Protein 5UWR (pdb70)

Organism: Homo sapiens (NCBI:txid9606)

Nearest PDB structures (foldseek):
  5uwr-assembly1_C  TM=1.001E+00  e=0.000E+00  Saccharomyces cerevisiae
  5uwt-assembly1_C  TM=1.001E+00  e=0.000E+00  Saccharomyces cerevisiae
  5uwq-assembly1_C  TM=1.001E+00  e=0.000E+00  Saccharomyces cerevisiae
  5uwi-assembly1_C  TM=1.001E+00  e=0.000E+00  Saccharomyces cerevisiae
  5uwu-assembly1_C  TM=1.001E+00  e=0.000E+00  Saccharomyces cerevisiae

Foldseek 3Di:
DEFEEEEEFAAPQCLVQLVVCQVPVDGDPDRD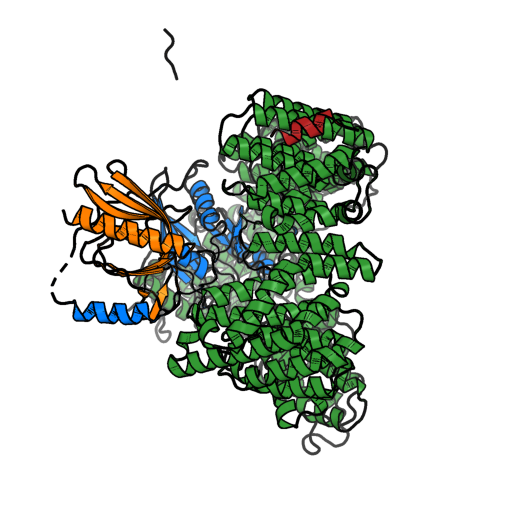FDAAWDWDWGWFQKPVGIYIYGYTYAGRDPVRRHPPLVSLARGQEYEYTAEQQDVVRVVCSVVSVVSNCVRVVDHAYAYEHEDPVDPNGRNDPVNPCVCPVVVHHYDYAYSVVRRCSCVVVQVRCCVVVVHVPMDGDDDDDDDDDDDVCPVVVVVVVVVVVPPDDPPPVDPD/DDDDDPQPQWDWPDKAWKWKWWQPVVVRDTHTQATAIWTFIQGPVQRFTWIWGAHPPVRQTRWTGTLALPWDWDDDPPDLFKTWIKDQFTQSPHHTHITTMMMGHPDNVVSVVCVVVSNVNNVSNVD/DLLPQVDPVDDGDLVSVVVLQCCQPVNDDPSNVVSVVSLVSLLPPLCNLVCLLVNLPPHPDLSSNLSNLVSLLLCLQFAQVVDDVVVLVVVLVSLVVSLVVQLVPPVSLVPVVVSNLSSLLSNLSSCLVQPPPNPVCPLVVLLVVLVVHVSSVLSSLSSLLSNLCCQPPVVLQFFAPVSSVVSVVRCLVCVVSVLVSLVCCLVDNDPLSSVQSSLSSLLSVLVDHACCSPLVRCVLVSLLAVQCQDPSRNLSSLSSLLSVLVHDDDPPDPVSLVSLLVSLVSNLVSCCPRPHNLPDQLQVVCVVPPDCSVSNLLSLLSSLLSNCLRRLVSQQPDPVSLVSSVSSLSSLLSSCQHPDLVSVVSSLVSLLSVLVCVLPPPPRLVSCVVSLLSVLVSLLQPQADDVLVDVSSNVVNLSSLSSNLSSCLSPVPSNLVSLLVLLVCCQVVVPPDLVSLNSSLSSLLSNAPRDDLVVCLVSLVSNLVSLVSSLVSDDDDVSNVSSVLSSLSSVLSHLVNCQVPVVVVVVSLVVLLVQCQPPPPPSVVSSLVSLLSSCLRRLQQQQDADPVGDHRNLVVCLVCVCVSNVRPDLVSSLSVLLSSLLNLLVPPPLVSSVVSVCSNLVVLLVLVVVCLVVCVVPVCCLLVLVNLVSLLSSLSSLLSSCLNRQQSSVVVCVSCVLSLLVLLQSLLVVLQVQCVVPNLCSCVDSSNVSSVSSNLSSLSSLLSNLLRHPPVVCCVVPPLPSVCVRQQQSQQPDDVSNHDLSSLVSLLSVCQRCVLPCLVSLLSNCVRCPPVLCVQCVPDNDPPVSNLLSNLSSLLSCLVRPVVSLVPDDPVVVVVVLVSLLSLCPHLPPSSNVSSLNSLVSNLVVLLVVAPDPVSLVCLLPPLVVLLVSLVCSLQVPSNVVCNLSSLLSNLVSLVCQVVVSRPDASDDPPPDPPPDRNNVVVLVVQLVVCCVVQVLDDSLLSNLLVVLLSVCSVPRVLNSSSSSNVNSDSSHHDDDSCSSVVD/DCVPVVVVVVVD

B-factor: mean 46.9, std 20.63, range [14.5, 191.88]

CATH classification: 3.40.50.300

Structure (mmCIF, N/CA/C/O backbone):
data_5UWR
#
_entry.id   5UWR
#
_cell.length_a   106.085
_cell.length_b   106.085
_cell.length_c   304.551
_cell.angle_alpha   90.00
_cell.angle_beta   90.00
_cell.angle_gamma   90.00
#
_symmetry.space_group_name_H-M   'P 43 21 2'
#
loop_
_entity.id
_entity.type
_entity.pdbx_description
1 polymer 'GTP-binding nuclear protein Ran'
2 polymer 'Ran-specific GTPase-activating protein 1'
3 polymer Exportin-1
4 polymer 'Cell division cycle 7-related protein kinase'
5 non-polymer 'PHOSPHOAMINOPHOSPHONIC ACID-GUANYLATE ESTER'
6 non-polymer 'MAGNESIUM ION'
7 non-polymer GLYCEROL
8 non-polymer 'CHLORIDE ION'
9 water water
#
loop_
_atom_site.group_PDB
_atom_site.id
_atom_site.type_symbol
_atom_site.label_atom_id
_atom_site.label_alt_id
_atom_site.label_comp_id
_atom_site.label_asym_id
_atom_site.label_entity_id
_atom_site.label_seq_id
_atom_site.pdbx_PDB_ins_code
_atom_site.Cartn_x
_atom_site.Cartn_y
_atom_site.Cartn_z
_atom_site.occupancy
_atom_site.B_iso_or_equiv
_atom_site.auth_seq_id
_atom_site.auth_comp_id
_atom_site.auth_asym_id
_atom_site.auth_atom_id
_atom_site.pdbx_PDB_model_num
ATOM 1 N N . VAL A 1 30 ? 17.020 57.371 45.926 1.00 61.50 9 VAL A N 1
ATOM 2 C CA . VAL A 1 30 ? 15.609 57.066 46.121 1.00 58.46 9 VAL A CA 1
ATOM 3 C C . VAL A 1 30 ? 15.121 56.144 45.010 1.00 55.82 9 VAL A C 1
ATOM 4 O O . VAL A 1 30 ? 14.352 56.569 44.146 1.00 55.09 9 VAL A O 1
ATOM 16 N N . GLN A 1 31 ? 15.559 54.886 45.024 1.00 52.96 10 GLN A N 1
ATOM 17 C CA . GLN A 1 31 ? 15.169 53.937 43.993 1.00 50.74 10 GLN A CA 1
ATOM 18 C C . GLN A 1 31 ? 14.608 52.670 44.624 1.00 44.82 10 GLN A C 1
ATOM 19 O O . GLN A 1 31 ? 15.023 52.254 45.710 1.00 42.69 10 GLN A O 1
ATOM 33 N N . PHE A 1 32 ? 13.660 52.058 43.917 1.00 37.65 11 PHE A N 1
ATOM 34 C CA . PHE A 1 32 ? 12.905 50.919 44.420 1.00 32.35 11 PHE A CA 1
ATOM 35 C C . PHE A 1 32 ? 12.900 49.819 43.371 1.00 29.50 11 PHE A C 1
ATOM 36 O O . PHE A 1 32 ? 12.664 50.085 42.188 1.00 29.95 11 PHE A O 1
ATOM 53 N N . LYS A 1 33 ? 13.162 48.589 43.804 1.00 27.67 12 LYS A N 1
ATOM 54 C CA . LYS A 1 33 ? 13.137 47.454 42.895 1.00 28.99 12 LYS A CA 1
ATOM 55 C C . LYS A 1 33 ? 11.700 47.006 42.676 1.00 25.53 12 LYS A C 1
ATOM 56 O O . LYS A 1 33 ? 10.966 46.742 43.634 1.00 24.79 12 LYS A O 1
ATOM 75 N N . LEU A 1 34 ? 11.300 46.925 41.410 1.00 31.44 13 LEU A N 1
ATOM 76 C CA . LEU A 1 34 ? 9.955 46.520 41.022 1.00 28.73 13 LEU A CA 1
ATOM 77 C C . LEU A 1 34 ? 10.059 45.287 40.141 1.00 27.23 13 LEU A C 1
ATOM 78 O O . LEU A 1 34 ? 10.770 45.302 39.131 1.00 31.81 13 LEU A O 1
ATOM 94 N N . VAL A 1 35 ? 9.359 44.224 40.525 1.00 25.35 14 VAL A N 1
ATOM 95 C CA . VAL A 1 35 ? 9.306 42.997 39.738 1.00 25.39 14 VAL A CA 1
ATOM 96 C C . VAL A 1 35 ? 7.963 42.930 39.030 1.00 21.32 14 VAL A C 1
ATOM 97 O O . VAL A 1 35 ? 6.910 43.127 39.649 1.00 20.66 14 VAL A O 1
ATOM 110 N N A LEU A 1 36 ? 7.996 42.627 37.738 0.64 23.62 15 LEU A N 1
ATOM 111 N N B LEU A 1 36 ? 8.012 42.689 37.725 0.36 23.64 15 LEU A N 1
ATOM 112 C CA A LEU A 1 36 ? 6.805 42.567 36.902 0.64 23.69 15 LEU A CA 1
ATOM 113 C CA B LEU A 1 36 ? 6.837 42.543 36.879 0.36 23.71 15 LEU A CA 1
ATOM 114 C C A LEU A 1 36 ? 6.628 41.130 36.428 0.64 23.10 15 LEU A C 1
ATOM 115 C C B LEU A 1 36 ? 6.677 41.072 36.531 0.36 22.79 15 LEU A C 1
ATOM 116 O O A LEU A 1 36 ? 7.523 40.573 35.783 0.64 20.83 15 LEU A O 1
ATOM 117 O O B LEU A 1 36 ? 7.628 40.438 36.061 0.36 20.84 15 LEU A O 1
ATOM 148 N N . VAL A 1 37 ? 5.483 40.528 36.766 1.00 19.57 16 VAL A N 1
ATOM 149 C CA . VAL A 1 37 ? 5.223 39.115 36.522 1.00 19.32 16 VAL A CA 1
ATOM 150 C C . VAL A 1 37 ? 3.851 38.936 35.882 1.00 20.90 16 VAL A C 1
ATOM 151 O O . V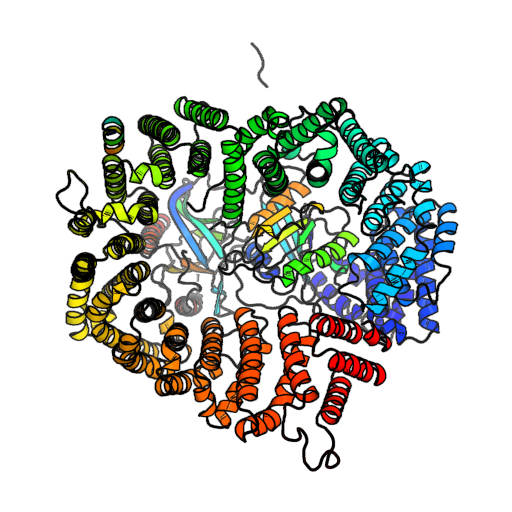AL A 1 37 ? 2.965 39.786 35.992 1.00 21.50 16 VAL A O 1
ATOM 165 N N . GLY A 1 38 ? 3.690 37.807 35.216 1.00 18.72 17 GLY A N 1
ATOM 166 C CA . GLY A 1 38 ? 2.445 37.450 34.563 1.00 18.34 17 GLY A CA 1
ATOM 167 C C . GLY A 1 38 ? 2.696 36.560 33.363 1.00 18.62 17 GLY A C 1
ATOM 168 O O . GLY A 1 38 ? 3.810 36.439 32.858 1.00 19.10 17 GLY A O 1
ATOM 172 N N . ASP A 1 39 ? 1.624 35.922 32.895 1.00 20.79 18 ASP A N 1
ATOM 173 C CA . ASP A 1 39 ? 1.731 34.980 31.789 1.00 18.79 18 ASP A CA 1
ATOM 174 C C . ASP A 1 39 ? 2.383 35.633 30.571 1.00 24.22 18 ASP A C 1
ATOM 175 O O . ASP A 1 39 ? 2.380 36.857 30.404 1.00 20.21 18 ASP A O 1
ATOM 184 N N . GLY A 1 40 ? 2.949 34.789 29.712 1.00 21.39 19 GLY A N 1
ATOM 185 C CA . GLY A 1 40 ? 3.541 35.280 28.484 1.00 20.53 19 GLY A CA 1
ATOM 186 C C . GLY A 1 40 ? 2.488 35.871 27.566 1.00 21.93 19 GLY A C 1
ATOM 187 O O . GLY A 1 40 ? 1.378 35.352 27.438 1.00 23.07 19 GLY A O 1
ATOM 191 N N . GLY A 1 41 ? 2.844 36.983 26.928 1.00 21.26 20 GLY A N 1
ATOM 192 C CA . GLY A 1 41 ? 1.969 37.645 25.987 1.00 21.28 20 GLY A CA 1
ATOM 193 C C . GLY A 1 41 ? 0.981 38.611 26.600 1.00 24.36 20 GLY A C 1
ATOM 194 O O . GLY A 1 41 ? 0.146 39.163 25.869 1.00 20.24 20 GLY A O 1
ATOM 198 N N . THR A 1 42 ? 1.046 38.840 27.914 1.00 20.12 21 THR A N 1
ATOM 199 C CA . THR A 1 42 ? 0.070 39.695 28.579 1.00 20.86 21 THR A CA 1
ATOM 200 C C . THR A 1 42 ? 0.358 41.179 28.389 1.00 24.47 21 THR A C 1
ATOM 201 O O . THR A 1 42 ? -0.544 41.998 28.602 1.00 25.53 21 THR A O 1
ATOM 212 N N . GLY A 1 43 ? 1.571 41.542 27.991 1.00 23.25 22 GLY A N 1
ATOM 213 C CA . GLY A 1 43 ? 1.919 42.913 27.696 1.00 20.47 22 GLY A CA 1
ATOM 214 C C . GLY A 1 43 ? 2.895 43.566 28.660 1.00 25.52 22 GLY A C 1
ATOM 215 O O . GLY A 1 43 ? 2.994 44.800 28.666 1.00 21.10 22 GLY A O 1
ATOM 219 N N . LYS A 1 44 ? 3.618 42.784 29.461 1.00 22.70 23 LYS A N 1
ATOM 220 C CA . LYS A 1 44 ? 4.517 43.355 30.456 1.00 25.36 23 LYS A CA 1
ATOM 221 C C . LYS A 1 44 ? 5.593 44.210 29.798 1.00 23.41 23 LYS A C 1
ATOM 222 O O . LYS A 1 44 ? 5.781 45.379 30.156 1.00 20.80 23 LYS A O 1
ATOM 241 N N . THR A 1 45 ? 6.305 43.644 28.822 1.00 22.47 24 THR A N 1
ATOM 242 C CA . THR A 1 45 ? 7.389 44.375 28.172 1.00 23.49 24 THR A CA 1
ATOM 243 C C . THR A 1 45 ? 6.858 45.565 27.380 1.00 25.32 24 THR A C 1
ATOM 244 O O . THR A 1 45 ? 7.442 46.655 27.421 1.00 25.39 24 THR A O 1
ATOM 254 N N . THR A 1 46 ? 5.760 45.375 26.646 1.00 24.58 25 THR A N 1
ATOM 255 C CA . THR A 1 46 ? 5.144 46.484 25.926 1.00 26.73 25 THR A CA 1
ATOM 256 C C . THR A 1 46 ? 4.777 47.615 26.878 1.00 24.21 25 THR A C 1
ATOM 257 O O . THR A 1 46 ? 4.981 48.793 26.564 1.00 27.90 25 THR A O 1
ATOM 268 N N . PHE A 1 47 ? 4.237 47.271 28.048 1.00 21.66 26 PHE A N 1
ATOM 269 C CA . PHE A 1 47 ? 3.849 48.280 29.028 1.00 24.36 26 PHE A CA 1
ATOM 270 C C . PHE A 1 47 ? 5.059 49.076 29.506 1.00 25.25 26 PHE A C 1
ATOM 271 O O . PHE A 1 47 ? 5.015 50.308 29.588 1.00 26.81 26 PHE A O 1
ATOM 288 N N . VAL A 1 48 ? 6.157 48.386 29.818 1.00 25.52 27 VAL A N 1
ATOM 289 C CA . VAL A 1 48 ? 7.354 49.073 30.294 1.00 26.59 27 VAL A CA 1
ATOM 290 C C . VAL A 1 48 ? 7.944 49.941 29.189 1.00 31.31 27 VAL A C 1
ATOM 291 O O . VAL A 1 48 ? 8.291 51.107 29.415 1.00 30.97 27 VAL A O 1
ATOM 304 N N . LYS A 1 49 ? 8.074 49.386 27.980 1.00 32.41 28 LYS A N 1
ATOM 305 C CA . LYS A 1 49 ? 8.612 50.160 26.863 1.00 34.91 28 LYS A CA 1
ATOM 306 C C . LYS A 1 49 ? 7.846 51.459 26.672 1.00 33.65 28 LYS A C 1
ATOM 307 O O . LYS A 1 49 ? 8.447 52.518 26.460 1.00 29.67 28 LYS A O 1
ATOM 326 N N . ARG A 1 50 ? 6.514 51.395 26.720 1.00 32.18 29 ARG A N 1
ATOM 327 C CA . ARG A 1 50 ? 5.712 52.608 26.628 1.00 31.81 29 ARG A CA 1
ATOM 328 C C . ARG A 1 50 ? 6.186 53.648 27.633 1.00 34.12 29 ARG A C 1
ATOM 329 O O . ARG A 1 50 ? 6.309 54.834 27.304 1.00 34.48 29 ARG A O 1
ATOM 350 N N . HIS A 1 51 ? 6.471 53.217 28.864 1.00 31.61 30 HIS A N 1
ATOM 351 C CA . HIS A 1 51 ? 6.922 54.145 29.893 1.00 31.98 30 HIS A CA 1
ATOM 352 C C . HIS A 1 51 ? 8.367 54.579 29.678 1.00 29.39 30 HIS A C 1
ATOM 353 O O . HIS A 1 51 ? 8.745 55.681 30.086 1.00 34.85 30 HIS A O 1
ATOM 367 N N . LEU A 1 52 ? 9.187 53.737 29.048 1.00 31.43 31 LEU A N 1
ATOM 368 C CA . LEU A 1 52 ? 10.593 54.078 28.850 1.00 36.63 31 LEU A CA 1
ATOM 369 C C . LEU A 1 52 ? 10.776 55.083 27.718 1.00 38.13 31 LEU A C 1
ATOM 370 O O . LEU A 1 52 ? 11.453 56.103 27.888 1.00 42.42 31 LEU A O 1
ATOM 386 N N . THR A 1 53 ? 10.182 54.811 26.555 1.00 35.72 32 THR A N 1
ATOM 387 C CA . THR A 1 53 ? 10.411 55.612 25.361 1.00 39.64 32 THR A CA 1
ATOM 388 C C . THR A 1 53 ? 9.155 56.266 24.807 1.00 38.85 32 THR A C 1
ATOM 389 O O . THR A 1 53 ? 9.272 57.154 23.956 1.00 41.11 32 THR A O 1
ATOM 400 N N . GLY A 1 54 ? 7.967 55.860 25.254 1.00 36.94 33 GLY A N 1
ATOM 401 C CA . GLY A 1 54 ? 6.726 56.341 24.686 1.00 36.44 33 GLY A CA 1
ATOM 402 C C . GLY A 1 54 ? 6.212 55.533 23.515 1.00 37.47 33 GLY A C 1
ATOM 403 O O . GLY A 1 54 ? 5.104 55.807 23.032 1.00 37.56 33 GLY A O 1
ATOM 407 N N . GLU A 1 55 ? 6.969 54.545 23.050 1.00 36.01 34 GLU A N 1
ATOM 408 C CA . GLU A 1 55 ? 6.597 53.778 21.873 1.00 38.57 34 GLU A CA 1
ATOM 409 C C . GLU A 1 55 ? 5.604 52.677 22.232 1.00 37.85 34 GLU A C 1
ATOM 410 O O . GLU A 1 55 ? 5.473 52.271 23.390 1.00 33.01 34 GLU A O 1
ATOM 422 N N . PHE A 1 56 ? 4.905 52.185 21.210 1.00 36.81 35 PHE A N 1
ATOM 423 C CA . PHE A 1 56 ? 4.079 50.986 21.325 1.00 37.08 35 PHE A CA 1
ATOM 424 C C . PHE A 1 56 ? 4.650 49.925 20.395 1.00 36.67 35 PHE A C 1
ATOM 425 O O . PHE A 1 56 ? 4.619 50.085 19.170 1.00 39.48 35 PHE A O 1
ATOM 442 N N . GLU A 1 57 ? 5.162 48.844 20.975 1.00 37.60 36 GLU A N 1
ATOM 443 C CA . GLU A 1 57 ? 5.723 47.741 20.207 1.00 38.71 36 GLU A CA 1
ATOM 444 C C . GLU A 1 57 ? 4.611 46.766 19.837 1.00 36.70 36 GLU A C 1
ATOM 445 O O . GLU A 1 57 ? 3.961 46.195 20.719 1.00 33.77 36 GLU A O 1
ATOM 457 N N . LYS A 1 58 ? 4.400 46.570 18.533 1.00 37.88 37 LYS A N 1
ATOM 458 C CA . LYS A 1 58 ? 3.331 45.693 18.067 1.00 36.74 37 LYS A CA 1
ATOM 459 C C . LYS A 1 58 ? 3.756 44.229 18.028 1.00 37.11 37 LYS A C 1
ATOM 460 O O . LYS A 1 58 ? 2.903 43.339 18.120 1.00 31.79 37 LYS A O 1
ATOM 479 N N . LYS A 1 59 ? 5.051 43.956 17.890 1.00 43.03 38 LYS A N 1
ATOM 480 C CA . LYS A 1 59 ? 5.530 42.583 17.812 1.00 44.27 38 LYS A CA 1
ATOM 481 C C . LYS A 1 59 ? 5.628 41.964 19.201 1.00 43.18 38 LYS A C 1
ATOM 482 O O . LYS A 1 59 ? 5.819 42.658 20.204 1.00 43.27 38 LYS A O 1
ATOM 501 N N . TYR A 1 60 ? 5.496 40.639 19.249 1.00 38.25 39 TYR A N 1
ATOM 502 C CA . TYR A 1 60 ? 5.678 39.871 20.479 1.00 34.56 39 TYR A CA 1
ATOM 503 C C . TYR A 1 60 ? 7.039 39.184 20.402 1.00 36.58 39 TYR A C 1
ATOM 504 O O . TYR A 1 60 ? 7.180 38.124 19.789 1.00 40.26 39 TYR A O 1
ATOM 522 N N . VAL A 1 61 ? 8.037 39.791 21.036 1.00 37.64 40 VAL A N 1
ATOM 523 C CA . VAL A 1 61 ? 9.352 39.188 21.215 1.00 34.19 40 VAL A CA 1
ATOM 524 C C . VAL A 1 61 ? 9.449 38.769 22.677 1.00 31.49 40 VAL A C 1
ATOM 525 O O . VAL A 1 61 ? 9.612 39.614 23.565 1.00 32.61 40 VAL A O 1
ATOM 538 N N . ALA A 1 62 ? 9.347 37.466 22.927 1.00 30.95 41 ALA A N 1
ATOM 539 C CA . ALA A 1 62 ? 9.294 36.964 24.293 1.00 28.55 41 ALA A CA 1
ATOM 540 C C . ALA A 1 62 ? 10.541 37.356 25.075 1.00 30.60 41 ALA A C 1
ATOM 541 O O . ALA A 1 62 ? 11.665 37.268 24.576 1.00 29.48 41 ALA A O 1
ATOM 548 N N . THR A 1 63 ? 10.333 37.790 26.315 1.00 28.97 42 THR A N 1
ATOM 549 C CA . THR A 1 63 ? 11.447 38.101 27.198 1.00 27.23 42 THR A CA 1
ATOM 550 C C . THR A 1 63 ? 12.144 36.818 27.632 1.00 30.74 42 THR A C 1
ATOM 551 O O . THR A 1 63 ? 11.500 35.803 27.910 1.00 31.17 42 THR A O 1
ATOM 561 N N . LEU A 1 64 ? 13.473 36.868 27.689 1.00 32.38 43 LEU A N 1
ATOM 562 C CA . LEU A 1 64 ? 14.294 35.729 28.086 1.00 36.27 43 LEU A CA 1
ATOM 563 C C . LEU A 1 64 ? 14.847 36.005 29.478 1.00 34.10 43 LEU A C 1
ATOM 564 O O . LEU A 1 64 ? 15.744 36.839 29.643 1.00 32.24 43 LEU A O 1
ATOM 580 N N . GLY A 1 65 ? 14.309 35.309 30.475 1.00 37.10 44 GLY A N 1
ATOM 581 C CA . GLY A 1 65 ? 14.727 35.512 31.848 1.00 31.01 44 GLY A CA 1
ATOM 582 C C . GLY A 1 65 ? 14.172 36.791 32.438 1.00 33.30 44 GLY A C 1
ATOM 583 O O . GLY A 1 65 ? 13.052 36.806 32.959 1.00 30.42 44 GLY A O 1
ATOM 587 N N . VAL A 1 66 ? 14.949 37.874 32.367 1.00 33.58 45 VAL A N 1
ATOM 588 C CA . VAL A 1 66 ? 14.529 39.171 32.883 1.00 31.06 45 VAL A CA 1
ATOM 589 C C . VAL A 1 66 ? 15.221 40.264 32.083 1.00 35.17 45 VAL A C 1
ATOM 590 O O . VAL A 1 66 ? 16.276 40.053 31.482 1.00 39.19 45 VAL A O 1
ATOM 603 N N . GLU A 1 67 ? 14.610 41.447 32.081 1.00 35.14 46 GLU A N 1
ATOM 604 C CA . GLU A 1 67 ? 15.214 42.656 31.538 1.00 34.51 46 GLU A CA 1
ATOM 605 C C . GLU A 1 67 ? 15.024 43.776 32.546 1.00 33.49 46 GLU A C 1
ATOM 606 O O . GLU A 1 67 ? 13.897 44.048 32.972 1.00 32.28 46 GLU A O 1
ATOM 618 N N . VAL A 1 68 ? 16.123 44.418 32.930 1.00 37.30 47 VAL A N 1
ATOM 619 C CA . VAL A 1 68 ? 16.111 45.452 33.957 1.00 37.05 47 VAL A CA 1
ATOM 620 C C . VAL A 1 68 ? 16.195 46.810 33.277 1.00 37.36 47 VAL A C 1
ATOM 621 O O . VAL A 1 68 ? 17.083 47.044 32.448 1.00 42.08 47 VAL A O 1
ATOM 634 N N . HIS A 1 69 ? 15.273 47.705 33.627 1.00 38.58 48 HIS A N 1
ATOM 635 C CA . HIS A 1 69 ? 15.231 49.037 33.038 1.00 42.98 48 HIS A CA 1
ATOM 636 C C . HIS A 1 69 ? 14.976 50.093 34.109 1.00 42.36 48 HIS A C 1
ATOM 637 O O . HIS A 1 69 ? 13.945 50.041 34.792 1.00 42.89 48 HIS A O 1
ATOM 651 N N . PRO A 1 70 ? 15.876 51.057 34.295 1.00 42.18 49 PRO A N 1
ATOM 652 C CA . PRO A 1 70 ? 15.566 52.174 35.194 1.00 40.28 49 PRO A CA 1
ATOM 653 C C . PRO A 1 70 ? 14.424 53.012 34.645 1.00 36.00 49 PRO A C 1
ATOM 654 O O . PRO A 1 70 ? 14.366 53.311 33.451 1.00 36.22 49 PRO A O 1
ATOM 665 N N . LEU A 1 71 ? 13.509 53.390 35.533 1.00 38.00 50 LEU A N 1
ATOM 666 C CA . LEU A 1 71 ? 12.372 54.224 35.165 1.00 35.77 50 LEU A CA 1
ATOM 667 C C . LEU A 1 71 ? 12.200 55.290 36.233 1.00 37.35 50 LEU A C 1
ATOM 668 O O . LEU A 1 71 ? 12.004 54.967 37.408 1.00 36.38 50 LEU A O 1
ATOM 684 N N . VAL A 1 72 ? 12.269 56.554 35.824 1.00 36.68 51 VAL A N 1
ATOM 685 C CA . VAL A 1 72 ? 12.220 57.690 36.737 1.00 34.49 51 VAL A CA 1
ATOM 686 C C . VAL A 1 72 ? 10.922 58.448 36.500 1.00 35.17 51 VAL A C 1
ATOM 687 O O . VAL A 1 72 ? 10.553 58.718 35.350 1.00 34.14 51 VAL A O 1
ATOM 700 N N . PHE A 1 73 ? 10.236 58.790 37.586 1.00 35.70 52 PHE A N 1
ATOM 701 C CA . PHE A 1 73 ? 9.085 59.679 37.546 1.00 35.94 52 PHE A CA 1
ATOM 702 C C . PHE A 1 73 ? 9.389 60.915 38.379 1.00 36.52 52 PHE A C 1
ATOM 703 O O . PHE A 1 73 ? 10.069 60.830 39.407 1.00 39.29 52 PHE A O 1
ATOM 720 N N . HIS A 1 74 ? 8.887 62.060 37.928 1.00 38.14 53 HIS A N 1
ATOM 721 C CA . HIS A 1 74 ? 9.076 63.325 38.624 1.00 40.98 53 HIS A CA 1
ATOM 722 C C . HIS A 1 74 ? 7.804 63.649 39.395 1.00 39.37 53 HIS A C 1
ATOM 723 O O . HIS A 1 74 ? 6.728 63.775 38.800 1.00 36.65 53 HIS A O 1
ATOM 737 N N . THR A 1 75 ? 7.931 63.782 40.711 1.00 38.33 54 THR A N 1
ATOM 738 C CA . THR A 1 75 ? 6.790 63.976 41.589 1.00 39.29 54 THR A CA 1
ATOM 739 C C . THR A 1 75 ? 6.979 65.241 42.417 1.00 41.18 54 THR A C 1
ATOM 740 O O . THR A 1 75 ? 8.070 65.815 42.485 1.00 40.80 54 THR A O 1
ATOM 751 N N . ASN A 1 76 ? 5.892 65.671 43.060 1.00 43.31 55 ASN A N 1
ATOM 752 C CA . ASN A 1 76 ? 5.954 66.800 43.983 1.00 42.44 55 ASN A CA 1
ATOM 753 C C . ASN A 1 76 ? 6.724 66.474 45.255 1.00 45.27 55 ASN A C 1
ATOM 754 O O . ASN A 1 76 ? 6.860 67.348 46.117 1.00 51.64 55 ASN A O 1
ATOM 765 N N . ARG A 1 77 ? 7.220 65.243 45.392 1.00 46.93 56 ARG A N 1
ATOM 766 C CA . ARG A 1 77 ? 8.082 64.849 46.497 1.00 47.95 56 ARG A CA 1
ATOM 767 C C . ARG A 1 77 ? 9.500 64.546 46.025 1.00 47.62 56 ARG A C 1
ATOM 768 O O . ARG A 1 77 ? 10.267 63.897 46.744 1.00 48.87 56 ARG A O 1
ATOM 789 N N . GLY A 1 78 ? 9.860 65.005 44.829 1.00 46.61 57 GLY A N 1
ATOM 790 C CA . GLY A 1 78 ? 11.146 64.711 44.247 1.00 45.20 57 GLY A CA 1
ATOM 791 C C . GLY A 1 78 ? 11.039 63.602 43.222 1.00 46.94 57 GLY A C 1
ATOM 792 O O . GLY A 1 78 ? 9.983 62.983 43.054 1.00 40.54 57 GLY A O 1
ATOM 796 N N . PRO A 1 79 ? 12.129 63.331 42.511 1.00 46.81 58 PRO A N 1
ATOM 797 C CA . PRO A 1 79 ? 12.118 62.214 41.566 1.00 43.56 58 PRO A CA 1
ATOM 798 C C . PRO A 1 79 ? 12.130 60.885 42.300 1.00 43.91 58 PRO A C 1
ATOM 799 O O . PRO A 1 79 ? 12.732 60.742 43.367 1.00 42.72 58 PRO A O 1
ATOM 810 N N . ILE A 1 80 ? 11.436 59.907 41.723 1.00 39.26 59 ILE A N 1
ATOM 811 C CA . ILE A 1 80 ? 11.451 58.540 42.222 1.00 35.33 59 ILE A CA 1
ATOM 812 C C . ILE A 1 80 ? 11.891 57.628 41.088 1.00 39.61 59 ILE A C 1
ATOM 813 O O . ILE A 1 80 ? 11.445 57.776 39.945 1.00 38.66 59 ILE A O 1
ATOM 829 N N . LYS A 1 81 ? 12.770 56.688 41.411 1.00 37.85 60 LYS A N 1
ATOM 830 C CA . LYS A 1 81 ? 13.351 55.780 40.436 1.00 38.78 60 LYS A CA 1
ATOM 831 C C . LYS A 1 81 ? 12.851 54.370 40.707 1.00 35.95 60 LYS A C 1
ATOM 832 O O . LYS A 1 81 ? 12.957 53.874 41.833 1.00 33.90 60 LYS A O 1
ATOM 851 N N . PHE A 1 82 ? 12.288 53.737 39.683 1.00 33.44 61 PHE A N 1
ATOM 852 C CA . PHE A 1 82 ? 11.954 52.321 39.730 1.00 34.70 61 PHE A CA 1
ATOM 853 C C . PHE A 1 82 ? 12.980 51.545 38.920 1.00 34.47 61 PHE A C 1
ATOM 854 O O . PHE A 1 82 ? 13.214 51.854 37.747 1.00 37.85 61 PHE A O 1
ATOM 871 N N . ASN A 1 83 ? 13.597 50.550 39.546 1.00 33.51 62 ASN A N 1
ATOM 872 C CA . ASN A 1 83 ? 14.412 49.577 38.825 1.00 36.15 62 ASN A CA 1
ATOM 873 C C . ASN A 1 83 ? 13.491 48.415 38.479 1.00 30.03 62 ASN A C 1
ATOM 874 O O . ASN A 1 83 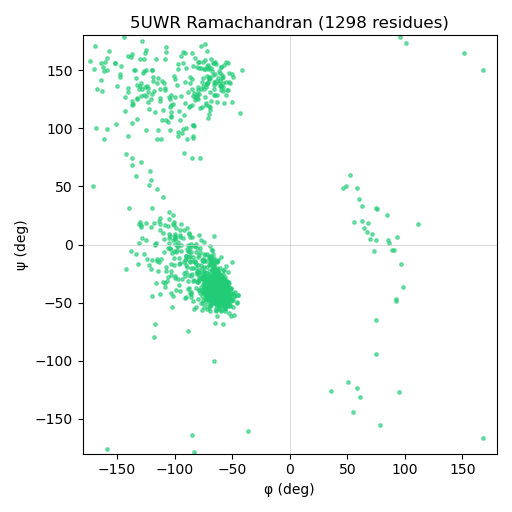? 13.211 47.555 39.317 1.00 26.52 62 ASN A O 1
ATOM 885 N N . VAL A 1 84 ? 13.004 48.406 37.244 1.00 30.43 63 VAL A N 1
ATOM 886 C CA . VAL A 1 84 ? 11.951 47.490 36.825 1.00 30.86 63 VAL A CA 1
ATOM 887 C C . VAL A 1 84 ? 12.586 46.192 36.348 1.00 29.61 63 VAL A C 1
ATOM 888 O O . VAL A 1 84 ? 13.346 46.185 35.374 1.00 30.25 63 VAL A O 1
ATOM 901 N N . TRP A 1 85 ? 12.259 45.092 37.022 1.00 24.74 64 TRP A N 1
ATOM 902 C CA . TRP A 1 85 ? 12.678 43.756 36.602 1.00 29.99 64 TRP A CA 1
ATOM 903 C C . TRP A 1 85 ? 11.520 43.143 35.818 1.00 26.17 64 TRP A C 1
ATOM 904 O O . TRP A 1 85 ? 10.605 42.545 36.385 1.00 24.91 64 TRP A O 1
ATOM 925 N N . ASP A 1 86 ? 11.565 43.308 34.498 1.00 24.86 65 ASP A N 1
ATOM 926 C CA . ASP A 1 86 ? 10.534 42.793 33.598 1.00 28.06 65 ASP A CA 1
ATOM 927 C C . ASP A 1 86 ? 10.860 41.336 33.299 1.00 27.94 65 ASP A C 1
ATOM 928 O O . ASP A 1 86 ? 11.743 41.039 32.490 1.00 29.95 65 ASP A O 1
ATOM 937 N N . THR A 1 87 ? 10.145 40.422 33.949 1.00 23.36 66 THR A N 1
ATOM 938 C CA . THR A 1 87 ? 10.478 39.007 33.889 1.00 25.19 66 THR A CA 1
ATOM 939 C C . THR A 1 87 ? 9.714 38.306 32.769 1.00 23.63 66 THR A C 1
ATOM 940 O O . THR A 1 87 ? 8.745 38.826 32.211 1.00 22.54 66 THR A O 1
ATOM 951 N N . ALA A 1 88 ? 10.171 37.096 32.450 1.00 29.85 67 ALA A N 1
ATOM 952 C CA . ALA A 1 88 ? 9.573 36.293 31.394 1.00 24.71 67 ALA A CA 1
ATOM 953 C C . ALA A 1 88 ? 8.386 35.506 31.935 1.00 28.17 67 ALA A C 1
ATOM 954 O O . ALA A 1 88 ? 8.476 34.880 32.997 1.00 24.00 67 ALA A O 1
ATOM 961 N N . GLY A 1 89 ? 7.278 35.528 31.193 1.00 25.72 68 GLY A N 1
ATOM 962 C CA . GLY A 1 89 ? 6.091 34.789 31.572 1.00 26.64 68 GLY A CA 1
ATOM 963 C C . GLY A 1 89 ? 6.032 33.396 30.977 1.00 28.71 68 GLY A C 1
ATOM 964 O O . GLY A 1 89 ? 5.353 32.517 31.518 1.00 29.13 68 GLY A O 1
ATOM 968 N N . GLN A 1 90 ? 6.722 33.180 29.859 1.00 28.01 69 GLN A N 1
ATOM 969 C CA . GLN A 1 90 ? 6.765 31.852 29.262 1.00 31.02 69 GLN A CA 1
ATOM 970 C C . GLN A 1 90 ? 7.669 30.944 30.086 1.00 29.70 69 GLN A C 1
ATOM 971 O O . GLN A 1 90 ? 8.782 31.326 30.460 1.00 30.36 69 GLN A O 1
ATOM 985 N N . GLU A 1 91 ? 7.185 29.734 30.366 1.00 31.74 70 GLU A N 1
ATOM 986 C CA . GLU A 1 91 ? 7.918 28.826 31.241 1.00 37.84 70 GLU A CA 1
ATOM 987 C C . GLU A 1 91 ? 9.262 28.432 30.637 1.00 37.65 70 GLU A C 1
ATOM 988 O O . GLU A 1 91 ? 10.273 28.366 31.345 1.00 34.15 70 GLU A O 1
ATOM 1000 N N . LYS A 1 92 ? 9.298 28.170 29.328 1.00 35.87 71 LYS A N 1
ATOM 1001 C CA . LYS A 1 92 ? 10.546 27.760 28.696 1.00 40.02 71 LYS A CA 1
ATOM 1002 C C . LYS A 1 92 ? 11.582 28.878 28.656 1.00 40.13 71 LYS A C 1
ATOM 1003 O O . LYS A 1 92 ? 12.742 28.609 28.327 1.00 41.49 71 LYS A O 1
ATOM 1022 N N . PHE A 1 93 ? 11.199 30.114 28.987 1.00 34.88 72 PHE A N 1
ATOM 1023 C CA . PHE A 1 93 ? 12.125 31.240 29.040 1.00 32.46 72 PHE A CA 1
ATOM 1024 C C . PHE A 1 93 ? 12.227 31.821 30.446 1.00 32.44 72 PHE A C 1
ATOM 1025 O O . PHE A 1 93 ? 12.693 32.954 30.613 1.00 31.42 72 PHE A O 1
ATOM 1042 N N . GLY A 1 94 ? 11.817 31.059 31.463 1.00 32.61 73 GLY A N 1
ATOM 1043 C CA . GLY A 1 94 ? 11.638 31.602 32.800 1.00 34.42 73 GLY A CA 1
ATOM 1044 C C . GLY A 1 94 ? 12.917 32.023 33.494 1.00 36.35 73 GLY A C 1
ATOM 1045 O O . GLY A 1 94 ? 12.862 32.840 34.420 1.00 36.44 73 GLY A O 1
ATOM 1049 N N . GLY A 1 95 ? 14.060 31.484 33.082 1.00 34.31 74 GLY A N 1
ATOM 1050 C CA . GLY A 1 95 ? 15.306 31.843 33.738 1.00 36.52 74 GLY A CA 1
ATOM 1051 C C . GLY A 1 95 ? 15.284 31.464 35.207 1.00 34.29 74 GLY A C 1
ATOM 1052 O O . GLY A 1 95 ? 14.923 30.342 35.577 1.00 34.37 74 GLY A O 1
ATOM 1056 N N . LEU A 1 96 ? 15.667 32.416 36.061 1.00 29.14 75 LEU A N 1
ATOM 1057 C CA . LEU A 1 96 ? 15.781 32.173 37.495 1.00 32.10 75 LEU A CA 1
ATOM 1058 C C . LEU A 1 96 ? 14.439 32.188 38.217 1.00 30.83 75 LEU A C 1
ATOM 1059 O O . LEU A 1 96 ? 14.391 31.840 39.401 1.00 28.84 75 LEU A O 1
ATOM 1075 N N . ARG A 1 97 ? 13.360 32.597 37.549 1.00 33.43 76 ARG A N 1
ATOM 1076 C CA . ARG A 1 97 ? 11.998 32.490 38.082 1.00 33.09 76 ARG A CA 1
ATOM 1077 C C . ARG A 1 97 ? 11.930 33.259 39.395 1.00 30.47 76 ARG A C 1
ATOM 1078 O O . ARG A 1 97 ? 12.248 34.460 39.396 1.00 30.14 76 ARG A O 1
ATOM 1099 N N . ASP A 1 98 ? 11.530 32.646 40.513 1.00 28.35 77 ASP A N 1
ATOM 1100 C CA . ASP A 1 98 ? 11.356 33.408 41.744 1.00 32.42 77 ASP A CA 1
ATOM 1101 C C . ASP A 1 98 ? 12.661 34.011 42.242 1.00 31.44 77 ASP A C 1
ATOM 1102 O O . ASP A 1 98 ? 12.629 34.909 43.091 1.00 32.62 77 ASP A O 1
ATOM 1111 N N . GLY A 1 99 ? 13.805 33.553 41.731 1.00 34.66 78 GLY A N 1
ATOM 1112 C CA . GLY A 1 99 ? 15.063 34.197 42.066 1.00 34.02 78 GLY A CA 1
ATOM 1113 C C . GLY A 1 99 ? 15.075 35.675 41.731 1.00 31.61 78 GLY A C 1
ATOM 1114 O O . GLY A 1 99 ? 15.786 36.455 42.370 1.00 28.88 78 GLY A O 1
ATOM 1118 N N . TYR A 1 100 ? 14.293 36.084 40.728 1.00 32.27 79 TYR A N 1
ATOM 1119 C CA . TYR A 1 100 ? 14.216 37.494 40.365 1.00 28.62 79 TYR A CA 1
ATOM 1120 C C . TYR A 1 100 ? 13.499 38.327 41.417 1.00 31.12 79 TYR A C 1
ATOM 1121 O O . TYR A 1 100 ? 13.636 39.555 41.414 1.00 31.98 79 TYR A O 1
ATOM 1139 N N . TYR A 1 101 ? 12.733 37.696 42.307 1.00 27.76 80 TYR A N 1
ATOM 1140 C CA . TYR A 1 101 ? 11.905 38.438 43.249 1.00 30.01 80 TYR A CA 1
ATOM 1141 C C . TYR A 1 101 ? 12.663 38.871 44.496 1.00 28.24 80 TYR A C 1
ATOM 1142 O O . TYR A 1 101 ? 12.159 39.718 45.241 1.00 27.30 80 TYR A O 1
ATOM 1160 N N . ILE A 1 102 ? 13.853 38.317 44.740 1.00 31.27 81 ILE A N 1
ATOM 1161 C CA . ILE A 1 102 ? 14.589 38.622 45.961 1.00 34.48 81 ILE A CA 1
ATOM 1162 C C . ILE A 1 102 ? 14.784 40.126 46.080 1.00 31.45 81 ILE A C 1
ATOM 1163 O O . ILE A 1 102 ? 15.242 40.789 45.141 1.00 35.75 81 ILE A O 1
ATOM 1179 N N . GLN A 1 103 ? 14.425 40.673 47.242 1.00 28.66 82 GLN A N 1
ATOM 1180 C CA . GLN A 1 103 ? 14.656 42.073 47.591 1.00 34.22 82 GLN A CA 1
ATOM 1181 C C . GLN A 1 103 ? 13.818 43.046 46.768 1.00 31.45 82 GLN A C 1
ATOM 1182 O O . GLN A 1 103 ? 14.134 44.238 46.713 1.00 34.38 82 GLN A O 1
ATOM 1196 N N . ALA A 1 104 ? 12.752 42.583 46.127 1.00 31.94 83 ALA A N 1
ATOM 1197 C CA . ALA A 1 104 ? 11.826 43.510 45.495 1.00 32.10 83 ALA A CA 1
ATOM 1198 C C . ALA A 1 104 ? 11.055 44.275 46.563 1.00 27.57 83 ALA A C 1
ATOM 1199 O O . ALA A 1 104 ? 10.694 43.725 47.607 1.00 27.47 83 ALA A O 1
ATOM 1206 N N . GLN A 1 105 ? 10.810 45.554 46.300 1.00 23.90 84 GLN A N 1
ATOM 1207 C CA . GLN A 1 105 ? 10.067 46.409 47.214 1.00 27.36 84 GLN A CA 1
ATOM 1208 C C . GLN A 1 105 ? 8.658 46.698 46.723 1.00 26.86 84 GLN A C 1
ATOM 1209 O O . GLN A 1 105 ? 7.890 47.362 47.428 1.00 28.75 84 GLN A O 1
ATOM 1223 N N . CYS A 1 106 ? 8.302 46.218 45.538 1.00 24.39 85 CYS A N 1
ATOM 1224 C CA . CYS A 1 106 ? 6.971 46.398 44.980 1.00 24.03 85 CYS A CA 1
ATOM 1225 C C . CYS A 1 106 ? 6.871 45.486 43.766 1.00 20.60 85 CYS A C 1
ATOM 1226 O O . CYS A 1 106 ? 7.864 44.899 43.329 1.00 23.85 85 CYS A O 1
ATOM 1234 N N . ALA A 1 107 ? 5.663 45.365 43.227 1.00 19.66 86 ALA A N 1
ATOM 1235 C CA . ALA A 1 107 ? 5.464 44.442 42.122 1.00 25.06 86 ALA A CA 1
ATOM 1236 C C . ALA A 1 107 ? 4.191 44.795 41.371 1.00 18.55 86 ALA A C 1
ATOM 1237 O O . ALA A 1 107 ? 3.286 45.440 41.905 1.00 18.06 86 ALA A O 1
ATOM 1244 N N . ILE A 1 108 ? 4.151 44.363 40.114 1.00 18.40 87 ILE A N 1
ATOM 1245 C CA . ILE A 1 108 ? 2.956 44.399 39.283 1.00 17.68 87 ILE A CA 1
ATOM 1246 C C . ILE A 1 108 ? 2.707 42.987 38.779 1.00 20.36 87 ILE A C 1
ATOM 1247 O O . ILE A 1 108 ? 3.614 42.356 38.221 1.00 18.48 87 ILE A O 1
ATOM 1263 N N . ILE A 1 109 ? 1.490 42.491 38.983 1.00 18.91 88 ILE A N 1
ATOM 1264 C CA . ILE A 1 109 ? 1.027 41.253 38.365 1.00 19.49 88 ILE A CA 1
ATOM 1265 C C . ILE A 1 109 ? 0.138 41.636 37.194 1.00 18.19 88 ILE A C 1
ATOM 1266 O O . ILE A 1 109 ? -0.791 42.441 37.346 1.00 18.92 88 ILE A O 1
ATOM 1282 N N A MET A 1 110 ? 0.410 41.039 36.036 0.61 17.50 89 MET A N 1
ATOM 1283 N N B MET A 1 110 ? 0.422 41.082 36.020 0.39 17.49 89 MET A N 1
ATOM 1284 C CA A MET A 1 110 ? -0.232 41.391 34.780 0.61 19.64 89 MET A CA 1
ATOM 1285 C CA B MET A 1 110 ? -0.294 41.451 34.809 0.39 19.34 89 MET A CA 1
ATOM 1286 C C A MET A 1 110 ? -0.972 40.187 34.218 0.61 17.41 89 MET A C 1
ATOM 1287 C C B MET A 1 110 ? -0.956 40.232 34.189 0.39 17.40 89 MET A C 1
ATOM 1288 O O A MET A 1 110 ? -0.449 39.068 34.219 0.61 18.12 89 MET A O 1
ATOM 1289 O O B MET A 1 110 ? -0.364 39.150 34.126 0.39 18.11 89 MET A O 1
ATOM 1316 N N . PHE A 1 111 ? -2.192 40.421 33.739 1.00 16.94 90 PHE A N 1
ATOM 1317 C CA . PHE A 1 111 ? -2.908 39.438 32.945 1.00 21.60 90 PHE A CA 1
ATOM 1318 C C . PHE A 1 111 ? -3.562 40.173 31.783 1.00 18.74 90 PHE A C 1
ATOM 1319 O O . PHE A 1 111 ? -3.442 41.393 31.644 1.00 19.02 90 PHE A O 1
ATOM 1337 N N . ASP A 1 112 ? -4.251 39.415 30.940 1.00 20.18 91 ASP A N 1
ATOM 1338 C CA . ASP A 1 112 ? -4.799 39.909 29.686 1.00 18.05 91 ASP A CA 1
ATOM 1339 C C . ASP A 1 112 ? -6.303 39.680 29.711 1.00 18.85 91 ASP A C 1
ATOM 1340 O O . ASP A 1 112 ? -6.755 38.532 29.779 1.00 20.93 91 ASP A O 1
ATOM 1349 N N . VAL A 1 113 ? -7.079 40.767 29.667 1.00 18.41 92 VAL A N 1
ATOM 1350 C CA . VAL A 1 113 ? -8.529 40.638 29.769 1.00 15.56 92 VAL A CA 1
ATOM 1351 C C . VAL A 1 113 ? -9.136 39.918 28.576 1.00 19.87 92 VAL A C 1
ATOM 1352 O O . VAL A 1 113 ? -10.332 39.602 28.602 1.00 23.65 92 VAL A O 1
ATOM 1365 N N . THR A 1 114 ? -8.352 39.639 27.535 1.00 17.51 93 THR A N 1
ATOM 1366 C CA . THR A 1 114 ? -8.833 38.857 26.404 1.00 25.93 93 THR A CA 1
ATOM 1367 C C . THR A 1 114 ? -8.458 37.383 26.503 1.00 23.69 93 THR A C 1
ATOM 1368 O O . THR A 1 114 ? -8.782 36.617 25.590 1.00 24.52 93 THR A O 1
ATOM 1379 N N . SER A 1 115 ? -7.797 36.963 27.584 1.00 25.90 94 SER A N 1
ATOM 1380 C CA . SER A 1 115 ? -7.344 35.578 27.734 1.00 24.09 94 SER A CA 1
ATOM 1381 C C . SER A 1 115 ? -7.638 35.115 29.160 1.00 24.70 94 SER A C 1
ATOM 1382 O O . SER A 1 115 ? -6.924 35.484 30.098 1.00 20.16 94 SER A O 1
ATOM 1390 N N . ARG A 1 116 ? -8.674 34.281 29.308 1.00 23.38 95 ARG A N 1
ATOM 1391 C CA . ARG A 1 116 ? -9.093 33.825 30.632 1.00 24.33 95 ARG A CA 1
ATOM 1392 C C . ARG A 1 116 ? -7.966 33.113 31.368 1.00 24.08 95 ARG A C 1
ATOM 1393 O O . ARG A 1 116 ? -7.799 33.292 32.581 1.00 19.34 95 ARG A O 1
ATOM 1414 N N . VAL A 1 117 ? -7.194 32.284 30.661 1.00 19.04 96 VAL A N 1
ATOM 1415 C CA . VAL A 1 117 ? -6.149 31.508 31.323 1.00 21.43 96 VAL A CA 1
ATOM 1416 C C . VAL A 1 117 ? -5.163 32.419 32.041 1.00 19.47 96 VAL A C 1
ATOM 1417 O O . VAL A 1 117 ? -4.634 32.056 33.099 1.00 24.16 96 VAL A O 1
ATOM 1430 N N . THR A 1 118 ? -4.891 33.606 31.493 1.00 19.91 97 THR A N 1
ATOM 1431 C CA . THR A 1 118 ? -3.918 34.482 32.141 1.00 24.19 97 THR A CA 1
ATOM 1432 C C . THR A 1 118 ? -4.453 35.019 33.462 1.00 16.62 97 THR A C 1
ATOM 1433 O O . THR A 1 118 ? -3.674 35.247 34.392 1.00 17.80 97 THR A O 1
ATOM 1444 N N . TYR A 1 119 ? -5.770 35.209 33.576 1.00 18.86 98 TYR A N 1
ATOM 1445 C CA . TYR A 1 119 ? -6.337 35.550 34.876 1.00 20.32 98 TYR A CA 1
ATOM 1446 C C . TYR A 1 119 ? -6.370 34.334 35.792 1.00 21.83 98 TYR A C 1
ATOM 1447 O O . TYR A 1 119 ? -6.115 34.451 36.996 1.00 25.59 98 TYR A O 1
ATOM 1465 N N . LYS A 1 120 ? -6.674 33.157 35.239 1.00 17.59 99 LYS A N 1
ATOM 1466 C CA . LYS A 1 120 ? -6.651 31.936 36.038 1.00 19.96 99 LYS A CA 1
ATOM 1467 C C . LYS A 1 120 ? -5.286 31.702 36.672 1.00 22.18 99 LYS A C 1
ATOM 1468 O O . LYS A 1 120 ? -5.197 31.087 37.740 1.00 18.76 99 LYS A O 1
ATOM 1487 N N . ASN A 1 121 ? -4.217 32.166 36.030 1.00 25.15 100 ASN A N 1
ATOM 1488 C CA . ASN A 1 121 ? -2.865 31.950 36.532 1.00 22.35 100 ASN A CA 1
ATOM 1489 C C . ASN A 1 121 ? -2.383 33.012 37.513 1.00 17.69 100 ASN A C 1
ATOM 1490 O O . ASN A 1 121 ? -1.315 32.833 38.110 1.00 17.98 100 ASN A O 1
ATOM 1501 N N . VAL A 1 122 ? -3.146 34.081 37.715 1.00 16.97 101 VAL A N 1
ATOM 1502 C CA . VAL A 1 122 ? -2.763 35.192 38.588 1.00 17.01 101 VAL A CA 1
ATOM 1503 C C . VAL A 1 122 ? -2.493 34.663 39.993 1.00 17.51 101 VAL A C 1
ATOM 1504 O O . VAL A 1 122 ? -1.504 35.081 40.625 1.00 17.98 101 VAL A O 1
ATOM 1517 N N . PRO A 1 123 ? -3.323 33.764 40.543 1.00 17.49 102 PRO A N 1
ATOM 1518 C CA . PRO A 1 123 ? -3.016 33.248 41.891 1.00 17.75 102 PRO A CA 1
ATOM 1519 C C . PRO A 1 123 ? -1.721 32.457 41.957 1.00 19.10 102 PRO A C 1
ATOM 1520 O O . PRO A 1 123 ? -1.109 32.381 43.030 1.00 20.76 102 PRO A O 1
ATOM 1531 N N . ASN A 1 124 ? -1.289 31.847 40.847 1.00 21.44 103 ASN A N 1
ATOM 1532 C CA . ASN A 1 124 ? -0.007 31.146 40.841 1.00 21.33 103 ASN A CA 1
ATOM 1533 C C . ASN A 1 124 ? 1.154 32.132 40.881 1.00 19.72 103 ASN A C 1
ATOM 1534 O O . ASN A 1 124 ? 2.111 31.948 41.641 1.00 23.87 103 ASN A O 1
ATOM 1545 N N . TRP A 1 125 ? 1.094 33.184 40.060 1.00 18.50 104 TRP A N 1
ATOM 1546 C CA . TRP A 1 125 ? 2.130 34.210 40.113 1.00 23.45 104 TRP A CA 1
ATOM 1547 C C . TRP A 1 125 ? 2.157 34.885 41.478 1.00 18.17 104 TRP A C 1
ATOM 1548 O O . TRP A 1 125 ? 3.231 35.131 42.036 1.00 18.60 104 TRP A O 1
ATOM 1569 N N . HIS A 1 126 ? 0.983 35.189 42.034 1.00 19.46 105 HIS A N 1
ATOM 1570 C CA . HIS A 1 126 ? 0.929 35.819 43.349 1.00 22.63 105 HIS A CA 1
ATOM 1571 C C . HIS A 1 126 ? 1.542 34.917 44.410 1.00 20.56 105 HIS A C 1
ATOM 1572 O O . HIS A 1 126 ? 2.302 35.382 45.267 1.00 21.06 105 HIS A O 1
ATOM 1586 N N . ARG A 1 127 ? 1.223 33.622 44.367 1.00 20.93 106 ARG A N 1
ATOM 1587 C CA . ARG A 1 127 ? 1.789 32.668 45.314 1.00 21.58 106 ARG A CA 1
ATOM 1588 C C . ARG A 1 127 ? 3.313 32.696 45.279 1.00 22.45 106 ARG A C 1
ATOM 1589 O O . ARG A 1 127 ? 3.970 32.877 46.310 1.00 22.86 106 ARG A O 1
ATOM 1610 N N . ASP A 1 128 ? 3.898 32.492 44.096 1.00 24.50 107 ASP A N 1
ATOM 1611 C CA . ASP A 1 128 ? 5.353 32.479 43.993 1.00 25.74 107 ASP A CA 1
ATOM 1612 C C . ASP A 1 128 ? 5.949 33.819 44.398 1.00 23.49 107 ASP A C 1
ATOM 1613 O O . ASP A 1 128 ? 7.076 33.871 44.901 1.00 24.56 107 ASP A O 1
ATOM 1622 N N . LEU A 1 129 ? 5.209 34.909 44.195 1.00 23.98 108 LEU A N 1
ATOM 1623 C CA . LEU A 1 129 ? 5.747 36.237 44.467 1.00 22.95 108 LEU A CA 1
ATOM 1624 C C . LEU A 1 129 ? 5.801 36.528 45.964 1.00 23.62 108 LEU A C 1
ATOM 1625 O O . LEU A 1 129 ? 6.842 36.949 46.480 1.00 23.46 108 LEU A O 1
ATOM 1641 N N . VAL A 1 130 ? 4.693 36.315 46.684 1.00 20.86 109 VAL A N 1
ATOM 1642 C CA . VAL A 1 130 ? 4.660 36.696 48.097 1.00 23.92 109 VAL A CA 1
ATOM 1643 C C . VAL A 1 130 ? 5.348 35.686 48.996 1.00 27.39 109 VAL A C 1
ATOM 1644 O O . VAL A 1 130 ? 5.557 35.971 50.182 1.00 27.77 109 VAL A O 1
ATOM 1657 N N . ARG A 1 131 ? 5.691 34.506 48.478 1.00 28.87 110 ARG A N 1
ATOM 1658 C CA . ARG A 1 131 ? 6.549 33.603 49.236 1.00 27.90 110 ARG A CA 1
ATOM 1659 C C . ARG A 1 131 ? 7.948 34.177 49.389 1.00 26.00 110 ARG A C 1
ATOM 1660 O O . ARG A 1 131 ? 8.622 33.910 50.389 1.00 27.11 110 ARG A O 1
ATOM 1681 N N . VAL A 1 132 ? 8.388 34.976 48.421 1.00 28.45 111 VAL A N 1
ATOM 1682 C CA . VAL A 1 132 ? 9.681 35.646 48.476 1.00 27.17 111 VAL A CA 1
ATOM 1683 C C . VAL A 1 132 ? 9.553 37.066 49.013 1.00 30.31 111 VAL A C 1
ATOM 1684 O O . VAL A 1 132 ? 10.404 37.518 49.779 1.00 34.74 111 VAL A O 1
ATOM 1697 N N . CYS A 1 133 ? 8.500 37.781 48.619 1.00 26.28 112 CYS A N 1
ATOM 1698 C CA . CYS A 1 133 ? 8.278 39.173 49.010 1.00 29.80 112 CYS A CA 1
ATOM 1699 C C . CYS A 1 133 ? 7.013 39.221 49.864 1.00 31.31 112 CYS A C 1
ATOM 1700 O O . CYS A 1 133 ? 5.906 39.413 49.356 1.00 29.16 112 CYS A O 1
ATOM 1708 N N . GLU A 1 134 ? 7.192 39.077 51.176 1.00 30.01 113 GLU A N 1
ATOM 1709 C CA . GLU A 1 134 ? 6.064 38.807 52.059 1.00 33.03 113 GLU A CA 1
ATOM 1710 C C . GLU A 1 134 ? 5.214 40.041 52.337 1.00 35.91 113 GLU A C 1
ATOM 1711 O O . GLU A 1 134 ? 4.013 39.906 52.594 1.00 40.35 113 GLU A O 1
ATOM 1723 N N . ASN A 1 135 ? 5.798 41.248 52.291 1.00 36.32 114 ASN A N 1
ATOM 1724 C CA . ASN A 1 135 ? 5.080 42.468 52.683 1.00 39.47 114 ASN A CA 1
ATOM 1725 C C . ASN A 1 135 ? 5.488 43.607 51.744 1.00 35.19 114 ASN A C 1
ATOM 1726 O O . ASN A 1 135 ? 6.276 44.484 52.102 1.00 38.30 114 ASN A O 1
ATOM 1737 N N . ILE A 1 136 ? 4.929 43.603 50.538 1.00 32.02 115 ILE A N 1
ATOM 1738 C CA . ILE A 1 136 ? 5.220 44.656 49.567 1.00 28.12 115 ILE A CA 1
ATOM 1739 C C . ILE A 1 136 ? 3.930 45.142 48.916 1.00 22.83 115 ILE A C 1
ATOM 1740 O O . ILE A 1 136 ? 2.968 44.371 48.793 1.00 25.86 115 ILE A O 1
ATOM 1756 N N . PRO A 1 137 ? 3.860 46.405 48.493 1.00 24.49 116 PRO A N 1
ATOM 1757 C CA . PRO A 1 137 ? 2.703 46.855 47.708 1.00 21.65 116 PRO A CA 1
ATOM 1758 C C . PRO A 1 137 ? 2.708 46.219 46.325 1.00 21.82 116 PRO A C 1
ATOM 1759 O O . PRO A 1 137 ? 3.724 46.221 45.628 1.00 22.98 116 PRO A O 1
ATOM 1770 N N . ILE A 1 138 ? 1.559 45.669 45.936 1.00 22.14 117 ILE A N 1
ATOM 1771 C CA . ILE A 1 138 ? 1.405 44.940 44.684 1.00 17.26 117 ILE A CA 1
ATOM 1772 C C . ILE A 1 138 ? 0.206 45.510 43.944 1.00 17.05 117 ILE A C 1
ATOM 1773 O O . ILE A 1 138 ? -0.860 45.703 44.539 1.00 16.27 117 ILE A O 1
ATOM 1789 N N . VAL A 1 139 ? 0.374 45.763 42.648 1.00 17.95 118 VAL A N 1
ATOM 1790 C CA . VAL A 1 139 ? -0.714 46.175 41.769 1.00 17.28 118 VAL A CA 1
ATOM 1791 C C . VAL A 1 139 ? -1.039 45.018 40.838 1.00 18.69 118 VAL A C 1
ATOM 1792 O O . VAL A 1 139 ? -0.135 44.418 40.244 1.00 16.63 118 VAL A O 1
ATOM 1805 N N . LEU A 1 140 ? -2.328 44.716 40.705 1.00 15.34 119 LEU A N 1
ATOM 1806 C CA . LEU A 1 140 ? -2.825 43.771 39.716 1.00 16.35 119 LEU A CA 1
ATOM 1807 C C . LEU A 1 140 ? -3.365 44.552 38.524 1.00 15.28 119 LEU A C 1
ATOM 1808 O O . LEU A 1 140 ? -4.190 45.453 38.695 1.00 17.15 119 LEU A O 1
ATOM 1824 N N . CYS A 1 141 ? -2.893 44.218 37.325 1.00 16.89 120 CYS A N 1
ATOM 1825 C CA . CYS A 1 141 ? -3.254 44.949 36.116 1.00 19.30 120 CYS A CA 1
ATOM 1826 C C . CYS A 1 141 ? -3.858 43.995 35.098 1.00 20.25 120 CYS A C 1
ATOM 1827 O O . CYS A 1 141 ? -3.222 43.009 34.709 1.00 19.36 120 CYS A O 1
ATOM 1835 N N . GLY A 1 142 ? -5.085 44.291 34.672 1.00 17.18 121 GLY A N 1
ATOM 1836 C CA . GLY A 1 142 ? -5.690 43.613 33.545 1.00 16.29 121 GLY A CA 1
ATOM 1837 C C . GLY A 1 142 ? -5.482 44.421 32.282 1.00 18.67 121 GLY A C 1
ATOM 1838 O O . GLY A 1 142 ? -6.107 45.470 32.099 1.00 16.98 121 GLY A O 1
ATOM 1842 N N . ASN A 1 143 ? -4.597 43.948 31.410 1.00 19.77 122 ASN A N 1
ATOM 1843 C CA . ASN A 1 143 ? -4.170 44.708 30.247 1.00 19.13 122 ASN A CA 1
ATOM 1844 C C . ASN A 1 143 ? -5.051 44.403 29.038 1.00 18.58 122 ASN A C 1
ATOM 1845 O O . ASN A 1 143 ? -5.813 43.435 29.014 1.00 23.30 122 ASN A O 1
ATOM 1856 N N . LYS A 1 144 ? -4.941 45.267 28.027 1.00 22.04 123 LYS A N 1
ATOM 1857 C CA . LYS A 1 144 ? -5.574 45.075 26.725 1.00 24.06 123 LYS A CA 1
ATOM 1858 C C . LYS A 1 144 ? -7.072 45.359 26.755 1.00 25.27 123 LYS A C 1
ATOM 1859 O O . LYS A 1 144 ? -7.829 44.765 25.982 1.00 26.77 123 LYS A O 1
ATOM 1878 N N . VAL A 1 145 ? -7.515 46.276 27.620 1.00 27.15 124 VAL A N 1
ATOM 1879 C CA . VAL A 1 145 ? -8.928 46.643 27.645 1.00 24.56 124 VAL A CA 1
ATOM 1880 C C . VAL A 1 145 ? -9.362 47.375 26.386 1.00 28.42 124 VAL A C 1
ATOM 1881 O O . VAL A 1 145 ? -10.568 47.534 26.160 1.00 31.27 124 VAL A O 1
ATOM 1894 N N . ASP A 1 146 ? -8.414 47.826 25.560 1.00 28.91 125 ASP A N 1
ATOM 1895 C CA . ASP A 1 146 ? -8.763 48.467 24.297 1.00 31.64 125 ASP A CA 1
ATOM 1896 C C . ASP A 1 146 ? -9.457 47.511 23.336 1.00 32.67 125 ASP A C 1
ATOM 1897 O O . ASP A 1 146 ? -10.145 47.965 22.417 1.00 35.96 125 ASP A O 1
ATOM 1906 N N . ILE A 1 147 ? -9.295 46.207 23.527 1.00 33.57 126 ILE A N 1
ATOM 1907 C CA . ILE A 1 147 ? -9.855 45.218 22.613 1.00 35.78 126 ILE A CA 1
ATOM 1908 C C . ILE A 1 147 ? -11.338 45.044 22.914 1.00 37.68 126 ILE A C 1
ATOM 1909 O O . ILE A 1 147 ? -11.732 44.836 24.069 1.00 30.87 126 ILE A O 1
ATOM 1925 N N . LYS A 1 148 ? -12.165 45.125 21.868 1.00 42.01 127 LYS A N 1
ATOM 1926 C CA . LYS A 1 148 ? -13.614 45.101 22.051 1.00 47.14 127 LYS A CA 1
ATOM 1927 C C . LYS A 1 148 ? -14.074 43.802 22.701 1.00 43.22 127 LYS A C 1
ATOM 1928 O O . LYS A 1 148 ? -14.876 43.815 23.642 1.00 42.57 127 LYS A O 1
ATOM 1947 N N . ASP A 1 149 ? -13.583 42.666 22.207 1.00 40.39 128 ASP A N 1
ATOM 1948 C CA . ASP A 1 149 ? -14.074 41.358 22.643 1.00 41.34 128 ASP A CA 1
ATOM 1949 C C . ASP A 1 149 ? -13.343 40.930 23.917 1.00 38.85 128 ASP A C 1
ATOM 1950 O O . ASP A 1 149 ? -12.484 40.046 23.928 1.00 39.44 128 ASP A O 1
ATOM 1959 N N . ARG A 1 150 ? -13.723 41.580 25.013 1.00 35.03 129 ARG A N 1
ATOM 1960 C CA . ARG A 1 150 ? -13.151 41.293 26.321 1.00 34.67 129 ARG A CA 1
ATOM 1961 C C . ARG A 1 150 ? -13.712 39.989 26.881 1.00 32.71 129 ARG A C 1
ATOM 1962 O O . ARG A 1 150 ? -14.917 39.731 26.808 1.00 33.14 129 ARG A O 1
ATOM 1983 N N . LYS A 1 151 ? -12.827 39.167 27.447 1.00 30.14 130 LYS A N 1
ATOM 1984 C CA . LYS A 1 151 ? -13.200 37.849 27.950 1.00 28.72 130 LYS A CA 1
ATOM 1985 C C . LYS A 1 151 ? -13.206 37.741 29.465 1.00 27.91 130 LYS A C 1
ATOM 1986 O O . LYS A 1 151 ? -14.016 36.988 30.010 1.00 31.58 130 LYS A O 1
ATOM 2005 N N . VAL A 1 152 ? -12.325 38.455 30.162 1.00 25.28 131 VAL A N 1
ATOM 2006 C CA . VAL A 1 152 ? -12.332 38.484 31.622 1.00 25.99 131 VAL A CA 1
ATOM 2007 C C . VAL A 1 152 ? -13.163 39.697 32.029 1.00 24.61 131 VAL A C 1
ATOM 2008 O O . VAL A 1 152 ? -12.662 40.820 32.085 1.00 27.14 131 VAL A O 1
ATOM 2021 N N . LYS A 1 153 ? -14.438 39.467 32.318 1.00 31.52 132 LYS A N 1
ATOM 2022 C CA . LYS A 1 153 ? -15.339 40.567 32.626 1.00 33.74 132 LYS A CA 1
ATOM 2023 C C . LYS A 1 153 ? -14.973 41.216 33.955 1.00 30.72 132 LYS A C 1
ATOM 2024 O O . LYS A 1 153 ? -14.415 40.582 34.856 1.00 32.09 132 LYS A O 1
ATOM 2043 N N . ALA A 1 154 ? -15.298 42.505 34.065 1.00 30.85 133 ALA A N 1
ATOM 2044 C CA . ALA A 1 154 ? -14.976 43.262 35.270 1.00 32.28 133 ALA A CA 1
ATOM 2045 C C . ALA A 1 154 ? -15.501 42.573 36.522 1.00 31.93 133 ALA A C 1
ATOM 2046 O O . ALA A 1 154 ? -14.837 42.573 37.564 1.00 32.39 133 ALA A O 1
ATOM 2053 N N . LYS A 1 155 ? -16.692 41.976 36.440 1.00 33.76 134 LYS A N 1
ATOM 2054 C CA . LYS A 1 155 ? -17.313 41.391 37.622 1.00 35.55 134 LYS A CA 1
ATOM 2055 C C . LYS A 1 155 ? -16.616 40.112 38.072 1.00 35.73 134 LYS A C 1
ATOM 2056 O O . LYS A 1 155 ? -16.782 39.705 39.227 1.00 36.76 134 LYS A O 1
ATOM 2075 N N . SER A 1 156 ? -15.840 39.474 37.195 1.00 32.33 135 SER A N 1
ATOM 2076 C CA . SER A 1 156 ? -15.102 38.270 37.558 1.00 31.71 135 SER A CA 1
ATOM 2077 C C . SER A 1 156 ? -13.790 38.566 38.274 1.00 26.93 135 SER A C 1
ATOM 2078 O O . SER A 1 156 ? -13.204 37.649 38.858 1.00 27.51 135 SER A O 1
ATOM 2086 N N . ILE A 1 157 ? -13.315 39.809 38.241 1.00 21.01 136 ILE A N 1
ATOM 2087 C CA . ILE A 1 157 ? -11.994 40.161 38.754 1.00 21.92 136 ILE A CA 1
ATOM 2088 C C . ILE A 1 157 ? -12.161 40.537 40.224 1.00 20.49 136 ILE A C 1
ATOM 2089 O O . ILE A 1 157 ? -12.575 41.651 40.551 1.00 21.51 136 ILE A O 1
ATOM 2105 N N . VAL A 1 158 ? -11.835 39.600 41.116 1.00 19.58 137 VAL A N 1
ATOM 2106 C CA . VAL A 1 158 ? -12.043 39.789 42.548 1.00 20.48 137 VAL A CA 1
ATOM 2107 C C . VAL A 1 158 ? -10.851 39.279 43.355 1.00 21.01 137 VAL A C 1
ATOM 2108 O O . VAL A 1 158 ? -10.803 39.455 44.578 1.00 18.90 137 VAL A O 1
ATOM 2121 N N . PHE A 1 159 ? -9.875 38.653 42.687 1.00 18.03 138 PHE A N 1
ATOM 2122 C CA . PHE A 1 159 ? -8.778 38.016 43.414 1.00 17.82 138 PHE A CA 1
ATOM 2123 C C . PHE A 1 159 ? -8.023 39.005 44.293 1.00 19.21 138 PHE A C 1
ATOM 2124 O O . PHE A 1 159 ? -7.515 38.629 45.356 1.00 17.72 138 PHE A O 1
ATOM 2141 N N . HIS A 1 160 ? -7.928 40.265 43.864 1.00 17.96 139 HIS A N 1
ATOM 2142 C CA . HIS A 1 160 ? -7.169 41.267 44.603 1.00 17.02 139 HIS A CA 1
ATOM 2143 C C . HIS A 1 160 ? -7.773 41.595 45.964 1.00 17.58 139 HIS A C 1
ATOM 2144 O O . HIS A 1 160 ? -7.060 42.109 46.830 1.00 17.63 139 HIS A O 1
ATOM 2158 N N . ARG A 1 161 ? -9.057 41.307 46.177 1.00 18.13 140 ARG A N 1
ATOM 2159 C CA . ARG A 1 161 ? -9.736 41.775 47.381 1.00 19.72 140 ARG A CA 1
ATOM 2160 C C . ARG A 1 161 ? -9.118 41.179 48.641 1.00 21.73 140 ARG A C 1
ATOM 2161 O O . ARG A 1 161 ? -8.607 41.904 49.501 1.00 25.52 140 ARG A O 1
ATOM 2182 N N . LYS A 1 162 ? -9.159 39.852 48.774 1.00 22.11 141 LYS A N 1
ATOM 2183 C CA . LYS A 1 162 ? -8.615 39.223 49.972 1.00 22.67 141 LYS A CA 1
ATOM 2184 C C . LYS A 1 162 ? -7.099 39.348 50.061 1.00 24.16 141 LYS A C 1
ATOM 2185 O O . LYS A 1 162 ? -6.539 39.150 51.144 1.00 25.47 141 LYS A O 1
ATOM 2204 N N . LYS A 1 163 ? -6.423 39.674 48.961 1.00 21.16 142 LYS A N 1
ATOM 2205 C CA . LYS A 1 163 ? -4.970 39.770 48.946 1.00 19.07 142 LYS A CA 1
ATOM 2206 C C . LYS A 1 163 ? -4.464 41.201 49.060 1.00 19.10 142 LYS A C 1
ATOM 2207 O O . LYS A 1 163 ? -3.248 41.414 49.046 1.00 19.59 142 LYS A O 1
ATOM 2226 N N . ASN A 1 164 ? -5.359 42.183 49.168 1.00 19.60 143 ASN A N 1
ATOM 2227 C CA . ASN A 1 164 ? -4.973 43.575 49.388 1.00 21.90 143 ASN A CA 1
ATOM 2228 C C . ASN A 1 164 ? -4.139 44.126 48.234 1.00 20.32 143 ASN A C 1
ATOM 2229 O O . ASN A 1 164 ? -3.251 44.959 48.438 1.00 21.38 143 ASN A O 1
ATOM 2240 N N . LEU A 1 165 ? -4.416 43.670 47.016 1.00 17.15 144 LEU A N 1
ATOM 2241 C CA . LEU A 1 165 ? -3.777 44.219 45.831 1.00 16.65 144 LEU A CA 1
ATOM 2242 C C . LEU A 1 165 ? -4.619 45.363 45.281 1.00 17.99 144 LEU A C 1
ATOM 2243 O O . LEU A 1 165 ? -5.851 45.292 45.267 1.00 18.66 144 LEU A O 1
ATOM 2259 N N . GLN A 1 166 ? -3.950 46.422 44.836 1.00 16.57 145 GLN A N 1
ATOM 2260 C CA . GLN A 1 166 ? -4.618 47.416 44.011 1.00 18.38 145 GLN A CA 1
ATOM 2261 C C . GLN A 1 166 ? -4.854 46.839 42.621 1.00 18.49 145 GLN A C 1
ATOM 2262 O O . GLN A 1 166 ? -3.988 46.159 42.064 1.00 23.84 145 GLN A O 1
ATOM 2276 N N . TYR A 1 167 ? -6.034 47.097 42.059 1.00 16.47 146 TYR A N 1
ATOM 2277 C CA . TYR A 1 167 ? -6.354 46.637 40.714 1.00 16.88 146 TYR A CA 1
ATOM 2278 C C . TYR A 1 167 ? -6.641 47.812 39.788 1.00 17.09 146 TYR A C 1
ATOM 2279 O O . TYR A 1 167 ? -7.291 48.784 40.183 1.00 20.78 146 TYR A O 1
ATOM 2297 N N . TYR A 1 168 ? -6.172 47.698 38.543 1.00 19.84 147 TYR A N 1
ATOM 2298 C CA . TYR A 1 168 ? -6.493 48.653 37.489 1.00 22.34 147 TYR A CA 1
ATOM 2299 C C . TYR A 1 168 ? -6.719 47.925 36.174 1.00 18.74 147 TYR A C 1
ATOM 2300 O O . TYR A 1 168 ? -5.909 47.077 35.785 1.00 18.00 147 TYR A O 1
ATOM 2318 N N . ASP A 1 169 ? -7.819 48.258 35.499 1.00 21.16 148 ASP A N 1
ATOM 2319 C CA . ASP A 1 169 ? -7.895 48.087 34.053 1.00 21.09 148 ASP A CA 1
ATOM 2320 C C . ASP A 1 169 ? -6.856 48.987 33.394 1.00 22.09 148 ASP A C 1
ATOM 2321 O O . ASP A 1 169 ? -6.802 50.187 33.679 1.00 20.60 148 ASP A O 1
ATOM 2330 N N . ILE A 1 170 ? -6.029 48.422 32.509 1.00 18.75 149 ILE A N 1
ATOM 2331 C CA . ILE A 1 170 ? -5.060 49.219 31.766 1.00 17.34 149 ILE A CA 1
ATOM 2332 C C . ILE A 1 170 ? -5.010 48.769 30.313 1.00 22.62 149 ILE A C 1
ATOM 2333 O O . ILE A 1 170 ? -5.445 47.673 29.954 1.00 21.55 149 ILE A O 1
ATOM 2349 N N . SER A 1 171 ? -4.465 49.648 29.476 1.00 22.06 150 SER A N 1
ATOM 2350 C CA . SER A 1 171 ? -4.141 49.328 28.092 1.00 26.05 150 SER A CA 1
ATOM 2351 C C . SER A 1 171 ? -2.847 50.037 27.733 1.00 23.14 150 SER A C 1
ATOM 2352 O O . SER A 1 171 ? -2.801 51.271 27.713 1.00 23.35 150 SER A O 1
ATOM 2360 N N . ALA A 1 172 ? -1.796 49.264 27.457 1.00 27.20 151 ALA A N 1
ATOM 2361 C CA . ALA A 1 172 ? -0.561 49.858 26.963 1.00 26.38 151 ALA A CA 1
ATOM 2362 C C . ALA A 1 172 ? -0.729 50.425 25.560 1.00 30.23 151 ALA A C 1
ATOM 2363 O O . ALA A 1 172 ? 0.091 51.246 25.135 1.00 33.37 151 ALA A O 1
ATOM 2370 N N . LYS A 1 173 ? -1.777 50.015 24.840 1.00 30.59 152 LYS A N 1
ATOM 2371 C CA . LYS A 1 173 ? -1.997 50.494 23.479 1.00 33.25 152 LYS A CA 1
ATOM 2372 C C . LYS A 1 173 ? -2.724 51.834 23.472 1.00 32.21 152 LYS A C 1
ATOM 2373 O O . LYS A 1 173 ? -2.307 52.770 22.782 1.00 30.45 152 LYS A O 1
ATOM 2392 N N . SER A 1 174 ? -3.817 51.941 24.223 1.00 30.12 153 SER A N 1
ATOM 2393 C CA . SER A 1 174 ? -4.566 53.186 24.330 1.00 31.24 153 SER A CA 1
ATOM 2394 C C . SER A 1 174 ? -4.073 54.076 25.464 1.00 35.01 153 SER A C 1
ATOM 2395 O O . SER A 1 174 ? -4.572 55.197 25.609 1.00 35.09 153 SER A O 1
ATOM 2403 N N . ASN A 1 175 ? -3.112 53.611 26.264 1.00 33.09 154 ASN A N 1
ATOM 2404 C CA . ASN A 1 175 ? -2.588 54.318 27.430 1.00 34.45 154 ASN A CA 1
ATOM 2405 C C . ASN A 1 175 ? -3.613 54.452 28.548 1.00 30.78 154 ASN A C 1
ATOM 2406 O O . ASN A 1 175 ? -3.374 55.193 29.511 1.00 30.69 154 ASN A O 1
ATOM 2417 N N . TYR A 1 176 ? -4.741 53.751 28.460 1.00 30.93 155 TYR A N 1
ATOM 2418 C CA . TYR A 1 176 ? -5.750 53.812 29.511 1.00 28.83 155 TYR A CA 1
ATOM 2419 C C . TYR A 1 176 ? -5.146 53.414 30.853 1.00 25.09 155 TYR A C 1
ATOM 2420 O O . TYR A 1 176 ? -4.603 52.314 30.999 1.00 20.72 155 TYR A O 1
ATOM 2438 N N . ASN A 1 177 ? -5.232 54.319 31.829 1.00 28.20 156 ASN A N 1
ATOM 2439 C CA . ASN A 1 177 ? -4.747 54.092 33.191 1.00 24.99 156 ASN A CA 1
ATOM 2440 C C . ASN A 1 177 ? -3.274 53.695 33.242 1.00 22.73 156 ASN A C 1
ATOM 2441 O O . ASN A 1 177 ? -2.817 53.151 34.252 1.00 22.69 156 ASN A O 1
ATOM 2452 N N . PHE A 1 178 ? -2.500 53.962 32.187 1.00 24.17 157 PHE A N 1
ATOM 2453 C CA . PHE A 1 178 ? -1.151 53.406 32.115 1.00 25.47 157 PHE A CA 1
ATOM 2454 C C . PHE A 1 178 ? -0.229 53.963 33.193 1.00 26.09 157 PHE A C 1
ATOM 2455 O O . PHE A 1 178 ? 0.773 53.319 33.522 1.00 24.88 157 PHE A O 1
ATOM 2472 N N . GLU A 1 179 ? -0.552 55.124 33.764 1.00 25.73 158 GLU A N 1
ATOM 2473 C CA . GLU A 1 179 ? 0.266 55.712 34.816 1.00 27.67 158 GLU A CA 1
ATOM 2474 C C . GLU A 1 179 ? -0.180 55.311 36.217 1.00 27.23 158 GLU A C 1
ATOM 2475 O O . GLU A 1 179 ? 0.587 55.501 37.168 1.00 20.93 158 GLU A O 1
ATOM 2487 N N . LYS A 1 180 ? -1.387 54.762 36.367 1.00 26.84 159 LYS A N 1
ATOM 2488 C CA . LYS A 1 180 ? -1.911 54.472 37.700 1.00 21.89 159 LYS A CA 1
ATOM 2489 C C . LYS A 1 180 ? -1.055 53.487 38.486 1.00 23.22 159 LYS A C 1
ATOM 2490 O O . LYS A 1 180 ? -0.839 53.725 39.687 1.00 21.52 159 LYS A O 1
ATOM 2509 N N . PRO A 1 181 ? -0.576 52.378 37.917 1.00 20.25 160 PRO A N 1
ATOM 2510 C CA . PRO A 1 181 ? 0.206 51.438 38.738 1.00 19.86 160 PRO A CA 1
ATOM 2511 C C . PRO A 1 181 ? 1.417 52.081 39.386 1.00 22.04 160 PRO A C 1
ATOM 2512 O O . PRO A 1 181 ? 1.720 51.793 40.550 1.00 21.62 160 PRO A O 1
ATOM 2523 N N . PHE A 1 182 ? 2.116 52.957 38.661 1.00 23.76 161 PHE A N 1
ATOM 2524 C CA . PHE A 1 182 ? 3.312 53.591 39.203 1.00 21.45 161 PHE A CA 1
ATOM 2525 C C . PHE A 1 182 ? 2.961 54.703 40.181 1.00 24.03 161 PHE A C 1
ATOM 2526 O O . PHE A 1 182 ? 3.654 54.890 41.187 1.00 26.28 161 PHE A O 1
ATOM 2543 N N . LEU A 1 183 ? 1.893 55.452 39.906 1.00 24.77 162 LEU A N 1
ATOM 2544 C CA . LEU A 1 183 ? 1.476 56.493 40.837 1.00 28.08 162 LEU A CA 1
ATOM 2545 C C . LEU A 1 183 ? 1.069 55.895 42.178 1.00 22.40 162 LEU A C 1
ATOM 2546 O O . LEU A 1 183 ? 1.459 56.401 43.238 1.00 22.21 162 LEU A O 1
ATOM 2562 N N . TRP A 1 184 ? 0.292 54.809 42.154 1.00 22.25 163 TRP A N 1
ATOM 2563 C CA . TRP A 1 184 ? -0.127 54.170 43.398 1.00 22.26 163 TRP A CA 1
ATOM 2564 C C . TRP A 1 184 ? 1.068 53.620 44.163 1.00 20.60 163 TRP A C 1
ATOM 2565 O O . TRP A 1 184 ? 1.151 53.764 45.388 1.00 21.03 163 TRP A O 1
ATOM 2586 N N . LEU A 1 185 ? 2.001 52.974 43.459 1.00 22.06 164 LEU A N 1
ATOM 2587 C CA . LEU A 1 185 ? 3.176 52.418 44.122 1.00 20.59 164 LEU A CA 1
ATOM 2588 C C . LEU A 1 185 ? 4.065 53.518 44.687 1.00 23.46 164 LEU A C 1
ATOM 2589 O O . LEU A 1 185 ? 4.609 53.379 45.789 1.00 27.46 164 LEU A O 1
ATOM 2605 N N . ALA A 1 186 ? 4.230 54.618 43.949 1.00 25.86 165 ALA A N 1
ATOM 2606 C CA . ALA A 1 186 ? 5.010 55.738 44.465 1.00 28.11 165 ALA A CA 1
ATOM 2607 C C . ALA A 1 186 ? 4.413 56.266 45.762 1.00 26.43 165 ALA A C 1
ATOM 2608 O O . ALA A 1 186 ? 5.143 56.608 46.699 1.00 28.87 165 ALA A O 1
ATOM 2615 N N . ARG A 1 187 ? 3.082 56.334 45.836 1.00 27.78 166 ARG A N 1
ATOM 2616 C CA . ARG A 1 187 ? 2.432 56.801 47.056 1.00 28.50 166 ARG A CA 1
ATOM 2617 C C . ARG A 1 187 ? 2.654 55.829 48.210 1.00 24.66 166 ARG A C 1
ATOM 2618 O O . ARG A 1 187 ? 2.867 56.252 49.352 1.00 30.13 166 ARG A O 1
ATOM 2639 N N . LYS A 1 188 ? 2.613 54.525 47.934 1.00 27.62 167 LYS A N 1
ATOM 2640 C CA . LYS A 1 188 ? 2.844 53.540 48.986 1.00 28.56 167 LYS A CA 1
ATOM 2641 C C . LYS A 1 188 ? 4.304 53.529 49.427 1.00 28.44 167 LYS A C 1
ATOM 2642 O O . LYS A 1 188 ? 4.596 53.437 50.625 1.00 27.94 167 LYS A O 1
ATOM 2661 N N . LEU A 1 189 ? 5.234 53.624 48.474 1.00 25.53 168 LEU A N 1
ATOM 2662 C CA . LEU A 1 189 ? 6.651 53.509 48.802 1.00 26.61 168 LEU A CA 1
ATOM 2663 C C . LEU A 1 189 ? 7.163 54.761 49.505 1.00 30.37 168 LEU A C 1
ATOM 2664 O O . LEU A 1 189 ? 7.942 54.668 50.460 1.00 29.57 168 LEU A O 1
ATOM 2680 N N . ILE A 1 190 ? 6.750 55.939 49.037 1.00 34.36 169 ILE A N 1
ATOM 2681 C CA . ILE A 1 190 ? 7.148 57.184 49.684 1.00 34.40 169 ILE A CA 1
ATOM 2682 C C . ILE A 1 190 ? 6.376 57.424 50.975 1.00 36.82 169 ILE A C 1
ATOM 2683 O O . ILE A 1 190 ? 6.835 58.193 51.829 1.00 35.69 169 ILE A O 1
ATOM 2699 N N . GLY A 1 191 ? 5.226 56.779 51.149 1.00 32.62 170 GLY A N 1
ATOM 2700 C CA . GLY A 1 191 ? 4.417 57.003 52.329 1.00 31.27 170 GLY A CA 1
ATOM 2701 C C . GLY A 1 191 ? 3.661 58.311 52.321 1.00 33.61 170 GLY A C 1
ATOM 2702 O O . GLY A 1 191 ? 3.432 58.892 53.387 1.00 35.03 170 GLY A O 1
ATOM 2706 N N . ASP A 1 192 ? 3.264 58.793 51.149 1.00 34.73 171 ASP A N 1
ATOM 2707 C CA . ASP A 1 192 ? 2.562 60.069 51.016 1.00 35.77 171 ASP A CA 1
ATOM 2708 C C . ASP A 1 192 ? 1.347 59.870 50.119 1.00 33.33 171 ASP A C 1
ATOM 2709 O O . ASP A 1 192 ? 1.512 59.708 48.892 1.00 26.39 171 ASP A O 1
ATOM 2718 N N . PRO A 1 193 ? 0.125 59.885 50.663 1.00 35.07 172 PRO A N 1
ATOM 2719 C CA . PRO A 1 193 ? -1.058 59.649 49.818 1.00 36.08 172 PRO A CA 1
ATOM 2720 C C . PRO A 1 193 ? -1.367 60.784 48.855 1.00 39.65 172 PRO A C 1
ATOM 2721 O O . PRO A 1 193 ? -2.197 60.595 47.956 1.00 41.20 172 PRO A O 1
ATOM 2732 N N . ASN A 1 194 ? -0.735 61.946 49.007 1.00 42.96 173 ASN A N 1
ATOM 2733 C CA . ASN A 1 194 ? -0.989 63.094 48.147 1.00 46.20 173 ASN A CA 1
ATOM 2734 C C . ASN A 1 194 ? 0.131 63.323 47.140 1.00 45.23 173 ASN A C 1
ATOM 2735 O O . ASN A 1 194 ? 0.145 64.359 46.465 1.00 47.03 173 ASN A O 1
ATOM 2746 N N . LEU A 1 195 ? 1.068 62.387 47.025 1.00 41.69 174 LEU A N 1
ATOM 2747 C CA . LEU A 1 195 ? 2.110 62.485 46.014 1.00 37.89 174 LEU A CA 1
ATOM 2748 C C . LEU A 1 195 ? 1.483 62.578 44.627 1.00 36.09 174 LEU A C 1
ATOM 2749 O O . LEU A 1 195 ? 0.499 61.899 44.323 1.00 33.69 174 LEU A O 1
ATOM 2765 N N . GLU A 1 196 ? 2.057 63.435 43.786 1.00 36.98 175 GLU A N 1
ATOM 2766 C CA . GLU A 1 196 ? 1.568 63.651 42.433 1.00 38.16 175 GLU A CA 1
ATOM 2767 C C . GLU A 1 196 ? 2.738 63.665 41.463 1.00 38.10 175 GLU A C 1
ATOM 2768 O O . GLU A 1 196 ? 3.855 64.044 41.822 1.00 41.54 175 GLU A O 1
ATOM 2780 N N . PHE A 1 197 ? 2.471 63.247 40.230 1.00 39.54 176 PHE A N 1
ATOM 2781 C CA . PHE A 1 197 ? 3.406 63.498 39.145 1.00 38.13 176 PHE A CA 1
ATOM 2782 C C . PHE A 1 197 ? 3.378 64.978 38.787 1.00 40.56 176 PHE A C 1
ATOM 2783 O O . PHE A 1 197 ? 2.314 65.604 38.754 1.00 41.40 176 PHE A O 1
ATOM 2800 N N . VAL A 1 198 ? 4.556 65.545 38.529 1.00 40.56 177 VAL A N 1
ATOM 2801 C CA . VAL A 1 198 ? 4.670 66.953 38.178 1.00 41.99 177 VAL A CA 1
ATOM 2802 C C . VAL A 1 198 ? 5.516 67.086 36.920 1.00 45.55 177 VAL A C 1
ATOM 2803 O O . VAL A 1 198 ? 6.289 66.195 36.558 1.00 43.09 177 VAL A O 1
ATOM 2816 N N . ALA A 1 199 ? 5.356 68.226 36.255 1.00 52.94 178 ALA A N 1
ATOM 2817 C CA . ALA A 1 199 ? 6.069 68.496 35.015 1.00 55.32 178 ALA A CA 1
ATOM 2818 C C . ALA A 1 199 ? 7.555 68.691 35.291 1.00 57.60 178 ALA A C 1
ATOM 2819 O O . ALA A 1 199 ? 7.946 69.615 36.014 1.00 57.94 178 ALA A O 1
ATOM 2826 N N . MET A 1 200 ? 8.377 67.819 34.720 1.00 60.25 179 MET A N 1
ATOM 2827 C CA . MET A 1 200 ? 9.819 67.998 34.792 1.00 62.17 179 MET A CA 1
ATOM 2828 C C . MET A 1 200 ? 10.203 69.343 34.177 1.00 61.50 179 MET A C 1
ATOM 2829 O O . MET A 1 200 ? 9.601 69.764 33.181 1.00 64.27 179 MET A O 1
ATOM 2843 N N . PRO A 1 201 ? 11.193 70.044 34.732 1.00 89.05 180 PRO A N 1
ATOM 2844 C CA . PRO A 1 201 ? 11.554 71.357 34.183 1.00 84.44 180 PRO A CA 1
ATOM 2845 C C . PRO A 1 201 ? 12.096 71.235 32.766 1.00 78.23 180 PRO A C 1
ATOM 2846 O O . PRO A 1 201 ? 12.754 70.256 32.409 1.00 78.00 180 PRO A O 1
ATOM 2857 N N . ALA A 1 202 ? 11.813 72.254 31.956 1.00 73.69 181 ALA A N 1
ATOM 2858 C CA . ALA A 1 202 ? 12.109 72.242 30.524 1.00 70.10 181 ALA A CA 1
ATOM 2859 C C . ALA A 1 202 ? 13.163 73.306 30.232 1.00 69.54 181 ALA A C 1
ATOM 2860 O O . ALA A 1 202 ? 12.841 74.489 30.083 1.00 68.78 181 ALA A O 1
ATOM 2867 N N . LEU A 1 203 ? 14.419 72.877 30.139 1.00 69.63 182 LEU A N 1
ATOM 2868 C CA . LEU A 1 203 ? 15.515 73.797 29.874 1.00 71.33 182 LEU A CA 1
ATOM 2869 C C . LEU A 1 203 ? 15.376 74.420 28.488 1.00 72.52 182 LEU A C 1
ATOM 2870 O O . LEU A 1 203 ? 14.728 73.875 27.589 1.00 70.06 182 LEU A O 1
ATOM 2886 N N . ALA A 1 204 ? 15.998 75.581 28.324 1.00 72.25 183 ALA A N 1
ATOM 2887 C CA . ALA A 1 204 ? 16.032 76.227 27.020 1.00 73.00 183 ALA A CA 1
ATOM 2888 C C . ALA A 1 204 ? 16.851 75.376 26.054 1.00 71.40 183 ALA A C 1
ATOM 2889 O O . ALA A 1 204 ? 17.983 74.999 26.379 1.00 72.04 183 ALA A O 1
ATOM 2896 N N . PRO A 1 205 ? 16.328 75.044 24.877 1.00 68.33 184 PRO A N 1
ATOM 2897 C CA . PRO A 1 205 ? 17.084 74.206 23.947 1.00 68.18 184 PRO A CA 1
ATOM 2898 C C . PRO A 1 205 ? 18.115 75.022 23.188 1.00 69.64 184 PRO A C 1
ATOM 2899 O O . PRO A 1 205 ? 17.972 76.247 23.048 1.00 67.87 184 PRO A O 1
ATOM 2910 N N . PRO A 1 206 ? 19.164 74.383 22.682 1.00 71.84 185 PRO A N 1
ATOM 2911 C CA . PRO A 1 206 ? 20.231 75.120 21.999 1.00 72.41 185 PRO A CA 1
ATOM 2912 C C . PRO A 1 206 ? 19.826 75.534 20.590 1.00 74.11 185 PRO A C 1
ATOM 2913 O O . PRO A 1 206 ? 18.786 75.139 20.060 1.00 72.59 185 PRO A O 1
ATOM 2924 N N . GLU A 1 207 ? 20.678 76.358 19.993 1.00 77.03 186 GLU A N 1
ATOM 2925 C CA . GLU A 1 207 ? 20.558 76.727 18.592 1.00 79.84 186 GLU A CA 1
ATOM 2926 C C . GLU A 1 207 ? 21.396 75.779 17.740 1.00 81.37 186 GLU A C 1
ATOM 2927 O O . GLU A 1 207 ? 22.350 75.159 18.218 1.00 80.50 186 GLU A O 1
ATOM 2939 N N . VAL A 1 208 ? 21.014 75.664 16.470 1.00 84.46 187 VAL A N 1
ATOM 2940 C CA . VAL A 1 208 ? 21.676 74.767 15.521 1.00 87.94 187 VAL A CA 1
ATOM 2941 C C . VAL A 1 208 ? 23.182 74.719 15.779 1.00 89.49 187 VAL A C 1
ATOM 2942 O O . VAL A 1 208 ? 23.986 74.528 14.869 1.00 89.79 187 VAL A O 1
ATOM 2955 N N . ALA A 1 213 ? 27.668 70.438 5.329 1.00 79.36 192 ALA A N 1
ATOM 2956 C CA . ALA A 1 213 ? 28.619 69.391 5.681 1.00 80.41 192 ALA A CA 1
ATOM 2957 C C . ALA A 1 213 ? 27.934 68.029 5.706 1.00 84.29 192 ALA A C 1
ATOM 2958 O O . ALA A 1 213 ? 28.434 67.062 5.130 1.00 85.07 192 ALA A O 1
ATOM 2964 N N . LEU A 1 214 ? 26.786 67.957 6.382 1.00 85.69 193 LEU A N 1
ATOM 2965 C CA . LEU A 1 214 ? 25.977 66.746 6.440 1.00 87.32 193 LEU A CA 1
ATOM 2966 C C . LEU A 1 214 ? 24.643 66.916 5.721 1.00 87.37 193 LEU A C 1
ATOM 2967 O O . LEU A 1 214 ? 23.687 66.190 6.011 1.00 87.55 193 LEU A O 1
ATOM 2983 N N . ALA A 1 215 ? 24.563 67.864 4.783 1.00 91.82 194 ALA A N 1
ATOM 2984 C CA . ALA A 1 215 ? 23.297 68.141 4.112 1.00 92.05 194 ALA A CA 1
ATOM 2985 C C . ALA A 1 215 ? 22.880 66.986 3.210 1.00 96.74 194 ALA A C 1
ATOM 2986 O O . ALA A 1 215 ? 21.693 66.645 3.140 1.00 92.09 194 ALA A O 1
ATOM 2993 N N . ALA A 1 216 ? 23.835 66.376 2.507 1.00 106.64 195 ALA A N 1
ATOM 2994 C CA . ALA A 1 216 ? 23.528 65.217 1.679 1.00 113.06 195 ALA A CA 1
ATOM 2995 C C . ALA A 1 216 ? 23.254 63.967 2.504 1.00 113.31 195 ALA A C 1
ATOM 2996 O O . ALA A 1 216 ? 22.730 62.989 1.960 1.00 114.03 195 ALA A O 1
ATOM 3003 N N . GLN A 1 217 ? 23.594 63.975 3.793 1.00 111.12 196 GLN A N 1
ATOM 3004 C CA . GLN A 1 217 ? 23.358 62.827 4.658 1.00 107.14 196 GLN A CA 1
ATOM 3005 C C . GLN A 1 217 ? 21.957 62.832 5.258 1.00 101.82 196 GLN A C 1
ATOM 3006 O O . GLN A 1 217 ? 21.309 61.782 5.322 1.00 99.34 196 GLN A O 1
ATOM 3020 N N . TYR A 1 218 ? 21.474 63.993 5.707 1.00 98.71 197 TYR A N 1
ATOM 3021 C CA . TYR A 1 218 ? 20.148 64.059 6.309 1.00 93.78 197 TYR A CA 1
ATOM 3022 C C . TYR A 1 218 ? 19.044 64.062 5.262 1.00 89.69 197 TYR A C 1
ATOM 3023 O O . TYR A 1 218 ? 17.923 63.633 5.555 1.00 87.63 197 TYR A O 1
ATOM 3041 N N . GLU A 1 219 ? 19.328 64.536 4.047 1.00 87.68 198 GLU A N 1
ATOM 3042 C CA . GLU A 1 219 ? 18.340 64.440 2.981 1.00 85.26 198 GLU A CA 1
ATOM 3043 C C . GLU A 1 219 ? 18.101 62.995 2.560 1.00 80.66 198 GLU A C 1
ATOM 3044 O O . GLU A 1 219 ? 17.052 62.696 1.981 1.00 77.53 198 GLU A O 1
ATOM 3056 N N . HIS A 1 220 ? 19.050 62.098 2.837 1.00 78.88 199 HIS A N 1
ATOM 3057 C CA . HIS A 1 220 ? 18.840 60.675 2.589 1.00 77.67 199 HIS A CA 1
ATOM 3058 C C . HIS A 1 220 ? 17.946 60.064 3.662 1.00 74.56 199 HIS A C 1
ATOM 3059 O O . HIS A 1 220 ? 16.901 59.477 3.357 1.00 72.90 199 HIS A O 1
ATOM 3073 N N . ASP A 1 221 ? 18.348 60.193 4.929 1.00 72.93 200 ASP A N 1
ATOM 3074 C CA . ASP A 1 221 ? 17.523 59.685 6.021 1.00 70.60 200 ASP A CA 1
ATOM 3075 C C . ASP A 1 221 ? 16.123 60.279 5.974 1.00 64.90 200 ASP A C 1
ATOM 3076 O O . ASP A 1 221 ? 15.151 59.613 6.350 1.00 61.03 200 ASP A O 1
ATOM 3085 N N . LEU A 1 222 ? 16.003 61.524 5.509 1.00 61.47 201 LEU A N 1
ATOM 3086 C CA . LEU A 1 222 ? 14.705 62.188 5.457 1.00 60.74 201 LEU A CA 1
ATOM 3087 C C . LEU A 1 222 ? 13.846 61.632 4.328 1.00 62.16 201 LEU A C 1
ATOM 3088 O O . LEU A 1 222 ? 12.634 61.454 4.494 1.00 57.99 201 LEU A O 1
ATOM 3104 N N . GLU A 1 223 ? 14.454 61.351 3.172 1.00 66.39 202 GLU A N 1
ATOM 3105 C CA . GLU A 1 223 ? 13.703 60.767 2.065 1.00 69.02 202 GLU A CA 1
ATOM 3106 C C . GLU A 1 223 ? 13.162 59.393 2.439 1.00 63.23 202 GLU A C 1
ATOM 3107 O O . GLU A 1 223 ? 12.035 59.040 2.075 1.00 64.60 202 GLU A O 1
ATOM 3119 N N . VAL A 1 224 ? 13.953 58.603 3.167 1.00 57.56 203 VAL A N 1
ATOM 3120 C CA . VAL A 1 224 ? 13.487 57.303 3.640 1.00 55.48 203 VAL A CA 1
ATOM 3121 C C . VAL A 1 224 ? 12.341 57.480 4.628 1.00 53.46 203 VAL A C 1
ATOM 3122 O O . VAL A 1 224 ? 11.349 56.741 4.594 1.00 49.43 203 VAL A O 1
ATOM 3135 N N . ALA A 1 225 ? 12.464 58.457 5.526 1.00 54.51 204 ALA A N 1
ATOM 3136 C CA . ALA A 1 225 ? 11.438 58.672 6.538 1.00 52.15 204 ALA A CA 1
ATOM 3137 C C . ALA A 1 225 ? 10.133 59.147 5.910 1.00 51.75 204 ALA A C 1
ATOM 3138 O O . ALA A 1 225 ? 9.049 58.716 6.320 1.00 51.37 204 ALA A O 1
ATOM 3145 N N . GLN A 1 226 ? 10.215 60.032 4.913 1.00 53.28 205 GLN A N 1
ATOM 3146 C CA . GLN A 1 226 ? 9.010 60.507 4.241 1.00 56.63 205 GLN A CA 1
ATOM 3147 C C . GLN A 1 226 ? 8.249 59.358 3.592 1.00 56.90 205 GLN A C 1
ATOM 3148 O O . GLN A 1 226 ? 7.012 59.348 3.583 1.00 55.87 205 GLN A O 1
ATOM 3162 N N . THR A 1 227 ? 8.971 58.383 3.042 1.00 52.51 206 THR A N 1
ATOM 3163 C CA . THR A 1 227 ? 8.371 57.313 2.257 1.00 52.53 206 THR A CA 1
ATOM 3164 C C . THR A 1 227 ? 8.084 56.062 3.078 1.00 52.26 206 THR A C 1
ATOM 3165 O O . THR A 1 227 ? 7.689 55.041 2.507 1.00 51.45 206 THR A O 1
ATOM 3176 N N . THR A 1 228 ? 8.279 56.112 4.393 1.00 43.68 207 THR A N 1
ATOM 3177 C CA . THR A 1 228 ? 7.853 55.042 5.290 1.00 45.67 207 THR A CA 1
ATOM 3178 C C . THR A 1 228 ? 6.589 55.516 5.999 1.00 40.56 207 THR A C 1
ATOM 3179 O O . THR A 1 228 ? 6.628 56.475 6.777 1.00 38.26 207 THR A O 1
ATOM 3190 N N . ALA A 1 229 ? 5.472 54.850 5.721 1.00 37.16 208 ALA A N 1
ATOM 3191 C CA . ALA A 1 229 ? 4.185 55.307 6.225 1.00 36.63 208 ALA A CA 1
ATOM 3192 C C . ALA A 1 229 ? 4.159 55.288 7.748 1.00 37.01 208 ALA A C 1
ATOM 3193 O O . ALA A 1 229 ? 4.739 54.405 8.388 1.00 36.75 208 ALA A O 1
ATOM 3200 N N . LEU A 1 230 ? 3.493 56.283 8.325 1.00 36.16 209 LEU A N 1
ATOM 3201 C CA . LEU A 1 230 ? 3.270 56.291 9.760 1.00 36.92 209 LEU A CA 1
ATOM 3202 C C . LEU A 1 230 ? 2.280 55.188 10.130 1.00 37.17 209 LEU A C 1
ATOM 3203 O O . LEU A 1 230 ? 1.337 54.925 9.378 1.00 33.56 209 LEU A O 1
ATOM 3219 N N . PRO A 1 231 ? 2.459 54.529 11.272 1.00 39.19 210 PRO A N 1
ATOM 3220 C CA . PRO A 1 231 ? 1.553 53.441 11.648 1.00 39.15 210 PRO A CA 1
ATOM 3221 C C . PRO A 1 231 ? 0.236 53.955 12.212 1.00 40.56 210 PRO A C 1
ATOM 3222 O O . PRO A 1 231 ? 0.126 55.081 12.699 1.00 40.30 210 PRO A O 1
ATOM 3233 N N . ASP A 1 232 ? -0.777 53.091 12.128 1.00 40.15 211 ASP A N 1
ATOM 3234 C CA . ASP A 1 232 ? -2.070 53.329 12.768 1.00 39.81 211 ASP A CA 1
ATOM 3235 C C . ASP A 1 232 ? -2.702 54.631 12.278 1.00 38.99 211 ASP A C 1
ATOM 3236 O O . ASP A 1 232 ? -3.161 55.462 13.065 1.00 42.79 211 ASP A O 1
ATOM 3245 N N . GLU A 1 233 ? -2.735 54.803 10.956 1.00 40.33 212 GLU A N 1
ATOM 3246 C CA . GLU A 1 233 ? -3.253 56.037 10.378 1.00 41.33 212 GLU A CA 1
ATOM 3247 C C . GLU A 1 233 ? -4.740 56.236 10.640 1.00 42.86 212 GLU A C 1
ATOM 3248 O O . GLU A 1 233 ? -5.242 57.345 10.428 1.00 41.94 212 GLU A O 1
ATOM 3260 N N . ASP A 1 234 ? -5.452 55.208 11.098 1.00 47.81 213 ASP A N 1
ATOM 3261 C CA . ASP A 1 234 ? -6.870 55.339 11.411 1.00 53.02 213 ASP A CA 1
ATOM 3262 C C . ASP A 1 234 ? -7.128 55.742 12.858 1.00 55.39 213 ASP A C 1
ATOM 3263 O O . ASP A 1 234 ? -8.274 56.051 13.202 1.00 56.36 213 ASP A O 1
ATOM 3272 N N . ASP A 1 235 ? -6.105 55.742 13.711 1.00 55.54 214 ASP A N 1
ATOM 3273 C CA . ASP A 1 235 ? -6.272 56.198 15.082 1.00 58.40 214 ASP A CA 1
ATOM 3274 C C . ASP A 1 235 ? -6.799 57.630 15.106 1.00 62.35 214 ASP A C 1
ATOM 3275 O O . ASP A 1 235 ? -6.614 58.410 14.167 1.00 62.05 214 ASP A O 1
ATOM 3284 N N . ASP A 1 236 ? -7.471 57.973 16.207 1.00 67.88 215 ASP A N 1
ATOM 3285 C CA . ASP A 1 236 ? -7.953 59.340 16.382 1.00 71.57 215 ASP A CA 1
ATOM 3286 C C . ASP A 1 236 ? -6.811 60.341 16.299 1.00 68.64 215 ASP A C 1
ATOM 3287 O O . ASP A 1 236 ? -7.013 61.482 15.869 1.00 70.48 215 ASP A O 1
ATOM 3296 N N . LEU A 1 237 ? -5.612 59.931 16.697 1.00 63.50 216 LEU A N 1
ATOM 3297 C CA . LEU A 1 237 ? -4.464 60.819 16.721 1.00 58.11 216 LEU A CA 1
ATOM 3298 C C . LEU A 1 237 ? -3.218 60.039 16.321 1.00 56.08 216 LEU A C 1
ATOM 3299 O O . LEU A 1 237 ? -3.111 58.846 16.609 1.00 55.54 216 LEU A O 1
ATOM 3315 N N . HIS B 2 6 ? -5.743 91.526 68.075 1.00 79.82 64 HIS B N 1
ATOM 3316 C CA . HIS B 2 6 ? -5.071 90.885 66.949 1.00 79.43 64 HIS B CA 1
ATOM 3317 C C . HIS B 2 6 ? -4.800 89.411 67.234 1.00 76.71 64 HIS B C 1
ATOM 3318 O O . HIS B 2 6 ? -4.038 89.074 68.141 1.00 77.95 64 HIS B O 1
ATOM 3331 N N . PHE B 2 7 ? -5.423 88.538 66.447 1.00 72.81 65 PHE B N 1
ATOM 3332 C CA . PHE B 2 7 ? -5.255 87.096 66.580 1.00 71.20 65 PHE B CA 1
ATOM 3333 C C . PHE B 2 7 ? -4.354 86.586 65.462 1.00 71.39 65 PHE B C 1
ATOM 3334 O O . PHE B 2 7 ? -4.692 86.714 64.280 1.00 70.52 65 PHE B O 1
ATOM 3351 N N . GLU B 2 8 ? -3.212 86.020 65.838 1.00 72.09 66 GLU B N 1
ATOM 3352 C CA . GLU B 2 8 ? -2.309 85.447 64.852 1.00 74.09 66 GLU B CA 1
ATOM 3353 C C . GLU B 2 8 ? -3.021 84.331 64.088 1.00 74.87 66 GLU B C 1
ATOM 3354 O O . GLU B 2 8 ? -3.713 83.509 64.699 1.00 72.74 66 GLU B O 1
ATOM 3366 N N . PRO B 2 9 ? -2.874 84.260 62.765 1.00 76.83 67 PRO B N 1
ATOM 3367 C CA . PRO B 2 9 ? -3.478 83.161 62.010 1.00 74.76 67 PRO B CA 1
ATOM 3368 C C . PRO B 2 9 ? -2.583 81.928 61.988 1.00 72.94 67 PRO B C 1
ATOM 3369 O O . PRO B 2 9 ? -1.393 81.980 62.308 1.00 73.72 67 PRO B O 1
ATOM 3380 N N . VAL B 2 10 ? -3.184 80.807 61.598 1.00 71.65 68 VAL B N 1
ATOM 3381 C CA . VAL B 2 10 ? -2.450 79.543 61.577 1.00 71.31 68 VAL B CA 1
ATOM 3382 C C . VAL B 2 10 ? -1.356 79.646 60.520 1.00 70.01 68 VAL B C 1
ATOM 3383 O O . VAL B 2 10 ? -0.275 79.078 60.673 1.00 69.82 68 VAL B O 1
ATOM 3396 N N . MET B 2 21 ? 10.001 74.432 33.323 1.00 88.78 79 MET B N 1
ATOM 3397 C CA . MET B 2 21 ? 10.239 75.819 33.703 1.00 89.40 79 MET B CA 1
ATOM 3398 C C . MET B 2 21 ? 9.969 76.753 32.524 1.00 86.57 79 MET B C 1
ATOM 3399 O O . MET B 2 21 ? 10.888 77.358 31.970 1.00 86.16 79 MET B O 1
ATOM 3412 N N . GLU B 2 22 ? 8.699 76.864 32.141 1.00 82.34 80 GLU B N 1
ATOM 3413 C CA . GLU B 2 22 ? 8.268 77.769 31.081 1.00 79.42 80 GLU B CA 1
ATOM 3414 C C . GLU B 2 22 ? 7.451 78.927 31.647 1.00 79.44 80 GLU B C 1
ATOM 3415 O O . GLU B 2 22 ? 6.443 79.341 31.071 1.00 78.61 80 GLU B O 1
ATOM 3427 N N . GLU B 2 23 ? 7.884 79.464 32.791 1.00 81.59 81 GLU B N 1
ATOM 3428 C CA . GLU B 2 23 ? 7.236 80.636 33.367 1.00 83.86 81 GLU B CA 1
ATOM 3429 C C . GLU B 2 23 ? 7.655 81.930 32.682 1.00 80.97 81 GLU B C 1
ATOM 3430 O O . GLU B 2 23 ? 6.927 82.924 32.770 1.00 80.89 81 GLU B O 1
ATOM 3442 N N . ASP B 2 24 ? 8.805 81.940 32.007 1.00 78.36 82 ASP B N 1
ATOM 3443 C CA . ASP B 2 24 ? 9.299 83.114 31.301 1.00 76.28 82 ASP B CA 1
ATOM 3444 C C . ASP B 2 24 ? 8.906 83.126 29.827 1.00 77.03 82 ASP B C 1
ATOM 3445 O O . ASP B 2 24 ? 9.509 83.869 29.043 1.00 73.53 82 ASP B O 1
ATOM 3454 N N . GLU B 2 25 ? 7.912 82.331 29.431 1.00 65.82 83 GLU B N 1
ATOM 3455 C CA . GLU B 2 25 ? 7.579 82.151 28.026 1.00 66.54 83 GLU B CA 1
ATOM 3456 C C . GLU B 2 25 ? 6.101 82.426 27.787 1.00 68.27 83 GLU B C 1
ATOM 3457 O O . GLU B 2 25 ? 5.277 82.391 28.705 1.00 68.09 83 GLU B O 1
ATOM 3469 N N . GLU B 2 26 ? 5.784 82.707 26.526 1.00 71.40 84 GLU B N 1
ATOM 3470 C CA . GLU B 2 26 ? 4.425 82.972 26.075 1.00 74.01 84 GLU B CA 1
ATOM 3471 C C . GLU B 2 26 ? 3.989 81.870 25.119 1.00 70.33 84 GLU B C 1
ATOM 3472 O O . GLU B 2 26 ? 4.793 81.375 24.322 1.00 68.21 84 GLU B O 1
ATOM 3484 N N . VAL B 2 27 ? 2.717 81.491 25.195 1.00 66.01 85 VAL B N 1
ATOM 3485 C CA . VAL B 2 27 ? 2.174 80.420 24.366 1.00 61.00 85 VAL B CA 1
ATOM 3486 C C . VAL B 2 27 ? 1.612 81.044 23.093 1.00 62.01 85 VAL B C 1
ATOM 3487 O O . VAL B 2 27 ? 0.602 81.751 23.130 1.00 62.76 85 VAL B O 1
ATOM 3500 N N . LEU B 2 28 ? 2.267 80.778 21.961 1.00 59.38 86 LEU B N 1
ATOM 3501 C CA . LEU B 2 28 ? 1.793 81.262 20.670 1.00 58.44 86 LEU B CA 1
ATOM 3502 C C . LEU B 2 28 ? 0.797 80.316 20.019 1.00 59.14 86 LEU B C 1
ATOM 3503 O O . LEU B 2 28 ? -0.029 80.757 19.210 1.00 59.44 86 LEU B O 1
ATOM 3519 N N . TYR B 2 29 ? 0.863 79.029 20.346 1.00 59.18 87 TYR B N 1
ATOM 3520 C CA . TYR B 2 29 ? 0.066 78.018 19.669 1.00 54.79 87 TYR B CA 1
ATOM 3521 C C . TYR B 2 29 ? 0.063 76.758 20.520 1.00 53.28 87 TYR B C 1
ATOM 3522 O O . TYR B 2 29 ? 1.081 76.411 21.125 1.00 50.18 87 TYR B O 1
ATOM 3540 N N . LYS B 2 30 ? -1.085 76.090 20.567 1.00 52.40 88 LYS B N 1
ATOM 3541 C CA . LYS B 2 30 ? -1.233 74.847 21.310 1.00 52.29 88 LYS B CA 1
ATOM 3542 C C . LYS B 2 30 ? -2.153 73.926 20.527 1.00 49.68 88 LYS B C 1
ATOM 3543 O O . LYS B 2 30 ? -3.264 74.323 20.161 1.00 50.66 88 LYS B O 1
ATOM 3562 N N . VAL B 2 31 ? -1.694 72.705 20.266 1.00 44.94 89 VAL B N 1
ATOM 3563 C CA . VAL B 2 31 ? -2.494 71.734 19.528 1.00 45.08 89 VAL B CA 1
ATOM 3564 C C . VAL B 2 31 ? -2.167 70.338 20.038 1.00 41.96 89 VAL B C 1
ATOM 3565 O O . VAL B 2 31 ? -1.024 70.042 20.397 1.00 42.36 89 VAL B O 1
ATOM 3578 N N . ARG B 2 32 ? -3.187 69.485 20.075 1.00 41.62 90 ARG B N 1
ATOM 3579 C CA . ARG B 2 32 ? -2.983 68.079 20.388 1.00 42.04 90 ARG B CA 1
ATOM 3580 C C . ARG B 2 32 ? -2.296 67.380 19.222 1.00 39.44 90 ARG B C 1
ATOM 3581 O O . ARG B 2 32 ? -2.624 67.616 18.056 1.00 38.82 90 ARG B O 1
ATOM 3602 N N . ALA B 2 33 ? -1.338 66.511 19.539 1.00 36.52 91 ALA B N 1
ATOM 3603 C CA . ALA B 2 33 ? -0.561 65.854 18.499 1.00 36.61 91 ALA B CA 1
ATOM 3604 C C . ALA B 2 33 ? 0.056 64.579 19.051 1.00 37.71 91 ALA B C 1
ATOM 3605 O O . ALA B 2 33 ? 0.170 64.395 20.266 1.00 36.88 91 ALA B O 1
ATOM 3612 N N . LYS B 2 34 ? 0.446 63.698 18.132 1.00 34.46 92 LYS B N 1
ATOM 3613 C CA . LYS B 2 34 ? 1.255 62.528 18.442 1.00 34.09 92 LYS B CA 1
ATOM 3614 C C . LYS B 2 34 ? 2.574 62.650 17.698 1.00 38.25 92 LYS B C 1
ATOM 3615 O O . LYS B 2 34 ? 2.589 62.922 16.493 1.00 34.68 92 LYS B O 1
ATOM 3634 N N . LEU B 2 35 ? 3.672 62.432 18.414 1.00 36.27 93 LEU B N 1
ATOM 3635 C CA . LEU B 2 35 ? 5.014 62.631 17.888 1.00 35.25 93 LEU B CA 1
ATOM 3636 C C . LEU B 2 35 ? 5.685 61.283 17.670 1.00 34.97 93 LEU B C 1
ATOM 3637 O O . LEU B 2 35 ? 5.620 60.404 18.538 1.00 34.59 93 LEU B O 1
ATOM 3653 N N . PHE B 2 36 ? 6.325 61.126 16.514 1.00 35.26 94 PHE B N 1
ATOM 3654 C CA . PHE B 2 36 ? 7.103 59.941 16.191 1.00 36.20 94 PHE B CA 1
ATOM 3655 C C . PHE B 2 36 ? 8.560 60.316 15.958 1.00 38.33 94 PHE B C 1
ATOM 3656 O O . PHE B 2 36 ? 8.883 61.449 15.591 1.00 36.77 94 PHE B O 1
ATOM 3673 N N A ARG B 2 37 ? 9.445 59.356 16.196 0.49 40.05 95 ARG B N 1
ATOM 3674 N N B ARG B 2 37 ? 9.427 59.324 16.153 0.51 40.00 95 ARG B N 1
ATOM 3675 C CA A ARG B 2 37 ? 10.831 59.458 15.772 0.49 41.54 95 ARG B CA 1
ATOM 3676 C CA B ARG B 2 37 ? 10.845 59.398 15.833 0.51 41.67 95 ARG B CA 1
ATOM 3677 C C A ARG B 2 37 ? 11.125 58.299 14.835 0.49 40.96 95 ARG B C 1
ATOM 3678 C C B ARG B 2 37 ? 11.187 58.259 14.882 0.51 40.88 95 ARG B C 1
ATOM 3679 O O A ARG B 2 37 ? 10.601 57.195 15.013 0.49 39.36 95 ARG B O 1
ATOM 3680 O O B ARG B 2 37 ? 10.754 57.121 15.091 0.51 39.32 95 ARG B O 1
ATOM 3721 N N . PHE B 2 38 ? 11.955 58.556 13.834 1.00 42.64 96 PHE B N 1
ATOM 3722 C CA . PHE B 2 38 ? 12.302 57.548 12.841 1.00 45.85 96 PHE B CA 1
ATOM 3723 C C . PHE B 2 38 ? 13.525 56.770 13.312 1.00 45.69 96 PHE B C 1
ATOM 3724 O O . PHE B 2 38 ? 14.598 57.349 13.516 1.00 46.91 96 PHE B O 1
ATOM 3742 N N . ASP B 2 39 ? 13.354 55.462 13.491 1.00 48.64 97 ASP B N 1
ATOM 3743 C CA . ASP B 2 39 ? 14.464 54.553 13.769 1.00 52.82 97 ASP B CA 1
ATOM 3744 C C . ASP B 2 39 ? 14.989 54.081 12.419 1.00 56.44 97 ASP B C 1
ATOM 3745 O O . ASP B 2 39 ? 14.522 53.090 11.855 1.00 54.66 97 ASP B O 1
ATOM 3754 N N . ALA B 2 40 ? 15.971 54.814 11.888 1.00 61.04 98 ALA B N 1
ATOM 3755 C CA . ALA B 2 40 ? 16.460 54.538 10.542 1.00 63.99 98 ALA B CA 1
ATOM 3756 C C . ALA B 2 40 ? 17.048 53.138 10.428 1.00 63.77 98 ALA B C 1
ATOM 3757 O O . ALA B 2 40 ? 17.016 52.540 9.346 1.00 66.54 98 ALA B O 1
ATOM 3764 N N . ASP B 2 41 ? 17.585 52.597 11.522 1.00 60.66 99 ASP B N 1
ATOM 3765 C CA . ASP B 2 41 ? 18.169 51.261 11.469 1.00 59.67 99 ASP B CA 1
ATOM 3766 C C . ASP B 2 41 ? 17.093 50.196 11.298 1.00 58.92 99 ASP B C 1
ATOM 3767 O O . ASP B 2 41 ? 17.314 49.186 10.619 1.00 59.56 99 ASP B O 1
ATOM 3776 N N . ALA B 2 42 ? 15.925 50.402 11.901 1.00 59.17 100 ALA B N 1
ATOM 3777 C CA . ALA B 2 42 ? 14.803 49.486 11.756 1.00 57.70 100 ALA B CA 1
ATOM 3778 C C . ALA B 2 42 ? 13.845 49.898 10.646 1.00 57.58 100 ALA B C 1
ATOM 3779 O O . ALA B 2 42 ? 12.855 49.196 10.413 1.00 57.62 100 ALA B O 1
ATOM 3786 N N . LYS B 2 43 ? 14.118 51.004 9.953 1.00 59.28 101 LYS B N 1
ATOM 3787 C CA . LYS B 2 43 ? 13.202 51.550 8.953 1.00 61.05 101 LYS B CA 1
ATOM 3788 C C . LYS B 2 43 ? 11.780 51.584 9.508 1.00 56.34 101 LYS B C 1
ATOM 3789 O O . LYS B 2 43 ? 10.820 51.141 8.874 1.00 55.46 101 LYS B O 1
ATOM 3808 N N . GLU B 2 44 ? 11.657 52.124 10.718 1.00 53.81 102 GLU B N 1
ATOM 3809 C CA . GLU B 2 44 ? 10.422 52.047 11.485 1.00 50.36 102 GLU B CA 1
ATOM 3810 C C . GLU B 2 44 ? 10.171 53.369 12.191 1.0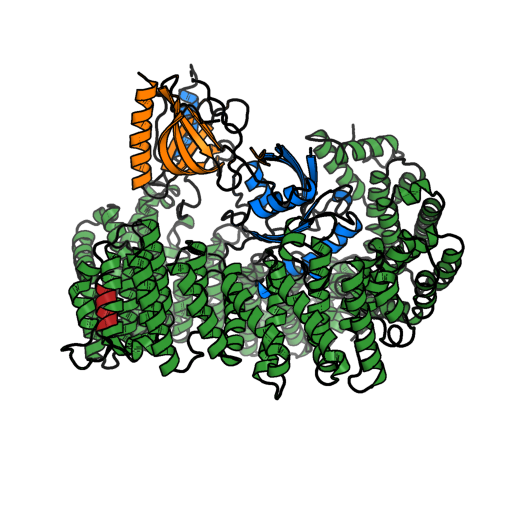0 44.93 102 GLU B C 1
ATOM 3811 O O . GLU B 2 44 ? 11.088 53.945 12.783 1.00 45.66 102 GLU B O 1
ATOM 3823 N N . TRP B 2 45 ? 8.934 53.847 12.118 1.00 43.05 103 TRP B N 1
ATOM 3824 C CA . TRP B 2 45 ? 8.509 54.983 12.922 1.00 36.46 103 TRP B CA 1
ATOM 3825 C C . TRP B 2 45 ? 8.109 54.492 14.306 1.00 37.51 103 TRP B C 1
ATOM 3826 O O . TRP B 2 45 ? 7.328 53.543 14.432 1.00 36.44 103 TRP B O 1
ATOM 3847 N N . LYS B 2 46 ? 8.637 55.136 15.343 1.00 37.98 104 LYS B N 1
ATOM 3848 C CA . LYS B 2 46 ? 8.351 54.761 16.721 1.00 40.22 104 LYS B CA 1
ATOM 3849 C C . LYS B 2 46 ? 7.705 55.930 17.450 1.00 39.01 104 LYS B C 1
ATOM 3850 O O . LYS B 2 46 ? 8.208 57.057 17.402 1.00 36.68 104 LYS B O 1
ATOM 3869 N N . GLU B 2 47 ? 6.584 55.652 18.111 1.00 41.49 105 GLU B N 1
ATOM 3870 C CA . GLU B 2 47 ? 5.894 56.665 18.896 1.00 39.96 105 GLU B CA 1
ATOM 3871 C C . GLU B 2 47 ? 6.804 57.201 19.994 1.00 38.39 105 GLU B C 1
ATOM 3872 O O . GLU B 2 47 ? 7.499 56.440 20.672 1.00 40.37 105 GLU B O 1
ATOM 3884 N N . ARG B 2 48 ? 6.797 58.525 20.170 1.00 35.73 106 ARG B N 1
ATOM 3885 C CA . ARG B 2 48 ? 7.559 59.158 21.236 1.00 36.63 106 ARG B CA 1
ATOM 3886 C C . ARG B 2 48 ? 6.692 59.827 22.291 1.00 39.35 106 ARG B C 1
ATOM 3887 O O . ARG B 2 48 ? 7.159 60.017 23.419 1.00 37.43 106 ARG B O 1
ATOM 3908 N N . GLY B 2 49 ? 5.453 60.184 21.965 1.00 38.69 107 GLY B N 1
ATOM 3909 C CA . GLY B 2 49 ? 4.588 60.811 22.941 1.00 37.69 107 GLY B CA 1
ATOM 3910 C C . GLY B 2 49 ? 3.330 61.416 22.355 1.00 36.94 107 GLY B C 1
ATOM 3911 O O . GLY B 2 49 ? 3.314 61.859 21.202 1.00 35.00 107 GLY B O 1
ATOM 3915 N N . THR B 2 50 ? 2.265 61.432 23.151 1.00 37.38 108 THR B N 1
ATOM 3916 C CA . THR B 2 50 ? 0.999 62.048 22.785 1.00 34.92 108 THR B CA 1
ATOM 3917 C C . THR B 2 50 ? 0.645 63.080 23.843 1.00 37.24 108 THR B C 1
ATOM 3918 O O . THR B 2 50 ? 0.704 62.788 25.042 1.00 39.08 108 THR B O 1
ATOM 3929 N N . GLY B 2 51 ? 0.282 64.279 23.402 1.00 40.15 109 GLY B N 1
ATOM 3930 C CA . GLY B 2 51 ? -0.032 65.346 24.327 1.00 37.84 109 GLY B CA 1
ATOM 3931 C C . GLY B 2 51 ? -0.133 66.671 23.599 1.00 39.17 109 GLY B C 1
ATOM 3932 O O . GLY B 2 51 ? -0.207 66.722 22.369 1.00 40.41 109 GLY B O 1
ATOM 3936 N N . ASP B 2 52 ? -0.134 67.741 24.389 1.00 40.57 110 ASP B N 1
ATOM 3937 C CA . ASP B 2 52 ? -0.243 69.088 23.845 1.00 44.97 110 ASP B CA 1
ATOM 3938 C C . ASP B 2 52 ? 1.103 69.554 23.305 1.00 42.93 110 ASP B C 1
ATOM 3939 O O . ASP B 2 52 ? 2.110 69.537 24.020 1.00 42.64 110 ASP B O 1
ATOM 3948 N N . CYS B 2 53 ? 1.116 69.967 22.040 1.00 43.31 111 CYS B N 1
ATOM 3949 C CA . CYS B 2 53 ? 2.292 70.571 21.429 1.00 43.93 111 CYS B CA 1
ATOM 3950 C C . CYS B 2 53 ? 2.192 72.086 21.550 1.00 47.97 111 CYS B C 1
ATOM 3951 O O . CYS B 2 53 ? 1.176 72.677 21.169 1.00 47.15 111 CYS B O 1
ATOM 3959 N N . LYS B 2 54 ? 3.241 72.709 22.080 1.00 44.09 112 LYS B N 1
ATOM 3960 C CA . LYS B 2 54 ? 3.241 74.134 22.380 1.00 46.49 112 LYS B CA 1
ATOM 3961 C C . LYS B 2 54 ? 4.392 74.821 21.661 1.00 47.10 112 LYS B C 1
ATOM 3962 O O . LYS B 2 54 ? 5.521 74.319 21.665 1.00 46.44 112 LYS B O 1
ATOM 3981 N N . PHE B 2 55 ? 4.101 75.965 21.048 1.00 49.60 113 PHE B N 1
ATOM 3982 C CA . PHE B 2 55 ? 5.125 76.888 20.576 1.00 50.48 113 PHE B CA 1
ATOM 3983 C C . PHE B 2 55 ? 5.306 77.959 21.646 1.00 50.51 113 PHE B C 1
ATOM 3984 O O . PHE B 2 55 ? 4.378 78.730 21.918 1.00 48.61 113 PHE B O 1
ATOM 4001 N N . LEU B 2 56 ? 6.486 77.996 22.259 1.00 51.92 114 LEU B N 1
ATOM 4002 C CA . LEU B 2 56 ? 6.745 78.852 23.411 1.00 53.85 114 LEU B CA 1
ATOM 4003 C C . LEU B 2 56 ? 7.749 79.931 23.031 1.00 56.32 114 LEU B C 1
ATOM 4004 O O . LEU B 2 56 ? 8.861 79.623 22.589 1.00 54.34 114 LEU B O 1
ATOM 4020 N N . LYS B 2 57 ? 7.358 81.191 23.226 1.00 59.48 115 LYS B N 1
ATOM 4021 C CA . LYS B 2 57 ? 8.181 82.346 22.881 1.00 63.86 115 LYS B CA 1
ATOM 4022 C C . LYS B 2 57 ? 8.793 82.913 24.158 1.00 63.55 115 LYS B C 1
ATOM 4023 O O . LYS B 2 57 ? 8.084 83.478 24.997 1.00 61.72 115 LYS B O 1
ATOM 4042 N N . ASN B 2 58 ? 10.108 82.765 24.299 1.00 64.69 116 ASN B N 1
ATOM 4043 C CA . ASN B 2 58 ? 10.814 83.337 25.438 1.00 66.58 116 ASN B CA 1
ATOM 4044 C C . ASN B 2 58 ? 10.735 84.859 25.392 1.00 69.16 116 ASN B C 1
ATOM 4045 O O . ASN B 2 58 ? 11.044 85.481 24.371 1.00 67.50 116 ASN B O 1
ATOM 4056 N N . LYS B 2 59 ? 10.319 85.460 26.510 1.00 72.16 117 LYS B N 1
ATOM 4057 C CA . LYS B 2 59 ? 10.126 86.905 26.558 1.00 76.32 117 LYS B CA 1
ATOM 4058 C C . LYS B 2 59 ? 11.441 87.673 26.601 1.00 76.32 117 LYS B C 1
ATOM 4059 O O . LYS B 2 59 ? 11.454 88.866 26.281 1.00 78.77 117 LYS B O 1
ATOM 4078 N N . LYS B 2 60 ? 12.541 87.027 26.987 1.00 74.98 118 LYS B N 1
ATOM 4079 C CA . LYS B 2 60 ? 13.833 87.694 27.092 1.00 75.51 118 LYS B CA 1
ATOM 4080 C C . LYS B 2 60 ? 14.729 87.467 25.882 1.00 76.09 118 LYS B C 1
ATOM 4081 O O . LYS B 2 60 ? 15.800 88.078 25.804 1.00 78.06 118 LYS B O 1
ATOM 4100 N N . THR B 2 61 ? 14.325 86.609 24.946 1.00 74.66 119 THR B N 1
ATOM 4101 C CA . THR B 2 61 ? 15.040 86.434 23.688 1.00 72.47 119 THR B CA 1
ATOM 4102 C C . THR B 2 61 ? 14.137 86.470 22.466 1.00 72.67 119 THR B C 1
ATOM 4103 O O . THR B 2 61 ? 14.647 86.655 21.355 1.00 71.58 119 THR B O 1
ATOM 4114 N N . ASN B 2 62 ? 12.826 86.304 22.627 1.00 75.49 120 ASN B N 1
ATOM 4115 C CA . ASN B 2 62 ? 11.872 86.197 21.529 1.00 76.62 120 ASN B CA 1
ATOM 4116 C C . ASN B 2 62 ? 12.106 84.955 20.677 1.00 74.28 120 ASN B C 1
ATOM 4117 O O . ASN B 2 62 ? 11.557 84.853 19.572 1.00 73.37 120 ASN B O 1
ATOM 4128 N N . LYS B 2 63 ? 12.905 84.007 21.163 1.00 72.58 121 LYS B N 1
ATOM 4129 C CA . LYS B 2 63 ? 13.094 82.735 20.480 1.00 70.74 121 LYS B CA 1
ATOM 4130 C C . LYS B 2 63 ? 11.924 81.804 20.773 1.00 66.33 121 LYS B C 1
ATOM 4131 O O . LYS B 2 63 ? 11.483 81.679 21.919 1.00 63.33 121 LYS B O 1
ATOM 4150 N N . VAL B 2 64 ? 11.427 81.147 19.729 1.00 65.16 122 VAL B N 1
ATOM 4151 C CA . VAL B 2 64 ? 10.282 80.250 19.831 1.00 62.30 122 VAL B CA 1
ATOM 4152 C C . VAL B 2 64 ? 10.785 78.816 19.755 1.00 57.63 122 VAL B C 1
ATOM 4153 O O . VAL B 2 64 ? 11.503 78.450 18.817 1.00 56.54 122 VAL B O 1
ATOM 4166 N N . ARG B 2 65 ? 10.407 78.007 20.740 1.00 54.15 123 ARG B N 1
ATOM 4167 C CA . ARG B 2 65 ? 10.714 76.587 20.749 1.00 53.03 123 ARG B CA 1
ATOM 4168 C C . ARG B 2 65 ? 9.427 75.778 20.694 1.00 49.56 123 ARG B C 1
ATOM 4169 O O . ARG B 2 65 ? 8.341 76.270 21.012 1.00 47.98 123 ARG B O 1
ATOM 4190 N N . ILE B 2 66 ? 9.566 74.529 20.279 1.00 50.35 124 ILE B N 1
ATOM 4191 C CA . ILE B 2 66 ? 8.533 73.523 20.483 1.00 46.53 124 ILE B CA 1
ATOM 4192 C C . ILE B 2 66 ? 8.779 72.875 21.835 1.00 43.34 124 ILE B C 1
ATOM 4193 O O . ILE B 2 66 ? 9.908 72.477 22.144 1.00 43.22 124 ILE B O 1
ATOM 4209 N N . LEU B 2 67 ? 7.732 72.778 22.648 1.00 42.57 125 LEU B N 1
ATOM 4210 C CA . LEU B 2 67 ? 7.775 71.986 23.867 1.00 43.52 125 LEU B CA 1
ATOM 4211 C C . LEU B 2 67 ? 6.529 71.120 23.921 1.00 42.22 125 LEU B C 1
ATOM 4212 O O . LEU B 2 67 ? 5.408 71.632 23.833 1.00 40.96 125 LEU B O 1
ATOM 4228 N N . MET B 2 68 ? 6.731 69.814 24.061 1.00 41.41 126 MET B N 1
ATOM 4229 C CA . MET B 2 68 ? 5.648 68.844 24.062 1.00 41.44 126 MET B CA 1
ATOM 4230 C C . MET B 2 68 ? 5.835 67.895 25.236 1.00 39.97 126 MET B C 1
ATOM 4231 O O . MET B 2 68 ? 6.953 67.448 25.511 1.00 39.92 126 MET B O 1
ATOM 4245 N N . ARG B 2 69 ? 4.737 67.596 25.929 1.00 41.24 127 ARG B N 1
ATOM 4246 C CA . ARG B 2 69 ? 4.758 66.719 27.090 1.00 37.93 127 ARG B CA 1
ATOM 4247 C C . ARG B 2 69 ? 3.744 65.602 26.909 1.00 37.00 127 ARG B C 1
ATOM 4248 O O . ARG B 2 69 ? 2.703 65.784 26.272 1.00 36.74 127 ARG B O 1
ATOM 4269 N N . ARG B 2 70 ? 4.057 64.445 27.485 1.00 37.44 128 ARG B N 1
ATOM 4270 C CA . ARG B 2 70 ? 3.136 63.318 27.468 1.00 36.87 128 ARG B CA 1
ATOM 4271 C C . ARG B 2 70 ? 2.019 63.532 28.479 1.00 37.97 128 ARG B C 1
ATOM 4272 O O . ARG B 2 70 ? 2.253 64.013 29.592 1.00 36.53 128 ARG B O 1
ATOM 4293 N N . ASP B 2 71 ? 0.801 63.172 28.085 1.00 38.84 129 ASP B N 1
ATOM 4294 C CA . ASP B 2 71 ? -0.313 63.180 29.020 1.00 39.00 129 ASP B CA 1
ATOM 4295 C C . ASP B 2 71 ? 0.037 62.380 30.268 1.00 39.83 129 ASP B C 1
ATOM 4296 O O . ASP B 2 71 ? 0.794 61.407 30.212 1.00 38.55 129 ASP B O 1
ATOM 4305 N N . LYS B 2 72 ? -0.512 62.814 31.403 1.00 38.71 130 LYS B N 1
ATOM 4306 C CA . LYS B 2 72 ? -0.461 62.057 32.650 1.00 39.84 130 LYS B CA 1
ATOM 4307 C C . LYS B 2 72 ? 0.912 62.116 33.305 1.00 41.73 130 LYS B C 1
ATOM 4308 O O . LYS B 2 72 ? 1.052 62.657 34.408 1.00 41.60 130 LYS B O 1
ATOM 4327 N N . THR B 2 73 ? 1.927 61.552 32.652 1.00 39.54 131 THR B N 1
ATOM 4328 C CA . THR B 2 73 ? 3.274 61.607 33.205 1.00 37.79 131 THR B CA 1
ATOM 4329 C C . THR B 2 73 ? 3.886 62.989 33.043 1.00 41.00 131 THR B C 1
ATOM 4330 O O . THR B 2 73 ? 4.760 63.372 33.831 1.00 43.56 131 THR B O 1
ATOM 4341 N N . LEU B 2 74 ? 3.440 63.746 32.040 1.00 43.75 132 LEU B N 1
ATOM 4342 C CA . LEU B 2 74 ? 3.921 65.100 31.778 1.00 45.54 132 LEU B CA 1
ATOM 4343 C C . LEU B 2 74 ? 5.404 65.126 31.429 1.00 43.92 132 LEU B C 1
ATOM 4344 O O . LEU B 2 74 ? 6.049 66.175 31.522 1.00 46.49 132 LEU B O 1
ATOM 4360 N N . LYS B 2 75 ? 5.950 63.988 31.009 1.00 39.59 133 LYS B N 1
ATOM 4361 C CA . LYS B 2 75 ? 7.352 63.912 30.630 1.00 40.57 133 LYS B CA 1
ATOM 4362 C C . LYS B 2 75 ? 7.575 64.553 29.266 1.00 41.64 133 LYS B C 1
ATOM 4363 O O . LYS B 2 75 ? 6.742 64.441 28.361 1.00 37.59 133 LYS B O 1
ATOM 4382 N N . ILE B 2 76 ? 8.718 65.223 29.126 1.00 39.65 134 ILE B N 1
ATOM 4383 C CA . ILE B 2 76 ? 9.027 65.958 27.906 1.00 43.36 134 ILE B CA 1
ATOM 4384 C C . ILE B 2 76 ? 9.373 64.977 26.796 1.00 41.71 134 ILE B C 1
ATOM 4385 O O . ILE B 2 76 ? 10.247 64.116 26.956 1.00 44.62 134 ILE B O 1
ATOM 4401 N N . CYS B 2 77 ? 8.689 65.107 25.658 1.00 39.74 135 CYS B N 1
ATOM 4402 C CA . CYS B 2 77 ? 8.970 64.290 24.486 1.00 39.45 135 CYS B CA 1
ATOM 4403 C C . CYS B 2 77 ? 9.435 65.108 23.289 1.00 40.40 135 CYS B C 1
ATOM 4404 O O . CYS B 2 77 ? 9.719 64.527 22.235 1.00 41.99 135 CYS B O 1
ATOM 4412 N N . ALA B 2 78 ? 9.523 66.431 23.414 1.00 39.42 136 ALA B N 1
ATOM 4413 C CA . ALA B 2 78 ? 10.100 67.265 22.366 1.00 40.62 136 ALA B CA 1
ATOM 4414 C C . ALA B 2 78 ? 10.438 68.624 22.957 1.00 43.32 136 ALA B C 1
ATOM 4415 O O . ALA B 2 78 ? 9.605 69.229 23.640 1.00 43.36 136 ALA B O 1
ATOM 4422 N N . ASN B 2 79 ? 11.655 69.100 22.688 1.00 41.95 137 ASN B N 1
ATOM 4423 C CA . ASN B 2 79 ? 12.112 70.378 23.234 1.00 46.19 137 ASN B CA 1
ATOM 4424 C C . ASN B 2 79 ? 13.255 70.868 22.345 1.00 45.52 137 ASN B C 1
ATOM 4425 O O . ASN B 2 79 ? 14.393 70.413 22.495 1.00 45.70 137 ASN B O 1
ATOM 4436 N N . HIS B 2 80 ? 12.944 71.783 21.431 1.00 45.35 138 HIS B N 1
ATOM 4437 C CA . HIS B 2 80 ? 13.945 72.260 20.486 1.00 48.19 138 HIS B CA 1
ATOM 4438 C C . HIS B 2 80 ? 13.457 73.546 19.837 1.00 49.45 138 HIS B C 1
ATOM 4439 O O . HIS B 2 80 ? 12.254 73.813 19.768 1.00 45.54 138 HIS B O 1
ATOM 4453 N N . ILE B 2 81 ? 14.418 74.342 19.363 1.00 50.04 139 ILE B N 1
ATOM 4454 C CA . ILE B 2 81 ? 14.091 75.579 18.668 1.00 51.85 139 ILE B CA 1
ATOM 4455 C C . ILE B 2 81 ? 13.476 75.249 17.316 1.00 51.56 139 ILE B C 1
ATOM 4456 O O . ILE B 2 81 ? 13.879 74.289 16.643 1.00 47.77 139 ILE B O 1
ATOM 4472 N N . ILE B 2 82 ? 12.496 76.052 16.908 1.00 47.95 140 ILE B N 1
ATOM 4473 C CA . ILE B 2 82 ? 11.922 75.948 15.572 1.00 49.52 140 ILE B CA 1
ATOM 4474 C C . ILE B 2 82 ? 12.890 76.610 14.598 1.00 49.10 140 ILE B C 1
ATOM 4475 O O . ILE B 2 82 ? 12.646 77.724 14.119 1.00 50.15 140 ILE B O 1
ATOM 4491 N N . ALA B 2 83 ? 13.998 75.930 14.316 1.00 49.55 141 ALA B N 1
ATOM 4492 C CA . ALA B 2 83 ? 15.072 76.521 13.532 1.00 51.41 141 ALA B CA 1
ATOM 4493 C C . ALA B 2 83 ? 14.547 77.016 12.184 1.00 53.26 141 ALA B C 1
ATOM 4494 O O . ALA B 2 83 ? 13.719 76.345 11.557 1.00 50.13 141 ALA B O 1
ATOM 4501 N N . PRO B 2 84 ? 15.006 78.178 11.705 1.00 58.64 142 PRO B N 1
ATOM 4502 C CA . PRO B 2 84 ? 14.573 78.639 10.374 1.00 59.71 142 PRO B CA 1
ATOM 4503 C C . PRO B 2 84 ? 14.969 77.706 9.241 1.00 58.84 142 PRO B C 1
ATOM 4504 O O . PRO B 2 84 ? 14.314 77.720 8.191 1.00 55.99 142 PRO B O 1
ATOM 4515 N N . GLU B 2 85 ? 16.017 76.901 9.414 1.00 61.43 143 GLU B N 1
ATOM 4516 C CA . GLU B 2 85 ? 16.465 75.993 8.364 1.00 64.66 143 GLU B CA 1
ATOM 4517 C C . GLU B 2 85 ? 15.575 74.766 8.211 1.00 62.84 143 GLU B C 1
ATOM 4518 O O . GLU B 2 85 ? 15.705 74.052 7.211 1.00 62.86 143 GLU B O 1
ATOM 4530 N N . TYR B 2 86 ? 14.683 74.502 9.162 1.00 59.79 144 TYR B N 1
ATOM 4531 C CA . TYR B 2 86 ? 13.864 73.300 9.111 1.00 58.19 144 TYR B CA 1
ATOM 4532 C C . TYR B 2 86 ? 12.786 73.416 8.038 1.00 56.80 144 TYR B C 1
ATOM 4533 O O . TYR B 2 86 ? 12.316 74.509 7.707 1.00 57.61 144 TYR B O 1
ATOM 4551 N N . THR B 2 87 ? 12.394 72.263 7.495 1.00 51.42 145 THR B N 1
ATOM 4552 C CA . THR B 2 87 ? 11.418 72.201 6.411 1.00 51.73 145 THR B CA 1
ATOM 4553 C C . THR B 2 87 ? 10.443 71.066 6.685 1.00 49.20 145 THR B C 1
ATOM 4554 O O . THR B 2 87 ? 10.858 69.913 6.837 1.00 45.47 145 THR B O 1
ATOM 4565 N N . LEU B 2 88 ? 9.154 71.394 6.730 1.00 47.75 146 LEU B N 1
ATOM 4566 C CA . LEU B 2 88 ? 8.113 70.398 6.942 1.00 47.55 146 LEU B CA 1
ATOM 4567 C C . LEU B 2 88 ? 7.745 69.734 5.622 1.00 48.25 146 LEU B C 1
ATOM 4568 O O . LEU B 2 88 ? 7.440 70.415 4.638 1.00 49.50 146 LEU B O 1
ATOM 4584 N N . LYS B 2 89 ? 7.763 68.401 5.606 1.00 48.58 147 LYS B N 1
ATOM 4585 C CA . LYS B 2 89 ? 7.459 67.638 4.409 1.00 50.48 147 LYS B CA 1
ATOM 4586 C C . LYS B 2 89 ? 6.330 66.650 4.684 1.00 47.28 147 LYS B C 1
ATOM 4587 O O . LYS B 2 89 ? 6.180 66.174 5.814 1.00 47.02 147 LYS B O 1
ATOM 4606 N N . PRO B 2 90 ? 5.527 66.317 3.677 1.00 46.13 148 PRO B N 1
ATOM 4607 C CA . PRO B 2 90 ? 4.454 65.342 3.891 1.00 46.22 148 PRO B CA 1
ATOM 4608 C C . PRO B 2 90 ? 4.996 63.932 4.070 1.00 44.75 148 PRO B C 1
ATOM 4609 O O . PRO B 2 90 ? 6.086 63.593 3.604 1.00 44.95 148 PRO B O 1
ATOM 4620 N N . ASN B 2 91 ? 4.216 63.109 4.763 1.00 42.59 149 ASN B N 1
ATOM 4621 C CA . ASN B 2 91 ? 4.475 61.680 4.850 1.00 43.41 149 ASN B CA 1
ATOM 4622 C C . ASN B 2 91 ? 3.569 60.953 3.866 1.00 41.23 149 ASN B C 1
ATOM 4623 O O . ASN B 2 91 ? 2.408 61.330 3.681 1.00 42.35 149 ASN B O 1
ATOM 4634 N N . VAL B 2 92 ? 4.108 59.905 3.237 1.00 37.93 150 VAL B N 1
ATOM 4635 C CA . VAL B 2 92 ? 3.406 59.251 2.135 1.00 37.37 150 VAL B CA 1
ATOM 4636 C C . VAL B 2 92 ? 2.046 58.726 2.574 1.00 37.63 150 VAL B C 1
ATOM 4637 O O . VAL B 2 92 ? 1.115 58.645 1.764 1.00 39.52 150 VAL B O 1
ATOM 4650 N N . GLY B 2 93 ? 1.904 58.355 3.842 1.00 36.97 151 GLY B N 1
ATOM 4651 C CA . GLY B 2 93 ? 0.705 57.699 4.319 1.00 36.93 151 GLY B CA 1
ATOM 4652 C C . GLY B 2 93 ? -0.298 58.579 5.032 1.00 35.22 151 GLY B C 1
ATOM 4653 O O . GLY B 2 93 ? -1.265 58.049 5.592 1.00 36.61 151 GLY B O 1
ATOM 4657 N N . SER B 2 94 ? -0.120 59.898 5.025 1.00 36.76 152 SER B N 1
ATOM 4658 C CA . SER B 2 94 ? -0.946 60.757 5.860 1.00 39.40 152 SER B CA 1
ATOM 4659 C C . SER B 2 94 ? -1.125 62.124 5.215 1.00 38.62 152 SER B C 1
ATOM 4660 O O . SER B 2 94 ? -0.169 62.708 4.699 1.00 44.30 152 SER B O 1
ATOM 4668 N N . ASP B 2 95 ? -2.358 62.623 5.258 1.00 39.85 153 ASP B N 1
ATOM 4669 C CA . ASP B 2 95 ? -2.675 63.993 4.881 1.00 44.18 153 ASP B CA 1
ATOM 4670 C C . ASP B 2 95 ? -2.804 64.907 6.093 1.00 45.11 153 ASP B C 1
ATOM 4671 O O . ASP B 2 95 ? -3.322 66.022 5.966 1.00 43.17 153 ASP B O 1
ATOM 4680 N N . ARG B 2 96 ? -2.345 64.458 7.267 1.00 43.78 154 ARG B N 1
ATOM 4681 C CA . ARG B 2 96 ? -2.483 65.218 8.503 1.00 43.50 154 ARG B CA 1
ATOM 4682 C C . ARG B 2 96 ? -1.223 65.121 9.356 1.00 42.36 154 ARG B C 1
ATOM 4683 O O . ARG B 2 96 ? -1.299 65.159 10.589 1.00 41.63 154 ARG B O 1
ATOM 4704 N N . SER B 2 97 ? -0.060 64.997 8.719 1.00 41.00 155 SER B N 1
ATOM 4705 C CA . SER B 2 97 ? 1.204 64.867 9.428 1.00 38.58 155 SER B CA 1
ATOM 4706 C C . SER B 2 97 ? 2.270 65.675 8.706 1.00 39.59 155 SER B C 1
ATOM 4707 O O . SER B 2 97 ? 2.123 66.034 7.535 1.00 37.87 155 SER B O 1
ATOM 4715 N N . TRP B 2 98 ? 3.357 65.950 9.424 1.00 40.15 156 TRP B N 1
ATOM 4716 C CA . TRP B 2 98 ? 4.534 66.580 8.847 1.00 40.56 156 TRP B CA 1
ATOM 4717 C C . TRP B 2 98 ? 5.779 65.832 9.291 1.00 40.39 156 TRP B C 1
ATOM 4718 O O . TRP B 2 98 ? 5.857 65.349 10.423 1.00 38.58 156 TRP B O 1
ATOM 4739 N N . VAL B 2 99 ? 6.746 65.737 8.385 1.00 41.82 157 VAL B N 1
ATOM 4740 C CA . VAL B 2 99 ? 8.048 65.148 8.666 1.00 43.47 157 VAL B CA 1
ATOM 4741 C C . VAL B 2 99 ? 9.097 66.240 8.532 1.00 44.39 157 VAL B C 1
ATOM 4742 O O . VAL B 2 99 ? 9.027 67.068 7.618 1.00 48.09 157 VAL B O 1
ATOM 4755 N N . TYR B 2 100 ? 10.065 66.247 9.445 1.00 40.92 158 TYR B N 1
ATOM 4756 C CA . TYR B 2 100 ? 11.179 67.174 9.324 1.00 44.29 158 TYR B CA 1
ATOM 4757 C C . TYR B 2 100 ? 12.332 66.699 10.191 1.00 45.51 158 TYR B C 1
ATOM 4758 O O . TYR B 2 100 ? 12.133 66.020 11.202 1.00 45.23 158 TYR B O 1
ATOM 4776 N N . ALA B 2 101 ? 13.541 67.065 9.775 1.00 49.85 159 ALA B N 1
ATOM 4777 C CA . ALA B 2 101 ? 14.743 66.731 10.521 1.00 51.65 159 ALA B CA 1
ATOM 4778 C C . ALA B 2 101 ? 14.989 67.764 11.611 1.00 51.19 159 ALA B C 1
ATOM 4779 O O . ALA B 2 101 ? 14.746 68.960 11.423 1.00 52.57 159 ALA B O 1
ATOM 4786 N N . CYS B 2 102 ? 15.470 67.293 12.757 1.00 52.01 160 CYS B N 1
ATOM 4787 C CA . CYS B 2 102 ? 15.787 68.149 13.891 1.00 52.18 160 CYS B CA 1
ATOM 4788 C C . CYS B 2 102 ? 17.201 67.832 14.349 1.00 53.56 160 CYS B C 1
ATOM 4789 O O . CYS B 2 102 ? 17.530 66.666 14.588 1.00 52.15 160 CYS B O 1
ATOM 4797 N N . THR B 2 103 ? 18.032 68.867 14.469 1.00 53.30 161 THR B N 1
ATOM 4798 C CA . THR B 2 103 ? 19.447 68.680 14.760 1.00 54.86 161 THR B CA 1
ATOM 4799 C C . THR B 2 103 ? 19.788 68.790 16.239 1.00 55.53 161 THR B C 1
ATOM 4800 O O . THR B 2 103 ? 20.880 68.369 16.634 1.00 58.13 161 THR B O 1
ATOM 4811 N N . ALA B 2 104 ? 18.896 69.337 17.067 1.00 57.06 162 ALA B N 1
ATOM 4812 C CA . ALA B 2 104 ? 19.182 69.483 18.495 1.00 58.62 162 ALA B CA 1
ATOM 4813 C C . ALA B 2 104 ? 17.863 69.431 19.262 1.00 57.26 162 ALA B C 1
ATOM 4814 O O . ALA B 2 104 ? 17.117 70.414 19.284 1.00 57.40 162 ALA B O 1
ATOM 4821 N N . ASP B 2 105 ? 17.593 68.289 19.893 1.00 56.12 163 ASP B N 1
ATOM 4822 C CA . ASP B 2 105 ? 16.443 68.118 20.769 1.00 51.91 163 ASP B CA 1
ATOM 4823 C C . ASP B 2 105 ? 16.930 67.615 22.121 1.00 52.34 163 ASP B C 1
ATOM 4824 O O . ASP B 2 105 ? 17.770 66.714 22.188 1.00 52.32 163 ASP B O 1
ATOM 4833 N N . ILE B 2 106 ? 16.401 68.204 23.195 1.00 53.13 164 ILE B N 1
ATOM 4834 C CA . ILE B 2 106 ? 16.903 67.941 24.542 1.00 54.43 164 ILE B CA 1
ATOM 4835 C C . ILE B 2 106 ? 15.809 67.359 25.427 1.00 53.35 164 ILE B C 1
ATOM 4836 O O . ILE B 2 106 ? 15.794 67.591 26.642 1.00 51.58 164 ILE B O 1
ATOM 4852 N N . ALA B 2 107 ? 14.889 66.595 24.834 1.00 52.72 165 ALA B N 1
ATOM 4853 C CA . ALA B 2 107 ? 13.821 65.995 25.626 1.00 52.61 165 ALA B CA 1
ATOM 4854 C C . ALA B 2 107 ? 14.348 64.907 26.552 1.00 56.70 165 ALA B C 1
ATOM 4855 O O . ALA B 2 107 ? 13.821 64.727 27.656 1.00 54.37 165 ALA B O 1
ATOM 4862 N N . GLU B 2 108 ? 15.381 64.179 26.128 1.00 61.10 166 GLU B N 1
ATOM 4863 C CA . GLU B 2 108 ? 15.927 63.084 26.923 1.00 67.29 166 GLU B CA 1
ATOM 4864 C C . GLU B 2 108 ? 17.406 63.296 27.226 1.00 70.54 166 GLU B C 1
ATOM 4865 O O . GLU B 2 108 ? 18.233 62.411 26.991 1.00 73.51 166 GLU B O 1
ATOM 4877 N N . GLY B 2 109 ? 17.745 64.465 27.750 1.00 70.31 167 GLY B N 1
ATOM 4878 C CA . GLY B 2 109 ? 19.090 64.730 28.236 1.00 71.02 167 GLY B CA 1
ATOM 4879 C C . GLY B 2 109 ? 19.952 65.412 27.178 1.00 70.56 167 GLY B C 1
ATOM 4880 O O . GLY B 2 109 ? 19.566 66.441 26.622 1.00 68.73 167 GLY B O 1
ATOM 4884 N N . GLU B 2 110 ? 21.124 64.836 26.911 1.00 74.05 168 GLU B N 1
ATOM 4885 C CA . GLU B 2 110 ? 22.068 65.430 25.970 1.00 78.31 168 GLU B CA 1
ATOM 4886 C C . GLU B 2 110 ? 21.378 65.778 24.658 1.00 74.42 168 GLU B C 1
ATOM 4887 O O . GLU B 2 110 ? 20.452 65.090 24.215 1.00 72.81 168 GLU B O 1
ATOM 4899 N N . ALA B 2 111 ? 21.836 66.863 24.036 1.00 71.33 169 ALA B N 1
ATOM 4900 C CA . ALA B 2 111 ? 21.337 67.250 22.723 1.00 67.22 169 ALA B CA 1
ATOM 4901 C C . ALA B 2 111 ? 21.475 66.073 21.768 1.00 66.44 169 ALA B C 1
ATOM 4902 O O . ALA B 2 111 ? 22.308 65.187 21.985 1.00 66.29 169 ALA B O 1
ATOM 4909 N N . GLU B 2 112 ? 20.668 66.049 20.713 1.00 64.00 170 GLU B N 1
ATOM 4910 C CA . GLU B 2 112 ? 20.590 64.866 19.871 1.00 60.31 170 GLU B CA 1
ATOM 4911 C C . GLU B 2 112 ? 19.784 65.206 18.628 1.00 58.78 170 GLU B C 1
ATOM 4912 O O . GLU B 2 112 ? 18.910 66.077 18.661 1.00 57.45 170 GLU B O 1
ATOM 4924 N N . ALA B 2 113 ? 20.092 64.515 17.534 1.00 60.08 171 ALA B N 1
ATOM 4925 C CA . ALA B 2 113 ? 19.428 64.735 16.258 1.00 58.32 171 ALA B CA 1
ATOM 4926 C C . ALA B 2 113 ? 18.371 63.663 16.027 1.00 53.37 171 ALA B C 1
ATOM 4927 O O . ALA B 2 113 ? 18.549 62.504 16.413 1.00 55.48 171 ALA B O 1
ATOM 4934 N N . PHE B 2 114 ? 17.269 64.059 15.394 1.00 51.28 172 PHE B N 1
ATOM 4935 C CA . PHE B 2 114 ? 16.159 63.153 15.143 1.00 50.69 172 PHE B CA 1
ATOM 4936 C C . PHE B 2 114 ? 15.495 63.514 13.825 1.00 48.75 172 PHE B C 1
ATOM 4937 O O . PHE B 2 114 ? 15.541 64.666 13.384 1.00 48.58 172 PHE B O 1
ATOM 4954 N N . THR B 2 115 ? 14.871 62.516 13.206 1.00 46.42 173 THR B N 1
ATOM 4955 C CA . THR B 2 115 ? 13.902 62.738 12.139 1.00 46.19 173 THR B CA 1
ATOM 4956 C C . THR B 2 115 ? 12.520 62.538 12.748 1.00 40.38 173 THR B C 1
ATOM 4957 O O . THR B 2 115 ? 12.141 61.413 13.092 1.00 37.73 173 THR B O 1
ATOM 4968 N N . PHE B 2 116 ? 11.777 63.627 12.889 1.00 37.89 174 PHE B N 1
ATOM 4969 C CA . PHE B 2 116 ? 10.495 63.616 13.571 1.00 36.53 174 PHE B CA 1
ATOM 4970 C C . PHE B 2 116 ? 9.347 63.510 12.577 1.00 37.61 174 PHE B C 1
ATOM 4971 O O . PHE B 2 116 ? 9.448 63.943 11.427 1.00 39.54 174 PHE B O 1
ATOM 4988 N N . ALA B 2 117 ? 8.254 62.913 13.039 1.00 36.28 175 ALA B N 1
ATOM 4989 C CA . ALA B 2 117 ? 6.952 63.055 12.410 1.00 34.80 175 ALA B CA 1
ATOM 4990 C C . ALA B 2 117 ? 5.953 63.429 13.490 1.00 35.41 175 ALA B C 1
ATOM 4991 O O . ALA B 2 117 ? 5.981 62.871 14.590 1.00 36.86 175 ALA B O 1
ATOM 4998 N N . ILE B 2 118 ? 5.084 64.385 13.181 1.00 35.34 176 ILE B N 1
ATOM 4999 C CA . ILE B 2 118 ? 4.049 64.825 14.106 1.00 35.81 176 ILE B CA 1
ATOM 5000 C C . ILE B 2 118 ? 2.714 64.746 13.383 1.00 36.08 176 ILE B C 1
ATOM 5001 O O . ILE B 2 118 ? 2.576 65.257 12.267 1.00 35.74 176 ILE B O 1
ATOM 5017 N N . ARG B 2 119 ? 1.742 64.090 14.010 1.00 36.33 177 ARG B N 1
ATOM 5018 C CA . ARG B 2 119 ? 0.430 63.880 13.422 1.00 37.46 177 ARG B CA 1
ATOM 5019 C C . ARG B 2 119 ? -0.630 64.530 14.300 1.00 37.13 177 ARG B C 1
ATOM 5020 O O . ARG B 2 119 ? -0.470 64.637 15.520 1.00 38.48 177 ARG B O 1
ATOM 5041 N N . PHE B 2 120 ? -1.716 64.960 13.665 1.00 38.02 178 PHE B N 1
ATOM 5042 C CA . PHE B 2 120 ? -2.749 65.746 14.322 1.00 38.10 178 PHE B CA 1
ATOM 5043 C C . PHE B 2 120 ? -4.107 65.105 14.077 1.00 40.06 178 PHE B C 1
ATOM 5044 O O . PHE B 2 120 ? -4.236 64.129 13.334 1.00 41.19 178 PHE B O 1
ATOM 5061 N N . GLY B 2 121 ? -5.132 65.670 14.720 1.00 37.32 179 GLY B N 1
ATOM 5062 C CA . GLY B 2 121 ? -6.471 65.116 14.621 1.00 39.32 179 GLY B CA 1
ATOM 5063 C C . GLY B 2 121 ? -7.120 65.301 13.265 1.00 41.91 179 GLY B C 1
ATOM 5064 O O . GLY B 2 121 ? -8.031 64.543 12.919 1.00 41.95 179 GLY B O 1
ATOM 5068 N N . SER B 2 122 ? -6.670 66.285 12.489 1.00 42.52 180 SER B N 1
ATOM 5069 C CA . SER B 2 122 ? -7.282 66.587 11.205 1.00 46.92 180 SER B CA 1
ATOM 5070 C C . SER B 2 122 ? -6.237 67.198 10.286 1.00 49.28 180 SER B C 1
ATOM 5071 O O . SER B 2 122 ? -5.238 67.763 10.740 1.00 48.90 180 SER B O 1
ATOM 5079 N N . LYS B 2 123 ? -6.479 67.079 8.977 1.00 50.18 181 LYS B N 1
ATOM 5080 C CA . LYS B 2 123 ? -5.675 67.832 8.022 1.00 50.34 181 LYS B CA 1
ATOM 5081 C C . LYS B 2 123 ? -5.770 69.324 8.294 1.00 51.11 181 LYS B C 1
ATOM 5082 O O . LYS B 2 123 ? -4.822 70.070 8.024 1.00 51.23 181 LYS B O 1
ATOM 5101 N N . GLU B 2 124 ? -6.908 69.775 8.823 1.00 53.20 182 GLU B N 1
ATOM 5102 C CA . GLU B 2 124 ? -7.065 71.181 9.177 1.00 58.56 182 GLU B CA 1
ATOM 5103 C C . GLU B 2 124 ? -6.064 71.582 10.253 1.00 57.44 182 GLU B C 1
ATOM 5104 O O . GLU B 2 124 ? -5.341 72.575 10.106 1.00 56.71 182 GLU B O 1
ATOM 5116 N N . ASN B 2 125 ? -6.010 70.820 11.348 1.00 53.37 183 ASN B N 1
ATOM 5117 C CA . ASN B 2 125 ? -5.026 71.097 12.390 1.00 52.61 183 ASN B CA 1
ATOM 5118 C C . ASN B 2 125 ? -3.604 70.968 11.861 1.00 51.92 183 ASN B C 1
ATOM 5119 O O . ASN B 2 125 ? -2.704 71.681 12.320 1.00 51.96 183 ASN B O 1
ATOM 5130 N N . ALA B 2 126 ? -3.381 70.068 10.902 1.00 49.13 184 ALA B N 1
ATOM 5131 C CA . ALA B 2 126 ? -2.041 69.891 10.353 1.00 49.61 184 ALA B CA 1
ATOM 5132 C C . ALA B 2 126 ? -1.605 71.115 9.559 1.00 51.60 184 ALA B C 1
ATOM 5133 O O . ALA B 2 126 ? -0.452 71.549 9.660 1.00 52.42 184 ALA B O 1
ATOM 5140 N N . ASP B 2 127 ? -2.512 71.686 8.763 1.00 55.66 185 ASP B N 1
ATOM 5141 C CA . ASP B 2 127 ? -2.167 72.864 7.974 1.00 57.06 185 ASP B CA 1
ATOM 5142 C C . ASP B 2 127 ? -1.962 74.081 8.867 1.00 58.36 185 ASP B C 1
ATOM 5143 O O . ASP B 2 127 ? -1.048 74.882 8.635 1.00 59.27 185 ASP B O 1
ATOM 5152 N N . LYS B 2 128 ? -2.801 74.240 9.893 1.00 57.77 186 LYS B N 1
ATOM 5153 C CA . LYS B 2 128 ? -2.613 75.339 10.834 1.00 57.91 186 LYS B CA 1
ATOM 5154 C C . LYS B 2 128 ? -1.265 75.229 11.535 1.00 56.01 186 LYS B C 1
ATOM 5155 O O . LYS B 2 128 ? -0.565 76.234 11.714 1.00 55.61 186 LYS B O 1
ATOM 5174 N N . PHE B 2 129 ? -0.887 74.015 11.943 1.00 54.30 187 PHE B N 1
ATOM 5175 C CA . PHE B 2 129 ? 0.427 73.809 12.543 1.00 51.53 187 PHE B CA 1
ATOM 5176 C C . PHE B 2 129 ? 1.531 74.310 11.624 1.00 51.83 187 PHE B C 1
ATOM 5177 O O . PHE B 2 129 ? 2.478 74.963 12.076 1.00 51.26 187 PHE B O 1
ATOM 5194 N N . LYS B 2 130 ? 1.430 74.009 10.327 1.00 53.91 188 LYS B N 1
ATOM 5195 C CA . LYS B 2 130 ? 2.443 74.474 9.385 1.00 58.35 188 LYS B CA 1
ATOM 5196 C C . LYS B 2 130 ? 2.393 75.989 9.235 1.00 60.40 188 LYS B C 1
ATOM 5197 O O . LYS B 2 130 ? 3.436 76.646 9.141 1.00 60.30 188 LYS B O 1
ATOM 5216 N N . GLU B 2 131 ? 1.187 76.559 9.207 1.00 63.29 189 GLU B N 1
ATOM 5217 C CA . GLU B 2 131 ? 1.039 78.008 9.270 1.00 68.26 189 GLU B CA 1
ATOM 5218 C C . GLU B 2 131 ? 1.833 78.576 10.441 1.00 68.30 189 GLU B C 1
ATOM 5219 O O . GLU B 2 131 ? 2.760 79.372 10.260 1.00 69.30 189 GLU B O 1
ATOM 5231 N N . GLU B 2 132 ? 1.482 78.156 11.660 1.00 65.40 190 GLU B N 1
ATOM 5232 C CA . GLU B 2 132 ? 2.142 78.672 12.855 1.00 63.97 190 GLU B CA 1
ATOM 5233 C C . GLU B 2 132 ? 3.618 78.300 12.889 1.00 61.80 190 GLU B C 1
ATOM 5234 O O . GLU B 2 132 ? 4.444 79.083 13.373 1.00 63.88 190 GLU B O 1
ATOM 5246 N N . PHE B 2 133 ? 3.969 77.113 12.390 1.00 58.57 191 PHE B N 1
ATOM 5247 C CA . PHE B 2 133 ? 5.369 76.700 12.366 1.00 58.11 191 PHE B CA 1
ATOM 5248 C C . PHE B 2 133 ? 6.205 77.645 11.512 1.00 59.38 191 PHE B C 1
ATOM 5249 O O . PHE B 2 133 ? 7.345 77.971 11.867 1.00 57.28 191 PHE B O 1
ATOM 5266 N N . GLU B 2 134 ? 5.656 78.098 10.383 1.00 64.74 192 GLU B N 1
ATOM 5267 C CA . GLU B 2 134 ? 6.392 79.013 9.516 1.00 68.31 192 GLU B CA 1
ATOM 5268 C C . GLU B 2 134 ? 6.441 80.415 10.109 1.00 70.90 192 GLU B C 1
ATOM 5269 O O . GLU B 2 134 ? 7.482 81.081 10.055 1.00 70.64 192 GLU B O 1
ATOM 5281 N N . LYS B 2 135 ? 5.324 80.884 10.671 1.00 72.99 193 LYS B N 1
ATOM 5282 C CA . LYS B 2 135 ? 5.333 82.151 11.395 1.00 75.21 193 LYS B CA 1
ATOM 5283 C C . LYS B 2 135 ? 6.444 82.169 12.438 1.00 72.20 193 LYS B C 1
ATOM 5284 O O . LYS B 2 135 ? 7.203 83.138 12.541 1.00 76.14 193 LYS B O 1
ATOM 5303 N N . ALA B 2 136 ? 6.556 81.092 13.217 1.00 65.75 194 ALA B N 1
ATOM 5304 C CA . ALA B 2 136 ? 7.550 81.043 14.283 1.00 62.74 194 ALA B CA 1
ATOM 5305 C C . ALA B 2 136 ? 8.971 81.006 13.735 1.00 61.97 194 ALA B C 1
ATOM 5306 O O . ALA B 2 136 ? 9.901 81.478 14.399 1.00 60.34 194 ALA B O 1
ATOM 5313 N N . GLN B 2 137 ? 9.164 80.448 12.537 1.00 61.27 195 GLN B N 1
ATOM 5314 C CA . GLN B 2 137 ? 10.508 80.368 11.975 1.00 66.91 195 GLN B CA 1
ATOM 5315 C C . GLN B 2 137 ? 11.080 81.753 11.702 1.00 73.88 195 GLN B C 1
ATOM 5316 O O . GLN B 2 137 ? 12.282 81.981 11.883 1.00 74.13 195 GLN B O 1
ATOM 5330 N N . GLU B 2 138 ? 10.239 82.690 11.262 1.00 80.59 196 GLU B N 1
ATOM 5331 C CA . GLU B 2 138 ? 10.724 84.037 10.989 1.00 89.60 196 GLU B CA 1
ATOM 5332 C C . GLU B 2 138 ? 10.762 84.904 12.240 1.00 87.87 196 GLU B C 1
ATOM 5333 O O . GLU B 2 138 ? 11.487 85.905 12.257 1.00 91.48 196 GLU B O 1
ATOM 5345 N N . ILE B 2 139 ? 10.007 84.550 13.283 1.00 80.59 197 ILE B N 1
ATOM 5346 C CA . ILE B 2 139 ? 10.256 85.134 14.599 1.00 75.11 197 ILE B CA 1
ATOM 5347 C C . ILE B 2 139 ? 11.692 84.846 15.017 1.00 73.03 197 ILE B C 1
ATOM 5348 O O . ILE B 2 139 ? 12.428 85.740 15.452 1.00 75.49 197 ILE B O 1
ATOM 5364 N N . ASN B 2 140 ? 12.111 83.584 14.879 1.00 70.54 198 ASN B N 1
ATOM 5365 C CA . ASN B 2 140 ? 13.473 83.196 15.226 1.00 71.16 198 ASN B CA 1
ATOM 5366 C C . ASN B 2 140 ? 14.486 83.757 14.238 1.00 75.70 198 ASN B C 1
ATOM 5367 O O . ASN B 2 140 ? 15.653 83.956 14.595 1.00 75.03 198 ASN B O 1
ATOM 5378 N N . LYS B 2 141 ? 14.065 84.012 12.998 1.00 84.42 199 LYS B N 1
ATOM 5379 C CA . LYS B 2 141 ? 14.970 84.574 12.000 1.00 94.57 199 LYS B CA 1
ATOM 5380 C C . LYS B 2 141 ? 15.306 86.025 12.326 1.00 97.82 199 LYS B C 1
ATOM 5381 O O . LYS B 2 141 ? 16.482 86.394 12.431 1.00 99.72 199 LYS B O 1
ATOM 5400 N N . LYS B 2 142 ? 14.285 86.858 12.497 1.00 97.80 200 LYS B N 1
ATOM 5401 C CA . LYS B 2 142 ? 14.472 88.264 12.840 1.00 96.87 200 LYS B CA 1
ATOM 5402 C C . LYS B 2 142 ? 15.019 88.417 14.256 1.00 98.27 200 LYS B C 1
ATOM 5403 O O . LYS B 2 142 ? 15.962 87.730 14.649 1.00 98.55 200 LYS B O 1
ATOM 5422 N N . SER C 3 3 ? 35.198 36.635 31.986 1.00 71.73 0 SER C N 1
ATOM 5423 C CA . SER C 3 3 ? 35.846 35.933 33.131 1.00 73.37 0 SER C CA 1
ATOM 5424 C C . SER C 3 3 ? 34.796 35.351 34.074 1.00 73.90 0 SER C C 1
ATOM 5425 O O . SER C 3 3 ? 35.020 34.315 34.700 1.00 73.43 0 SER C O 1
ATOM 5433 N N . MET C 3 4 ? 33.646 36.024 34.170 1.00 74.47 1 MET C N 1
ATOM 5434 C CA . MET C 3 4 ? 32.548 35.526 34.991 1.00 73.80 1 MET C CA 1
ATOM 5435 C C . MET C 3 4 ? 32.003 34.195 34.491 1.00 72.01 1 MET C C 1
ATOM 5436 O O . MET C 3 4 ? 31.264 33.532 35.227 1.00 72.08 1 MET C O 1
ATOM 5450 N N . GLU C 3 5 ? 32.346 33.789 33.271 1.00 70.23 2 GLU C N 1
ATOM 5451 C CA . GLU C 3 5 ? 31.851 32.548 32.688 1.00 66.75 2 GLU C CA 1
ATOM 5452 C C . GLU C 3 5 ? 32.576 31.311 33.208 1.00 65.57 2 GLU C C 1
ATOM 5453 O O . GLU C 3 5 ? 32.354 30.216 32.680 1.00 65.23 2 GLU C O 1
ATOM 5465 N N . GLY C 3 6 ? 33.427 31.455 34.226 1.00 65.45 3 GLY C N 1
ATOM 5466 C CA . GLY C 3 6 ? 34.188 30.318 34.715 1.00 65.14 3 GLY C CA 1
ATOM 5467 C C . GLY C 3 6 ? 33.359 29.336 35.515 1.00 63.87 3 GLY C C 1
ATOM 5468 O O . GLY C 3 6 ? 33.644 28.134 35.510 1.00 61.07 3 GLY C O 1
ATOM 5472 N N . ILE C 3 7 ? 32.325 29.820 36.207 1.00 61.92 4 ILE C N 1
ATOM 5473 C CA . ILE C 3 7 ? 31.446 28.937 36.958 1.00 60.57 4 ILE C CA 1
ATOM 5474 C C . ILE C 3 7 ? 30.725 27.946 36.056 1.00 58.68 4 ILE C C 1
ATOM 5475 O O . ILE C 3 7 ? 30.148 26.974 36.552 1.00 57.06 4 ILE C O 1
ATOM 5491 N N . LEU C 3 8 ? 30.748 28.164 34.742 1.00 59.32 5 LEU C N 1
ATOM 5492 C CA . LEU C 3 8 ? 30.108 27.273 33.784 1.00 61.25 5 LEU C CA 1
ATOM 5493 C C . LEU C 3 8 ? 31.008 26.124 33.341 1.00 63.87 5 LEU C C 1
ATOM 5494 O O . LEU C 3 8 ? 30.658 25.416 32.391 1.00 62.33 5 LEU C O 1
ATOM 5510 N N . ASP C 3 9 ? 32.150 25.924 33.995 1.00 74.01 6 ASP C N 1
ATOM 5511 C CA . ASP C 3 9 ? 33.062 24.829 33.674 1.00 80.01 6 ASP C CA 1
ATOM 5512 C C . ASP C 3 9 ? 33.024 23.832 34.825 1.00 82.89 6 ASP C C 1
ATOM 5513 O O . ASP C 3 9 ? 33.561 24.099 35.906 1.00 83.44 6 ASP C O 1
ATOM 5522 N N . PHE C 3 10 ? 32.393 22.683 34.588 1.00 84.59 7 PHE C N 1
ATOM 5523 C CA . PHE C 3 10 ? 32.182 21.683 35.624 1.00 86.13 7 PHE C CA 1
ATOM 5524 C C . PHE C 3 10 ? 33.315 20.670 35.721 1.00 88.95 7 PHE C C 1
ATOM 5525 O O . PHE C 3 10 ? 33.364 19.914 36.697 1.00 92.14 7 PHE C O 1
ATOM 5542 N N . SER C 3 11 ? 34.221 20.630 34.741 1.00 86.72 8 SER C N 1
ATOM 5543 C CA . SER C 3 11 ? 35.390 19.765 34.860 1.00 86.27 8 SER C CA 1
ATOM 5544 C C . SER C 3 11 ? 36.280 20.196 36.018 1.00 87.15 8 SER C C 1
ATOM 5545 O O . SER C 3 11 ? 37.018 19.374 36.574 1.00 87.07 8 SER C O 1
ATOM 5553 N N . ASN C 3 12 ? 36.226 21.470 36.390 1.00 88.57 9 ASN C N 1
ATOM 5554 C CA . ASN C 3 12 ? 36.927 21.980 37.556 1.00 92.04 9 ASN C CA 1
ATOM 5555 C C . ASN C 3 12 ? 36.002 21.983 38.766 1.00 88.35 9 ASN C C 1
ATOM 5556 O O . ASN C 3 12 ? 34.777 21.914 38.645 1.00 85.46 9 ASN C O 1
ATOM 5567 N N . ASP C 3 13 ? 36.608 22.065 39.946 1.00 89.80 10 ASP C N 1
ATOM 5568 C CA . ASP C 3 13 ? 35.846 22.413 41.133 1.00 88.93 10 ASP C CA 1
ATOM 5569 C C . ASP C 3 13 ? 35.245 23.802 40.959 1.00 82.26 10 ASP C C 1
ATOM 5570 O O . ASP C 3 13 ? 35.803 24.663 40.273 1.00 83.06 10 ASP C O 1
ATOM 5579 N N . LEU C 3 14 ? 34.088 24.016 41.577 1.00 72.94 11 LEU C N 1
ATOM 5580 C CA . LEU C 3 14 ? 33.402 25.295 41.466 1.00 66.40 11 LEU C CA 1
ATOM 5581 C C . LEU C 3 14 ? 34.025 26.303 42.422 1.00 68.18 11 LEU C C 1
ATOM 5582 O O . LEU C 3 14 ? 34.200 26.018 43.611 1.00 72.68 11 LEU C O 1
ATOM 5598 N N . ASP C 3 15 ? 34.363 27.480 41.900 1.00 67.54 12 ASP C N 1
ATOM 5599 C CA . ASP C 3 15 ? 34.890 28.564 42.725 1.00 70.28 12 ASP C CA 1
ATOM 5600 C C . ASP C 3 15 ? 33.709 29.295 43.350 1.00 66.94 12 ASP C C 1
ATOM 5601 O O . ASP C 3 15 ? 33.034 30.091 42.692 1.00 63.75 12 ASP C O 1
ATOM 5610 N N . ILE C 3 16 ? 33.451 29.018 44.629 1.00 66.23 13 ILE C N 1
ATOM 5611 C CA . ILE C 3 16 ? 32.329 29.650 45.320 1.00 64.35 13 ILE C CA 1
ATOM 5612 C C . ILE C 3 16 ? 32.480 31.165 45.303 1.00 64.05 13 ILE C C 1
ATOM 5613 O O . ILE C 3 16 ? 31.496 31.900 45.151 1.00 62.33 13 ILE C O 1
ATOM 5629 N N . ALA C 3 17 ? 33.709 31.658 45.467 1.00 63.60 14 ALA C N 1
ATOM 5630 C CA . ALA C 3 17 ? 33.925 33.100 45.471 1.00 62.73 14 ALA C CA 1
ATOM 5631 C C . ALA C 3 17 ? 33.553 33.712 44.128 1.00 61.09 14 ALA C C 1
ATOM 5632 O O . ALA C 3 17 ? 33.024 34.828 44.071 1.00 59.61 14 ALA C O 1
ATOM 5639 N N . LEU C 3 18 ? 33.825 32.999 43.032 1.00 61.63 15 LEU C N 1
ATOM 5640 C CA . LEU C 3 18 ? 33.433 33.505 41.723 1.00 63.09 15 LEU C CA 1
ATOM 5641 C C . LEU C 3 18 ? 31.917 33.499 41.571 1.00 61.68 15 LEU C C 1
ATOM 5642 O O . LEU C 3 18 ? 31.342 34.428 40.993 1.00 59.17 15 LEU C O 1
ATOM 5658 N N . LEU C 3 19 ? 31.253 32.464 42.090 1.00 59.46 16 LEU C N 1
ATOM 5659 C CA . LEU C 3 19 ? 29.795 32.438 42.076 1.00 57.12 16 LEU C CA 1
ATOM 5660 C C . LEU C 3 19 ? 29.224 33.664 42.775 1.00 56.67 16 LEU C C 1
ATOM 5661 O O . LEU C 3 19 ? 28.355 34.358 42.232 1.00 51.87 16 LEU C O 1
ATOM 5677 N N . ASP C 3 20 ? 29.707 33.951 43.987 1.00 57.82 17 ASP C N 1
ATOM 5678 C CA . ASP C 3 20 ? 29.171 35.072 44.750 1.00 55.69 17 ASP C CA 1
ATOM 5679 C C . ASP C 3 20 ? 29.388 36.398 44.031 1.00 54.90 17 ASP C C 1
ATOM 5680 O O . ASP C 3 20 ? 28.595 37.331 44.204 1.00 53.67 17 ASP C O 1
ATOM 5689 N N . GLN C 3 21 ? 30.444 36.506 43.221 1.00 58.10 18 GLN C N 1
ATOM 5690 C CA . GLN C 3 21 ? 30.648 37.733 42.457 1.00 60.58 18 GLN C CA 1
ATOM 5691 C C . GLN C 3 21 ? 29.646 37.839 41.316 1.00 54.60 18 GLN C C 1
ATOM 5692 O O . GLN C 3 21 ? 29.096 38.917 41.066 1.00 54.80 18 GLN C O 1
ATOM 5706 N N . VAL C 3 22 ? 29.411 36.738 40.599 1.00 55.10 19 VAL C N 1
ATOM 5707 C CA . VAL C 3 22 ? 28.394 36.740 39.550 1.00 55.44 19 VAL C CA 1
ATOM 5708 C C . VAL C 3 22 ? 27.039 37.105 40.144 1.00 49.26 19 VAL C C 1
ATOM 5709 O O . VAL C 3 22 ? 26.310 37.948 39.609 1.00 45.22 19 VAL C O 1
ATOM 5722 N N . VAL C 3 23 ? 26.691 36.477 41.269 1.00 46.39 20 VAL C N 1
ATOM 5723 C CA . VAL C 3 23 ? 25.410 36.745 41.916 1.00 47.80 20 VAL C CA 1
ATOM 5724 C C . VAL C 3 23 ? 25.312 38.213 42.311 1.00 46.44 20 VAL C C 1
ATOM 5725 O O . VAL C 3 23 ? 24.320 38.890 42.014 1.00 42.42 20 VAL C O 1
ATOM 5738 N N . SER C 3 24 ? 26.339 38.727 42.992 1.00 50.46 21 SER C N 1
ATOM 5739 C CA . SER C 3 24 ? 26.321 40.124 43.416 1.00 49.47 21 SER C CA 1
ATOM 5740 C C . SER C 3 24 ? 26.226 41.060 42.218 1.00 46.89 21 SER C C 1
ATOM 5741 O O . SER C 3 24 ? 25.501 42.061 42.259 1.00 45.09 21 SER C O 1
ATOM 5749 N N . THR C 3 25 ? 26.952 40.753 41.141 1.00 48.79 22 THR C N 1
ATOM 5750 C CA . THR C 3 25 ? 26.869 41.572 39.937 1.00 52.76 22 THR C CA 1
ATOM 5751 C C . THR C 3 25 ? 25.449 41.591 39.383 1.00 50.36 22 THR C C 1
ATOM 5752 O O . THR C 3 25 ? 24.973 42.630 38.910 1.00 48.79 22 THR C O 1
ATOM 5763 N N . PHE C 3 26 ? 24.756 40.453 39.433 1.00 48.69 23 PHE C N 1
ATOM 5764 C CA . PHE C 3 26 ? 23.387 40.403 38.930 1.00 47.47 23 PHE C CA 1
ATOM 5765 C C . PHE C 3 26 ? 22.439 41.196 39.823 1.00 45.10 23 PHE C C 1
ATOM 5766 O O . PHE C 3 26 ? 21.699 42.064 39.345 1.00 44.60 23 PHE C O 1
ATOM 5783 N N . TYR C 3 27 ? 22.446 40.913 41.126 1.00 44.64 24 TYR C N 1
ATOM 5784 C CA . TYR C 3 27 ? 21.442 41.491 42.013 1.00 45.40 24 TYR C CA 1
ATOM 5785 C C . TYR C 3 27 ? 21.756 42.940 42.373 1.00 47.53 24 TYR C C 1
ATOM 5786 O O . TYR C 3 27 ? 20.852 43.784 42.391 1.00 44.18 24 TYR C O 1
ATOM 5804 N N . GLN C 3 28 ? 23.021 43.252 42.658 1.00 51.56 25 GLN C N 1
ATOM 5805 C CA . GLN C 3 28 ? 23.413 44.592 43.078 1.00 52.95 25 GLN C CA 1
ATOM 5806 C C . GLN C 3 28 ? 24.027 45.424 41.959 1.00 53.09 25 GLN C C 1
ATOM 5807 O O . GLN C 3 28 ? 24.200 46.634 42.138 1.00 54.99 25 GLN C O 1
ATOM 5821 N N . GLY C 3 29 ? 24.357 44.821 40.821 1.00 52.36 26 GLY C N 1
ATOM 5822 C CA . GLY C 3 29 ? 24.990 45.537 39.735 1.00 52.50 26 GLY C CA 1
ATOM 5823 C C . GLY C 3 29 ? 23.989 46.243 38.843 1.00 51.86 26 GLY C C 1
ATOM 5824 O O . GLY C 3 29 ? 22.820 46.432 39.190 1.00 50.82 26 GLY C O 1
ATOM 5828 N N . SER C 3 30 ? 24.465 46.635 37.663 1.00 51.92 27 SER C N 1
ATOM 5829 C CA . SER C 3 30 ? 23.653 47.401 36.728 1.00 52.89 27 SER C CA 1
ATOM 5830 C C . SER C 3 30 ? 24.200 47.215 35.320 1.00 56.13 27 SER C C 1
ATOM 5831 O O . SER C 3 30 ? 25.306 46.709 35.119 1.00 57.51 27 SER C O 1
ATOM 5839 N N . GLY C 3 31 ? 23.391 47.623 34.345 1.00 58.54 28 GLY C N 1
ATOM 5840 C CA . GLY C 3 31 ? 23.827 47.693 32.961 1.00 61.83 28 GLY C CA 1
ATOM 5841 C C . GLY C 3 31 ? 24.384 46.388 32.438 1.00 65.63 28 GLY C C 1
ATOM 5842 O O . GLY C 3 31 ? 23.913 45.296 32.776 1.00 66.02 28 GLY C O 1
ATOM 5846 N N . VAL C 3 32 ? 25.410 46.505 31.590 1.00 69.49 29 VAL C N 1
ATOM 5847 C CA . VAL C 3 32 ? 25.937 45.349 30.868 1.00 71.02 29 VAL C CA 1
ATOM 5848 C C . VAL C 3 32 ? 26.432 44.286 31.840 1.00 68.54 29 VAL C C 1
ATOM 5849 O O . VAL C 3 32 ? 26.196 43.088 31.641 1.00 66.87 29 VAL C O 1
ATOM 5862 N N . GLN C 3 33 ? 27.140 44.699 32.894 1.00 64.26 30 GLN C N 1
ATOM 5863 C CA . GLN C 3 33 ? 27.623 43.735 33.878 1.00 62.58 30 GLN C CA 1
ATOM 5864 C C . GLN C 3 33 ? 26.476 42.897 34.427 1.00 57.75 30 GLN C C 1
ATOM 5865 O O . GLN C 3 33 ? 26.543 41.663 34.443 1.00 55.77 30 GLN C O 1
ATOM 5879 N N . GLN C 3 34 ? 25.411 43.558 34.885 1.00 55.84 31 GLN C N 1
ATOM 5880 C CA . GLN C 3 34 ? 24.248 42.839 35.396 1.00 53.56 31 GLN C CA 1
ATOM 5881 C C . GLN C 3 34 ? 23.656 41.930 34.326 1.00 51.75 31 GLN C C 1
ATOM 5882 O O . GLN C 3 34 ? 23.357 40.759 34.587 1.00 51.64 31 GLN C O 1
ATOM 5896 N N . LYS C 3 35 ? 23.486 42.452 33.109 1.00 51.66 32 LYS C N 1
ATOM 5897 C CA . LYS C 3 35 ? 22.893 41.656 32.039 1.00 53.38 32 LYS C CA 1
ATOM 5898 C C . LYS C 3 35 ? 23.760 40.455 31.681 1.00 54.52 32 LYS C C 1
ATOM 5899 O O . LYS C 3 35 ? 23.233 39.406 31.294 1.00 55.38 32 LYS C O 1
ATOM 5918 N N . GLN C 3 36 ? 25.083 40.583 31.799 1.00 57.78 33 GLN C N 1
ATOM 5919 C CA . GLN C 3 36 ? 25.963 39.456 31.506 1.00 60.62 33 GLN C CA 1
ATOM 5920 C C . GLN C 3 36 ? 25.884 38.400 32.601 1.00 55.93 33 GLN C C 1
ATOM 5921 O O . GLN C 3 36 ? 25.777 37.202 32.316 1.00 53.56 33 GLN C O 1
ATOM 5935 N N . ALA C 3 37 ? 25.942 38.828 33.864 1.00 52.54 34 ALA C N 1
ATOM 5936 C CA . ALA C 3 37 ? 25.818 37.884 34.970 1.00 50.40 34 ALA C CA 1
ATOM 5937 C C . ALA C 3 37 ? 24.481 37.154 34.921 1.00 47.27 34 ALA C C 1
ATOM 5938 O O . ALA C 3 37 ? 24.404 35.961 35.239 1.00 46.02 34 ALA C O 1
ATOM 5945 N N . GLN C 3 38 ? 23.417 37.853 34.522 1.00 47.45 35 GLN C N 1
ATOM 5946 C CA . GLN C 3 38 ? 22.105 37.221 34.415 1.00 51.23 35 GLN C CA 1
ATOM 5947 C C . GLN C 3 38 ? 22.153 36.021 33.479 1.00 51.07 35 GLN C C 1
ATOM 5948 O O . GLN C 3 38 ? 21.692 34.927 33.825 1.00 48.50 35 GLN C O 1
ATOM 5962 N N . GLU C 3 39 ? 22.711 36.209 32.281 1.00 53.69 36 GLU C N 1
ATOM 5963 C CA . GLU C 3 39 ? 22.777 35.118 31.315 1.00 52.96 36 GLU C CA 1
ATOM 5964 C C . GLU C 3 39 ? 23.670 33.986 31.806 1.00 51.46 36 GLU C C 1
ATOM 5965 O O . GLU C 3 39 ? 23.404 32.816 31.508 1.00 50.37 36 GLU C O 1
ATOM 5977 N N . ILE C 3 40 ? 24.722 34.308 32.559 1.00 52.58 37 ILE C N 1
ATOM 5978 C CA . ILE C 3 40 ? 25.594 33.270 33.100 1.00 51.67 37 ILE C CA 1
ATOM 5979 C C . ILE C 3 40 ? 24.854 32.457 34.156 1.00 50.30 37 ILE C C 1
ATOM 5980 O O . ILE C 3 40 ? 24.824 31.222 34.103 1.00 49.63 37 ILE C O 1
ATOM 5996 N N . LEU C 3 41 ? 24.249 33.137 35.135 1.00 44.97 38 LEU C N 1
ATOM 5997 C CA . LEU C 3 41 ? 23.523 32.430 36.187 1.00 44.26 38 LEU C CA 1
ATOM 5998 C C . LEU C 3 41 ? 22.441 31.533 35.603 1.00 41.72 38 LEU C C 1
ATOM 5999 O O . LEU C 3 41 ? 22.225 30.414 36.083 1.00 40.33 38 LEU C O 1
ATOM 6015 N N . THR C 3 42 ? 21.747 32.006 34.565 1.00 43.62 39 THR C N 1
ATOM 6016 C CA . THR C 3 42 ? 20.719 31.188 33.933 1.00 45.23 39 THR C CA 1
ATOM 6017 C C . THR C 3 42 ? 21.324 29.935 33.315 1.00 44.43 39 THR C C 1
ATOM 6018 O O . THR C 3 42 ? 20.787 28.833 33.477 1.00 46.26 39 THR C O 1
ATOM 6029 N N . LYS C 3 43 ? 22.442 30.081 32.601 1.00 45.88 40 LYS C N 1
ATOM 6030 C CA . LYS C 3 43 ? 23.116 28.913 32.042 1.00 46.93 40 LYS C CA 1
ATOM 6031 C C . LYS C 3 43 ? 23.600 27.982 33.146 1.00 44.70 40 LYS C C 1
ATOM 6032 O O . LYS C 3 43 ? 23.567 26.754 32.994 1.00 42.99 40 LYS C O 1
ATOM 6051 N N . PHE C 3 44 ? 24.049 28.547 34.268 1.00 41.55 41 PHE C N 1
ATOM 6052 C CA . PHE C 3 44 ? 24.494 27.727 35.390 1.00 44.62 41 PHE C CA 1
ATOM 6053 C C . PHE C 3 44 ? 23.338 26.915 35.961 1.00 46.60 41 PHE C C 1
ATOM 6054 O O . PHE C 3 44 ? 23.394 25.681 36.022 1.00 43.41 41 PHE C O 1
ATOM 6071 N N . GLN C 3 45 ? 22.273 27.601 36.382 1.00 46.60 42 GLN C N 1
ATOM 6072 C CA . GLN C 3 45 ? 21.142 26.925 37.008 1.00 47.59 42 GLN C CA 1
ATOM 6073 C C . GLN C 3 45 ? 20.552 25.850 36.103 1.00 46.62 42 GLN C C 1
ATOM 6074 O O . GLN C 3 45 ? 20.052 24.833 36.597 1.00 47.91 42 GLN C O 1
ATOM 6088 N N . ASP C 3 46 ? 20.597 26.049 34.789 1.00 45.76 43 ASP C N 1
ATOM 6089 C CA . ASP C 3 46 ? 19.977 25.123 33.851 1.00 47.16 43 ASP C CA 1
ATOM 6090 C C . ASP C 3 46 ? 20.884 23.963 33.464 1.00 49.32 43 ASP C C 1
ATOM 6091 O O . ASP C 3 46 ? 20.463 23.105 32.681 1.00 48.53 43 ASP C O 1
ATOM 6100 N N . ASN C 3 47 ? 22.105 23.913 33.978 1.00 55.36 44 ASN C N 1
ATOM 6101 C CA . ASN C 3 47 ? 22.960 22.755 33.752 1.00 54.25 44 ASN C CA 1
ATOM 6102 C C . ASN C 3 47 ? 22.370 21.558 34.491 1.00 50.48 44 ASN C C 1
ATOM 6103 O O . ASN C 3 47 ? 22.169 21.639 35.710 1.00 49.26 44 ASN C O 1
ATOM 6114 N N . PRO C 3 48 ? 22.077 20.441 33.817 1.00 47.27 45 PRO C N 1
ATOM 6115 C CA . PRO C 3 48 ? 21.411 19.321 34.502 1.00 46.13 45 PRO C CA 1
ATOM 6116 C C . PRO C 3 48 ? 22.266 18.631 35.555 1.00 46.97 45 PRO C C 1
ATOM 6117 O O . PRO C 3 48 ? 21.762 17.729 36.234 1.00 48.33 45 PRO C O 1
ATOM 6128 N N . ASP C 3 49 ? 23.531 19.013 35.714 1.00 47.34 46 ASP C N 1
ATOM 6129 C CA . ASP C 3 49 ? 24.364 18.526 36.806 1.00 49.98 46 ASP C CA 1
ATOM 6130 C C . ASP C 3 49 ? 24.539 19.559 37.910 1.00 48.19 46 ASP C C 1
ATOM 6131 O O . ASP C 3 49 ? 25.153 19.251 38.936 1.00 49.90 46 ASP C O 1
ATOM 6140 N N . ALA C 3 50 ? 24.008 20.771 37.728 1.00 49.24 47 ALA C N 1
ATOM 6141 C CA . ALA C 3 50 ? 24.226 21.839 38.699 1.00 51.09 47 ALA C CA 1
ATOM 6142 C C . ALA C 3 50 ? 23.751 21.452 40.094 1.00 48.92 47 ALA C C 1
ATOM 6143 O O . ALA C 3 50 ? 24.256 21.986 41.088 1.00 46.74 47 ALA C O 1
ATOM 6150 N N . TRP C 3 51 ? 22.788 20.533 40.195 1.00 48.94 48 TRP C N 1
ATOM 6151 C CA . TRP C 3 51 ? 22.283 20.141 41.506 1.00 47.88 48 TRP C CA 1
ATOM 6152 C C . TRP C 3 51 ? 23.359 19.457 42.340 1.00 51.67 48 TRP C C 1
ATOM 6153 O O . TRP C 3 51 ? 23.334 19.541 43.573 1.00 52.08 48 TRP C O 1
ATOM 6174 N N . GLN C 3 52 ? 24.308 18.779 41.691 1.00 53.05 49 GLN C N 1
ATOM 6175 C CA . GLN C 3 52 ? 25.369 18.100 42.428 1.00 57.76 49 GLN C CA 1
ATOM 6176 C C . GLN C 3 52 ? 26.234 19.089 43.195 1.00 60.69 49 GLN C C 1
ATOM 6177 O O . GLN C 3 52 ? 26.813 18.736 44.229 1.00 61.73 49 GLN C O 1
ATOM 6191 N N . LYS C 3 53 ? 26.336 20.323 42.710 1.00 62.06 50 LYS C N 1
ATOM 6192 C CA . LYS C 3 53 ? 27.127 21.356 43.361 1.00 65.01 50 LYS C CA 1
ATOM 6193 C C . LYS C 3 53 ? 26.309 22.185 44.343 1.00 61.90 50 LYS C C 1
ATOM 6194 O O . LYS C 3 53 ? 26.783 23.228 44.803 1.00 61.61 50 LYS C O 1
ATOM 6213 N N . ALA C 3 54 ? 25.095 21.740 44.676 1.00 59.83 51 ALA C N 1
ATOM 6214 C CA . ALA C 3 54 ? 24.256 22.478 45.613 1.00 58.52 51 ALA C CA 1
ATOM 6215 C C . ALA C 3 54 ? 24.730 22.294 47.049 1.00 60.25 51 ALA C C 1
ATOM 6216 O O . ALA C 3 54 ? 24.737 23.252 47.829 1.00 60.78 51 ALA C O 1
ATOM 6223 N N . ASP C 3 55 ? 25.124 21.072 47.416 1.00 61.61 52 ASP C N 1
ATOM 6224 C CA . ASP C 3 55 ? 25.626 20.836 48.765 1.00 65.46 52 ASP C CA 1
ATOM 6225 C C . ASP C 3 55 ? 26.832 21.720 49.062 1.00 64.49 52 ASP C C 1
ATOM 6226 O O . ASP C 3 55 ? 26.979 22.228 50.180 1.00 64.11 52 ASP C O 1
ATOM 6235 N N . GLN C 3 56 ? 27.707 21.915 48.073 1.00 64.52 53 GLN C N 1
ATOM 6236 C CA . GLN C 3 56 ? 28.842 22.817 48.244 1.00 66.66 53 GLN C CA 1
ATOM 6237 C C . GLN C 3 56 ? 28.369 24.231 48.551 1.00 64.19 53 GLN C C 1
ATOM 6238 O O . GLN C 3 56 ? 28.752 24.828 49.564 1.00 63.06 53 GLN C O 1
ATOM 6252 N N . ILE C 3 57 ? 27.534 24.785 47.670 1.00 58.98 54 ILE C N 1
ATOM 6253 C CA . ILE C 3 57 ? 27.110 26.176 47.800 1.00 56.89 54 ILE C CA 1
ATOM 6254 C C . ILE C 3 57 ? 26.446 26.411 49.150 1.00 54.96 54 ILE C C 1
ATOM 6255 O O . ILE C 3 57 ? 26.674 27.440 49.798 1.00 56.08 54 ILE C O 1
ATOM 6271 N N . LEU C 3 58 ? 25.623 25.464 49.602 1.00 55.10 55 LEU C N 1
ATOM 6272 C CA . LEU C 3 58 ? 24.829 25.685 50.804 1.00 57.19 55 LEU C CA 1
ATOM 6273 C C . LEU C 3 58 ? 25.661 25.649 52.078 1.00 63.64 55 LEU C C 1
ATOM 6274 O O . LEU C 3 58 ? 25.253 26.245 53.081 1.00 64.42 55 LEU C O 1
ATOM 6290 N N . GLN C 3 59 ? 26.809 24.975 52.069 1.00 70.92 56 GLN C N 1
ATOM 6291 C CA . GLN C 3 59 ? 27.668 24.919 53.246 1.00 76.41 56 GLN C CA 1
ATOM 6292 C C . GLN C 3 59 ? 28.793 25.941 53.220 1.00 74.05 56 GLN C C 1
ATOM 6293 O O . GLN C 3 59 ? 29.222 26.395 54.285 1.00 75.99 56 GLN C O 1
ATOM 6307 N N . PHE C 3 60 ? 29.271 26.324 52.036 1.00 69.95 57 PHE C N 1
ATOM 6308 C CA . PHE C 3 60 ? 30.501 27.092 51.916 1.00 67.16 57 PHE C CA 1
ATOM 6309 C C . PHE C 3 60 ? 30.322 28.496 51.356 1.00 65.60 57 PHE C C 1
ATOM 6310 O O . PHE C 3 60 ? 31.250 29.305 51.471 1.00 67.00 57 PHE C O 1
ATOM 6327 N N . SER C 3 61 ? 29.172 28.819 50.772 1.00 64.44 58 SER C N 1
ATOM 6328 C CA . SER C 3 61 ? 28.925 30.181 50.324 1.00 64.34 58 SER C CA 1
ATOM 6329 C C . SER C 3 61 ? 28.533 31.066 51.501 1.00 63.80 58 SER C C 1
ATOM 6330 O O . SER C 3 61 ? 27.979 30.601 52.502 1.00 63.86 58 SER C O 1
ATOM 6338 N N . THR C 3 62 ? 28.835 32.356 51.372 1.00 60.24 59 THR C N 1
ATOM 6339 C CA . THR C 3 62 ? 28.409 33.360 52.336 1.00 61.75 59 THR C CA 1
ATOM 6340 C C . THR C 3 62 ? 27.337 34.283 51.777 1.00 58.61 59 THR C C 1
ATOM 6341 O O . THR C 3 62 ? 26.941 35.235 52.459 1.00 56.78 59 THR C O 1
ATOM 6352 N N . ASN C 3 63 ? 26.858 34.028 50.558 1.00 54.67 60 ASN C N 1
ATOM 6353 C CA . ASN C 3 63 ? 25.883 34.890 49.912 1.00 52.05 60 ASN C CA 1
ATOM 6354 C C . ASN C 3 63 ? 24.508 34.247 50.000 1.00 50.67 60 ASN C C 1
ATOM 6355 O O . ASN C 3 63 ? 24.334 33.129 49.491 1.00 48.07 60 ASN C O 1
ATOM 6366 N N . PRO C 3 64 ? 23.511 34.886 50.621 1.00 50.59 61 PRO C N 1
ATOM 6367 C CA . PRO C 3 64 ? 22.183 34.251 50.679 1.00 49.16 61 PRO C CA 1
ATOM 6368 C C . PRO C 3 64 ? 21.551 34.064 49.310 1.00 42.34 61 PRO C C 1
ATOM 6369 O O . PRO C 3 64 ? 20.876 33.055 49.076 1.00 41.02 61 PRO C O 1
ATOM 6380 N N . GLN C 3 65 ? 21.750 35.016 48.395 1.00 41.39 62 GLN C N 1
ATOM 6381 C CA . GLN C 3 65 ? 21.213 34.866 47.047 1.00 44.39 62 GLN C CA 1
ATOM 6382 C C . GLN C 3 65 ? 21.781 33.628 46.363 1.00 44.28 62 GLN C C 1
ATOM 6383 O O . GLN C 3 65 ? 21.080 32.957 45.597 1.00 42.94 62 GLN C O 1
ATOM 6397 N N . SER C 3 66 ? 23.050 33.310 46.627 1.00 42.28 63 SER C N 1
ATOM 6398 C CA . SER C 3 66 ? 23.658 32.130 46.020 1.00 43.52 63 SER C CA 1
ATOM 6399 C C . SER C 3 66 ? 23.028 30.848 46.552 1.00 42.93 63 SER C C 1
ATOM 6400 O O . SER C 3 66 ? 22.771 29.912 45.787 1.00 42.15 63 SER C O 1
ATOM 6408 N N . LYS C 3 67 ? 22.782 30.782 47.862 1.00 46.10 64 LYS C N 1
ATOM 6409 C CA . LYS C 3 67 ? 22.133 29.606 48.429 1.00 46.06 64 LYS C CA 1
ATOM 6410 C C . LYS C 3 67 ? 20.692 29.489 47.956 1.00 43.01 64 LYS C C 1
ATOM 6411 O O . LYS C 3 67 ? 20.189 28.376 47.766 1.00 43.16 64 LYS C O 1
ATOM 6430 N N . PHE C 3 68 ? 20.015 30.623 47.766 1.00 42.77 65 PHE C N 1
ATOM 6431 C CA . PHE C 3 68 ? 18.673 30.613 47.194 1.00 40.15 65 PHE C CA 1
ATOM 6432 C C . PHE C 3 68 ? 18.684 29.983 45.807 1.00 35.69 65 PHE C C 1
ATOM 6433 O O . PHE C 3 68 ? 17.887 29.085 45.512 1.00 34.61 65 PHE C O 1
ATOM 6450 N N . ILE C 3 69 ? 19.587 30.444 44.939 1.00 38.57 66 ILE C N 1
ATOM 6451 C CA . ILE C 3 69 ? 19.689 29.881 43.596 1.00 39.66 66 ILE C CA 1
ATOM 6452 C C . ILE C 3 69 ? 20.043 28.404 43.664 1.00 41.65 66 ILE C C 1
ATOM 6453 O O . ILE C 3 69 ? 19.586 27.609 42.834 1.00 39.36 66 ILE C O 1
ATOM 6469 N N . ALA C 3 70 ? 20.855 28.008 44.647 1.00 39.46 67 ALA C N 1
ATOM 6470 C CA . ALA C 3 70 ? 21.168 26.594 44.814 1.00 42.39 67 ALA C CA 1
ATOM 6471 C C . ALA C 3 70 ? 19.910 25.789 45.107 1.00 39.16 67 ALA C C 1
ATOM 6472 O O . ALA C 3 70 ? 19.716 24.700 44.554 1.00 38.36 67 ALA C O 1
ATOM 6479 N N . LEU C 3 71 ? 19.038 26.313 45.972 1.00 37.42 68 LEU C N 1
ATOM 6480 C CA . LEU C 3 71 ? 17.801 25.611 46.297 1.00 37.73 68 LEU C CA 1
ATOM 6481 C C . LEU C 3 71 ? 16.851 25.579 45.105 1.00 33.99 68 LEU C C 1
ATOM 6482 O O . LEU C 3 71 ? 16.142 24.588 44.899 1.00 33.57 68 LEU C O 1
ATOM 6498 N N . SER C 3 72 ? 16.813 26.653 44.310 1.00 33.28 69 SER C N 1
ATOM 6499 C CA . SER C 3 72 ? 16.047 26.615 43.066 1.00 35.15 69 SER C CA 1
ATOM 6500 C C . SER C 3 72 ? 16.496 25.447 42.197 1.00 33.23 69 SER C C 1
ATOM 6501 O O . SER C 3 72 ? 15.670 24.710 41.646 1.00 31.43 69 SER C O 1
ATOM 6509 N N . ILE C 3 73 ? 17.811 25.261 42.070 1.00 34.37 70 ILE C N 1
ATOM 6510 C CA . ILE C 3 73 ? 18.339 24.130 41.313 1.00 37.79 70 ILE C CA 1
ATOM 6511 C C . ILE C 3 73 ? 17.852 22.818 41.915 1.00 35.26 70 ILE C C 1
ATOM 6512 O O . ILE C 3 73 ? 17.439 21.903 41.192 1.00 36.47 70 ILE C O 1
ATOM 6528 N N . LEU C 3 74 ? 17.893 22.704 43.245 1.00 35.85 71 LEU C N 1
ATOM 6529 C CA . LEU C 3 74 ? 17.394 21.498 43.897 1.00 36.22 71 LEU C CA 1
ATOM 6530 C C . LEU C 3 74 ? 15.901 21.317 43.655 1.00 34.89 71 LEU C C 1
ATOM 6531 O O . LEU C 3 74 ? 15.435 20.195 43.423 1.00 34.62 71 LEU C O 1
ATOM 6547 N N A ASP C 3 75 ? 15.136 22.410 43.716 0.52 32.83 72 ASP C N 1
ATOM 6548 N N B ASP C 3 75 ? 15.134 22.407 43.698 0.48 32.86 72 ASP C N 1
ATOM 6549 C CA A ASP C 3 75 ? 13.697 22.339 43.475 0.52 32.64 72 ASP C CA 1
ATOM 6550 C CA B ASP C 3 75 ? 13.694 22.305 43.482 0.48 32.66 72 ASP C CA 1
ATOM 6551 C C A ASP C 3 75 ? 13.399 21.698 42.125 0.52 31.73 72 ASP C C 1
ATOM 6552 C C B ASP C 3 75 ? 13.384 21.699 42.118 0.48 31.72 72 ASP C C 1
ATOM 6553 O O A ASP C 3 75 ? 12.604 20.756 42.034 0.52 31.72 72 ASP C O 1
ATOM 6554 O O B ASP C 3 75 ? 12.564 20.780 42.008 0.48 31.75 72 ASP C O 1
ATOM 6571 N N . LYS C 3 76 ? 14.027 22.204 41.061 1.00 31.98 73 LYS C N 1
ATOM 6572 C CA . LYS C 3 76 ? 13.848 21.616 39.734 1.00 37.04 73 LYS C CA 1
ATOM 6573 C C . LYS C 3 76 ? 14.078 20.113 39.774 1.00 36.62 73 LYS C C 1
ATOM 6574 O O . LYS C 3 76 ? 13.299 19.329 39.220 1.00 35.22 73 LYS C O 1
ATOM 6594 N N . LEU C 3 77 ? 15.167 19.700 40.420 1.00 39.41 74 LEU C N 1
ATOM 6595 C CA . LEU C 3 77 ? 15.524 18.290 40.478 1.00 38.07 74 LEU C CA 1
ATOM 6596 C C . LEU C 3 77 ? 14.465 17.489 41.228 1.00 37.26 74 LEU C C 1
ATOM 6597 O O . LEU C 3 77 ? 14.028 16.428 40.766 1.00 33.38 74 LEU C O 1
ATOM 6613 N N . ILE C 3 78 ? 14.031 17.990 42.387 1.00 32.30 75 ILE C N 1
ATOM 6614 C CA . ILE C 3 78 ? 13.093 17.242 43.220 1.00 34.61 75 ILE C CA 1
ATOM 6615 C C . ILE C 3 78 ? 11.750 17.086 42.517 1.00 33.34 75 ILE C C 1
ATOM 6616 O O . ILE C 3 78 ? 11.122 16.023 42.579 1.00 32.16 75 ILE C O 1
ATOM 6632 N N . THR C 3 79 ? 11.278 18.138 41.852 1.00 28.47 76 THR C N 1
ATOM 6633 C CA . THR C 3 79 ? 9.935 18.102 41.291 1.00 32.57 76 THR C CA 1
ATOM 6634 C C . THR C 3 79 ? 9.866 17.383 39.950 1.00 34.80 76 THR C C 1
ATOM 6635 O O . THR C 3 79 ? 8.782 16.931 39.567 1.00 36.96 76 THR C O 1
ATOM 6646 N N . ARG C 3 80 ? 10.986 17.246 39.241 1.00 36.00 77 ARG C N 1
ATOM 6647 C CA . ARG C 3 80 ? 10.977 16.681 37.897 1.00 37.02 77 ARG C CA 1
ATOM 6648 C C . ARG C 3 80 ? 11.738 15.368 37.753 1.00 38.08 77 ARG C C 1
ATOM 6649 O O . ARG C 3 80 ? 11.317 14.525 36.956 1.00 33.87 77 ARG C O 1
ATOM 6670 N N . LYS C 3 81 ? 12.828 15.154 38.504 1.00 35.79 78 LYS C N 1
ATOM 6671 C CA . LYS C 3 81 ? 13.687 13.990 38.299 1.00 38.91 78 LYS C CA 1
ATOM 6672 C C . LYS C 3 81 ? 13.993 13.247 39.597 1.00 39.20 78 LYS C C 1
ATOM 6673 O O . LYS C 3 81 ? 14.935 12.451 39.637 1.00 38.59 78 LYS C O 1
ATOM 6692 N N . TRP C 3 82 ? 13.212 13.477 40.654 1.00 37.25 79 TRP C N 1
ATOM 6693 C CA . TRP C 3 82 ? 13.517 12.896 41.959 1.00 35.34 79 TRP C CA 1
ATOM 6694 C C . TRP C 3 82 ? 13.648 11.379 41.886 1.00 40.01 79 TRP C C 1
ATOM 6695 O O . TRP C 3 82 ? 14.613 10.801 42.398 1.00 38.48 79 TRP C O 1
ATOM 6716 N N . LYS C 3 83 ? 12.683 10.715 41.256 1.00 40.09 80 LYS C N 1
ATOM 6717 C CA . LYS C 3 83 ? 12.639 9.257 41.259 1.00 43.07 80 LYS C CA 1
ATOM 6718 C C . LYS C 3 83 ? 13.625 8.629 40.285 1.00 46.56 80 LYS C C 1
ATOM 6719 O O . LYS C 3 83 ? 13.724 7.398 40.236 1.00 48.12 80 LYS C O 1
ATOM 6738 N N . LEU C 3 84 ? 14.347 9.440 39.513 1.00 46.18 81 LEU C N 1
ATOM 6739 C CA . LEU C 3 84 ? 15.434 8.938 38.686 1.00 47.28 81 LEU C CA 1
ATOM 6740 C C . LEU C 3 84 ? 16.715 8.733 39.485 1.00 48.93 81 LEU C C 1
ATOM 6741 O O . LEU C 3 84 ? 17.557 7.921 39.086 1.00 50.53 81 LEU C O 1
ATOM 6757 N N . LEU C 3 85 ? 16.867 9.436 40.605 1.00 46.04 82 LEU C N 1
ATOM 6758 C CA . LEU C 3 85 ? 18.099 9.386 41.371 1.00 48.27 82 LEU C CA 1
ATOM 6759 C C . LEU C 3 85 ? 18.302 8.002 41.986 1.00 51.00 82 LEU C C 1
ATOM 6760 O O . LEU C 3 85 ? 17.337 7.271 42.224 1.00 51.17 82 LEU C O 1
ATOM 6776 N N . PRO C 3 86 ? 19.544 7.631 42.282 1.00 55.73 83 PRO C N 1
ATOM 6777 C CA . PRO C 3 86 ? 19.764 6.493 43.176 1.00 58.90 83 PRO C CA 1
ATOM 6778 C C . PRO C 3 86 ? 19.273 6.843 44.569 1.00 58.14 83 PRO C C 1
ATOM 6779 O O . PRO C 3 86 ? 19.356 7.992 45.009 1.00 53.71 83 PRO C O 1
ATOM 6790 N N . ASN C 3 87 ? 18.741 5.838 45.268 1.00 59.73 84 ASN C N 1
ATOM 6791 C CA . ASN C 3 87 ? 18.183 6.099 46.589 1.00 62.20 84 ASN C CA 1
ATOM 6792 C C . ASN C 3 87 ? 19.207 6.726 47.527 1.00 63.08 84 ASN C C 1
ATOM 6793 O O . ASN C 3 87 ? 18.819 7.371 48.507 1.00 62.00 84 ASN C O 1
ATOM 6804 N N . ASP C 3 88 ? 20.502 6.561 47.246 1.00 68.26 85 ASP C N 1
ATOM 6805 C CA . ASP C 3 88 ? 21.529 7.198 48.065 1.00 71.03 85 ASP C CA 1
ATOM 6806 C C . ASP C 3 88 ? 21.416 8.716 48.003 1.00 62.87 85 ASP C C 1
ATOM 6807 O O . ASP C 3 88 ? 21.490 9.398 49.032 1.00 60.10 85 ASP C O 1
ATOM 6816 N N . HIS C 3 89 ? 21.243 9.266 46.799 1.00 58.14 86 HIS C N 1
ATOM 6817 C CA . HIS C 3 89 ? 21.168 10.716 46.655 1.00 56.84 86 HIS C CA 1
ATOM 6818 C C . HIS C 3 89 ? 19.874 11.276 47.234 1.00 50.29 86 HIS C C 1
ATOM 6819 O O . HIS C 3 89 ? 19.870 12.392 47.765 1.00 48.24 86 HIS C O 1
ATOM 6833 N N . ARG C 3 90 ? 18.773 10.525 47.148 1.00 49.78 87 ARG C N 1
ATOM 6834 C CA . ARG C 3 90 ? 17.514 10.995 47.716 1.00 50.83 87 ARG C CA 1
ATOM 6835 C C . ARG C 3 90 ? 17.633 11.188 49.224 1.00 52.84 87 ARG C C 1
ATOM 6836 O O . ARG C 3 90 ? 17.250 12.235 49.760 1.00 49.76 87 ARG C O 1
ATOM 6857 N N . ILE C 3 91 ? 18.158 10.183 49.928 1.00 53.56 88 ILE C N 1
ATOM 6858 C CA . ILE C 3 91 ? 18.358 10.310 51.369 1.00 55.18 88 ILE C CA 1
ATOM 6859 C C . ILE C 3 91 ? 19.342 11.433 51.667 1.00 54.90 88 ILE C C 1
ATOM 6860 O O . ILE C 3 91 ? 19.135 12.235 52.587 1.00 52.31 88 ILE C O 1
ATOM 6876 N N . GLY C 3 92 ? 20.428 11.511 50.895 1.00 53.54 89 GLY C N 1
ATOM 6877 C CA . GLY C 3 92 ? 21.424 12.543 51.136 1.00 53.51 89 GLY C CA 1
ATOM 6878 C C . GLY C 3 92 ? 20.856 13.941 50.988 1.00 51.33 89 GLY C C 1
ATOM 6879 O O . GLY C 3 92 ? 21.040 14.797 51.857 1.00 51.45 89 GLY C O 1
ATOM 6883 N N . ILE C 3 93 ? 20.160 14.195 49.876 1.00 48.78 90 ILE C N 1
ATOM 6884 C CA . ILE C 3 93 ? 19.527 15.496 49.671 1.00 46.49 90 ILE C CA 1
ATOM 6885 C C . ILE C 3 93 ? 18.579 15.802 50.821 1.00 45.60 90 ILE C C 1
ATOM 6886 O O . ILE C 3 93 ? 18.625 16.880 51.424 1.00 45.33 90 ILE C O 1
ATOM 6902 N N . ARG C 3 94 ? 17.707 14.849 51.141 1.00 45.23 91 ARG C N 1
ATOM 6903 C CA . ARG C 3 94 ? 16.781 15.013 52.254 1.00 44.72 91 ARG C CA 1
ATOM 6904 C C . ARG C 3 94 ? 17.514 15.397 53.533 1.00 48.09 91 ARG C C 1
ATOM 6905 O O . ARG C 3 94 ? 17.109 16.325 54.242 1.00 45.95 91 ARG C O 1
ATOM 6926 N N . ASN C 3 95 ? 18.616 14.705 53.833 1.00 50.14 92 ASN C N 1
ATOM 6927 C CA . ASN C 3 95 ? 19.294 14.918 55.108 1.00 52.18 92 ASN C CA 1
ATOM 6928 C C . ASN C 3 95 ? 19.909 16.311 55.200 1.00 51.33 92 ASN C C 1
ATOM 6929 O O . ASN C 3 95 ? 19.787 16.972 56.237 1.00 51.61 92 ASN C O 1
ATOM 6940 N N . PHE C 3 96 ? 20.576 16.780 54.145 1.00 51.07 93 PHE C N 1
ATOM 6941 C CA . PHE C 3 96 ? 21.243 18.074 54.240 1.00 52.16 93 PHE C CA 1
ATOM 6942 C C . PHE C 3 96 ? 20.320 19.244 53.921 1.00 52.25 93 PHE C C 1
ATOM 6943 O O . PHE C 3 96 ? 20.762 20.395 53.983 1.00 50.33 93 PHE C O 1
ATOM 6960 N N . VAL C 3 97 ? 19.054 18.981 53.604 1.00 48.80 94 VAL C N 1
ATOM 6961 C CA . VAL C 3 97 ? 18.021 20.015 53.665 1.00 44.18 94 VAL C CA 1
ATOM 6962 C C . VAL C 3 97 ? 17.450 20.126 55.072 1.00 44.24 94 VAL C C 1
ATOM 6963 O O . VAL C 3 97 ? 17.278 21.227 55.601 1.00 43.71 94 VAL C O 1
ATOM 6976 N N . VAL C 3 98 ? 17.143 18.987 55.694 1.00 46.09 95 VAL C N 1
ATOM 6977 C CA . VAL C 3 98 ? 16.671 18.991 57.076 1.00 47.80 95 VAL C CA 1
ATOM 6978 C C . VAL C 3 98 ? 17.695 19.669 57.978 1.00 49.90 95 VAL C C 1
ATOM 6979 O O . VAL C 3 98 ? 17.351 20.502 58.825 1.00 47.89 95 VAL C O 1
ATOM 6992 N N . GLY C 3 99 ? 18.973 19.322 57.807 1.00 50.88 96 GLY C N 1
ATOM 6993 C CA . GLY C 3 99 ? 19.999 19.855 58.687 1.00 53.62 96 GLY C CA 1
ATOM 6994 C C . GLY C 3 99 ? 20.259 21.331 58.462 1.00 52.92 96 GLY C C 1
ATOM 6995 O O . GLY C 3 99 ? 20.520 22.075 59.411 1.00 52.37 96 GLY C O 1
ATOM 6999 N N . MET C 3 100 ? 20.197 21.776 57.205 1.00 51.39 97 MET C N 1
ATOM 7000 C CA . MET C 3 100 ? 20.399 23.192 56.915 1.00 52.65 97 MET C CA 1
ATOM 7001 C C . MET C 3 100 ? 19.326 24.049 57.570 1.00 50.38 97 MET C C 1
ATOM 7002 O O . MET C 3 100 ? 19.603 25.177 57.992 1.00 48.68 97 MET C O 1
ATOM 7016 N N . ILE C 3 101 ? 18.101 23.534 57.665 1.00 47.89 98 ILE C N 1
ATOM 7017 C CA . ILE C 3 101 ? 17.018 24.290 58.284 1.00 45.51 98 ILE C CA 1
ATOM 7018 C C . ILE C 3 101 ? 17.212 24.348 59.793 1.00 46.05 98 ILE C C 1
ATOM 7019 O O . ILE C 3 101 ? 17.105 25.414 60.411 1.00 46.00 98 ILE C O 1
ATOM 7035 N N . ILE C 3 102 ? 17.497 23.200 60.409 1.00 48.26 99 ILE C N 1
ATOM 7036 C CA . ILE C 3 102 ? 17.723 23.161 61.851 1.00 51.66 99 ILE C CA 1
ATOM 7037 C C . ILE C 3 102 ? 18.862 24.096 62.233 1.00 53.74 99 ILE C C 1
ATOM 7038 O O . ILE C 3 102 ? 18.772 24.840 63.217 1.00 53.51 99 ILE C O 1
ATOM 7054 N N . SER C 3 103 ? 19.947 24.085 61.454 1.00 56.64 100 SER C N 1
ATOM 7055 C CA . SER C 3 103 ? 21.098 24.923 61.775 1.00 61.96 100 SER C CA 1
ATOM 7056 C C . SER C 3 103 ? 20.761 26.404 61.644 1.00 59.83 100 SER C C 1
ATOM 7057 O O . SER C 3 103 ? 21.254 27.228 62.422 1.00 60.21 100 SER C O 1
ATOM 7065 N N . MET C 3 104 ? 19.925 26.765 60.667 1.00 54.85 101 MET C N 1
ATOM 7066 C CA . MET C 3 104 ? 19.523 28.161 60.526 1.00 52.74 101 MET C CA 1
ATOM 7067 C C . MET C 3 104 ? 18.571 28.586 61.636 1.00 52.35 101 MET C C 1
ATOM 7068 O O . MET C 3 104 ? 18.573 29.756 62.036 1.00 52.51 101 MET C O 1
ATOM 7082 N N . CYS C 3 105 ? 17.753 27.661 62.143 1.00 51.75 102 CYS C N 1
ATOM 7083 C CA . CYS C 3 105 ? 16.828 28.001 63.220 1.00 52.79 102 CYS C CA 1
ATOM 7084 C C . CYS C 3 105 ? 17.547 28.154 64.554 1.00 55.97 102 CYS C C 1
ATOM 7085 O O . CYS C 3 105 ? 17.086 28.902 65.422 1.00 55.50 102 CYS C O 1
ATOM 7093 N N . GLN C 3 106 ? 18.671 27.461 64.735 1.00 58.47 103 GLN C N 1
ATOM 7094 C CA . GLN C 3 106 ? 19.376 27.502 66.012 1.00 62.92 103 GLN C CA 1
ATOM 7095 C C . GLN C 3 106 ? 20.206 28.769 66.171 1.00 63.41 103 GLN C C 1
ATOM 7096 O O . GLN C 3 106 ? 20.388 29.245 67.297 1.00 65.83 103 GLN C O 1
ATOM 7110 N N . ASP C 3 107 ? 20.709 29.328 65.073 1.00 64.46 104 ASP C N 1
ATOM 7111 C CA . ASP C 3 107 ? 21.445 30.590 65.107 1.00 66.85 104 ASP C CA 1
ATOM 7112 C C . ASP C 3 107 ? 20.431 31.727 65.081 1.00 64.88 104 ASP C C 1
ATOM 7113 O O . ASP C 3 107 ? 19.869 32.052 64.032 1.00 61.31 104 ASP C O 1
ATOM 7122 N N . ASP C 3 108 ? 20.195 32.341 66.245 1.00 67.78 105 ASP C N 1
ATOM 7123 C CA . ASP C 3 108 ? 19.200 33.405 66.340 1.00 67.01 105 ASP C CA 1
ATOM 7124 C C . ASP C 3 108 ? 19.479 34.531 65.353 1.00 64.94 105 ASP C C 1
ATOM 7125 O O . ASP C 3 108 ? 18.544 35.187 64.879 1.00 61.38 105 ASP C O 1
ATOM 7134 N N . GLU C 3 109 ? 20.752 34.772 65.031 1.00 66.45 106 GLU C N 1
ATOM 7135 C CA . GLU C 3 109 ? 21.088 35.855 64.113 1.00 66.61 106 GLU C CA 1
ATOM 7136 C C . GLU C 3 109 ? 20.680 35.515 62.685 1.00 60.69 106 GLU C C 1
ATOM 7137 O O . GLU C 3 109 ? 20.106 36.354 61.980 1.00 58.27 106 GLU C O 1
ATOM 7149 N N . VAL C 3 110 ? 20.969 34.291 62.239 1.00 56.34 107 VAL C N 1
ATOM 7150 C CA . VAL C 3 110 ? 20.575 33.873 60.897 1.00 52.96 107 VAL C CA 1
ATOM 7151 C C . VAL C 3 110 ? 19.057 33.787 60.794 1.00 48.41 107 VAL C C 1
ATOM 7152 O O . VAL C 3 110 ? 18.456 34.256 59.821 1.00 44.94 107 VAL C O 1
ATOM 7165 N N . PHE C 3 111 ? 18.417 33.179 61.796 1.00 50.03 108 PHE C N 1
ATOM 7166 C CA . PHE C 3 111 ? 16.962 33.079 61.804 1.00 51.50 108 PHE C CA 1
ATOM 7167 C C . PHE C 3 111 ? 16.314 34.448 61.643 1.00 50.27 108 PHE C C 1
ATOM 7168 O O . PHE C 3 111 ? 15.294 34.588 60.959 1.00 47.70 108 PHE C O 1
ATOM 7185 N N . LYS C 3 112 ? 16.904 35.471 62.258 1.00 55.36 109 LYS C N 1
ATOM 7186 C CA . LYS C 3 112 ? 16.309 36.801 62.271 1.00 54.12 109 LYS C CA 1
ATOM 7187 C C . LYS C 3 112 ? 16.532 37.549 60.962 1.00 51.08 109 LYS C C 1
ATOM 7188 O O . LYS C 3 112 ? 15.693 38.371 60.576 1.00 48.37 109 LYS C O 1
ATOM 7207 N N . THR C 3 113 ? 17.631 37.265 60.259 1.00 54.56 110 THR C N 1
ATOM 7208 C CA . THR C 3 113 ? 18.061 38.077 59.129 1.00 53.32 110 THR C CA 1
ATOM 7209 C C . THR C 3 113 ? 18.024 37.355 57.788 1.00 52.02 110 THR C C 1
ATOM 7210 O O . THR C 3 113 ? 18.144 38.018 56.752 1.00 50.80 110 THR C O 1
ATOM 7221 N N . GLN C 3 114 ? 17.867 36.031 57.771 1.00 50.57 111 GLN C N 1
ATOM 7222 C CA . GLN C 3 114 ? 17.817 35.291 56.514 1.00 49.00 111 GLN C CA 1
ATOM 7223 C C . GLN C 3 114 ? 16.446 34.658 56.314 1.00 44.01 111 GLN C C 1
ATOM 7224 O O . GLN C 3 114 ? 16.344 33.477 55.966 1.00 43.91 111 GLN C O 1
ATOM 7238 N N . LYS C 3 115 ? 15.385 35.442 56.521 1.00 42.93 112 LYS C N 1
ATOM 7239 C CA . LYS C 3 115 ? 14.033 34.903 56.413 1.00 41.57 112 LYS C CA 1
ATOM 7240 C C . LYS C 3 115 ? 13.736 34.423 54.997 1.00 39.95 112 LYS C C 1
ATOM 7241 O O . LYS C 3 115 ? 13.048 33.413 54.809 1.00 40.86 112 LYS C O 1
ATOM 7260 N N . ASN C 3 116 ? 14.239 35.135 53.985 1.00 39.95 113 ASN C N 1
ATOM 7261 C CA . ASN C 3 116 ? 14.028 34.710 52.604 1.00 40.37 113 ASN C CA 1
ATOM 7262 C C . ASN C 3 116 ? 14.643 33.340 52.350 1.00 38.99 113 ASN C C 1
ATOM 7263 O O . ASN C 3 116 ? 14.018 32.473 51.728 1.00 37.82 113 ASN C O 1
ATOM 7274 N N . LEU C 3 117 ? 15.872 33.128 52.823 1.00 38.66 114 LEU C N 1
ATOM 7275 C CA . LEU C 3 117 ? 16.557 31.867 52.570 1.00 38.50 114 LEU C CA 1
ATOM 7276 C C . LEU C 3 117 ? 15.949 30.724 53.376 1.00 39.77 114 LEU C C 1
ATOM 7277 O O . LEU C 3 117 ? 15.957 29.575 52.919 1.00 40.69 114 LEU C O 1
ATOM 7293 N N . ILE C 3 118 ? 15.419 31.013 54.566 1.00 38.26 115 ILE C N 1
ATOM 7294 C CA . ILE C 3 118 ? 14.752 29.980 55.352 1.00 38.39 115 ILE C CA 1
ATOM 7295 C C . ILE C 3 118 ? 13.427 29.595 54.705 1.00 38.44 115 ILE C C 1
ATOM 7296 O O . ILE C 3 118 ? 13.089 28.409 54.609 1.00 36.14 115 ILE C O 1
ATOM 7312 N N . ASN C 3 119 ? 12.654 30.588 54.259 1.00 35.08 116 ASN C N 1
ATOM 7313 C CA . ASN C 3 119 ? 11.395 30.298 53.584 1.00 33.32 116 ASN C CA 1
ATOM 7314 C C . ASN C 3 119 ? 11.623 29.432 52.352 1.00 31.17 116 ASN C C 1
ATOM 7315 O O . ASN C 3 119 ? 10.875 28.477 52.107 1.00 28.98 116 ASN C O 1
ATOM 7326 N N . LYS C 3 120 ? 12.655 29.746 51.567 1.00 32.97 117 LYS C N 1
ATOM 7327 C CA . LYS C 3 120 ? 12.966 28.936 50.393 1.00 30.81 117 LYS C CA 1
ATOM 7328 C C . LYS C 3 120 ? 13.360 27.521 50.796 1.00 32.66 117 LYS C C 1
ATOM 7329 O O . LYS C 3 120 ? 12.985 26.550 50.128 1.00 31.58 117 LYS C O 1
ATOM 7348 N N . SER C 3 121 ? 14.113 27.383 51.891 1.00 33.02 118 SER C N 1
ATOM 7349 C CA . SER C 3 121 ? 14.499 26.057 52.361 1.00 34.39 118 SER C CA 1
ATOM 7350 C C . SER C 3 121 ? 13.284 25.260 52.817 1.00 34.30 118 SER C C 1
ATOM 7351 O O . SER C 3 121 ? 13.160 24.070 52.501 1.00 33.51 118 SER C O 1
ATOM 7359 N N . ASP C 3 122 ? 12.379 25.896 53.564 1.00 34.24 119 ASP C N 1
ATOM 7360 C CA . ASP C 3 122 ? 11.146 25.227 53.967 1.00 33.70 119 ASP C CA 1
ATOM 7361 C C . ASP C 3 122 ? 10.368 24.745 52.750 1.00 31.87 119 ASP C C 1
ATOM 7362 O O . ASP C 3 122 ? 9.899 23.602 52.709 1.00 32.29 119 ASP C O 1
ATOM 7371 N N . LEU C 3 123 ? 10.218 25.609 51.746 1.00 31.50 120 LEU C N 1
ATOM 7372 C CA . LEU C 3 123 ? 9.506 25.218 50.535 1.00 32.65 120 LEU C CA 1
ATOM 7373 C C . LEU C 3 123 ? 10.173 24.020 49.870 1.00 30.89 120 LEU C C 1
ATOM 7374 O O . LEU C 3 123 ? 9.491 23.093 49.420 1.00 28.48 120 LEU C O 1
ATOM 7390 N N . THR C 3 124 ? 11.507 24.020 49.803 1.00 31.37 121 THR C N 1
ATOM 7391 C CA . THR C 3 124 ? 12.225 22.875 49.247 1.00 33.91 121 THR C CA 1
ATOM 7392 C C . THR C 3 124 ? 11.929 21.612 50.047 1.00 34.20 121 THR C C 1
ATOM 7393 O O . THR C 3 124 ? 11.658 20.549 49.477 1.00 32.04 121 THR C O 1
ATOM 7404 N N . LEU C 3 125 ? 11.996 21.712 51.377 1.00 34.43 122 LEU C N 1
ATOM 7405 C CA . LEU C 3 125 ? 11.591 20.605 52.234 1.00 33.52 122 LEU C CA 1
ATOM 7406 C C . LEU C 3 125 ? 10.203 20.099 51.861 1.00 32.87 122 LEU C C 1
ATOM 7407 O O . LEU C 3 125 ? 9.967 18.886 51.807 1.00 35.50 122 LEU C O 1
ATOM 7423 N N . VAL C 3 126 ? 9.272 21.016 51.592 1.00 30.97 123 VAL C N 1
ATOM 7424 C CA . VAL C 3 126 ? 7.907 20.618 51.256 1.00 29.07 123 VAL C CA 1
ATOM 7425 C C . VAL C 3 126 ? 7.882 19.840 49.946 1.00 29.28 123 VAL C C 1
ATOM 7426 O O . VAL C 3 126 ? 7.083 18.911 49.776 1.00 30.21 123 VAL C O 1
ATOM 7439 N N . GLN C 3 127 ? 8.744 20.207 48.995 1.00 29.55 124 GLN C N 1
ATOM 7440 C CA . GLN C 3 127 ? 8.794 19.468 47.736 1.00 31.51 124 GLN C CA 1
ATOM 7441 C C . GLN C 3 127 ? 9.215 18.023 47.972 1.00 33.80 124 GLN C C 1
ATOM 7442 O O . GLN C 3 127 ? 8.682 17.100 47.343 1.00 30.63 124 GLN C O 1
ATOM 7456 N N . ILE C 3 128 ? 10.168 17.806 48.882 1.00 31.06 125 ILE C N 1
ATOM 7457 C CA . ILE C 3 128 ? 10.573 16.448 49.234 1.00 32.91 125 ILE C CA 1
ATOM 7458 C C . ILE C 3 128 ? 9.413 15.702 49.880 1.00 32.78 125 ILE C C 1
ATOM 7459 O O . ILE C 3 128 ? 9.183 14.519 49.599 1.00 33.51 125 ILE C O 1
ATOM 7475 N N . LEU C 3 129 ? 8.665 16.376 50.757 1.00 33.45 126 LEU C N 1
ATOM 7476 C CA . LEU C 3 129 ? 7.537 15.724 51.414 1.00 34.81 126 LEU C CA 1
ATOM 7477 C C . LEU C 3 129 ? 6.498 15.263 50.401 1.00 35.44 126 LEU C C 1
ATOM 7478 O O . LEU C 3 129 ? 5.936 14.169 50.530 1.00 37.68 126 LEU C O 1
ATOM 7494 N N . LYS C 3 130 ? 6.224 16.086 49.387 1.00 34.63 127 LYS C N 1
ATOM 7495 C CA . LYS C 3 130 ? 5.270 15.691 48.357 1.00 33.68 127 LYS C CA 1
ATOM 7496 C C . LYS C 3 130 ? 5.718 14.419 47.649 1.00 34.69 127 LYS C C 1
ATOM 7497 O O . LYS C 3 130 ? 4.882 13.664 47.141 1.00 33.55 127 LYS C O 1
ATOM 7516 N N . GLN C 3 131 ? 7.025 14.160 47.618 1.00 37.72 128 GLN C N 1
ATOM 7517 C CA . GLN C 3 131 ? 7.565 12.946 47.018 1.00 39.36 128 GLN C CA 1
ATOM 7518 C C . GLN C 3 131 ? 7.636 11.787 48.005 1.00 41.61 128 GLN C C 1
ATOM 7519 O O . GLN C 3 131 ? 7.369 10.640 47.633 1.00 41.78 128 GLN C O 1
ATOM 7533 N N . GLU C 3 132 ? 7.985 12.068 49.260 1.00 42.23 129 GLU C N 1
ATOM 7534 C CA . GLU C 3 132 ? 8.426 11.042 50.194 1.00 41.21 129 GLU C CA 1
ATOM 7535 C C . GLU C 3 132 ? 7.479 10.807 51.359 1.00 39.95 129 GLU C C 1
ATOM 7536 O O . GLU C 3 132 ? 7.618 9.788 52.045 1.00 42.09 129 GLU C O 1
ATOM 7548 N N . TRP C 3 133 ? 6.533 11.704 51.605 1.00 38.99 130 TRP C N 1
ATOM 7549 C CA . TRP C 3 133 ? 5.728 11.630 52.811 1.00 36.56 130 TRP C CA 1
ATOM 7550 C C . TRP C 3 133 ? 4.285 11.268 52.477 1.00 37.62 130 TRP C C 1
ATOM 7551 O O . TRP C 3 133 ? 3.748 11.745 51.470 1.00 33.55 130 TRP C O 1
ATOM 7572 N N . PRO C 3 134 ? 3.622 10.428 53.292 1.00 41.72 131 PRO C N 1
ATOM 7573 C CA . PRO C 3 134 ? 4.101 9.729 54.496 1.00 43.87 131 PRO C CA 1
ATOM 7574 C C . PRO C 3 134 ? 4.763 8.372 54.252 1.00 48.74 131 PRO C C 1
ATOM 7575 O O . PRO C 3 134 ? 5.364 7.827 55.181 1.00 49.44 131 PRO C O 1
ATOM 7586 N N . GLN C 3 135 ? 4.664 7.840 53.031 1.00 47.60 132 GLN C N 1
ATOM 7587 C CA . GLN C 3 135 ? 5.047 6.449 52.795 1.00 50.22 132 GLN C CA 1
ATOM 7588 C C . GLN C 3 135 ? 6.492 6.181 53.215 1.00 54.71 132 GLN C C 1
ATOM 7589 O O . GLN C 3 135 ? 6.772 5.198 53.910 1.00 56.07 132 GLN C O 1
ATOM 7603 N N . ASN C 3 136 ? 7.424 7.046 52.810 1.00 54.17 133 ASN C N 1
ATOM 7604 C CA . ASN C 3 136 ? 8.839 6.876 53.120 1.00 54.38 133 ASN C CA 1
ATOM 7605 C C . ASN C 3 136 ? 9.310 7.837 54.205 1.00 53.49 133 ASN C C 1
ATOM 7606 O O . ASN C 3 136 ? 10.490 8.202 54.243 1.00 53.43 133 ASN C O 1
ATOM 7617 N N . TRP C 3 137 ? 8.410 8.252 55.092 1.00 52.46 134 TRP C N 1
ATOM 7618 C CA . TRP C 3 137 ? 8.738 9.245 56.106 1.00 48.40 134 TRP C CA 1
ATOM 7619 C C . TRP C 3 137 ? 7.592 9.344 57.106 1.00 47.79 134 TRP C C 1
ATOM 7620 O O . TRP C 3 137 ? 7.123 10.449 57.406 1.00 45.85 134 TRP C O 1
ATOM 7641 N N . PRO C 3 138 ? 7.124 8.217 57.654 1.00 51.86 135 PRO C N 1
ATOM 7642 C CA . PRO C 3 138 ? 5.906 8.256 58.478 1.00 50.31 135 PRO C CA 1
ATOM 7643 C C . PRO C 3 138 ? 6.056 9.044 59.766 1.00 50.85 135 PRO C C 1
ATOM 7644 O O . PRO C 3 138 ? 5.039 9.409 60.369 1.00 48.26 135 PRO C O 1
ATOM 7655 N N . GLU C 3 139 ? 7.281 9.321 60.208 1.00 52.40 136 GLU C N 1
ATOM 7656 C CA . GLU C 3 139 ? 7.515 9.973 61.488 1.00 54.38 136 GLU C CA 1
ATOM 7657 C C . GLU C 3 139 ? 7.686 11.480 61.360 1.00 51.26 136 GLU C C 1
ATOM 7658 O O . GLU C 3 139 ? 8.029 12.137 62.349 1.00 48.81 136 GLU C O 1
ATOM 7670 N N . PHE C 3 140 ? 7.451 12.048 60.175 1.00 48.43 137 PHE C N 1
ATOM 7671 C CA . PHE C 3 140 ? 7.723 13.467 59.979 1.00 45.50 137 PHE C CA 1
ATOM 7672 C C . PHE C 3 140 ? 6.906 14.325 60.937 1.00 43.30 137 PHE C C 1
ATOM 7673 O O . PHE C 3 140 ? 7.448 15.204 61.617 1.00 46.45 137 PHE C O 1
ATOM 7690 N N . ILE C 3 141 ? 5.600 14.089 61.002 1.00 42.33 138 ILE C N 1
ATOM 7691 C CA . ILE C 3 141 ? 4.707 14.942 61.782 1.00 43.04 138 ILE C CA 1
ATOM 7692 C C . ILE C 3 141 ? 4.975 14.725 63.268 1.00 45.68 138 ILE C C 1
ATOM 7693 O O . ILE C 3 141 ? 5.130 15.708 64.005 1.00 48.92 138 ILE C O 1
ATOM 7709 N N . PRO C 3 142 ? 5.034 13.483 63.763 1.00 49.81 139 PRO C N 1
ATOM 7710 C CA . PRO C 3 142 ? 5.410 13.292 65.177 1.00 51.81 139 PRO C CA 1
ATOM 7711 C C . PRO C 3 142 ? 6.719 13.964 65.564 1.00 51.97 139 PRO C C 1
ATOM 7712 O O . PRO C 3 142 ? 6.806 14.558 66.646 1.00 52.96 139 PRO C O 1
ATOM 7723 N N . GLU C 3 143 ? 7.746 13.885 64.713 1.00 51.36 140 GLU C N 1
ATOM 7724 C CA . GLU C 3 143 ? 9.028 14.495 65.053 1.00 52.87 140 GLU C CA 1
ATOM 7725 C C . GLU C 3 143 ? 8.978 16.013 64.942 1.00 54.36 140 GLU C C 1
ATOM 7726 O O . GLU C 3 143 ? 9.675 16.708 65.691 1.00 52.69 140 GLU C O 1
ATOM 7738 N N . LEU C 3 144 ? 8.172 16.547 64.021 1.00 50.47 141 LEU C N 1
ATOM 7739 C CA . LEU C 3 144 ? 7.973 17.993 63.967 1.00 48.74 141 LEU C CA 1
ATOM 7740 C C . LEU C 3 144 ? 7.340 18.499 65.255 1.00 49.78 141 LEU C C 1
ATOM 7741 O O . LEU C 3 144 ? 7.733 19.546 65.783 1.00 51.08 141 LEU C O 1
ATOM 7757 N N . ILE C 3 145 ? 6.358 17.764 65.778 1.00 51.40 142 ILE C N 1
ATOM 7758 C CA . ILE C 3 145 ? 5.655 18.198 66.980 1.00 52.86 142 ILE C CA 1
ATOM 7759 C C . ILE C 3 145 ? 6.577 18.137 68.191 1.00 54.00 142 ILE C C 1
ATOM 7760 O O . ILE C 3 145 ? 6.513 18.996 69.079 1.00 55.02 142 ILE C O 1
ATOM 7776 N N . GLY C 3 146 ? 7.444 17.127 68.251 1.00 55.32 143 GLY C N 1
ATOM 7777 C CA . GLY C 3 146 ? 8.383 17.040 69.358 1.00 57.74 143 GLY C CA 1
ATOM 7778 C C . GLY C 3 146 ? 9.440 18.127 69.303 1.00 57.28 143 GLY C C 1
ATOM 7779 O O . GLY C 3 146 ? 9.725 18.785 70.307 1.00 56.92 143 GLY C O 1
ATOM 7783 N N . SER C 3 147 ? 10.034 18.333 68.125 1.00 57.28 144 SER C N 1
ATOM 7784 C CA . SER C 3 147 ? 11.078 19.340 67.980 1.00 59.17 144 SER C CA 1
ATOM 7785 C C . SER C 3 147 ? 10.556 20.755 68.196 1.00 58.36 144 SER C C 1
ATOM 7786 O O . SER C 3 147 ? 11.357 21.668 68.422 1.00 58.18 144 SER C O 1
ATOM 7794 N N . SER C 3 148 ? 9.238 20.959 68.132 1.00 55.19 145 SER C N 1
ATOM 7795 C CA . SER C 3 148 ? 8.689 22.301 68.292 1.00 54.49 145 SER C CA 1
ATOM 7796 C C . SER C 3 148 ? 8.895 22.818 69.711 1.00 57.09 145 SER C C 1
ATOM 7797 O O . SER C 3 148 ? 9.138 24.013 69.911 1.00 55.75 145 SER C O 1
ATOM 7805 N N . SER C 3 149 ? 8.811 21.937 70.710 1.00 59.44 146 SER C N 1
ATOM 7806 C CA . SER C 3 149 ? 8.927 22.370 72.099 1.00 62.68 146 SER C CA 1
ATOM 7807 C C . SER C 3 149 ? 10.365 22.658 72.513 1.00 65.83 146 SER C C 1
ATOM 7808 O O . SER C 3 149 ? 10.580 23.333 73.526 1.00 66.71 146 SER C O 1
ATOM 7816 N N . SER C 3 150 ? 11.350 22.168 71.758 1.00 68.58 147 SER C N 1
ATOM 7817 C CA . SER C 3 150 ? 12.748 22.396 72.102 1.00 70.25 147 SER C CA 1
ATOM 7818 C C . SER C 3 150 ? 13.209 23.815 71.804 1.00 69.44 147 SER C C 1
ATOM 7819 O O . SER C 3 150 ? 14.270 24.215 72.294 1.00 71.84 147 SER C O 1
ATOM 7827 N N . SER C 3 151 ? 12.449 24.583 71.024 1.00 63.62 148 SER C N 1
ATOM 7828 C CA . SER C 3 151 ? 12.930 25.876 70.554 1.00 60.63 148 SER C CA 1
ATOM 7829 C C . SER C 3 151 ? 11.806 26.701 69.941 1.00 57.83 148 SER C C 1
ATOM 7830 O O . SER C 3 151 ? 11.015 26.191 69.141 1.00 54.04 148 SER C O 1
ATOM 7838 N N . VAL C 3 152 ? 11.732 27.982 70.310 1.00 56.08 149 VAL C N 1
ATOM 7839 C CA . VAL C 3 152 ? 10.701 28.859 69.766 1.00 54.59 149 VAL C CA 1
ATOM 7840 C C . VAL C 3 152 ? 10.962 29.141 68.291 1.00 51.99 149 VAL C C 1
ATOM 7841 O O . VAL C 3 152 ? 10.024 29.259 67.494 1.00 49.46 149 VAL C O 1
ATOM 7854 N N . ASN C 3 153 ? 12.233 29.265 67.905 1.00 54.12 150 ASN C N 1
ATOM 7855 C CA . ASN C 3 153 ? 12.557 29.502 66.502 1.00 51.22 150 ASN C CA 1
ATOM 7856 C C . ASN C 3 153 ? 12.159 28.308 65.643 1.00 48.20 150 ASN C C 1
ATOM 7857 O O . ASN C 3 153 ? 11.549 28.471 64.580 1.00 45.24 150 ASN C O 1
ATOM 7868 N N . VAL C 3 154 ? 12.494 27.097 66.090 1.00 49.43 151 VAL C N 1
ATOM 7869 C CA . VAL C 3 154 ? 12.130 25.901 65.340 1.00 47.60 151 VAL C CA 1
ATOM 7870 C C . VAL C 3 154 ? 10.617 25.736 65.305 1.00 44.71 151 VAL C C 1
ATOM 7871 O O . VAL C 3 154 ? 10.045 25.354 64.277 1.00 45.11 151 VAL C O 1
ATOM 7884 N N . CYS C 3 155 ? 9.945 26.013 66.424 1.00 44.43 152 CYS C N 1
ATOM 7885 C CA . CYS C 3 155 ? 8.488 25.930 66.450 1.00 45.13 152 CYS C CA 1
ATOM 7886 C C . CYS C 3 155 ? 7.873 26.890 65.439 1.00 40.80 152 CYS C C 1
ATOM 7887 O O . CYS C 3 155 ? 7.002 26.507 64.651 1.00 38.36 152 CYS C O 1
ATOM 7895 N N . GLU C 3 156 ? 8.319 28.149 65.451 1.00 41.31 153 GLU C N 1
ATOM 7896 C CA . GLU C 3 156 ? 7.821 29.123 64.487 1.00 40.26 153 GLU C CA 1
ATOM 7897 C C . GLU C 3 156 ? 8.067 28.659 63.056 1.00 39.93 153 GLU C C 1
ATOM 7898 O O . GLU C 3 156 ? 7.197 28.805 62.190 1.00 35.27 153 GLU C O 1
ATOM 7910 N N . ASN C 3 157 ? 9.249 28.099 62.786 1.00 38.57 154 ASN C N 1
ATOM 7911 C CA . ASN C 3 157 ? 9.549 27.660 61.430 1.00 38.29 154 ASN C CA 1
ATOM 7912 C C . ASN C 3 157 ? 8.706 26.456 61.035 1.00 38.91 154 ASN C C 1
ATOM 7913 O O . ASN C 3 157 ? 8.320 26.328 59.867 1.00 36.06 154 ASN C O 1
ATOM 7924 N N . ASN C 3 158 ? 8.404 25.568 61.986 1.00 39.17 155 ASN C N 1
ATOM 7925 C CA . ASN C 3 158 ? 7.535 24.438 61.683 1.00 39.26 155 ASN C CA 1
ATOM 7926 C C . ASN C 3 158 ? 6.137 24.902 61.296 1.00 36.15 155 ASN C C 1
ATOM 7927 O O . ASN C 3 158 ? 5.448 24.220 60.529 1.00 32.93 155 ASN C O 1
ATOM 7938 N N . MET C 3 159 ? 5.697 26.050 61.816 1.00 33.62 156 MET C N 1
ATOM 7939 C CA . MET C 3 159 ? 4.423 26.613 61.382 1.00 31.60 156 MET C CA 1
ATOM 7940 C C . MET C 3 159 ? 4.495 27.053 59.926 1.00 30.19 156 MET C C 1
ATOM 7941 O O . MET C 3 159 ? 3.516 26.925 59.183 1.00 32.45 156 MET C O 1
ATOM 7955 N N . ILE C 3 160 ? 5.645 27.583 59.505 1.00 30.01 157 ILE C N 1
ATOM 7956 C CA . ILE C 3 160 ? 5.835 27.936 58.102 1.00 30.58 157 ILE C CA 1
ATOM 7957 C C . ILE C 3 160 ? 5.813 26.684 57.234 1.00 32.89 157 ILE C C 1
ATOM 7958 O O . ILE C 3 160 ? 5.203 26.669 56.157 1.00 30.46 157 ILE C O 1
ATOM 7974 N N . VAL C 3 161 ? 6.473 25.616 57.688 1.00 30.44 158 VAL C N 1
ATOM 7975 C CA . VAL C 3 161 ? 6.519 24.377 56.917 1.00 32.03 158 VAL C CA 1
ATOM 7976 C C . VAL C 3 161 ? 5.121 23.795 56.764 1.00 32.02 158 VAL C C 1
ATOM 7977 O O . VAL C 3 161 ? 4.731 23.353 55.676 1.00 30.93 158 VAL C O 1
ATOM 7990 N N . LEU C 3 162 ? 4.348 23.777 57.850 1.00 32.28 159 LEU C N 1
ATOM 7991 C CA . LEU C 3 162 ? 2.992 23.249 57.775 1.00 32.33 159 LEU C CA 1
ATOM 7992 C C . LEU C 3 162 ? 2.105 24.135 56.910 1.00 28.55 159 LEU C C 1
ATOM 7993 O O . LEU C 3 162 ? 1.243 23.634 56.178 1.00 26.26 159 LEU C O 1
ATOM 8009 N N . LYS C 3 163 ? 2.304 25.453 56.976 1.00 25.79 160 LYS C N 1
ATOM 8010 C CA . LYS C 3 163 ? 1.547 26.363 56.120 1.00 23.67 160 LYS C CA 1
ATOM 8011 C C . LYS C 3 163 ? 1.770 26.035 54.649 1.00 22.61 160 LYS C C 1
ATOM 8012 O O . LYS C 3 163 ? 0.813 25.868 53.885 1.00 22.53 160 LYS C O 1
ATOM 8031 N N . LEU C 3 164 ? 3.036 25.935 54.237 1.00 23.85 161 LEU C N 1
ATOM 8032 C CA . LEU C 3 164 ? 3.349 25.646 52.842 1.00 24.22 161 LEU C CA 1
ATOM 8033 C C . LEU C 3 164 ? 2.859 24.261 52.439 1.00 27.01 161 LEU C C 1
ATOM 8034 O O . LEU C 3 164 ? 2.386 24.067 51.313 1.00 27.99 161 LEU C O 1
ATOM 8050 N N . LEU C 3 165 ? 2.968 23.283 53.341 1.00 27.29 162 LEU C N 1
ATOM 8051 C CA . LEU C 3 165 ? 2.494 21.938 53.028 1.00 28.88 162 LEU C CA 1
ATOM 8052 C C . LEU C 3 165 ? 0.994 21.941 52.770 1.00 26.35 162 LEU C C 1
ATOM 8053 O O . LEU C 3 165 ? 0.520 21.381 51.775 1.00 25.00 162 LEU C O 1
ATOM 8069 N N . SER C 3 166 ? 0.228 22.570 53.663 1.00 25.48 163 SER C N 1
ATOM 8070 C CA . SER C 3 166 ? -1.213 22.672 53.464 1.00 24.01 163 SER C CA 1
ATOM 8071 C C . SER C 3 166 ? -1.537 23.361 52.142 1.00 23.04 163 SER C C 1
ATOM 8072 O O . SER C 3 166 ? -2.459 22.950 51.429 1.00 19.86 163 SER C O 1
ATOM 8080 N N . GLU C 3 167 ? -0.788 24.412 51.799 1.00 26.12 164 GLU C N 1
ATOM 8081 C CA . GLU C 3 167 ? -1.014 25.106 50.534 1.00 23.28 164 GLU C CA 1
ATOM 8082 C C . GLU C 3 167 ? -0.771 24.179 49.350 1.00 23.38 164 GLU C C 1
ATOM 8083 O O . GLU C 3 167 ? -1.595 24.095 48.432 1.00 24.30 164 GLU C O 1
ATOM 8095 N N . GLU C 3 168 ? 0.368 23.484 49.351 1.00 18.82 165 GLU C N 1
ATOM 8096 C CA . GLU C 3 168 ? 0.729 22.638 48.220 1.00 24.08 165 GLU C CA 1
ATOM 8097 C C . GLU C 3 168 ? -0.236 21.473 48.056 1.00 23.53 165 GLU C C 1
ATOM 8098 O O . GLU C 3 168 ? -0.476 21.025 46.931 1.00 24.67 165 GLU C O 1
ATOM 8110 N N . VAL C 3 169 ? -0.798 20.980 49.154 1.00 23.15 166 VAL C N 1
ATOM 8111 C CA . VAL C 3 169 ? -1.653 19.799 49.109 1.00 24.00 166 VAL C CA 1
ATOM 8112 C C . VAL C 3 169 ? -3.102 20.164 48.812 1.00 20.66 166 VAL C C 1
ATOM 8113 O O . VAL C 3 169 ? -3.767 19.485 48.027 1.00 20.79 166 VAL C O 1
ATOM 8126 N N . PHE C 3 170 ? -3.612 21.238 49.415 1.00 20.36 167 PHE C N 1
ATOM 8127 C CA . PHE C 3 170 ? -5.029 21.570 49.332 1.00 23.22 167 PHE C CA 1
ATOM 8128 C C . PHE C 3 170 ? -5.352 22.747 48.427 1.00 20.82 167 PHE C C 1
ATOM 8129 O O . PHE C 3 170 ? -6.429 22.759 47.827 1.00 27.22 167 PHE C O 1
ATOM 8146 N N . ASP C 3 171 ? -4.466 23.733 48.308 1.00 24.07 168 ASP C N 1
ATOM 8147 C CA . ASP C 3 171 ? -4.783 24.953 47.572 1.00 20.09 168 ASP C CA 1
ATOM 8148 C C . ASP C 3 171 ? -4.226 24.977 46.158 1.00 18.95 168 ASP C C 1
ATOM 8149 O O . ASP C 3 171 ? -4.820 25.620 45.286 1.00 21.42 168 ASP C O 1
ATOM 8158 N N . PHE C 3 172 ? -3.107 24.295 45.901 1.00 19.26 169 PHE C N 1
ATOM 8159 C CA . PHE C 3 172 ? -2.423 24.397 44.616 1.00 23.31 169 PHE C CA 1
ATOM 8160 C C . PHE C 3 172 ? -2.114 23.033 44.008 1.00 23.41 169 PHE C C 1
ATOM 8161 O O . PHE C 3 172 ? -1.256 22.936 43.126 1.00 27.56 169 PHE C O 1
ATOM 8178 N N . SER C 3 173 ? -2.799 21.982 44.454 1.00 22.39 170 SER C N 1
ATOM 8179 C CA . SER C 3 173 ? -2.552 20.638 43.943 1.00 25.41 170 SER C CA 1
ATOM 8180 C C . SER C 3 173 ? -3.329 20.330 42.671 1.00 22.11 170 SER C C 1
ATOM 8181 O O . SER C 3 173 ? -2.881 19.504 41.868 1.00 25.32 170 SER C O 1
ATOM 8189 N N . ALA C 3 174 ? -4.482 20.973 42.475 1.00 25.02 171 ALA C N 1
ATOM 8190 C CA . ALA C 3 174 ? -5.362 20.614 41.368 1.00 29.37 171 ALA C CA 1
ATOM 8191 C C . ALA C 3 174 ? -4.651 20.692 40.024 1.00 30.76 171 ALA C C 1
ATOM 8192 O O . ALA C 3 174 ? -4.937 19.890 39.128 1.00 38.16 171 ALA C O 1
ATOM 8199 N N . GLU C 3 175 ? -3.729 21.639 39.862 1.00 35.36 172 GLU C N 1
ATOM 8200 C CA . GLU C 3 175 ? -3.002 21.789 38.606 1.00 37.98 172 GLU C CA 1
ATOM 8201 C C . GLU C 3 175 ? -1.705 20.991 38.564 1.00 35.94 172 GLU C C 1
ATOM 8202 O O . GLU C 3 175 ? -1.262 20.607 37.476 1.00 38.01 172 GLU C O 1
ATOM 8214 N N . GLN C 3 176 ? -1.090 20.720 39.718 1.00 32.84 173 GLN C N 1
ATOM 8215 C CA . GLN C 3 176 ? 0.308 20.309 39.767 1.00 27.82 173 GLN C CA 1
ATOM 8216 C C . GLN C 3 176 ? 0.527 18.820 40.000 1.00 26.51 173 GLN C C 1
ATOM 8217 O O . GLN C 3 176 ? 1.645 18.342 39.782 1.00 27.45 173 GLN C O 1
ATOM 8231 N N . MET C 3 177 ? -0.478 18.078 40.460 1.00 28.91 174 MET C N 1
ATOM 8232 C CA . MET C 3 177 ? -0.305 16.651 40.687 1.00 27.54 174 MET C CA 1
ATOM 8233 C C . MET C 3 177 ? -1.528 15.905 40.180 1.00 21.77 174 MET C C 1
ATOM 8234 O O . MET C 3 177 ? -2.581 16.492 39.920 1.00 25.06 174 MET C O 1
ATOM 8248 N N . THR C 3 178 ? -1.362 14.597 40.014 1.00 21.85 175 THR C N 1
ATOM 8249 C CA . THR C 3 178 ? -2.450 13.762 39.538 1.00 24.88 175 THR C CA 1
ATOM 8250 C C . THR C 3 178 ? -3.551 13.681 40.589 1.00 21.98 175 THR C C 1
ATOM 8251 O O . THR C 3 178 ? -3.336 13.939 41.776 1.00 23.46 175 THR C O 1
ATOM 8262 N N . GLN C 3 179 ? -4.751 13.317 40.132 1.00 21.12 176 GLN C N 1
ATOM 8263 C CA . GLN C 3 179 ? -5.876 13.164 41.049 1.00 29.37 176 GLN C CA 1
ATOM 8264 C C . GLN C 3 179 ? -5.542 12.193 42.173 1.00 25.15 176 GLN C C 1
ATOM 8265 O O . GLN C 3 179 ? -5.881 12.435 43.337 1.00 25.45 176 GLN C O 1
ATOM 8279 N N . ALA C 3 180 ? -4.870 11.088 41.844 1.00 28.06 177 ALA C N 1
ATOM 8280 C CA . ALA C 3 180 ? -4.562 10.079 42.853 1.00 30.20 177 ALA C CA 1
ATOM 8281 C C . ALA C 3 180 ? -3.548 10.596 43.865 1.00 28.49 177 ALA C C 1
ATOM 8282 O O . ALA C 3 180 ? -3.707 10.388 45.073 1.00 30.30 177 ALA C O 1
ATOM 8289 N N . LYS C 3 181 ? -2.496 11.268 43.395 1.00 28.71 178 LYS C N 1
ATOM 8290 C CA . LYS C 3 181 ? -1.471 11.761 44.310 1.00 26.33 178 LYS C CA 1
ATOM 8291 C C . LYS C 3 181 ? -2.025 12.863 45.204 1.00 26.20 178 LYS C C 1
ATOM 8292 O O . LYS C 3 181 ? -1.693 12.932 46.394 1.00 24.10 178 LYS C O 1
ATOM 8311 N N . ALA C 3 182 ? -2.874 13.732 44.649 1.00 24.28 179 ALA C N 1
ATOM 8312 C CA . ALA C 3 182 ? -3.501 14.773 45.454 1.00 28.20 179 ALA C CA 1
ATOM 8313 C C . ALA C 3 182 ? -4.357 14.164 46.557 1.00 27.15 179 ALA C C 1
ATOM 8314 O O . ALA C 3 182 ? -4.270 14.567 47.722 1.00 24.11 179 ALA C O 1
ATOM 8321 N N . LEU C 3 183 ? -5.193 13.184 46.206 1.00 24.88 180 LEU C N 1
ATOM 8322 C CA . LEU C 3 183 ? -6.038 12.537 47.204 1.00 29.36 180 LEU C CA 1
ATOM 8323 C C . LEU C 3 183 ? -5.197 11.833 48.259 1.00 31.31 180 LEU C C 1
ATOM 8324 O O . LEU C 3 183 ? -5.533 11.853 49.450 1.00 31.03 180 LEU C O 1
ATOM 8340 N N . HIS C 3 184 ? -4.099 11.202 47.842 1.00 26.41 181 HIS C N 1
ATOM 8341 C CA . HIS C 3 184 ? -3.216 10.538 48.794 1.00 31.83 181 HIS C CA 1
ATOM 8342 C C . HIS C 3 184 ? -2.677 11.528 49.822 1.00 32.02 181 HIS C C 1
ATOM 8343 O O . HIS C 3 184 ? -2.716 11.270 51.030 1.00 30.06 181 HIS C O 1
ATOM 8357 N N . LEU C 3 185 ? -2.175 12.676 49.358 1.00 28.80 182 LEU C N 1
ATOM 8358 C CA . LEU C 3 185 ? -1.593 13.651 50.277 1.00 30.68 182 LEU C CA 1
ATOM 8359 C C . LEU C 3 185 ? -2.664 14.314 51.137 1.00 33.32 182 LEU C C 1
ATOM 8360 O O . LEU C 3 185 ? -2.426 14.603 52.315 1.00 28.79 182 LEU C O 1
ATOM 8376 N N . LYS C 3 186 ? -3.846 14.568 50.570 1.00 25.51 183 LYS C N 1
ATOM 8377 C CA . LYS C 3 186 ? -4.932 15.131 51.365 1.00 29.22 183 LYS C CA 1
ATOM 8378 C C . LYS C 3 186 ? -5.336 14.179 52.484 1.00 29.99 183 LYS C C 1
ATOM 8379 O O . LYS C 3 186 ? -5.504 14.592 53.638 1.00 28.34 183 LYS C O 1
ATOM 8398 N N . ASN C 3 187 ? -5.501 12.894 52.160 1.00 29.74 184 ASN C N 1
ATOM 8399 C CA . ASN C 3 187 ? -5.819 11.908 53.188 1.00 32.89 184 ASN C CA 1
ATOM 8400 C C . ASN C 3 187 ? -4.705 11.815 54.223 1.00 35.03 184 ASN C C 1
ATOM 8401 O O . ASN C 3 187 ? -4.970 11.630 55.417 1.00 34.09 184 ASN C O 1
ATOM 8412 N N . SER C 3 188 ? -3.451 11.936 53.784 1.00 35.39 185 SER C N 1
ATOM 8413 C CA . SER C 3 188 ? -2.331 11.833 54.714 1.00 38.78 185 SER C CA 1
ATOM 8414 C C . SER C 3 188 ? -2.327 12.991 55.705 1.00 39.56 185 SER C C 1
ATOM 8415 O O . SER C 3 188 ? -2.125 12.783 56.907 1.00 39.34 185 SER C O 1
ATOM 8423 N N . MET C 3 189 ? -2.545 14.217 55.223 1.00 32.72 186 MET C N 1
ATOM 8424 C CA . MET C 3 189 ? -2.618 15.357 56.130 1.00 37.63 186 MET C CA 1
ATOM 8425 C C . MET C 3 189 ? -3.843 15.263 57.028 1.00 36.24 186 MET C C 1
ATOM 8426 O O . MET C 3 189 ? -3.763 15.535 58.232 1.00 37.16 186 MET C O 1
ATOM 8440 N N . SER C 3 190 ? -4.988 14.883 56.458 1.00 35.35 187 SER C N 1
ATOM 8441 C CA . SER C 3 190 ? -6.207 14.760 57.248 1.00 37.86 187 SER C CA 1
ATOM 8442 C C . SER C 3 190 ? -6.049 13.745 58.374 1.00 41.21 187 SER C C 1
ATOM 8443 O O . SER C 3 190 ? -6.615 13.929 59.458 1.00 40.13 187 SER C O 1
ATOM 8451 N N . LYS C 3 191 ? -5.283 12.675 58.141 1.00 42.33 188 LYS C N 1
ATOM 8452 C CA . LYS C 3 191 ? -5.155 11.620 59.139 1.00 46.53 188 LYS C CA 1
ATOM 8453 C C . LYS C 3 191 ? -4.360 12.078 60.354 1.00 46.24 188 LYS C C 1
ATOM 8454 O O . LYS C 3 191 ? -4.640 11.635 61.474 1.00 49.39 188 LYS C O 1
ATOM 8473 N N . GLU C 3 192 ? -3.374 12.954 60.163 1.00 42.82 189 GLU C N 1
ATOM 8474 C CA . GLU C 3 192 ? -2.513 13.402 61.249 1.00 45.57 189 GLU C CA 1
ATOM 8475 C C . GLU C 3 192 ? -2.828 14.824 61.700 1.00 41.57 189 GLU C C 1
ATOM 8476 O O . GLU C 3 192 ? -2.015 15.441 62.395 1.00 42.07 189 GLU C O 1
ATOM 8488 N N . PHE C 3 193 ? -3.989 15.364 61.329 1.00 40.29 190 PHE C N 1
ATOM 8489 C CA . PHE C 3 193 ? -4.262 16.752 61.682 1.00 41.51 190 PHE C CA 1
ATOM 8490 C C . PHE C 3 193 ? -4.630 16.917 63.151 1.00 43.32 190 PHE C C 1
ATOM 8491 O O . PHE C 3 193 ? -4.386 17.985 63.724 1.00 40.42 190 PHE C O 1
ATOM 8508 N N . GLU C 3 194 ? -5.225 15.895 63.771 1.00 45.31 191 GLU C N 1
ATOM 8509 C CA . GLU C 3 194 ? -5.523 15.975 65.196 1.00 49.40 191 GLU C CA 1
ATOM 8510 C C . GLU C 3 194 ? -4.289 16.402 65.977 1.00 48.16 191 GLU C C 1
ATOM 8511 O O . GLU C 3 194 ? -4.362 17.268 66.856 1.00 46.81 191 GLU C O 1
ATOM 8523 N N A GLN C 3 195 ? -3.132 15.822 65.655 0.56 45.35 192 GLN C N 1
ATOM 8524 N N B GLN C 3 195 ? -3.144 15.791 65.666 0.44 45.55 192 GLN C N 1
ATOM 8525 C CA A GLN C 3 195 ? -1.908 16.178 66.364 0.56 46.67 192 GLN C CA 1
ATOM 8526 C CA B GLN C 3 195 ? -1.891 16.156 66.317 0.44 46.77 192 GLN C CA 1
ATOM 8527 C C A GLN C 3 195 ? -1.369 17.537 65.930 0.56 44.58 192 GLN C C 1
ATOM 8528 C C B GLN C 3 195 ? -1.486 17.578 65.954 0.44 44.51 192 GLN C C 1
ATOM 8529 O O A GLN C 3 195 ? -0.761 18.242 66.743 0.56 45.12 192 GLN C O 1
ATOM 8530 O O B GLN C 3 195 ? -1.089 18.363 66.823 0.44 44.89 192 GLN C O 1
ATOM 8557 N N . ILE C 3 196 ? -1.578 17.927 64.669 1.00 42.01 193 ILE C N 1
ATOM 8558 C CA . ILE C 3 196 ? -1.176 19.261 64.227 1.00 39.34 193 ILE C CA 1
ATOM 8559 C C . ILE C 3 196 ? -1.985 20.323 64.961 1.00 38.43 193 ILE C C 1
ATOM 8560 O O . ILE C 3 196 ? -1.441 21.326 65.436 1.00 40.13 193 ILE C O 1
ATOM 8577 N N . PHE C 3 197 ? -3.301 20.123 65.051 1.00 38.93 194 PHE C N 1
ATOM 8578 C CA . PHE C 3 197 ? -4.153 21.130 65.675 1.00 40.91 194 PHE C CA 1
ATOM 8579 C C . PHE C 3 197 ? -3.819 21.298 67.151 1.00 42.08 194 PHE C C 1
ATOM 8580 O O . PHE C 3 197 ? -3.848 22.416 67.677 1.00 42.82 194 PHE C O 1
ATOM 8597 N N . LYS C 3 198 ? -3.510 20.197 67.839 1.00 42.28 195 LYS C N 1
ATOM 8598 C CA . LYS C 3 198 ? -3.181 20.280 69.258 1.00 47.06 195 LYS C CA 1
ATOM 8599 C C . LYS C 3 198 ? -2.003 21.220 69.485 1.00 47.59 195 LYS C C 1
ATOM 8600 O O . LYS C 3 198 ? -2.058 22.110 70.342 1.00 45.13 195 LYS C O 1
ATOM 8619 N N . LEU C 3 199 ? -0.929 21.043 68.713 1.00 46.78 196 LEU C N 1
ATOM 8620 C CA . LEU C 3 199 ? 0.211 21.951 68.796 1.00 47.82 196 LEU C CA 1
ATOM 8621 C C . LEU C 3 199 ? -0.210 23.388 68.511 1.00 47.49 196 LEU C C 1
ATOM 8622 O O . LEU C 3 199 ? 0.111 24.306 69.275 1.00 48.06 196 LEU C O 1
ATOM 8638 N N . CYS C 3 200 ? -0.935 23.598 67.410 1.00 42.07 197 CYS C N 1
ATOM 8639 C CA A CYS C 3 200 ? -1.351 24.944 67.028 0.41 40.85 197 CYS C CA 1
ATOM 8640 C CA B CYS C 3 200 ? -1.335 24.951 67.037 0.59 40.98 197 CYS C CA 1
ATOM 8641 C C . CYS C 3 200 ? -2.177 25.604 68.127 1.00 41.61 197 CYS C C 1
ATOM 8642 O O . CYS C 3 200 ? -1.993 26.788 68.430 1.00 39.52 197 CYS C O 1
ATOM 8657 N N . PHE C 3 201 ? -3.097 24.852 68.734 1.00 43.85 198 PHE C N 1
ATOM 8658 C CA . PHE C 3 201 ? -3.959 25.438 69.756 1.00 46.38 198 PHE C CA 1
ATOM 8659 C C . PHE C 3 201 ? -3.176 25.775 71.020 1.00 49.91 198 PHE C C 1
ATOM 8660 O O . PHE C 3 201 ? -3.455 26.784 71.679 1.00 49.82 198 PHE C O 1
ATOM 8677 N N . GLN C 3 202 ? -2.197 24.943 71.381 1.00 49.07 199 GLN C N 1
ATOM 8678 C CA . GLN C 3 202 ? -1.396 25.222 72.569 1.00 52.74 199 GLN C CA 1
ATOM 8679 C C . GLN C 3 202 ? -0.555 26.477 72.377 1.00 48.18 199 GLN C C 1
ATOM 8680 O O . GLN C 3 202 ? -0.484 27.332 73.267 1.00 49.31 199 GLN C O 1
ATOM 8694 N N . VAL C 3 203 ? 0.092 26.603 71.218 1.00 47.53 200 VAL C N 1
ATOM 8695 C CA . VAL C 3 203 ? 0.881 27.798 70.930 1.00 47.29 200 VAL C CA 1
ATOM 8696 C C . VAL C 3 203 ? 0.015 29.045 71.046 1.00 45.12 200 VAL C C 1
ATOM 8697 O O . VAL C 3 203 ? 0.450 30.075 71.576 1.00 48.52 200 VAL C O 1
ATOM 8710 N N . LEU C 3 204 ? -1.223 28.975 70.553 1.00 44.73 201 LEU C N 1
ATOM 8711 C CA . LEU C 3 204 ? -2.101 30.140 70.596 1.00 44.33 201 LEU C CA 1
ATOM 8712 C C . LEU C 3 204 ? -2.578 30.423 72.014 1.00 46.63 201 LEU C C 1
ATOM 8713 O O . LEU C 3 204 ? -2.664 31.586 72.426 1.00 47.00 201 LEU C O 1
ATOM 8729 N N . GLU C 3 205 ? -2.891 29.375 72.777 1.00 52.62 202 GLU C N 1
ATOM 8730 C CA . GLU C 3 205 ? -3.399 29.572 74.131 1.00 58.44 202 GLU C CA 1
ATOM 8731 C C . GLU C 3 205 ? -2.307 30.073 75.065 1.00 58.33 202 GLU C C 1
ATOM 8732 O O . GLU C 3 205 ? -2.549 30.956 75.896 1.00 60.47 202 GLU C O 1
ATOM 8744 N N . GLN C 3 206 ? -1.097 29.535 74.933 1.00 58.62 203 GLN C N 1
ATOM 8745 C CA . GLN C 3 206 ? -0.011 29.789 75.873 1.00 63.98 203 GLN C CA 1
ATOM 8746 C C . GLN C 3 206 ? 1.009 30.792 75.348 1.00 66.19 203 GLN C C 1
ATOM 8747 O O . GLN C 3 206 ? 1.296 31.789 76.016 1.00 67.15 203 GLN C O 1
ATOM 8761 N N . GLY C 3 207 ? 1.560 30.542 74.162 1.00 69.65 204 GLY C N 1
ATOM 8762 C CA . GLY C 3 207 ? 2.657 31.320 73.617 1.00 71.98 204 GLY C CA 1
ATOM 8763 C C . GLY C 3 207 ? 2.570 32.818 73.820 1.00 73.98 204 GLY C C 1
ATOM 8764 O O . GLY C 3 207 ? 1.477 33.388 73.894 1.00 71.31 204 GLY C O 1
ATOM 8768 N N . SER C 3 208 ? 3.736 33.464 73.914 1.00 80.27 205 SER C N 1
ATOM 8769 C CA . SER C 3 208 ? 3.825 34.915 74.001 1.00 83.08 205 SER C CA 1
ATOM 8770 C C . SER C 3 208 ? 4.747 35.526 72.956 1.00 78.48 205 SER C C 1
ATOM 8771 O O . SER C 3 208 ? 4.784 36.757 72.844 1.00 79.97 205 SER C O 1
ATOM 8779 N N . SER C 3 209 ? 5.492 34.721 72.202 1.00 69.81 206 SER C N 1
ATOM 8780 C CA . SER C 3 209 ? 6.298 35.244 71.107 1.00 62.80 206 SER C CA 1
ATOM 8781 C C . SER C 3 209 ? 5.380 35.712 69.984 1.00 57.87 206 SER C C 1
ATOM 8782 O O . SER C 3 209 ? 4.617 34.919 69.422 1.00 53.19 206 SER C O 1
ATOM 8790 N N . SER C 3 210 ? 5.448 37.004 69.660 1.00 54.45 207 SER C N 1
ATOM 8791 C CA . SER C 3 210 ? 4.555 37.560 68.649 1.00 51.93 207 SER C CA 1
ATOM 8792 C C . SER C 3 210 ? 4.802 36.920 67.288 1.00 48.27 207 SER C C 1
ATOM 8793 O O . SER C 3 210 ? 3.857 36.537 66.588 1.00 44.63 207 SER C O 1
ATOM 8801 N N . SER C 3 211 ? 6.071 36.793 66.894 1.00 45.57 208 SER C N 1
ATOM 8802 C CA . SER C 3 211 ? 6.379 36.200 65.597 1.00 44.04 208 SER C CA 1
ATOM 8803 C C . SER C 3 211 ? 5.909 34.754 65.522 1.00 40.62 208 SER C C 1
ATOM 8804 O O . SER C 3 211 ? 5.505 34.288 64.450 1.00 39.35 208 SER C O 1
ATOM 8812 N N . LEU C 3 212 ? 5.948 34.031 66.643 1.00 41.82 209 LEU C N 1
ATOM 8813 C CA . LEU C 3 212 ? 5.457 32.657 66.656 1.00 38.73 209 LEU C CA 1
ATOM 8814 C C . LEU C 3 212 ? 3.938 32.614 66.561 1.00 37.02 209 LEU C C 1
ATOM 8815 O O . LEU C 3 212 ? 3.379 31.769 65.852 1.00 38.54 209 LEU C O 1
ATOM 8831 N N . ILE C 3 213 ? 3.249 33.511 67.271 1.00 39.31 210 ILE C N 1
ATOM 8832 C CA . ILE C 3 213 ? 1.790 33.553 67.199 1.00 39.49 210 ILE C CA 1
ATOM 8833 C C . ILE C 3 213 ? 1.345 33.870 65.778 1.00 33.44 210 ILE C C 1
ATOM 8834 O O . ILE C 3 213 ? 0.448 33.223 65.228 1.00 33.93 210 ILE C O 1
ATOM 8850 N N . VAL C 3 214 ? 1.963 34.881 65.166 1.00 35.73 211 VAL C N 1
ATOM 8851 C CA . VAL C 3 214 ? 1.574 35.289 63.820 1.00 36.99 211 VAL C CA 1
ATOM 8852 C C . VAL C 3 214 ? 1.746 34.133 62.843 1.00 31.15 211 VAL C C 1
ATOM 8853 O O . VAL C 3 214 ? 0.866 33.863 62.018 1.00 31.79 211 VAL C O 1
ATOM 8866 N N . ALA C 3 215 ? 2.875 33.426 62.923 1.00 30.24 212 ALA C N 1
ATOM 8867 C CA . ALA C 3 215 ? 3.100 32.302 62.022 1.00 31.43 212 ALA C CA 1
ATOM 8868 C C . ALA C 3 215 ? 2.074 31.199 62.251 1.00 31.43 212 ALA C C 1
ATOM 8869 O O . ALA C 3 215 ? 1.594 30.580 61.294 1.00 30.74 212 ALA C O 1
ATOM 8876 N N . THR C 3 216 ? 1.724 30.936 63.512 1.00 32.75 213 THR C N 1
ATOM 8877 C CA . THR C 3 216 ? 0.733 29.905 63.797 1.00 30.79 213 THR C CA 1
ATOM 8878 C C . THR C 3 216 ? -0.633 30.294 63.243 1.00 29.71 213 THR C C 1
ATOM 8879 O O . THR C 3 216 ? -1.352 29.450 62.696 1.00 27.59 213 THR C O 1
ATOM 8890 N N . LEU C 3 217 ? -1.007 31.569 63.372 1.00 27.86 214 LEU C N 1
ATOM 8891 C CA . LEU C 3 217 ? -2.285 32.018 62.832 1.00 28.25 214 LEU C CA 1
ATOM 8892 C C . LEU C 3 217 ? -2.273 32.011 61.310 1.00 27.81 214 LEU C C 1
ATOM 8893 O O . LEU C 3 217 ? -3.293 31.709 60.682 1.00 25.34 214 LEU C O 1
ATOM 8909 N N A GLU C 3 218 ? -1.129 32.324 60.698 0.53 29.51 215 GLU C N 1
ATOM 8910 N N B GLU C 3 218 ? -1.138 32.363 60.700 0.47 29.66 215 GLU C N 1
ATOM 8911 C CA A GLU C 3 218 ? -1.034 32.262 59.245 0.53 31.12 215 GLU C CA 1
ATOM 8912 C CA B GLU C 3 218 ? -1.017 32.254 59.250 0.47 30.91 215 GLU C CA 1
ATOM 8913 C C A GLU C 3 218 ? -1.204 30.835 58.738 0.53 30.46 215 GLU C C 1
ATOM 8914 C C B GLU C 3 218 ? -1.293 30.830 58.791 0.47 30.33 215 GLU C C 1
ATOM 8915 O O A GLU C 3 218 ? -1.748 30.627 57.647 0.53 27.04 215 GLU C O 1
ATOM 8916 O O B GLU C 3 218 ? -1.989 30.613 57.792 0.47 26.99 215 GLU C O 1
ATOM 8939 N N . SER C 3 219 ? -0.759 29.842 59.513 1.00 27.18 216 SER C N 1
ATOM 8940 C CA . SER C 3 219 ? -0.996 28.452 59.142 1.00 26.21 216 SER C CA 1
ATOM 8941 C C . SER C 3 219 ? -2.456 28.072 59.359 1.00 28.97 216 SER C C 1
ATOM 8942 O O . SER C 3 219 ? -3.039 27.337 58.552 1.00 26.19 216 SER C O 1
ATOM 8951 N N . LEU C 3 220 ? -3.067 28.567 60.439 1.00 28.26 217 LEU C N 1
ATOM 8952 C CA . LEU C 3 220 ? -4.478 28.284 60.680 1.00 30.37 217 LEU C CA 1
ATOM 8953 C C . LEU C 3 220 ? -5.337 28.764 59.517 1.00 27.14 217 LEU C C 1
ATOM 8954 O O . LEU C 3 220 ? -6.286 28.081 59.115 1.00 23.79 217 LEU C O 1
ATOM 8970 N N . LEU C 3 221 ? -5.018 29.938 58.963 1.00 27.22 218 LEU C N 1
ATOM 8971 C CA . LEU C 3 221 ? -5.770 30.449 57.821 1.00 25.90 218 LEU C CA 1
ATOM 8972 C C . LEU C 3 221 ? -5.836 29.418 56.703 1.00 25.62 218 LEU C C 1
ATOM 8973 O O . LEU C 3 221 ? -6.887 29.231 56.078 1.00 24.80 218 LEU C O 1
ATOM 8989 N N . ARG C 3 222 ? -4.722 28.735 56.438 1.00 26.02 219 ARG C N 1
ATOM 8990 C CA . ARG C 3 222 ? -4.717 27.699 55.409 1.00 25.82 219 ARG C CA 1
ATOM 8991 C C . ARG C 3 222 ? -5.546 26.495 55.836 1.00 23.43 219 ARG C C 1
ATOM 8992 O O . ARG C 3 222 ? -6.299 25.936 55.029 1.00 22.14 219 ARG C O 1
ATOM 9013 N N . TYR C 3 223 ? -5.421 26.082 57.100 1.00 24.75 220 TYR C N 1
ATOM 9014 C CA . TYR C 3 223 ? -6.186 24.937 57.584 1.00 29.64 220 TYR C CA 1
ATOM 9015 C C . TYR C 3 223 ? -7.680 25.157 57.409 1.00 25.97 220 TYR C C 1
ATOM 9016 O O . TYR C 3 223 ? -8.417 24.225 57.067 1.00 28.75 220 TYR C O 1
ATOM 9034 N N . LEU C 3 224 ? -8.150 26.382 57.648 1.00 25.63 221 LEU C N 1
ATOM 9035 C CA . LEU C 3 224 ? -9.581 26.649 57.589 1.00 27.30 221 LEU C CA 1
ATOM 9036 C C . LEU C 3 224 ? -10.161 26.435 56.197 1.00 25.48 221 LEU C C 1
ATOM 9037 O O . LEU C 3 224 ? -11.386 26.352 56.065 1.00 28.41 221 LEU C O 1
ATOM 9053 N N . HIS C 3 225 ? -9.321 26.331 55.165 1.00 27.44 222 HIS C N 1
ATOM 9054 C CA . HIS C 3 225 ? -9.820 26.016 53.833 1.00 30.70 222 HIS C CA 1
ATOM 9055 C C . HIS C 3 225 ? -10.383 24.602 53.742 1.00 32.07 222 HIS C C 1
ATOM 9056 O O . HIS C 3 225 ? -11.190 24.334 52.845 1.00 30.94 222 HIS C O 1
ATOM 9070 N N . TRP C 3 226 ? -9.987 23.691 54.639 1.00 29.92 223 TRP C N 1
ATOM 9071 C CA . TRP C 3 226 ? -10.352 22.284 54.466 1.00 28.12 223 TRP C CA 1
ATOM 9072 C C . TRP C 3 226 ? -10.695 21.523 55.742 1.00 30.60 223 TRP C C 1
ATOM 9073 O O . TRP C 3 226 ? -11.379 20.500 55.639 1.00 29.00 223 TRP C O 1
ATOM 9094 N N . ILE C 3 227 ? -10.273 21.952 56.928 1.00 32.72 224 ILE C N 1
ATOM 9095 C CA . ILE C 3 227 ? -10.427 21.111 58.116 1.00 33.21 224 ILE C CA 1
ATOM 9096 C C . ILE C 3 227 ? -11.897 20.999 58.507 1.00 33.02 224 ILE C C 1
ATOM 9097 O O . ILE C 3 227 ? -12.686 21.917 58.235 1.00 29.78 224 ILE C O 1
ATOM 9113 N N . PRO C 3 228 ? -12.308 19.900 59.143 1.00 33.02 225 PRO C N 1
ATOM 9114 C CA . PRO C 3 228 ? -13.710 19.769 59.554 1.00 37.20 225 PRO C CA 1
ATOM 9115 C C . PRO C 3 228 ? -14.094 20.810 60.594 1.00 42.19 225 PRO C C 1
ATOM 9116 O O . PRO C 3 228 ? -13.254 21.320 61.341 1.00 41.27 225 PRO C O 1
ATOM 9127 N N . TYR C 3 229 ? -15.393 21.113 60.644 1.00 43.56 226 TYR C N 1
ATOM 9128 C CA . TYR C 3 229 ? -15.876 22.216 61.465 1.00 44.76 226 TYR C CA 1
ATOM 9129 C C . TYR C 3 229 ? -15.717 21.958 62.960 1.00 40.78 226 TYR C C 1
ATOM 9130 O O . TYR C 3 229 ? -15.697 22.919 63.738 1.00 40.15 226 TYR C O 1
ATOM 9148 N N A ARG C 3 230 ? -15.599 20.699 63.388 0.54 38.90 227 ARG C N 1
ATOM 9149 N N B ARG C 3 230 ? -15.608 20.691 63.375 0.46 38.93 227 ARG C N 1
ATOM 9150 C CA A ARG C 3 230 ? -15.527 20.430 64.821 0.54 40.29 227 ARG C CA 1
ATOM 9151 C CA B ARG C 3 230 ? -15.498 20.376 64.797 0.46 40.30 227 ARG C CA 1
ATOM 9152 C C A ARG C 3 230 ? -14.273 21.032 65.444 0.54 39.28 227 ARG C C 1
ATOM 9153 C C B ARG C 3 230 ? -14.289 21.062 65.417 0.46 39.31 227 ARG C C 1
ATOM 9154 O O A ARG C 3 230 ? -14.305 21.463 66.602 0.54 39.52 227 ARG C O 1
ATOM 9155 O O B ARG C 3 230 ? -14.367 21.581 66.537 0.46 39.23 227 ARG C O 1
ATOM 9196 N N . TYR C 3 231 ? -13.164 21.081 64.700 1.00 41.91 228 TYR C N 1
ATOM 9197 C CA . TYR C 3 231 ? -11.944 21.674 65.235 1.00 41.04 228 TYR C CA 1
ATOM 9198 C C . TYR C 3 231 ? -12.121 23.146 65.570 1.00 41.70 228 TYR C C 1
ATOM 9199 O O . TYR C 3 231 ? -11.352 23.685 66.373 1.00 44.59 228 TYR C O 1
ATOM 9218 N N . ILE C 3 232 ? -13.108 23.807 64.976 1.00 41.03 229 ILE C N 1
ATOM 9219 C CA . ILE C 3 232 ? -13.310 25.236 65.160 1.00 44.10 229 ILE C CA 1
ATOM 9220 C C . ILE C 3 232 ? -14.394 25.527 66.188 1.00 47.71 229 ILE C C 1
ATOM 9221 O O . ILE C 3 232 ? -14.258 26.451 66.990 1.00 52.22 229 ILE C O 1
ATOM 9237 N N . TYR C 3 233 ? -15.469 24.745 66.190 1.00 45.22 230 TYR C N 1
ATOM 9238 C CA . TYR C 3 233 ? -16.621 25.026 67.033 1.00 48.93 230 TYR C CA 1
ATOM 9239 C C . TYR C 3 233 ? -16.643 24.223 68.326 1.00 48.19 230 TYR C C 1
ATOM 9240 O O . TYR C 3 233 ? -17.556 24.412 69.135 1.00 49.90 230 TYR C O 1
ATOM 9258 N N . GLU C 3 234 ? -15.663 23.347 68.553 1.00 48.63 231 GLU C N 1
ATOM 9259 C CA . GLU C 3 234 ? -15.628 22.519 69.755 1.00 51.10 231 GLU C CA 1
ATOM 9260 C C . GLU C 3 234 ? -14.326 22.676 70.533 1.00 51.60 231 GLU C C 1
ATOM 9261 O O . GLU C 3 234 ? -14.007 21.826 71.370 1.00 53.78 231 GLU C O 1
ATOM 9273 N N . THR C 3 235 ? -13.568 23.748 70.289 1.00 50.86 232 THR C N 1
ATOM 9274 C CA . THR C 3 235 ? -12.255 23.901 70.902 1.00 50.64 232 THR C CA 1
ATOM 9275 C C . THR C 3 235 ? -12.020 25.252 71.562 1.00 50.97 232 THR C C 1
ATOM 9276 O O . THR C 3 235 ? -10.920 25.478 72.076 1.00 53.85 232 THR C O 1
ATOM 9287 N N . ASN C 3 236 ? -12.997 26.156 71.562 1.00 46.39 233 ASN C N 1
ATOM 9288 C CA . ASN C 3 236 ? -12.867 27.479 72.163 1.00 51.50 233 ASN C CA 1
ATOM 9289 C C . ASN C 3 236 ? -11.915 28.374 71.376 1.00 45.90 233 ASN C C 1
ATOM 9290 O O . ASN C 3 236 ? -11.653 29.504 71.804 1.00 45.55 233 ASN C O 1
ATOM 9301 N N . ILE C 3 237 ? -11.397 27.919 70.232 1.00 43.94 234 ILE C N 1
ATOM 9302 C CA . ILE C 3 237 ? -10.472 28.741 69.462 1.00 39.33 234 ILE C CA 1
ATOM 9303 C C . ILE C 3 237 ? -11.158 29.986 68.917 1.00 36.20 234 ILE C C 1
ATOM 9304 O O . ILE C 3 237 ? -10.485 30.983 68.634 1.00 37.02 234 ILE C O 1
ATOM 9320 N N . LEU C 3 238 ? -12.483 29.961 68.760 1.00 36.43 235 LEU C N 1
ATOM 9321 C CA . LEU C 3 238 ? -13.187 31.148 68.284 1.00 39.75 235 LEU C CA 1
ATOM 9322 C C . LEU C 3 238 ? -13.083 32.289 69.286 1.00 40.97 235 LEU C C 1
ATOM 9323 O O . LEU C 3 238 ? -12.942 33.455 68.895 1.00 39.82 235 LEU C O 1
ATOM 9339 N N . GLU C 3 239 ? -13.155 31.978 70.582 1.00 38.77 236 GLU C N 1
ATOM 9340 C CA . GLU C 3 239 ? -12.979 33.010 71.597 1.00 44.36 236 GLU C CA 1
ATOM 9341 C C . GLU C 3 239 ? -11.578 33.603 71.530 1.00 42.38 236 GLU C C 1
ATOM 9342 O O . GLU C 3 239 ? -11.407 34.825 71.615 1.00 43.49 236 GLU C O 1
ATOM 9354 N N . LEU C 3 240 ? -10.559 32.753 71.379 1.00 39.95 237 LEU C N 1
ATOM 9355 C CA . LEU C 3 240 ? -9.194 33.250 71.247 1.00 40.09 237 LEU C CA 1
ATOM 9356 C C . LEU C 3 240 ? -9.070 34.188 70.054 1.00 38.14 237 LEU C C 1
ATOM 9357 O O . LEU C 3 240 ? -8.523 35.291 70.168 1.00 35.83 237 LEU C O 1
ATOM 9373 N N . LEU C 3 241 ? -9.574 33.764 68.895 1.00 36.64 238 LEU C N 1
ATOM 9374 C CA . LEU C 3 241 ? -9.463 34.585 67.695 1.00 37.34 238 LEU C CA 1
ATOM 9375 C C . LEU C 3 241 ? -10.203 35.906 67.864 1.00 36.36 238 LEU C C 1
ATOM 9376 O O . LEU C 3 241 ? -9.661 36.976 67.565 1.00 39.65 238 LEU C O 1
ATOM 9392 N N . SER C 3 242 ? -11.438 35.857 68.362 1.00 36.93 239 SER C N 1
ATOM 9393 C CA . SER C 3 242 ? -12.303 37.031 68.331 1.00 36.40 239 SER C CA 1
ATOM 9394 C C . SER C 3 242 ? -12.071 37.996 69.489 1.00 39.40 239 SER C C 1
ATOM 9395 O O . SER C 3 242 ? -12.602 39.111 69.449 1.00 41.47 239 SER C O 1
ATOM 9403 N N . THR C 3 243 ? -11.305 37.613 70.511 1.00 42.48 240 THR C N 1
ATOM 9404 C CA . THR C 3 243 ? -10.998 38.530 71.607 1.00 44.80 240 THR C CA 1
ATOM 9405 C C . THR C 3 243 ? -9.500 38.789 71.692 1.00 42.16 240 THR C C 1
ATOM 9406 O O . THR C 3 243 ? -9.008 39.818 71.216 1.00 41.33 240 THR C O 1
ATOM 9417 N N . LYS C 3 244 ? -8.779 37.841 72.293 1.00 42.71 241 LYS C N 1
ATOM 9418 C CA . LYS C 3 244 ? -7.352 37.996 72.554 1.00 43.37 241 LYS C CA 1
ATOM 9419 C C . LYS C 3 244 ? -6.606 38.546 71.343 1.00 41.74 241 LYS C C 1
ATOM 9420 O O . LYS C 3 244 ? -5.854 39.521 71.451 1.00 40.90 241 LYS C O 1
ATOM 9439 N N . PHE C 3 245 ? -6.809 37.939 70.177 1.00 39.65 242 PHE C N 1
ATOM 9440 C CA . PHE C 3 245 ? -5.985 38.235 69.013 1.00 41.13 242 PHE C CA 1
ATOM 9441 C C . PHE C 3 245 ? -6.482 39.422 68.198 1.00 35.04 242 PHE C C 1
ATOM 9442 O O . PHE C 3 245 ? -5.755 39.886 67.313 1.00 31.92 242 PHE C O 1
ATOM 9459 N N . MET C 3 246 ? -7.683 39.932 68.472 1.00 35.53 243 MET C N 1
ATOM 9460 C CA . MET C 3 246 ? -8.116 41.181 67.856 1.00 36.96 243 MET C CA 1
ATOM 9461 C C . MET C 3 246 ? -7.582 42.406 68.587 1.00 40.99 243 MET C C 1
ATOM 9462 O O . MET C 3 246 ? -7.626 43.510 68.034 1.00 40.61 243 MET C O 1
ATOM 9476 N N . THR C 3 247 ? -7.080 42.246 69.812 1.00 44.63 244 THR C N 1
ATOM 9477 C CA . THR C 3 247 ? -6.599 43.397 70.568 1.00 47.44 244 THR C CA 1
ATOM 9478 C C . THR C 3 247 ? -5.187 43.792 70.149 1.00 46.31 244 THR C C 1
ATOM 9479 O O . THR C 3 247 ? -4.865 44.984 70.097 1.00 43.78 244 THR C O 1
ATOM 9490 N N . SER C 3 248 ? -4.339 42.814 69.850 1.00 47.47 245 SER C N 1
ATOM 9491 C CA . SER C 3 248 ? -2.984 43.106 69.396 1.00 47.87 245 SER C CA 1
ATOM 9492 C C . SER C 3 248 ? -2.997 43.451 67.909 1.00 45.49 245 SER C C 1
ATOM 9493 O O . SER C 3 248 ? -3.548 42.687 67.111 1.00 44.55 245 SER C O 1
ATOM 9501 N N . PRO C 3 249 ? -2.411 44.581 67.496 1.00 42.49 246 PRO C N 1
ATOM 9502 C CA . PRO C 3 249 ? -2.355 44.869 66.053 1.00 39.02 246 PRO C CA 1
ATOM 9503 C C . PRO C 3 249 ? -1.483 43.893 65.283 1.00 40.16 246 PRO C C 1
ATOM 9504 O O . PRO C 3 249 ? -1.753 43.638 64.103 1.00 41.01 246 PRO C O 1
ATOM 9515 N N . ASP C 3 250 ? -0.443 43.343 65.914 1.00 44.28 247 ASP C N 1
ATOM 9516 C CA . ASP C 3 250 ? 0.412 42.366 65.245 1.00 48.56 247 ASP C CA 1
ATOM 9517 C C . ASP C 3 250 ? -0.403 41.199 64.699 1.00 46.92 247 ASP C C 1
ATOM 9518 O O . ASP C 3 250 ? -0.207 40.767 63.558 1.00 49.00 247 ASP C O 1
ATOM 9527 N N . THR C 3 251 ? -1.324 40.677 65.505 1.00 44.98 248 THR C N 1
ATOM 9528 C CA . THR C 3 251 ? -2.103 39.500 65.148 1.00 41.44 248 THR C CA 1
ATOM 9529 C C . THR C 3 251 ? -3.473 39.840 64.578 1.00 38.15 248 THR C C 1
ATOM 9530 O O . THR C 3 251 ? -4.214 38.927 64.201 1.00 38.10 248 THR C O 1
ATOM 9541 N N . ARG C 3 252 ? -3.827 41.122 64.493 1.00 37.18 249 ARG C N 1
ATOM 9542 C CA . ARG C 3 252 ? -5.201 41.488 64.170 1.00 30.47 249 ARG C CA 1
ATOM 9543 C C . ARG C 3 252 ? -5.519 41.270 62.695 1.00 29.48 249 ARG C C 1
ATOM 9544 O O . ARG C 3 252 ? -6.636 40.867 62.354 1.00 22.63 249 ARG C O 1
ATOM 9565 N N . ALA C 3 253 ? -4.559 41.531 61.807 1.00 31.32 250 ALA C N 1
ATOM 9566 C CA . ALA C 3 253 ? -4.815 41.363 60.380 1.00 32.10 250 ALA C CA 1
ATOM 9567 C C . ALA C 3 253 ? -5.087 39.903 60.041 1.00 27.71 250 ALA C C 1
ATOM 9568 O O . ALA C 3 253 ? -6.091 39.579 59.397 1.00 26.02 250 ALA C O 1
ATOM 9575 N N . ILE C 3 254 ? -4.201 39.002 60.471 1.00 29.89 251 ILE C N 1
ATOM 9576 C CA . ILE C 3 254 ? -4.363 37.591 60.135 1.00 29.55 251 ILE C CA 1
ATOM 9577 C C . ILE C 3 254 ? -5.578 37.007 60.845 1.00 28.90 251 ILE C C 1
ATOM 9578 O O . ILE C 3 254 ? -6.299 36.171 60.285 1.00 25.23 251 ILE C O 1
ATOM 9594 N N . THR C 3 255 ? -5.822 37.426 62.087 1.00 27.14 252 THR C N 1
ATOM 9595 C CA . THR C 3 255 ? -6.972 36.917 62.826 1.00 28.17 252 THR C CA 1
ATOM 9596 C C . THR C 3 255 ? -8.269 37.247 62.106 1.00 27.69 252 THR C C 1
ATOM 9597 O O . THR C 3 255 ? -9.177 36.411 62.025 1.00 28.08 252 THR C O 1
ATOM 9608 N N . LEU C 3 256 ? -8.381 38.472 61.595 1.00 27.79 253 LEU C N 1
ATOM 9609 C CA . LEU C 3 256 ? -9.569 38.858 60.847 1.00 26.41 253 LEU C CA 1
ATOM 9610 C C . LEU C 3 256 ? -9.733 37.990 59.605 1.00 24.44 253 LEU C C 1
ATOM 9611 O O . LEU C 3 256 ? -10.844 37.547 59.287 1.00 24.80 253 LEU C O 1
ATOM 9627 N N . LYS C 3 257 ? -8.634 37.727 58.895 1.00 21.68 254 LYS C N 1
ATOM 9628 C CA . LYS C 3 257 ? -8.701 36.851 57.729 1.00 23.44 254 LYS C CA 1
ATOM 9629 C C . LYS C 3 257 ? -9.130 35.444 58.125 1.00 26.11 254 LYS C C 1
ATOM 9630 O O . LYS C 3 257 ? -9.874 34.784 57.391 1.00 22.64 254 LYS C O 1
ATOM 9649 N N . CYS C 3 258 ? -8.672 34.968 59.287 1.00 22.98 255 CYS C N 1
ATOM 9650 C CA . CYS C 3 258 ? -9.125 33.671 59.780 1.00 26.26 255 CYS C CA 1
ATOM 9651 C C . CYS C 3 258 ? -10.620 33.692 60.057 1.00 24.36 255 CYS C C 1
ATOM 9652 O O . CYS C 3 258 ? -11.348 32.769 59.674 1.00 23.74 255 CYS C O 1
ATOM 9660 N N . LEU C 3 259 ? -11.099 34.746 60.722 1.00 22.17 256 LEU C N 1
ATOM 9661 C CA . LEU C 3 259 ? -12.518 34.827 61.047 1.00 24.95 256 LEU C CA 1
ATOM 9662 C C . LEU C 3 259 ? -13.374 34.987 59.799 1.00 26.30 256 LEU C C 1
ATOM 9663 O O . LEU C 3 259 ? -14.511 34.501 59.767 1.00 29.23 256 LEU C O 1
ATOM 9679 N N . THR C 3 260 ? -12.855 35.653 58.765 1.00 25.70 257 THR C N 1
ATOM 9680 C CA . THR C 3 260 ? -13.569 35.705 57.492 1.00 24.44 257 THR C CA 1
ATOM 9681 C C . THR C 3 260 ? -13.771 34.304 56.930 1.00 22.34 257 THR C C 1
ATOM 9682 O O . THR C 3 260 ? -14.867 33.956 56.478 1.00 24.59 257 THR C O 1
ATOM 9693 N N . GLU C 3 261 ? -12.714 33.488 56.934 1.00 25.82 258 GLU C N 1
ATOM 9694 C CA . GLU C 3 261 ? -12.846 32.115 56.451 1.00 32.39 258 GLU C CA 1
ATOM 9695 C C . GLU C 3 261 ? -13.815 31.326 57.318 1.00 31.97 258 GLU C C 1
ATOM 9696 O O . GLU C 3 261 ? -14.685 30.615 56.804 1.00 33.50 258 GLU C O 1
ATOM 9708 N N . VAL C 3 262 ? -13.682 31.442 58.642 1.00 31.55 259 VAL C N 1
ATOM 9709 C CA . VAL C 3 262 ? -14.625 30.782 59.545 1.00 34.42 259 VAL C CA 1
ATOM 9710 C C . VAL C 3 262 ? -16.054 31.134 59.161 1.00 34.16 259 VAL C C 1
ATOM 9711 O O . VAL C 3 262 ? -16.956 30.291 59.220 1.00 38.17 259 VAL C O 1
ATOM 9724 N N . SER C 3 263 ? -16.284 32.381 58.757 1.00 30.06 260 SER C N 1
ATOM 9725 C CA . SER C 3 263 ? -17.605 32.771 58.282 1.00 35.06 260 SER C CA 1
ATOM 9726 C C . SER C 3 263 ? -18.006 32.051 56.971 1.00 43.33 260 SER C C 1
ATOM 9727 O O . SER C 3 263 ? -19.044 32.410 56.399 1.00 43.63 260 SER C O 1
ATOM 9735 N N . ASN C 3 264 ? -17.219 31.075 56.498 1.00 47.60 261 ASN C N 1
ATOM 9736 C CA . ASN C 3 264 ? -17.573 30.257 55.344 1.00 48.06 261 ASN C CA 1
ATOM 9737 C C . ASN C 3 264 ? -17.467 28.761 55.629 1.00 49.98 261 ASN C C 1
ATOM 9738 O O . ASN C 3 264 ? -17.635 27.956 54.705 1.00 51.92 261 ASN C O 1
ATOM 9749 N N . LEU C 3 265 ? -17.185 28.364 56.869 1.00 51.14 262 LEU C N 1
ATOM 9750 C CA . LEU C 3 265 ? -17.061 26.948 57.191 1.00 52.47 262 LEU C CA 1
ATOM 9751 C C . LEU C 3 265 ? -18.355 26.204 56.879 1.00 59.76 262 LEU C C 1
ATOM 9752 O O . LEU C 3 265 ? -19.451 26.771 56.905 1.00 59.31 262 LEU C O 1
ATOM 9768 N N . LYS C 3 266 ? -18.217 24.912 56.588 1.00 63.26 263 LYS C N 1
ATOM 9769 C CA . LYS C 3 266 ? -19.373 24.049 56.390 1.00 67.49 263 LYS C CA 1
ATOM 9770 C C . LYS C 3 266 ? -20.088 23.856 57.723 1.00 74.43 263 LYS C C 1
ATOM 9771 O O . LYS C 3 266 ? -19.522 23.282 58.659 1.00 72.55 263 LYS C O 1
ATOM 9790 N N . ILE C 3 267 ? -21.326 24.336 57.809 1.00 83.37 264 ILE C N 1
ATOM 9791 C CA . ILE C 3 267 ? -22.040 24.423 59.083 1.00 90.57 264 ILE C CA 1
ATOM 9792 C C . ILE C 3 267 ? -23.420 23.783 58.962 1.00 85.40 264 ILE C C 1
ATOM 9793 O O . ILE C 3 267 ? -24.103 23.981 57.946 1.00 89.76 264 ILE C O 1
ATOM 9809 N N . PRO C 3 268 ? -23.876 23.023 59.961 1.00 75.39 265 PRO C N 1
ATOM 9810 C CA . PRO C 3 268 ? -25.278 22.578 59.975 1.00 71.17 265 PRO C CA 1
ATOM 9811 C C . PRO C 3 268 ? -26.197 23.710 60.415 1.00 68.34 265 PRO C C 1
ATOM 9812 O O . PRO C 3 268 ? -25.930 24.394 61.406 1.00 63.75 265 PRO C O 1
ATOM 9823 N N . GLN C 3 269 ? -27.288 23.900 59.676 1.00 71.65 266 GLN C N 1
ATOM 9824 C CA . GLN C 3 269 ? -28.169 25.044 59.867 1.00 75.43 266 GLN C CA 1
ATOM 9825 C C . GLN C 3 269 ? -29.276 24.789 60.883 1.00 77.75 266 GLN C C 1
ATOM 9826 O O . GLN C 3 269 ? -30.232 25.571 60.943 1.00 79.11 266 GLN C O 1
ATOM 9840 N N . ASP C 3 270 ? -29.172 23.730 61.687 1.00 77.79 267 ASP C N 1
ATOM 9841 C CA . ASP C 3 270 ? -30.224 23.375 62.628 1.00 78.21 267 ASP C CA 1
ATOM 9842 C C . ASP C 3 270 ? -29.765 23.281 64.076 1.00 76.50 267 ASP C C 1
ATOM 9843 O O . ASP C 3 270 ? -30.620 23.216 64.966 1.00 78.08 267 ASP C O 1
ATOM 9852 N N . ASN C 3 271 ? -28.462 23.275 64.344 1.00 73.03 268 ASN C N 1
ATOM 9853 C CA . ASN C 3 271 ? -27.980 23.189 65.716 1.00 72.87 268 ASN C CA 1
ATOM 9854 C C . ASN C 3 271 ? -28.004 24.566 66.367 1.00 68.41 268 ASN C C 1
ATOM 9855 O O . ASN C 3 271 ? -27.444 25.528 65.831 1.00 66.90 268 ASN C O 1
ATOM 9866 N N . ASP C 3 272 ? -28.648 24.655 67.534 1.00 68.51 269 ASP C N 1
ATOM 9867 C CA . ASP C 3 272 ? -28.839 25.948 68.182 1.00 67.48 269 ASP C CA 1
ATOM 9868 C C . ASP C 3 272 ? -27.548 26.476 68.795 1.00 68.10 269 ASP C C 1
ATOM 9869 O O . ASP C 3 272 ? -27.335 27.693 68.824 1.00 63.19 269 ASP C O 1
ATOM 9878 N N . LEU C 3 273 ? -26.682 25.593 69.295 1.00 72.38 270 LEU C N 1
ATOM 9879 C CA . LEU C 3 273 ? -25.456 26.058 69.933 1.00 74.81 270 LEU C CA 1
ATOM 9880 C C . LEU C 3 273 ? -24.476 26.600 68.900 1.00 68.30 270 LEU C C 1
ATOM 9881 O O . LEU C 3 273 ? -23.967 27.718 69.042 1.00 68.92 270 LEU C O 1
ATOM 9897 N N . ILE C 3 274 ? -24.196 25.818 67.854 1.00 62.99 271 ILE C N 1
ATOM 9898 C CA . ILE C 3 274 ? -23.359 26.299 66.756 1.00 58.44 271 ILE C CA 1
ATOM 9899 C C . ILE C 3 274 ? -23.823 27.676 66.301 1.00 54.61 271 ILE C C 1
ATOM 9900 O O . ILE C 3 274 ? -23.008 28.560 66.007 1.00 51.40 271 ILE C O 1
ATOM 9916 N N . LYS C 3 275 ? -25.141 27.880 66.233 1.00 51.33 272 LYS C N 1
ATOM 9917 C CA . LYS C 3 275 ? -25.671 29.194 65.888 1.00 47.10 272 LYS C CA 1
ATOM 9918 C C . LYS C 3 275 ? -25.259 30.240 66.917 1.00 45.58 272 LYS C C 1
ATOM 9919 O O . LYS C 3 275 ? -24.921 31.374 66.558 1.00 43.69 272 LYS C O 1
ATOM 9938 N N . ARG C 3 276 ? -25.279 29.879 68.202 1.00 47.03 273 ARG C N 1
ATOM 9939 C CA . ARG C 3 276 ? -24.881 30.827 69.238 1.00 44.92 273 ARG C CA 1
ATOM 9940 C C . ARG C 3 276 ? -23.384 31.101 69.188 1.00 40.57 273 ARG C C 1
ATOM 9941 O O . ARG C 3 276 ? -22.951 32.245 69.372 1.00 37.14 273 ARG C O 1
ATOM 9962 N N . GLN C 3 277 ? -22.576 30.069 68.942 1.00 39.90 274 GLN C N 1
ATOM 9963 C CA . GLN C 3 277 ? -21.143 30.284 68.779 1.00 40.85 274 GLN C CA 1
ATOM 9964 C C . GLN C 3 277 ? -20.863 31.209 67.602 1.00 37.69 274 GLN C C 1
ATOM 9965 O O . GLN C 3 277 ? -19.976 32.066 67.672 1.00 35.92 274 GLN C O 1
ATOM 9979 N N . THR C 3 278 ? -21.618 31.054 66.511 1.00 41.29 275 THR C N 1
ATOM 9980 C CA . THR C 3 278 ? -21.448 31.927 65.353 1.00 35.99 275 THR C CA 1
ATOM 9981 C C . THR C 3 278 ? -21.819 33.365 65.693 1.00 31.46 275 THR C C 1
ATOM 9982 O O . THR C 3 278 ? -21.144 34.306 65.262 1.00 29.26 275 THR C O 1
ATOM 9993 N N . VAL C 3 279 ? -22.897 33.554 66.456 1.00 33.53 276 VAL C N 1
ATOM 9994 C CA . VAL C 3 279 ? -23.248 34.884 66.945 1.00 33.27 276 VAL C CA 1
ATOM 9995 C C . VAL C 3 279 ? -22.143 35.430 67.838 1.00 32.65 276 VAL C C 1
ATOM 9996 O O . VAL C 3 279 ? -21.780 36.610 67.755 1.00 29.13 276 VAL C O 1
ATOM 10009 N N . LEU C 3 280 ? -21.588 34.579 68.704 1.00 32.52 277 LEU C N 1
ATOM 10010 C CA . LEU C 3 280 ? -20.722 35.068 69.770 1.00 30.98 277 LEU C CA 1
ATOM 10011 C C . LEU C 3 280 ? -19.406 35.610 69.225 1.00 29.84 277 LEU C C 1
ATOM 10012 O O . LEU C 3 280 ? -18.943 36.669 69.663 1.00 28.47 277 LEU C O 1
ATOM 10028 N N . PHE C 3 281 ? -18.779 34.908 68.277 1.00 29.08 278 PHE C N 1
ATOM 10029 C CA . PHE C 3 281 ? -17.488 35.385 67.791 1.00 30.34 278 PHE C CA 1
ATOM 10030 C C . PHE C 3 281 ? -17.649 36.652 66.960 1.00 29.41 278 PHE C C 1
ATOM 10031 O O . PHE C 3 281 ? -16.713 37.453 66.867 1.00 28.79 278 PHE C O 1
ATOM 10048 N N . PHE C 3 282 ? -18.824 36.858 66.363 1.00 30.72 279 PHE C N 1
ATOM 10049 C CA . PHE C 3 282 ? -19.112 38.134 65.717 1.00 26.21 279 PHE C CA 1
ATOM 10050 C C . PHE C 3 282 ? -19.272 39.236 66.756 1.00 26.83 279 PHE C C 1
ATOM 10051 O O . PHE C 3 282 ? -18.735 40.339 66.595 1.00 22.80 279 PHE C O 1
ATOM 10068 N N . GLN C 3 283 ? -19.996 38.944 67.837 1.00 29.21 280 GLN C N 1
ATOM 10069 C CA . GLN C 3 283 ? -20.169 39.908 68.917 1.00 31.39 280 GLN C CA 1
ATOM 10070 C C . GLN C 3 283 ? -18.823 40.321 69.501 1.00 30.01 280 GLN C C 1
ATOM 10071 O O . GLN C 3 283 ? -18.542 41.515 69.666 1.00 28.44 280 GLN C O 1
ATOM 10085 N N . ASN C 3 284 ? -17.976 39.342 69.823 1.00 25.14 281 ASN C N 1
ATOM 10086 C CA . ASN C 3 284 ? -16.654 39.645 70.360 1.00 27.77 281 ASN C CA 1
ATOM 10087 C C . ASN C 3 284 ? -15.848 40.497 69.389 1.00 24.63 281 ASN C C 1
ATOM 10088 O O . ASN C 3 284 ? -15.232 41.492 69.784 1.00 27.13 281 ASN C O 1
ATOM 10099 N N . THR C 3 285 ? -15.839 40.116 68.110 1.00 22.97 282 THR C N 1
ATOM 10100 C CA . THR C 3 285 ? -15.005 40.813 67.136 1.00 26.08 282 THR C CA 1
ATOM 10101 C C . THR C 3 285 ? -15.427 42.271 67.003 1.00 20.71 282 THR C C 1
ATOM 10102 O O . THR C 3 285 ? -14.583 43.175 67.001 1.00 21.65 282 THR C O 1
ATOM 10113 N N . LEU C 3 286 ? -16.734 42.521 66.886 1.00 21.34 283 LEU C N 1
ATOM 10114 C CA . LEU C 3 286 ? -17.211 43.895 66.778 1.00 22.77 283 LEU C CA 1
ATOM 10115 C C . LEU C 3 286 ? -16.931 44.687 68.047 1.00 26.43 283 LEU C C 1
ATOM 10116 O O . LEU C 3 286 ? -16.663 45.892 67.977 1.00 25.71 283 LEU C O 1
ATOM 10132 N N . GLN C 3 287 ? -16.980 44.036 69.209 1.00 26.40 284 GLN C N 1
ATOM 10133 C CA . GLN C 3 287 ? -16.649 44.726 70.450 1.00 28.25 284 GLN C CA 1
ATOM 10134 C C . GLN C 3 287 ? -15.182 45.136 70.475 1.00 26.32 284 GLN C C 1
ATOM 10135 O O . GLN C 3 287 ? -14.857 46.262 70.865 1.00 25.48 284 GLN C O 1
ATOM 10149 N N . GLN C 3 288 ? -14.281 44.241 70.062 1.00 25.00 285 GLN C N 1
ATOM 10150 C CA . GLN C 3 288 ? -12.859 44.578 70.063 1.00 27.27 285 GLN C CA 1
ATOM 10151 C C . GLN C 3 288 ? -12.563 45.723 69.103 1.00 25.59 285 GLN C C 1
ATOM 10152 O O . GLN C 3 288 ? -11.710 46.573 69.384 1.00 27.45 285 GLN C O 1
ATOM 10166 N N . ILE C 3 289 ? -13.251 45.763 67.962 1.00 21.97 286 ILE C N 1
ATOM 10167 C CA . ILE C 3 289 ? -13.045 46.854 67.015 1.00 23.90 286 ILE C CA 1
ATOM 10168 C C . ILE C 3 289 ? -13.488 48.176 67.629 1.00 20.76 286 ILE C C 1
ATOM 10169 O O . ILE C 3 289 ? -12.792 49.193 67.519 1.00 24.70 286 ILE C O 1
ATOM 10185 N N . ALA C 3 290 ? -14.652 48.184 68.284 1.00 21.06 287 ALA C N 1
ATOM 10186 C CA . ALA C 3 290 ? -15.195 49.427 68.824 1.00 23.64 287 ALA C CA 1
ATOM 10187 C C . ALA C 3 290 ? -14.346 49.973 69.965 1.00 25.54 287 ALA C C 1
ATOM 10188 O O . ALA C 3 290 ? -14.295 51.192 70.165 1.00 25.95 287 ALA C O 1
ATOM 10195 N N . THR C 3 291 ? -13.676 49.101 70.718 1.00 22.74 288 THR C N 1
ATOM 10196 C CA . THR C 3 291 ? -12.908 49.531 71.880 1.00 30.79 288 THR C CA 1
ATOM 10197 C C . THR C 3 291 ? -11.414 49.651 71.615 1.00 30.28 288 THR C C 1
ATOM 10198 O O . THR C 3 291 ? -10.751 50.456 72.275 1.00 29.02 288 THR C O 1
ATOM 10209 N N . SER C 3 292 ? -10.864 48.891 70.664 1.00 30.84 289 SER C N 1
ATOM 10210 C CA . SER C 3 292 ? -9.426 48.900 70.423 1.00 29.93 289 SER C CA 1
ATOM 10211 C C . SER C 3 292 ? -9.000 49.598 69.140 1.00 27.59 289 SER C C 1
ATOM 10212 O O . SER C 3 292 ? -7.828 49.971 69.031 1.00 29.46 289 SER C O 1
ATOM 10220 N N . VAL C 3 293 ? -9.899 49.792 68.174 1.00 29.79 290 VAL C N 1
ATOM 10221 C CA . VAL C 3 293 ? -9.498 50.322 66.872 1.00 23.24 290 VAL C CA 1
ATOM 10222 C C . VAL C 3 293 ? -10.157 51.672 66.613 1.00 22.01 290 VAL C C 1
ATOM 10223 O O . VAL C 3 293 ? -9.477 52.703 66.565 1.00 22.93 290 VAL C O 1
ATOM 10236 N N . MET C 3 294 ? -11.475 51.684 66.419 1.00 21.19 291 MET C N 1
ATOM 10237 C CA . MET C 3 294 ? -12.192 52.941 66.250 1.00 23.74 291 MET C CA 1
ATOM 10238 C C . MET C 3 294 ? -13.668 52.702 66.516 1.00 22.63 291 MET C C 1
ATOM 10239 O O . MET C 3 294 ? -14.166 51.601 66.258 1.00 21.32 291 MET C O 1
ATOM 10253 N N . PRO C 3 295 ? -14.390 53.698 67.022 1.00 24.89 292 PRO C N 1
ATOM 10254 C CA . PRO C 3 295 ? -15.829 53.535 67.243 1.00 23.91 292 PRO C CA 1
ATOM 10255 C C . PRO C 3 295 ? -16.614 53.602 65.939 1.00 23.72 292 PRO C C 1
ATOM 10256 O O . PRO C 3 295 ? -16.116 54.016 64.891 1.00 21.86 292 PRO C O 1
ATOM 10267 N N A VAL C 3 296 ? -17.877 53.178 66.048 0.51 26.58 293 VAL C N 1
ATOM 10268 N N B VAL C 3 296 ? -17.877 53.182 66.015 0.49 26.56 293 VAL C N 1
ATOM 10269 C CA A VAL C 3 296 ? -18.818 53.136 64.930 0.51 27.06 293 VAL C CA 1
ATOM 10270 C CA B VAL C 3 296 ? -18.695 53.120 64.810 0.49 27.06 293 VAL C CA 1
ATOM 10271 C C A VAL C 3 296 ? -18.929 54.485 64.235 0.51 27.11 293 VAL C C 1
ATOM 10272 C C B VAL C 3 296 ? -18.929 54.501 64.207 0.49 27.17 293 VAL C C 1
ATOM 10273 O O A VAL C 3 296 ? -19.245 54.555 63.041 0.51 26.05 293 VAL C O 1
ATOM 10274 O O B VAL C 3 296 ? -19.325 54.602 63.040 0.49 25.85 293 VAL C O 1
ATOM 10299 N N . THR C 3 297 ? -18.682 55.574 64.962 1.00 24.92 294 THR C N 1
ATOM 10300 C CA . THR C 3 297 ? -18.829 56.920 64.417 1.00 24.42 294 THR C CA 1
ATOM 10301 C C . THR C 3 297 ? -17.597 57.401 63.660 1.00 24.92 294 THR C C 1
ATOM 10302 O O . THR C 3 297 ? -17.653 58.467 63.037 1.00 23.84 294 THR C O 1
ATOM 10314 N N . ALA C 3 298 ? -16.497 56.652 63.692 1.00 23.20 295 ALA C N 1
ATOM 10315 C CA . ALA C 3 298 ? -15.244 57.134 63.128 1.00 24.30 295 ALA C CA 1
ATOM 10316 C C . ALA C 3 298 ? -15.381 57.417 61.635 1.00 23.94 295 ALA C C 1
ATOM 10317 O O . ALA C 3 298 ? -16.133 56.753 60.915 1.00 19.72 295 ALA C O 1
ATOM 10324 N N . ASP C 3 299 ? -14.633 58.418 61.175 1.00 23.90 296 ASP C N 1
ATOM 10325 C CA . ASP C 3 299 ? -14.604 58.808 59.766 1.00 28.99 296 ASP C CA 1
ATOM 10326 C C . ASP C 3 299 ? -13.613 57.898 59.050 1.00 23.00 296 ASP C C 1
ATOM 10327 O O . ASP C 3 299 ? -12.414 58.170 58.988 1.00 24.65 296 ASP C O 1
ATOM 10336 N N . LEU C 3 300 ? -14.123 56.792 58.505 1.00 22.20 297 LEU C N 1
ATOM 10337 C CA . LEU C 3 300 ? -13.249 55.816 57.863 1.00 24.85 297 LEU C CA 1
ATOM 10338 C C . LEU C 3 300 ? -12.744 56.316 56.517 1.00 21.78 297 LEU C C 1
ATOM 10339 O O . LEU C 3 300 ? -11.672 55.900 56.063 1.00 25.76 297 LEU C O 1
ATOM 10355 N N . LYS C 3 301 ? -13.499 57.199 55.865 1.00 21.91 298 LYS C N 1
ATOM 10356 C CA . LYS C 3 301 ? -13.026 57.820 54.634 1.00 22.77 298 LYS C CA 1
ATOM 10357 C C . LYS C 3 301 ? -11.743 58.604 54.880 1.00 29.08 298 LYS C C 1
ATOM 10358 O O . LYS C 3 301 ? -10.759 58.460 54.143 1.00 23.98 298 LYS C O 1
ATOM 10377 N N . ALA C 3 302 ? -11.740 59.444 55.918 1.00 26.47 299 ALA C N 1
ATOM 10378 C CA . ALA C 3 302 ? -10.543 60.206 56.264 1.00 28.02 299 ALA C CA 1
ATOM 10379 C C . ALA C 3 302 ? -9.404 59.280 56.672 1.00 27.34 299 ALA C C 1
ATOM 10380 O O . ALA C 3 302 ? -8.262 59.450 56.229 1.00 27.68 299 ALA C O 1
ATOM 10387 N N . THR C 3 303 ? -9.697 58.295 57.523 1.00 25.86 300 THR C N 1
ATOM 10388 C CA . THR C 3 303 ? -8.669 57.343 57.937 1.00 28.29 300 THR C CA 1
ATOM 10389 C C . THR C 3 303 ? -8.028 56.674 56.728 1.00 27.80 300 THR C C 1
ATOM 10390 O O . THR C 3 303 ? -6.799 56.572 56.637 1.00 25.07 300 THR C O 1
ATOM 10401 N N . TYR C 3 304 ? -8.850 56.207 55.786 1.00 24.78 301 TYR C N 1
ATOM 10402 C CA . TYR C 3 304 ? -8.315 55.522 54.613 1.00 25.71 301 TYR C CA 1
ATOM 10403 C C . TYR C 3 304 ? -7.470 56.466 53.766 1.00 24.58 301 TYR C C 1
ATOM 10404 O O . TYR C 3 304 ? -6.417 56.075 53.250 1.00 27.72 301 TYR C O 1
ATOM 10422 N N . ALA C 3 305 ? -7.911 57.717 53.621 1.00 27.83 302 ALA C N 1
ATOM 10423 C CA . ALA C 3 305 ? -7.168 58.681 52.817 1.00 31.79 302 ALA C CA 1
ATOM 10424 C C . ALA C 3 305 ? -5.806 58.990 53.433 1.00 35.43 302 ALA C C 1
ATOM 10425 O O . ALA C 3 305 ? -4.821 59.174 52.707 1.00 34.80 302 ALA C O 1
ATOM 10432 N N . ASN C 3 306 ? -5.730 59.054 54.767 1.00 34.56 303 ASN C N 1
ATOM 10433 C CA . ASN C 3 306 ? -4.460 59.337 55.427 1.00 34.69 303 ASN C CA 1
ATOM 10434 C C . ASN C 3 306 ? -3.458 58.208 55.222 1.00 36.25 303 ASN C C 1
ATOM 10435 O O . ASN C 3 306 ? -2.251 58.461 55.131 1.00 40.79 303 ASN C O 1
ATOM 10446 N N . ALA C 3 307 ? -3.931 56.965 55.160 1.00 34.82 304 ALA C N 1
ATOM 10447 C CA . ALA C 3 307 ? -3.091 55.822 54.799 1.00 37.93 304 ALA C CA 1
ATOM 10448 C C . ALA C 3 307 ? -1.920 55.644 55.764 1.00 39.85 304 ALA C C 1
ATOM 10449 O O . ALA C 3 307 ? -0.805 55.313 55.355 1.00 43.63 304 ALA C O 1
ATOM 10456 N N . ASN C 3 308 ? -2.169 55.857 57.054 1.00 42.36 305 ASN C N 1
ATOM 10457 C CA . ASN C 3 308 ? -1.177 55.519 58.064 1.00 41.12 305 ASN C CA 1
ATOM 10458 C C . ASN C 3 308 ? -0.997 54.006 58.146 1.00 41.80 305 ASN C C 1
ATOM 10459 O O . ASN C 3 308 ? -1.927 53.234 57.901 1.00 37.18 305 ASN C O 1
ATOM 10470 N N . GLY C 3 309 ? 0.219 53.590 58.503 1.00 42.33 306 GLY C N 1
ATOM 10471 C CA . GLY C 3 309 ? 0.534 52.191 58.730 1.00 40.02 306 GLY C CA 1
ATOM 10472 C C . GLY C 3 309 ? -0.190 51.223 57.816 1.00 39.09 306 GLY C C 1
ATOM 10473 O O . GLY C 3 309 ? -0.134 51.356 56.590 1.00 40.01 306 GLY C O 1
ATOM 10477 N N . ASN C 3 310 ? -0.876 50.242 58.407 1.00 34.98 307 ASN C N 1
ATOM 10478 C CA . ASN C 3 310 ? -1.654 49.259 57.663 1.00 35.10 307 ASN C CA 1
ATOM 10479 C C . ASN C 3 310 ? -3.149 49.563 57.688 1.00 26.41 307 ASN C C 1
ATOM 10480 O O . ASN C 3 310 ? -3.961 48.645 57.538 1.00 28.92 307 ASN C O 1
ATOM 10491 N N . ASP C 3 311 ? -3.529 50.827 57.878 1.00 24.41 308 ASP C N 1
ATOM 10492 C CA . ASP C 3 311 ? -4.942 51.164 58.009 1.00 28.41 308 ASP C CA 1
ATOM 10493 C C . ASP C 3 311 ? -5.737 50.711 56.787 1.00 27.48 308 ASP C C 1
ATOM 10494 O O . ASP C 3 311 ? -6.805 50.103 56.921 1.00 21.25 308 ASP C O 1
ATOM 10503 N N . GLN C 3 312 ? -5.229 50.995 55.585 1.00 22.51 309 GLN C N 1
ATOM 10504 C CA . GLN C 3 312 ? -5.983 50.678 54.375 1.00 28.43 309 GLN C CA 1
ATOM 10505 C C . GLN C 3 312 ? -6.234 49.179 54.260 1.00 23.52 309 GLN C C 1
ATOM 10506 O O . GLN C 3 312 ? -7.353 48.747 53.961 1.00 24.15 309 GLN C O 1
ATOM 10520 N N . SER C 3 313 ? -5.205 48.367 54.503 1.00 27.52 310 SER C N 1
ATOM 10521 C CA . SER C 3 313 ? -5.388 46.919 54.464 1.00 26.41 310 SER C CA 1
ATOM 10522 C C . SER C 3 313 ? -6.358 46.455 55.542 1.00 21.20 310 SER C C 1
ATOM 10523 O O . SER C 3 313 ? -7.149 45.530 55.319 1.00 20.49 310 SER C O 1
ATOM 10531 N N . PHE C 3 314 ? -6.313 47.077 56.723 1.00 20.45 311 PHE C N 1
ATOM 10532 C CA . PHE C 3 314 ? -7.227 46.676 57.787 1.00 19.69 311 PHE C CA 1
ATOM 10533 C C . PHE C 3 314 ? -8.672 46.987 57.419 1.00 18.53 311 PHE C C 1
ATOM 10534 O O . PHE C 3 314 ? -9.563 46.158 57.629 1.00 17.88 311 PHE C O 1
ATOM 10551 N N . LEU C 3 315 ? -8.929 48.182 56.886 1.00 18.61 312 LEU C N 1
ATOM 10552 C CA . LEU C 3 315 ? -10.297 48.533 56.522 1.00 22.45 312 LEU C CA 1
ATOM 10553 C C . LEU C 3 315 ? -10.798 47.665 55.374 1.00 18.53 312 LEU C C 1
ATOM 10554 O O . LEU C 3 315 ? -11.973 47.280 55.347 1.00 20.53 312 LEU C O 1
ATOM 10570 N N . GLN C 3 316 ? -9.922 47.331 54.427 1.00 19.45 313 GLN C N 1
ATOM 10571 C CA . GLN C 3 316 ? -10.273 46.344 53.410 1.00 21.99 313 GLN C CA 1
ATOM 10572 C C . GLN C 3 316 ? -10.668 45.021 54.055 1.00 20.45 313 GLN C C 1
ATOM 10573 O O . GLN C 3 316 ? -11.715 44.445 53.736 1.00 18.14 313 GLN C O 1
ATOM 10587 N N . ASP C 3 317 ? -9.830 44.519 54.964 1.00 17.66 314 ASP C N 1
ATOM 10588 C CA . ASP C 3 317 ? -10.112 43.240 55.605 1.00 21.02 314 ASP C CA 1
ATOM 10589 C C . ASP C 3 317 ? -11.400 43.304 56.418 1.00 19.87 314 ASP C C 1
ATOM 10590 O O . ASP C 3 317 ? -12.165 42.333 56.462 1.00 18.96 314 ASP C O 1
ATOM 10599 N N . LEU C 3 318 ? -11.656 44.437 57.074 1.00 16.71 315 LEU C N 1
ATOM 10600 C CA . LEU C 3 318 ? -12.891 44.577 57.838 1.00 18.40 315 LEU C CA 1
ATOM 10601 C C . LEU C 3 318 ? -14.106 44.512 56.922 1.00 17.37 315 LEU C C 1
ATOM 10602 O O . LEU C 3 318 ? -15.094 43.838 57.235 1.00 18.58 315 LEU C O 1
ATOM 10618 N N . ALA C 3 319 ? -14.052 45.210 55.786 1.00 19.56 316 ALA C N 1
ATOM 10619 C CA . ALA C 3 319 ? -15.142 45.139 54.820 1.00 15.62 316 ALA C CA 1
ATOM 10620 C C . ALA C 3 319 ? -15.396 43.699 54.396 1.00 18.08 316 ALA C C 1
ATOM 10621 O O . ALA C 3 319 ? -16.544 43.241 54.361 1.00 19.37 316 ALA C O 1
ATOM 10628 N N . MET C 3 320 ? -14.328 42.964 54.078 1.00 18.33 317 MET C N 1
ATOM 10629 C CA . MET C 3 320 ? -14.482 41.574 53.662 1.00 19.17 317 MET C CA 1
ATOM 10630 C C . MET C 3 320 ? -15.100 40.733 54.773 1.00 19.17 317 MET C C 1
ATOM 10631 O O . MET C 3 320 ? -15.998 39.921 54.521 1.00 19.48 317 MET C O 1
ATOM 10645 N N . PHE C 3 321 ? -14.635 40.916 56.010 1.00 17.19 318 PHE C N 1
ATOM 10646 C CA . PHE C 3 321 ? -15.181 40.160 57.134 1.00 18.41 318 PHE C CA 1
ATOM 10647 C C . PHE C 3 321 ? -16.664 40.456 57.331 1.00 18.92 318 PHE C C 1
ATOM 10648 O O . PHE C 3 321 ? -17.486 39.538 57.430 1.00 17.58 318 PHE C O 1
ATOM 10665 N N . LEU C 3 322 ? -17.026 41.738 57.385 1.00 20.72 319 LEU C N 1
ATOM 10666 C CA . LEU C 3 322 ? -18.410 42.105 57.665 1.00 15.65 319 LEU C CA 1
ATOM 10667 C C . LEU C 3 322 ? -19.345 41.643 56.554 1.00 15.68 319 LEU C C 1
ATOM 10668 O O . LEU C 3 322 ? -20.416 41.087 56.822 1.00 16.17 319 LEU C O 1
ATOM 10684 N N . THR C 3 323 ? -18.965 41.871 55.294 1.00 18.95 320 THR C N 1
ATOM 10685 C CA . THR C 3 323 ? -19.822 41.450 54.187 1.00 18.29 320 THR C CA 1
ATOM 10686 C C . THR C 3 323 ? -19.939 39.930 54.127 1.00 20.98 320 THR C C 1
ATOM 10687 O O . THR C 3 323 ? -21.031 39.393 53.909 1.00 22.42 320 THR C O 1
ATOM 10698 N N . THR C 3 324 ? -18.827 39.220 54.325 1.00 19.69 321 THR C N 1
ATOM 10699 C CA . THR C 3 324 ? -18.856 37.761 54.272 1.00 21.06 321 THR C CA 1
ATOM 10700 C C . THR C 3 324 ? -19.748 37.192 55.368 1.00 21.22 321 THR C C 1
ATOM 10701 O O . THR C 3 324 ? -20.633 36.370 55.104 1.00 19.01 321 THR C O 1
ATOM 10712 N N . TYR C 3 325 ? -19.526 37.615 56.613 1.00 21.54 322 TYR C N 1
ATOM 10713 C CA . TYR C 3 325 ? -20.316 37.087 57.719 1.00 22.61 322 TYR C CA 1
ATOM 10714 C C . TYR C 3 325 ? -21.788 37.445 57.556 1.00 20.74 322 TYR C C 1
ATOM 10715 O O . TYR C 3 325 ? -22.668 36.588 57.699 1.00 19.73 322 TYR C O 1
ATOM 10733 N N . LEU C 3 326 ? -22.076 38.713 57.256 1.00 20.77 323 LEU C N 1
ATOM 10734 C CA . LEU C 3 326 ? -23.462 39.166 57.232 1.00 22.27 323 LEU C CA 1
ATOM 10735 C C . LEU C 3 326 ? -24.237 38.563 56.068 1.00 22.96 323 LEU C C 1
ATOM 10736 O O . LEU C 3 326 ? -25.435 38.287 56.204 1.00 24.58 323 LEU C O 1
ATOM 10752 N N . ALA C 3 327 ? -23.584 38.343 54.925 1.00 21.27 324 ALA C N 1
ATOM 10753 C CA . ALA C 3 327 ? -24.269 37.701 53.808 1.00 24.87 324 ALA C CA 1
ATOM 10754 C C . ALA C 3 327 ? -24.734 36.300 54.184 1.00 25.95 324 ALA C C 1
ATOM 10755 O O . ALA C 3 327 ? -25.801 35.856 53.749 1.00 30.94 324 ALA C O 1
ATOM 10762 N N . ARG C 3 328 ? -23.955 35.592 55.004 1.00 28.54 325 ARG C N 1
ATOM 10763 C CA . ARG C 3 328 ? -24.326 34.239 55.404 1.00 32.76 325 ARG C CA 1
ATOM 10764 C C . ARG C 3 328 ? -25.216 34.209 56.643 1.00 32.42 325 ARG C C 1
ATOM 10765 O O . ARG C 3 328 ? -26.133 33.384 56.717 1.00 33.12 325 ARG C O 1
ATOM 10786 N N . ASN C 3 329 ? -24.980 35.094 57.617 1.00 28.00 326 ASN C N 1
ATOM 10787 C CA . ASN C 3 329 ? -25.487 34.879 58.967 1.00 31.11 326 ASN C CA 1
ATOM 10788 C C . ASN C 3 329 ? -26.339 35.999 59.553 1.00 27.53 326 ASN C C 1
ATOM 10789 O O . ASN C 3 329 ? -26.734 35.892 60.719 1.00 27.47 326 ASN C O 1
ATOM 10800 N N . ARG C 3 330 ? -26.646 37.059 58.802 1.00 25.98 327 ARG C N 1
ATOM 10801 C CA . ARG C 3 330 ? -27.341 38.185 59.421 1.00 30.14 327 ARG C CA 1
ATOM 10802 C C . ARG C 3 330 ? -28.704 37.773 59.966 1.00 30.26 327 ARG C C 1
ATOM 10803 O O . ARG C 3 330 ? -29.201 38.392 60.912 1.00 28.09 327 ARG C O 1
ATOM 10824 N N . ALA C 3 331 ? -29.316 36.728 59.400 1.00 30.89 328 ALA C N 1
ATOM 10825 C CA . ALA C 3 331 ? -30.594 36.253 59.923 1.00 35.13 328 ALA C CA 1
ATOM 10826 C C . ALA C 3 331 ? -30.488 35.856 61.390 1.00 32.41 328 ALA C C 1
ATOM 10827 O O . ALA C 3 331 ? -31.453 36.019 62.146 1.00 34.72 328 ALA C O 1
ATOM 10834 N N . LEU C 3 332 ? -29.332 35.339 61.813 1.00 33.66 329 LEU C N 1
ATOM 10835 C CA . LEU C 3 332 ? -29.136 35.000 63.219 1.00 34.76 329 LEU C CA 1
ATOM 10836 C C . LEU C 3 332 ? -29.266 36.210 64.134 1.00 33.66 329 LEU C C 1
ATOM 10837 O O . LEU C 3 332 ? -29.503 36.042 65.335 1.00 35.13 329 LEU C O 1
ATOM 10853 N N . LEU C 3 333 ? -29.116 37.422 63.602 1.00 32.39 330 LEU C N 1
ATOM 10854 C CA . LEU C 3 333 ? -29.154 38.634 64.407 1.00 31.65 330 LEU C CA 1
ATOM 10855 C C . LEU C 3 333 ? -30.475 39.386 64.307 1.00 33.94 330 LEU C C 1
ATOM 10856 O O . LEU C 3 333 ? -30.677 40.347 65.057 1.00 38.21 330 LEU C O 1
ATOM 10872 N N . GLU C 3 334 ? -31.379 38.971 63.421 1.00 30.68 331 GLU C N 1
ATOM 10873 C CA . GLU C 3 334 ? -32.525 39.795 63.057 1.00 35.49 331 GLU C CA 1
ATOM 10874 C C . GLU C 3 334 ? -33.757 39.566 63.923 1.00 38.48 331 GLU C C 1
ATOM 10875 O O . GLU C 3 334 ? -34.656 40.414 63.921 1.00 41.05 331 GLU C O 1
ATOM 10887 N N . SER C 3 335 ? -33.831 38.456 64.655 1.00 43.82 332 SER C N 1
ATOM 10888 C CA . SER C 3 335 ? -35.018 38.134 65.441 1.00 49.39 332 SER C CA 1
ATOM 10889 C C . SER C 3 335 ? -34.853 38.442 66.923 1.00 50.53 332 SER C C 1
ATOM 10890 O O . SER C 3 335 ? -35.761 39.009 67.538 1.00 50.92 332 SER C O 1
ATOM 10898 N N . ASP C 3 336 ? -33.713 38.084 67.505 1.00 51.63 333 ASP C N 1
ATOM 10899 C CA . ASP C 3 336 ? -33.465 38.317 68.923 1.00 47.87 333 ASP C CA 1
ATOM 10900 C C . ASP C 3 336 ? -33.225 39.804 69.169 1.00 47.64 333 ASP C C 1
ATOM 10901 O O . ASP C 3 336 ? -32.292 40.389 68.611 1.00 46.77 333 ASP C O 1
ATOM 10910 N N . GLU C 3 337 ? -34.065 40.416 70.010 1.00 48.46 334 GLU C N 1
ATOM 10911 C CA . GLU C 3 337 ? -33.959 41.854 70.241 1.00 47.93 334 GLU C CA 1
ATOM 10912 C C . GLU C 3 337 ? -32.632 42.235 70.884 1.00 44.84 334 GLU C C 1
ATOM 10913 O O . GLU C 3 337 ? -32.140 43.350 70.673 1.00 41.26 334 GLU C O 1
ATOM 10925 N N . SER C 3 338 ? -32.040 41.339 71.676 1.00 41.36 335 SER C N 1
ATOM 10926 C CA . SER C 3 338 ? -30.760 41.651 72.301 1.00 41.54 335 SER C CA 1
ATOM 10927 C C . SER C 3 338 ? -29.626 41.719 71.286 1.00 35.51 335 SER C C 1
ATOM 10928 O O . SER C 3 338 ? -28.555 42.242 71.609 1.00 35.60 335 SER C O 1
ATOM 10936 N N . LEU C 3 339 ? -29.834 41.209 70.073 1.00 38.40 336 LEU C N 1
ATOM 10937 C CA . LEU C 3 339 ? -28.823 41.236 69.025 1.00 34.17 336 LEU C CA 1
ATOM 10938 C C . LEU C 3 339 ? -29.038 42.361 68.021 1.00 27.55 336 LEU C C 1
ATOM 10939 O O . LEU C 3 339 ? -28.296 42.446 67.038 1.00 28.23 336 LEU C O 1
ATOM 10955 N N . ARG C 3 340 ? -30.026 43.230 68.245 1.00 32.23 337 ARG C N 1
ATOM 10956 C CA . ARG C 3 340 ? -30.340 44.261 67.262 1.00 32.22 337 ARG C CA 1
ATOM 10957 C C . ARG C 3 340 ? -29.236 45.308 67.182 1.00 33.94 337 ARG C C 1
ATOM 10958 O O . ARG C 3 340 ? -28.863 45.744 66.086 1.00 30.89 337 ARG C O 1
ATOM 10979 N N . GLU C 3 341 ? -28.710 45.733 68.333 1.00 34.02 338 GLU C N 1
ATOM 10980 C CA . GLU C 3 341 ? -27.627 46.710 68.339 1.00 29.81 338 GLU C CA 1
ATOM 10981 C C . GLU C 3 341 ? -26.416 46.186 67.576 1.00 27.55 338 GLU C C 1
ATOM 10982 O O . GLU C 3 341 ? -25.801 46.917 66.791 1.00 27.74 338 GLU C O 1
ATOM 10994 N N . LEU C 3 342 ? -26.061 44.917 67.793 1.00 28.02 339 LEU C N 1
ATOM 10995 C CA . LEU C 3 342 ? -24.941 44.320 67.072 1.00 27.31 339 LEU C CA 1
ATOM 10996 C C . LEU C 3 342 ? -25.193 44.330 65.570 1.00 24.27 339 LEU C C 1
ATOM 10997 O O . LEU C 3 342 ? -24.317 44.703 64.781 1.00 25.76 339 LEU C O 1
ATOM 11013 N N . LEU C 3 343 ? -26.394 43.921 65.157 1.00 22.14 340 LEU C N 1
ATOM 11014 C CA . LEU C 3 343 ? -26.726 43.889 63.738 1.00 21.91 340 LEU C CA 1
ATOM 11015 C C . LEU C 3 343 ? -26.543 45.258 63.100 1.00 19.42 340 LEU C C 1
ATOM 11016 O O . LEU C 3 343 ? -25.951 45.380 62.021 1.00 21.77 340 LEU C O 1
ATOM 11032 N N . LEU C 3 344 ? -27.049 46.304 63.754 1.00 22.10 341 LEU C N 1
ATOM 11033 C CA . LEU C 3 344 ? -27.051 47.631 63.150 1.00 23.45 341 LEU C CA 1
ATOM 11034 C C . LEU C 3 344 ? -25.695 48.314 63.258 1.00 24.60 341 LEU C C 1
ATOM 11035 O O . LEU C 3 344 ? -25.325 49.081 62.362 1.00 25.09 341 LEU C O 1
ATOM 11051 N N . ASN C 3 345 ? -24.942 48.052 64.331 1.00 22.52 342 ASN C N 1
ATOM 11052 C CA . ASN C 3 345 ? -23.582 48.575 64.418 1.00 22.49 342 ASN C CA 1
ATOM 11053 C C . ASN C 3 345 ? -22.699 47.979 63.331 1.00 22.11 342 ASN C C 1
ATOM 11054 O O . ASN C 3 345 ? -21.901 48.690 62.708 1.00 20.75 342 ASN C O 1
ATOM 11065 N N . ALA C 3 346 ? -22.821 46.671 63.094 1.00 22.52 343 ALA C N 1
ATOM 11066 C CA . ALA C 3 346 ? -22.072 46.044 62.011 1.00 20.72 343 ALA C CA 1
ATOM 11067 C C . ALA C 3 346 ? -22.394 46.702 60.677 1.00 20.49 343 ALA C C 1
ATOM 11068 O O . ALA C 3 346 ? -21.492 46.986 59.880 1.00 16.02 343 ALA C O 1
ATOM 11075 N N . HIS C 3 347 ? -23.677 46.969 60.423 1.00 18.08 344 HIS C N 1
ATOM 11076 C CA . HIS C 3 347 ? -24.058 47.625 59.179 1.00 21.67 344 HIS C CA 1
ATOM 11077 C C . HIS C 3 347 ? -23.657 49.092 59.167 1.00 16.89 344 HIS C C 1
ATOM 11078 O O . HIS C 3 347 ? -23.364 49.643 58.100 1.00 16.33 344 HIS C O 1
ATOM 11092 N N . GLN C 3 348 ? -23.631 49.741 60.331 1.00 16.49 345 GLN C N 1
ATOM 11093 C CA . GLN C 3 348 ? -23.190 51.130 60.370 1.00 16.81 345 GLN C CA 1
ATOM 11094 C C . GLN C 3 348 ? -21.710 51.233 60.019 1.00 20.13 345 GLN C C 1
ATOM 11095 O O . GLN C 3 348 ? -21.303 52.150 59.298 1.00 20.03 345 GLN C O 1
ATOM 11109 N N . TYR C 3 349 ? -20.891 50.295 60.508 1.00 18.78 346 TYR C N 1
ATOM 11110 C CA . TYR C 3 349 ? -19.506 50.218 60.052 1.00 18.71 346 TYR C CA 1
ATOM 11111 C C . TYR C 3 349 ? -19.437 50.104 58.534 1.00 15.23 346 TYR C C 1
ATOM 11112 O O . TYR C 3 349 ? -18.609 50.759 57.889 1.00 17.72 346 TYR C O 1
ATOM 11130 N N . LEU C 3 350 ? -20.302 49.276 57.943 1.00 14.95 347 LEU C N 1
ATOM 11131 C CA . LEU C 3 350 ? -20.301 49.126 56.491 1.00 17.41 347 LEU C CA 1
ATOM 11132 C C . LEU C 3 350 ? -20.702 50.423 55.797 1.00 15.56 347 LEU C C 1
ATOM 11133 O O . LEU C 3 350 ? -20.144 50.769 54.750 1.00 16.12 347 LEU C O 1
ATOM 11149 N N . ILE C 3 351 ? -21.677 51.148 56.352 1.00 16.20 348 ILE C N 1
ATOM 11150 C CA . ILE C 3 351 ? -22.017 52.463 55.810 1.00 15.40 348 ILE C CA 1
ATOM 11151 C C . ILE C 3 351 ? -20.775 53.342 55.770 1.00 16.87 348 ILE C C 1
ATOM 11152 O O . ILE C 3 351 ? -20.473 53.981 54.755 1.00 17.88 348 ILE C O 1
ATOM 11168 N N . GLN C 3 352 ? -20.040 53.395 56.884 1.00 20.95 349 GLN C N 1
ATOM 11169 C CA . GLN C 3 352 ? -18.851 54.241 56.944 1.00 20.00 349 GLN C CA 1
ATOM 11170 C C . GLN C 3 352 ? -17.780 53.756 55.974 1.00 16.06 349 GLN C C 1
ATOM 11171 O O . GLN C 3 352 ? -17.097 54.567 55.340 1.00 16.53 349 GLN C O 1
ATOM 11185 N N . LEU C 3 353 ? -17.620 52.436 55.844 1.00 15.49 350 LEU C N 1
ATOM 11186 C CA . LEU C 3 353 ? -16.670 51.897 54.878 1.00 17.08 350 LEU C CA 1
ATOM 11187 C C . LEU C 3 353 ? -17.066 52.246 53.448 1.00 21.58 350 LEU C C 1
ATOM 11188 O O . LEU C 3 353 ? -16.195 52.401 52.585 1.00 21.41 350 LEU C O 1
ATOM 11204 N N . SER C 3 354 ? -18.369 52.376 53.179 1.00 20.76 351 SER C N 1
ATOM 11205 C CA . SER C 3 354 ? -18.846 52.658 51.830 1.00 18.77 351 SER C CA 1
ATOM 11206 C C . SER C 3 354 ? -18.597 54.098 51.401 1.00 23.17 351 SER C C 1
ATOM 11207 O O . SER C 3 354 ? -18.825 54.424 50.231 1.00 17.33 351 SER C O 1
ATOM 11215 N N . LYS C 3 355 ? -18.149 54.961 52.311 1.00 16.97 352 LYS C N 1
ATOM 11216 C CA . LYS C 3 355 ? -17.815 56.337 51.974 1.00 20.19 352 LYS C CA 1
ATOM 11217 C C . LYS C 3 355 ? -16.358 56.504 51.562 1.00 20.07 352 LYS C C 1
ATOM 11218 O O . LYS C 3 355 ? -15.987 57.573 51.066 1.00 18.67 352 LYS C O 1
ATOM 11237 N N . ILE C 3 356 ? -15.535 55.470 51.748 1.00 21.46 353 ILE C N 1
ATOM 11238 C CA . ILE C 3 356 ? -14.134 55.536 51.359 1.00 20.57 353 ILE C CA 1
ATOM 11239 C C . ILE C 3 356 ? -14.022 55.757 49.859 1.00 20.82 353 ILE C C 1
ATOM 11240 O O . ILE C 3 356 ? -14.763 55.163 49.065 1.00 18.55 353 ILE C O 1
ATOM 11256 N N . GLU C 3 357 ? -13.081 56.616 49.464 1.00 23.14 354 GLU C N 1
ATOM 11257 C CA . GLU C 3 357 ? -12.745 56.825 48.057 1.00 27.62 354 GLU C CA 1
ATOM 11258 C C . GLU C 3 357 ? -11.751 55.742 47.657 1.00 29.00 354 GLU C C 1
ATOM 11259 O O . GLU C 3 357 ? -10.539 55.874 47.839 1.00 28.46 354 GLU C O 1
ATOM 11271 N N . GLU C 3 358 ? -12.279 54.646 47.118 1.00 21.81 355 GLU C N 1
ATOM 11272 C CA . GLU C 3 358 ? -11.478 53.516 46.665 1.00 22.92 355 GLU C CA 1
ATOM 11273 C C . GLU C 3 358 ? -12.379 52.601 45.850 1.00 23.90 355 GLU C C 1
ATOM 11274 O O . GLU C 3 358 ? -13.156 51.820 46.412 1.00 19.45 355 GLU C O 1
ATOM 11286 N N . ARG C 3 359 ? -12.286 52.702 44.525 1.00 25.22 356 ARG C N 1
ATOM 11287 C CA . ARG C 3 359 ? -13.274 52.081 43.653 1.00 26.77 356 ARG C CA 1
ATOM 11288 C C . ARG C 3 359 ? -13.457 50.602 43.968 1.00 26.02 356 ARG C C 1
ATOM 11289 O O . ARG C 3 359 ? -14.587 50.111 44.064 1.00 22.65 356 ARG C O 1
ATOM 11310 N N . GLU C 3 360 ? -12.354 49.872 44.128 1.00 22.09 357 GLU C N 1
ATOM 11311 C CA . GLU C 3 360 ? -12.459 48.425 44.279 1.00 24.68 357 GLU C CA 1
ATOM 11312 C C . GLU C 3 360 ? -13.070 48.051 45.622 1.00 21.78 357 GLU C C 1
ATOM 11313 O O . GLU C 3 360 ? -13.826 47.078 45.713 1.00 21.13 357 GLU C O 1
ATOM 11325 N N . LEU C 3 361 ? -12.758 48.808 46.674 1.00 20.27 358 LEU C N 1
ATOM 11326 C CA . LEU C 3 361 ? -13.396 48.560 47.962 1.00 24.79 358 LEU C CA 1
ATOM 11327 C C . LEU C 3 361 ? -14.878 48.907 47.911 1.00 19.34 358 LEU C C 1
ATOM 11328 O O . LEU C 3 361 ? -15.709 48.192 48.480 1.00 19.74 358 LEU C O 1
ATOM 11344 N N . PHE C 3 362 ? -15.226 50.004 47.236 1.00 24.55 359 PHE C N 1
ATOM 11345 C CA . PHE C 3 362 ? -16.630 50.363 47.075 1.00 20.09 359 PHE C CA 1
ATOM 11346 C C . PHE C 3 362 ? -17.408 49.240 46.400 1.00 20.97 359 PHE C C 1
ATOM 11347 O O . PHE C 3 362 ? -18.535 48.922 46.803 1.00 19.74 359 PHE C O 1
ATOM 11364 N N . LYS C 3 363 ? -16.823 48.628 45.370 1.00 18.20 360 LYS C N 1
ATOM 11365 C CA . LYS C 3 363 ? -17.495 47.530 44.684 1.00 21.42 360 LYS C CA 1
ATOM 11366 C C . LYS C 3 363 ? -17.693 46.337 45.607 1.00 23.20 360 LYS C C 1
ATOM 11367 O O . LYS C 3 363 ? -18.683 45.608 45.474 1.00 20.10 360 LYS C O 1
ATOM 11386 N N . THR C 3 364 ? -16.773 46.124 46.551 1.00 22.68 361 THR C N 1
ATOM 11387 C CA . THR C 3 364 ? -16.938 45.038 47.512 1.00 20.08 361 THR C CA 1
ATOM 11388 C C . THR C 3 364 ? -18.123 45.303 48.429 1.00 19.09 361 THR C C 1
ATOM 11389 O O . THR C 3 364 ? -18.955 44.417 48.657 1.00 16.75 361 THR C O 1
ATOM 11400 N N . THR C 3 365 ? -18.211 46.518 48.976 1.00 17.72 362 THR C N 1
ATOM 11401 C CA . THR C 3 365 ? -19.355 46.858 49.813 1.00 17.34 362 THR C CA 1
ATOM 11402 C C . THR C 3 365 ? -20.633 46.919 48.988 1.00 19.20 362 THR C C 1
ATOM 11403 O O . THR C 3 365 ? -21.699 46.496 49.452 1.00 15.89 362 THR C O 1
ATOM 11414 N N . LEU C 3 366 ? -20.546 47.427 47.755 1.00 18.31 363 LEU C N 1
ATOM 11415 C CA . LEU C 3 366 ? -21.741 47.544 46.925 1.00 19.96 363 LEU C CA 1
ATOM 11416 C C . LEU C 3 366 ? -22.332 46.175 46.623 1.00 18.24 363 LEU C C 1
ATOM 11417 O O . LEU C 3 366 ? -23.557 46.018 46.578 1.00 19.65 363 LEU C O 1
ATOM 11433 N N . ASP C 3 367 ? -21.478 45.169 46.411 1.00 20.40 364 ASP C N 1
ATOM 11434 C CA . ASP C 3 367 ? -21.979 43.814 46.205 1.00 17.66 364 ASP C CA 1
ATOM 11435 C C . ASP C 3 367 ? -22.764 43.334 47.416 1.00 18.43 364 ASP C C 1
ATOM 11436 O O . ASP C 3 367 ? -23.810 42.691 47.269 1.00 16.54 364 ASP C O 1
ATOM 11445 N N . TYR C 3 368 ? -22.280 43.634 48.624 1.00 15.73 365 TYR C N 1
ATOM 11446 C CA . TYR C 3 368 ? -23.042 43.268 49.812 1.00 16.89 365 TYR C CA 1
ATOM 11447 C C . TYR C 3 368 ? -24.376 44.004 49.856 1.00 17.41 365 TYR C C 1
ATOM 11448 O O . TYR C 3 368 ? -25.422 43.397 50.109 1.00 17.88 365 TYR C O 1
ATOM 11466 N N . TRP C 3 369 ? -24.356 45.323 49.652 1.00 15.28 366 TRP C N 1
ATOM 11467 C CA . TRP C 3 369 ? -25.599 46.083 49.697 1.00 16.11 366 TRP C CA 1
ATOM 11468 C C . TRP C 3 369 ? -26.634 45.486 48.756 1.00 18.08 366 TRP C C 1
ATOM 11469 O O . TRP C 3 369 ? -27.816 45.386 49.103 1.00 20.63 366 TRP C O 1
ATOM 11490 N N . HIS C 3 370 ? -26.205 45.075 47.561 1.00 16.32 367 HIS C N 1
ATOM 11491 C CA . HIS C 3 370 ? -27.108 44.402 46.633 1.00 23.73 367 HIS C CA 1
ATOM 11492 C C . HIS C 3 370 ? -27.712 43.159 47.273 1.00 24.71 367 HIS C C 1
ATOM 11493 O O . HIS C 3 370 ? -28.926 42.930 47.196 1.00 25.46 367 HIS C O 1
ATOM 11507 N N . ASN C 3 371 ? -26.873 42.342 47.913 1.00 21.08 368 ASN C N 1
ATOM 11508 C CA . ASN C 3 371 ? -27.365 41.173 48.633 1.00 20.74 368 ASN C CA 1
ATOM 11509 C C . ASN C 3 371 ? -28.437 41.567 49.644 1.00 22.23 368 ASN C C 1
ATOM 11510 O O . ASN C 3 371 ? -29.486 40.921 49.741 1.00 26.26 368 ASN C O 1
ATOM 11521 N N . LEU C 3 372 ? -28.191 42.638 50.399 1.00 20.07 369 LEU C N 1
ATOM 11522 C CA . LEU C 3 372 ? -29.122 43.042 51.449 1.00 23.98 369 LEU C CA 1
ATOM 11523 C C . LEU C 3 372 ? -30.429 43.565 50.862 1.00 19.72 369 LEU C C 1
ATOM 11524 O O . LEU C 3 372 ? -31.509 43.050 51.170 1.00 21.89 369 LEU C O 1
ATOM 11540 N N . VAL C 3 373 ? -30.356 44.593 50.013 1.00 21.83 370 VAL C N 1
ATOM 11541 C CA . VAL C 3 373 ? -31.582 45.259 49.577 1.00 20.26 370 VAL C CA 1
ATOM 11542 C C . VAL C 3 373 ? -32.446 44.323 48.739 1.00 26.02 370 VAL C C 1
ATOM 11543 O O . VAL C 3 373 ? -33.674 44.472 48.701 1.00 25.48 370 VAL C O 1
ATOM 11556 N N . ALA C 3 374 ? -31.838 43.348 48.058 1.00 24.43 371 ALA C N 1
ATOM 11557 C CA . ALA C 3 374 ? -32.632 42.349 47.350 1.00 26.59 371 ALA C CA 1
ATOM 11558 C C . ALA C 3 374 ? -33.397 41.466 48.326 1.00 30.06 371 ALA C C 1
ATOM 11559 O O . ALA C 3 374 ? -34.538 41.076 48.055 1.00 32.45 371 ALA C O 1
ATOM 11566 N N . ASP C 3 375 ? -32.789 41.147 49.472 1.00 30.63 372 ASP C N 1
ATOM 11567 C CA . ASP C 3 375 ? -33.474 40.340 50.478 1.00 29.57 372 ASP C CA 1
ATOM 11568 C C . ASP C 3 375 ? -34.608 41.120 51.130 1.00 25.04 372 ASP C C 1
ATOM 11569 O O . ASP C 3 375 ? -35.685 40.568 51.381 1.00 28.99 372 ASP C O 1
ATOM 11578 N N . LEU C 3 376 ? -34.383 42.403 51.420 1.00 23.28 373 LEU C N 1
ATOM 11579 C CA . LEU C 3 376 ? -35.430 43.223 52.018 1.00 24.06 373 LEU C CA 1
ATOM 11580 C C . LEU C 3 376 ? -36.590 43.428 51.056 1.00 28.35 373 LEU C C 1
ATOM 11581 O O . LEU C 3 376 ? -37.724 43.663 51.489 1.00 27.83 373 LEU C O 1
ATOM 11597 N N . PHE C 3 377 ? -36.323 43.333 49.753 1.00 29.51 374 PHE C N 1
ATOM 11598 C CA . PHE C 3 377 ? -37.352 43.542 48.743 1.00 29.26 374 PHE C CA 1
ATOM 11599 C C . PHE C 3 377 ? -38.305 42.354 48.659 1.00 32.90 374 PHE C C 1
ATOM 11600 O O . PHE C 3 377 ? -39.483 42.529 48.328 1.00 34.31 374 PHE C O 1
ATOM 11617 N N . TYR C 3 378 ? -37.826 41.152 48.974 1.00 35.11 375 TYR C N 1
ATOM 11618 C CA . TYR C 3 378 ? -38.617 39.933 48.867 1.00 39.45 375 TYR C CA 1
ATOM 11619 C C . TYR C 3 378 ? -39.018 39.342 50.209 1.00 42.30 375 TYR C C 1
ATOM 11620 O O . TYR C 3 378 ? -40.125 38.813 50.335 1.00 47.57 375 TYR C O 1
ATOM 11638 N N . GLU C 3 379 ? -38.156 39.418 51.217 1.00 38.02 376 GLU C N 1
ATOM 11639 C CA . GLU C 3 379 ? -38.376 38.668 52.448 1.00 39.00 376 GLU C CA 1
ATOM 11640 C C . GLU C 3 379 ? -39.347 39.413 53.359 1.00 39.74 376 GLU C C 1
ATOM 11641 O O . GLU C 3 379 ? -39.096 40.577 53.691 1.00 35.57 376 GLU C O 1
ATOM 11653 N N . PRO C 3 380 ? -40.448 38.792 53.790 1.00 37.40 414 PRO C N 1
ATOM 11654 C CA . PRO C 3 380 ? -41.395 39.492 54.667 1.00 38.66 414 PRO C CA 1
ATOM 11655 C C . PRO C 3 380 ? -40.748 39.980 55.955 1.00 38.05 414 PRO C C 1
ATOM 11656 O O . PRO C 3 380 ? -39.873 39.324 56.524 1.00 37.92 414 PRO C O 1
ATOM 11667 N N . LEU C 3 381 ? -41.197 41.151 56.410 1.00 36.85 415 LEU C N 1
ATOM 11668 C CA . LEU C 3 381 ? -40.972 41.665 57.759 1.00 37.42 415 LEU C CA 1
ATOM 11669 C C . LEU C 3 381 ? -39.540 42.109 58.024 1.00 38.78 415 LEU C C 1
ATOM 11670 O O . LEU C 3 381 ? -39.204 42.408 59.178 1.00 39.14 415 LEU C O 1
ATOM 11686 N N . LYS C 3 382 ? -38.685 42.176 57.005 1.00 36.73 416 LYS C N 1
ATOM 11687 C CA . LYS C 3 382 ? -37.275 42.479 57.225 1.00 33.85 416 LYS C CA 1
ATOM 11688 C C . LYS C 3 382 ? -36.920 43.947 57.031 1.00 33.24 416 LYS C C 1
ATOM 11689 O O . LYS C 3 382 ? -36.058 44.457 57.754 1.00 33.92 416 LYS C O 1
ATOM 11708 N N . LYS C 3 383 ? -37.554 44.650 56.088 1.00 32.43 417 LYS C N 1
ATOM 11709 C CA . LYS C 3 383 ? -37.022 45.947 55.675 1.00 34.03 417 LYS C CA 1
ATOM 11710 C C . LYS C 3 383 ? -37.098 46.990 56.786 1.00 31.17 417 LYS C C 1
ATOM 11711 O O . LYS C 3 383 ? -36.243 47.882 56.845 1.00 31.82 417 LYS C O 1
ATOM 11730 N N . HIS C 3 384 ? -38.092 46.904 57.675 1.00 28.90 418 HIS C N 1
ATOM 11731 C CA . HIS C 3 384 ? -38.215 47.912 58.726 1.00 32.73 418 HIS C CA 1
ATOM 11732 C C . HIS C 3 384 ? -37.011 47.897 59.662 1.00 31.01 418 HIS C C 1
ATOM 11733 O O . HIS C 3 384 ? -36.688 48.921 60.273 1.00 28.66 418 HIS C O 1
ATOM 11747 N N . ILE C 3 385 ? -36.335 46.753 59.783 1.00 31.44 419 ILE C N 1
ATOM 11748 C CA . ILE C 3 385 ? -35.150 46.668 60.634 1.00 29.90 419 ILE C CA 1
ATOM 11749 C C . ILE C 3 385 ? -34.069 47.624 60.143 1.00 30.68 419 ILE C C 1
ATOM 11750 O O . ILE C 3 385 ? -33.332 48.214 60.943 1.00 30.85 419 ILE C O 1
ATOM 11766 N N . TYR C 3 386 ? -33.962 47.798 58.823 1.00 28.72 420 TYR C N 1
ATOM 11767 C CA . TYR C 3 386 ? -32.818 48.456 58.203 1.00 25.54 420 TYR C CA 1
ATOM 11768 C C . TYR C 3 386 ? -33.151 49.841 57.656 1.00 26.31 420 TYR C C 1
ATOM 11769 O O . TYR C 3 386 ? -32.382 50.381 56.854 1.00 24.60 420 TYR C O 1
ATOM 11787 N N . GLU C 3 387 ? -34.271 50.434 58.075 1.00 25.10 421 GLU C N 1
ATOM 11788 C CA . GLU C 3 387 ? -34.736 51.659 57.430 1.00 29.64 421 GLU C CA 1
ATOM 11789 C C . GLU C 3 387 ? -33.718 52.787 57.560 1.00 28.67 421 GLU C C 1
ATOM 11790 O O . GLU C 3 387 ? -33.507 53.548 56.609 1.00 23.49 421 GLU C O 1
ATOM 11802 N N . GLU C 3 388 ? -33.069 52.911 58.722 1.00 26.28 422 GLU C N 1
ATOM 11803 C CA . GLU C 3 388 ? -32.076 53.969 58.891 1.00 24.35 422 GLU C CA 1
ATOM 11804 C C . GLU C 3 388 ? -30.789 53.643 58.142 1.00 24.42 422 GLU C C 1
ATOM 11805 O O . GLU C 3 388 ? -30.141 54.542 57.594 1.00 27.66 422 GLU C O 1
ATOM 11817 N N . ILE C 3 389 ? -30.396 52.369 58.109 1.00 23.59 423 ILE C N 1
ATOM 11818 C CA . ILE C 3 389 ? -29.270 51.967 57.269 1.00 20.36 423 ILE C CA 1
ATOM 11819 C C . ILE C 3 389 ? -29.561 52.297 55.812 1.00 21.17 423 ILE C C 1
ATOM 11820 O O . ILE C 3 389 ? -28.727 52.878 55.107 1.00 17.85 423 ILE C O 1
ATOM 11836 N N . CYS C 3 390 ? -30.753 51.924 55.336 1.00 19.03 424 CYS C N 1
ATOM 11837 C CA . CYS C 3 390 ? -31.079 52.115 53.927 1.00 21.14 424 CYS C CA 1
ATOM 11838 C C . CYS C 3 390 ? -31.188 53.590 53.572 1.00 21.47 424 CYS C C 1
ATOM 11839 O O . CYS C 3 390 ? -30.842 53.983 52.453 1.00 22.69 424 CYS C O 1
ATOM 11847 N N . SER C 3 391 ? -31.657 54.418 54.506 1.00 22.15 425 SER C N 1
ATOM 11848 C CA . SER C 3 391 ? -31.731 55.851 54.248 1.00 22.34 425 SER C CA 1
ATOM 11849 C C . SER C 3 391 ? -30.341 56.443 54.055 1.00 20.14 425 SER C C 1
ATOM 11850 O O . SER C 3 391 ? -30.126 57.266 53.157 1.00 20.28 425 SER C O 1
ATOM 11858 N N . GLN C 3 392 ? -29.381 56.037 54.887 1.00 19.51 426 GLN C N 1
ATOM 11859 C CA . GLN C 3 392 ? -28.011 56.496 54.696 1.00 22.21 426 GLN C CA 1
ATOM 11860 C C . GLN C 3 392 ? -27.424 55.964 53.397 1.00 19.13 426 GLN C C 1
ATOM 11861 O O . GLN C 3 392 ? -26.634 56.655 52.747 1.00 18.94 426 GLN C O 1
ATOM 11875 N N . LEU C 3 393 ? -27.794 54.742 53.006 1.00 22.32 427 LEU C N 1
ATOM 11876 C CA . LEU C 3 393 ? -27.229 54.153 51.797 1.00 19.89 427 LEU C CA 1
ATOM 11877 C C . LEU C 3 393 ? -27.724 54.877 50.551 1.00 18.80 427 LEU C C 1
ATOM 11878 O O . LEU C 3 393 ? -26.971 55.043 49.584 1.00 18.52 427 LEU C O 1
ATOM 11894 N N . ARG C 3 394 ? -28.988 55.308 50.551 1.00 18.27 428 ARG C N 1
ATOM 11895 C CA . ARG C 3 394 ? -29.486 56.126 49.449 1.00 21.55 428 ARG C CA 1
ATOM 11896 C C . ARG C 3 394 ? -28.567 57.311 49.193 1.00 20.79 428 ARG C C 1
ATOM 11897 O O . ARG C 3 394 ? -28.232 57.615 48.043 1.00 20.15 428 ARG C O 1
ATOM 11918 N N . LEU C 3 395 ? -28.128 57.979 50.259 1.00 20.44 429 LEU C N 1
ATOM 11919 C CA . LEU C 3 395 ? -27.266 59.142 50.092 1.00 24.00 429 LEU C CA 1
ATOM 11920 C C . LEU C 3 395 ? -25.877 58.740 49.610 1.00 24.19 429 LEU C C 1
ATOM 11921 O O . LEU C 3 395 ? -25.298 59.408 48.745 1.00 24.78 429 LEU C O 1
ATOM 11937 N N . VAL C 3 396 ? -25.323 57.654 50.154 1.00 22.25 430 VAL C N 1
ATOM 11938 C CA . VAL C 3 396 ? -23.997 57.209 49.727 1.00 21.30 430 VAL C CA 1
ATOM 11939 C C . VAL C 3 396 ? -23.992 56.920 48.231 1.00 22.80 430 VAL C C 1
ATOM 11940 O O . VAL C 3 396 ? -23.087 57.343 47.502 1.00 22.94 430 VAL C O 1
ATOM 11953 N N . ILE C 3 397 ? -24.998 56.187 47.751 1.00 22.85 431 ILE C N 1
ATOM 11954 C CA . ILE C 3 397 ? -24.993 55.756 46.356 1.00 21.06 431 ILE C CA 1
ATOM 11955 C C . ILE C 3 397 ? -25.269 56.936 45.432 1.00 25.66 431 ILE C C 1
ATOM 11956 O O . ILE C 3 397 ? -24.595 57.115 44.411 1.00 25.77 431 ILE C O 1
ATOM 11972 N N . ILE C 3 398 ? -26.263 57.758 45.774 1.00 25.44 432 ILE C N 1
ATOM 11973 C CA . ILE C 3 398 ? -26.548 58.947 44.975 1.00 28.52 432 ILE C CA 1
ATOM 11974 C C . ILE C 3 398 ? -25.293 59.795 44.825 1.00 29.57 432 ILE C C 1
ATOM 11975 O O . ILE C 3 398 ? -25.005 60.321 43.743 1.00 27.64 432 ILE C O 1
ATOM 11991 N N . GLU C 3 399 ? -24.514 59.928 45.903 1.00 29.43 433 GLU C N 1
ATOM 11992 C CA . GLU C 3 399 ? -23.362 60.823 45.899 1.00 31.96 433 GLU C CA 1
ATOM 11993 C C . GLU C 3 399 ? -22.124 60.222 45.242 1.00 31.15 433 GLU C C 1
ATOM 11994 O O . GLU C 3 399 ? -21.202 60.973 44.904 1.00 34.69 433 GLU C O 1
ATOM 12006 N N . ASN C 3 400 ? -22.064 58.901 45.059 1.00 29.64 434 ASN C N 1
ATOM 12007 C CA . ASN C 3 400 ? -20.944 58.270 44.367 1.00 31.33 434 ASN C CA 1
ATOM 12008 C C . ASN C 3 400 ? -21.371 57.637 43.047 1.00 30.57 434 ASN C C 1
ATOM 12009 O O . ASN C 3 400 ? -20.672 56.763 42.524 1.00 33.00 434 ASN C O 1
ATOM 12020 N N . MET C 3 401 ? -22.506 58.064 42.498 1.00 27.56 435 MET C N 1
ATOM 12021 C CA . MET C 3 401 ? -22.928 57.597 41.186 1.00 29.66 435 MET C CA 1
ATOM 12022 C C . MET C 3 401 ? -21.859 57.920 40.149 1.00 29.60 435 MET C C 1
ATOM 12023 O O . MET C 3 401 ? -21.306 59.022 40.127 1.00 29.55 435 MET C O 1
ATOM 12037 N N . VAL C 3 402 ? -21.564 56.950 39.287 1.00 29.79 436 VAL C N 1
ATOM 12038 C CA . VAL C 3 402 ? -20.543 57.108 38.261 1.00 30.24 436 VAL C CA 1
ATOM 12039 C C . VAL C 3 402 ? -21.219 57.247 36.901 1.00 27.05 436 VAL C C 1
ATOM 12040 O O . VAL C 3 402 ? -22.403 56.956 36.732 1.00 28.73 436 VAL C O 1
ATOM 12053 N N . ARG C 3 403 ? -20.441 57.691 35.923 1.00 35.33 437 ARG C N 1
ATOM 12054 C CA . ARG C 3 403 ? -20.963 58.032 34.607 1.00 34.49 437 ARG C CA 1
ATOM 12055 C C . ARG C 3 403 ? -21.553 56.806 33.920 1.00 31.81 437 ARG C C 1
ATOM 12056 O O . ARG C 3 403 ? -20.838 55.810 33.733 1.00 29.59 437 ARG C O 1
ATOM 12077 N N . PRO C 3 404 ? -22.823 56.827 33.521 1.00 31.03 438 PRO C N 1
ATOM 12078 C CA . PRO C 3 404 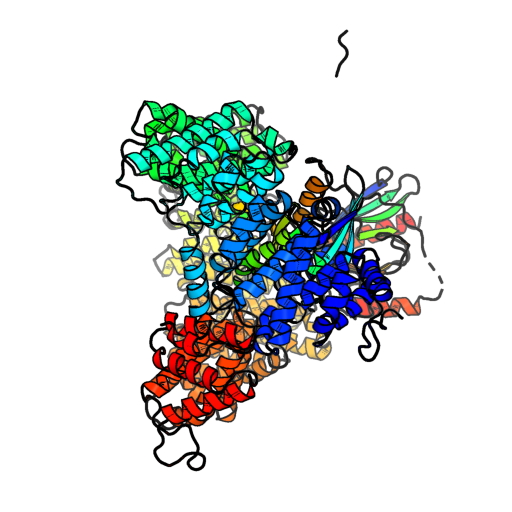? -23.350 55.731 32.705 1.00 38.69 438 PRO C CA 1
ATOM 12079 C C . PRO C 3 404 ? -22.777 55.792 31.299 1.00 43.60 438 PRO C C 1
ATOM 12080 O O . PRO C 3 404 ? -22.185 56.787 30.879 1.00 43.95 438 PRO C O 1
ATOM 12091 N N . GLU C 3 405 ? -22.956 54.696 30.560 1.00 48.27 439 GLU C N 1
ATOM 12092 C CA . GLU C 3 405 ? -22.621 54.719 29.139 1.00 57.47 439 GLU C CA 1
ATOM 12093 C C . GLU C 3 405 ? -23.271 55.918 28.461 1.00 59.94 439 GLU C C 1
ATOM 12094 O O . GLU C 3 405 ? -22.683 56.532 27.565 1.00 62.95 439 GLU C O 1
ATOM 12106 N N . GLU C 3 406 ? -24.493 56.251 28.883 1.00 59.28 440 GLU C N 1
ATOM 12107 C CA . GLU C 3 406 ? -25.244 57.458 28.498 1.00 56.24 440 GLU C CA 1
ATOM 12108 C C . GLU C 3 406 ? -26.132 57.161 27.300 1.00 55.05 440 GLU C C 1
ATOM 12109 O O . GLU C 3 406 ? -27.231 56.630 27.459 1.00 53.86 440 GLU C O 1
ATOM 12121 N N . LYS C 3 423 ? -16.125 53.654 26.432 1.00 60.86 457 LYS C N 1
ATOM 12122 C CA . LYS C 3 423 ? -14.701 53.910 26.611 1.00 62.33 457 LYS C CA 1
ATOM 12123 C C . LYS C 3 423 ? -14.200 53.282 27.911 1.00 62.59 457 LYS C C 1
ATOM 12124 O O . LYS C 3 423 ? -13.078 52.779 27.974 1.00 64.38 457 LYS C O 1
ATOM 12142 N N . GLU C 3 424 ? -15.040 53.310 28.946 1.00 57.94 458 GLU C N 1
ATOM 12143 C CA . GLU C 3 424 ? -14.687 52.809 30.274 1.00 56.89 458 GLU C CA 1
ATOM 12144 C C . GLU C 3 424 ? -15.722 51.764 30.687 1.00 56.96 458 GLU C C 1
ATOM 12145 O O . GLU C 3 424 ? -16.801 52.110 31.178 1.00 53.03 458 GLU C O 1
ATOM 12157 N N . SER C 3 425 ? -15.385 50.483 30.502 1.00 58.03 459 SER C N 1
ATOM 12158 C CA . SER C 3 425 ? -16.320 49.407 30.809 1.00 57.78 459 SER C CA 1
ATOM 12159 C C . SER C 3 425 ? -16.356 49.086 32.300 1.00 56.58 459 SER C C 1
ATOM 12160 O O . SER C 3 425 ? -17.367 48.571 32.792 1.00 53.17 459 SER C O 1
ATOM 12168 N N . ASP C 3 426 ? -15.273 49.369 33.030 1.00 55.25 460 ASP C N 1
ATOM 12169 C CA . ASP C 3 426 ? -15.311 49.222 34.483 1.00 53.15 460 ASP C CA 1
ATOM 12170 C C . ASP C 3 426 ? -16.258 50.240 35.108 1.00 49.56 460 ASP C C 1
ATOM 12171 O O . ASP C 3 426 ? -16.982 49.924 36.060 1.00 45.17 460 ASP C O 1
ATOM 12180 N N . THR C 3 427 ? -16.271 51.465 34.578 1.00 45.87 461 THR C N 1
ATOM 12181 C CA . THR C 3 427 ? -17.233 52.465 35.028 1.00 42.74 461 THR C CA 1
ATOM 12182 C C . THR C 3 427 ? -18.653 52.080 34.631 1.00 37.82 461 THR C C 1
ATOM 12183 O O . THR C 3 427 ? -19.602 52.323 35.383 1.00 38.72 461 THR C O 1
ATOM 12194 N N . ILE C 3 428 ? -18.819 51.486 33.448 1.00 39.60 462 ILE C N 1
ATOM 12195 C CA . ILE C 3 428 ? -20.150 51.106 32.990 1.00 40.07 462 ILE C CA 1
ATOM 12196 C C . ILE C 3 428 ? -20.711 49.985 33.855 1.00 38.77 462 ILE C C 1
ATOM 12197 O O . ILE C 3 428 ? -21.889 50.005 34.231 1.00 36.45 462 ILE C O 1
ATOM 12213 N N . GLN C 3 429 ? -19.886 48.988 34.180 1.00 37.13 463 GLN C N 1
ATOM 12214 C CA . GLN C 3 429 ? -20.346 47.920 35.059 1.00 34.65 463 GLN C CA 1
ATOM 12215 C C . GLN C 3 429 ? -20.698 48.463 36.437 1.00 30.47 463 GLN C C 1
ATOM 12216 O O . GLN C 3 429 ? -21.671 48.022 37.059 1.00 30.67 463 GLN C O 1
ATOM 12230 N N . LEU C 3 430 ? -19.914 49.420 36.931 1.00 28.53 464 LEU C N 1
ATOM 12231 C CA . LEU C 3 430 ? -20.169 49.965 38.258 1.00 25.57 464 LEU C CA 1
ATOM 12232 C C . LEU C 3 430 ? -21.468 50.762 38.283 1.00 25.11 464 LEU C C 1
ATOM 12233 O O . LEU C 3 430 ? -22.221 50.697 39.261 1.00 22.68 464 LEU C O 1
ATOM 12249 N N . TYR C 3 431 ? -21.760 51.511 37.215 1.00 24.70 465 TYR C N 1
ATOM 12250 C CA . TYR C 3 431 ? -23.024 52.238 37.160 1.00 26.29 465 TYR C CA 1
ATOM 12251 C C . TYR C 3 431 ? -24.206 51.280 37.230 1.00 22.99 465 TYR C C 1
ATOM 12252 O O . TYR C 3 431 ? -25.157 51.502 37.987 1.00 22.24 465 TYR C O 1
ATOM 12270 N N . LYS C 3 432 ? -24.169 50.212 36.430 1.00 21.59 466 LYS C N 1
ATOM 12271 C CA . LYS C 3 432 ? -25.274 49.259 36.418 1.00 25.03 466 LYS C CA 1
ATOM 12272 C C . LYS C 3 432 ? -25.480 48.638 37.794 1.00 26.54 466 LYS C C 1
ATOM 12273 O O . LYS C 3 432 ? -26.621 48.468 38.241 1.00 24.23 466 LYS C O 1
ATOM 12292 N N . SER C 3 433 ? -24.389 48.297 38.484 1.00 22.39 467 SER C N 1
ATOM 12293 C CA . SER C 3 433 ? -24.508 47.772 39.840 1.00 24.62 467 SER C CA 1
ATOM 12294 C C . SER C 3 433 ? -25.096 48.816 40.782 1.00 23.88 467 SER C C 1
ATOM 12295 O O . SER C 3 433 ? -25.927 48.493 41.638 1.00 20.39 467 SER C O 1
ATOM 12303 N N . GLU C 3 434 ? -24.671 50.074 40.646 1.00 22.19 468 GLU C N 1
ATOM 12304 C CA . GLU C 3 434 ? -25.237 51.132 41.473 1.00 21.79 468 GLU C CA 1
ATOM 12305 C C . GLU C 3 434 ? -26.715 51.329 41.165 1.00 20.39 468 GLU C C 1
ATOM 12306 O O . GLU C 3 434 ? -27.532 51.490 42.080 1.00 18.61 468 GLU C O 1
ATOM 12318 N N . ARG C 3 435 ? -27.075 51.318 39.879 1.00 21.32 469 ARG C N 1
ATOM 12319 C CA . ARG C 3 435 ? -28.477 51.442 39.492 1.00 21.74 469 ARG C CA 1
ATOM 12320 C C . ARG C 3 435 ? -29.318 50.339 40.121 1.00 21.82 469 ARG C C 1
ATOM 12321 O O . ARG C 3 435 ? -30.421 50.594 40.616 1.00 21.72 469 ARG C O 1
ATOM 12342 N N . GLU C 3 436 ? -28.812 49.106 40.108 1.00 24.84 470 GLU C N 1
ATOM 12343 C CA . GLU C 3 436 ? -29.570 47.979 40.642 1.00 29.15 470 GLU C CA 1
ATOM 12344 C C . GLU C 3 436 ? -29.888 48.182 42.120 1.00 22.63 470 GLU C C 1
ATOM 12345 O O . GLU C 3 436 ? -31.029 47.990 42.554 1.00 21.40 470 GLU C O 1
ATOM 12357 N N . VAL C 3 437 ? -28.887 48.574 42.912 1.00 22.01 471 VAL C N 1
ATOM 12358 C CA . VAL C 3 437 ? -29.110 48.775 44.341 1.00 17.85 471 VAL C CA 1
ATOM 12359 C C . VAL C 3 437 ? -30.053 49.947 44.572 1.00 19.46 471 VAL C C 1
ATOM 12360 O O . VAL C 3 437 ? -30.933 49.891 45.438 1.00 21.65 471 VAL C O 1
ATOM 12373 N N . LEU C 3 438 ? -29.891 51.026 43.804 1.00 22.07 472 LEU C N 1
ATOM 12374 C CA . LEU C 3 438 ? -30.712 52.208 44.025 1.00 21.68 472 LEU C CA 1
ATOM 12375 C C . LEU C 3 438 ? -32.159 51.968 43.612 1.00 25.26 472 LEU C C 1
ATOM 12376 O O . LEU C 3 438 ? -33.076 52.540 44.213 1.00 21.09 472 LEU C O 1
ATOM 12392 N N . VAL C 3 439 ? -32.386 51.129 42.600 1.00 23.69 473 VAL C N 1
ATOM 12393 C CA . VAL C 3 439 ? -33.752 50.763 42.230 1.00 27.31 473 VAL C CA 1
ATOM 12394 C C . VAL C 3 439 ? -34.422 50.014 43.376 1.00 25.04 473 VAL C C 1
ATOM 12395 O O . VAL C 3 439 ? -35.551 50.326 43.770 1.00 22.90 473 VAL C O 1
ATOM 12408 N N . TYR C 3 440 ? -33.736 49.008 43.923 1.00 24.35 474 TYR C N 1
ATOM 12409 C CA . TYR C 3 440 ? -34.243 48.322 45.107 1.00 23.72 474 TYR C CA 1
ATOM 12410 C C . TYR C 3 440 ? -34.524 49.313 46.230 1.00 21.50 474 TYR C C 1
ATOM 12411 O O . TYR C 3 440 ? -35.600 49.294 46.839 1.00 22.48 474 TYR C O 1
ATOM 12429 N N . LEU C 3 441 ? -33.556 50.185 46.521 1.00 20.52 475 LEU C N 1
ATOM 12430 C CA . LEU C 3 441 ? -33.726 51.157 47.597 1.00 21.38 475 LEU C CA 1
ATOM 12431 C C . LEU C 3 441 ? -34.920 52.067 47.348 1.00 23.95 475 LEU C C 1
ATOM 12432 O O . LEU C 3 441 ? -35.572 52.508 48.301 1.00 27.00 475 LEU C O 1
ATOM 12448 N N . THR C 3 442 ? -35.220 52.366 46.081 1.00 22.29 476 THR C N 1
ATOM 12449 C CA . THR C 3 442 ? -36.376 53.205 45.783 1.00 26.43 476 THR C CA 1
ATOM 12450 C C . THR C 3 442 ? -37.678 52.451 46.034 1.00 29.67 476 THR C C 1
ATOM 12451 O O . THR C 3 442 ? -38.613 53.003 46.624 1.00 30.93 476 THR C O 1
ATOM 12462 N N . HIS C 3 443 ? -37.761 51.192 45.595 1.00 30.12 477 HIS C N 1
ATOM 12463 C CA . HIS C 3 443 ? -38.929 50.377 45.918 1.00 30.73 477 HIS C CA 1
ATOM 12464 C C . HIS C 3 443 ? -39.125 50.275 47.424 1.00 30.35 477 HIS C C 1
ATOM 12465 O O . HIS C 3 443 ? -40.262 50.244 47.909 1.00 29.51 477 HIS C O 1
ATOM 12479 N N . LEU C 3 444 ? -38.028 50.216 48.183 1.00 28.28 478 LEU C N 1
ATOM 12480 C CA . LEU C 3 444 ? -38.140 50.041 49.627 1.00 32.16 478 LEU C CA 1
ATOM 12481 C C . LEU C 3 444 ? -38.674 51.294 50.311 1.00 33.87 478 LEU C C 1
ATOM 12482 O O . LEU C 3 444 ? -39.317 51.194 51.363 1.00 34.10 478 LEU C O 1
ATOM 12498 N N . ASN C 3 445 ? -38.425 52.476 49.743 1.00 31.05 479 ASN C N 1
ATOM 12499 C CA . ASN C 3 445 ? -39.010 53.705 50.288 1.00 32.01 479 ASN C CA 1
ATOM 12500 C C . ASN C 3 445 ? -38.939 54.784 49.202 1.00 31.42 479 ASN C C 1
ATOM 12501 O O . ASN C 3 445 ? -37.964 55.532 49.123 1.00 28.67 479 ASN C O 1
ATOM 12512 N N . VAL C 3 446 ? -39.999 54.864 48.394 1.00 31.09 480 VAL C N 1
ATOM 12513 C CA . VAL C 3 446 ? -40.023 55.820 47.289 1.00 33.60 480 VAL C CA 1
ATOM 12514 C C . VAL C 3 446 ? -39.963 57.244 47.825 1.00 31.72 480 VAL C C 1
ATOM 12515 O O . VAL C 3 446 ? -39.338 58.125 47.223 1.00 31.68 480 VAL C O 1
ATOM 12528 N N . ILE C 3 447 ? -40.612 57.491 48.963 1.00 33.90 481 ILE C N 1
ATOM 12529 C CA . ILE C 3 447 ? -40.722 58.850 49.489 1.00 34.86 481 ILE C CA 1
ATOM 12530 C C . ILE C 3 447 ? -39.359 59.361 49.938 1.00 31.55 481 ILE C C 1
ATOM 12531 O O . ILE C 3 447 ? -38.954 60.476 49.593 1.00 34.51 481 ILE C O 1
ATOM 12547 N N . ASP C 3 448 ? -38.639 58.563 50.731 1.00 31.44 482 ASP C N 1
ATOM 12548 C CA . ASP C 3 448 ? -37.309 58.968 51.173 1.00 33.93 482 ASP C CA 1
ATOM 12549 C C . ASP C 3 448 ? -36.389 59.228 49.984 1.00 31.86 482 ASP C C 1
ATOM 12550 O O . ASP C 3 448 ? -35.591 60.172 50.002 1.00 30.55 482 ASP C O 1
ATOM 12559 N N . THR C 3 449 ? -36.490 58.407 48.937 1.00 27.99 483 THR C N 1
ATOM 12560 C CA . THR C 3 449 ? -35.628 58.586 47.773 1.00 30.51 483 THR C CA 1
ATOM 12561 C C . THR C 3 449 ? -35.921 59.908 47.074 1.00 32.04 483 THR C C 1
ATOM 12562 O O . THR C 3 449 ? -35.004 60.684 46.778 1.00 26.39 483 THR C O 1
ATOM 12573 N N . GLU C 3 450 ? -37.197 60.177 46.788 1.00 32.11 484 GLU C N 1
ATOM 12574 C CA . GLU C 3 450 ? -37.550 61.447 46.167 1.00 38.04 484 GLU C CA 1
ATOM 12575 C C . GLU C 3 450 ? -37.082 62.617 47.023 1.00 40.07 484 GLU C C 1
ATOM 12576 O O . GLU C 3 450 ? -36.515 63.585 46.506 1.00 38.47 484 GLU C O 1
ATOM 12588 N N . GLU C 3 451 ? -37.285 62.533 48.340 1.00 37.90 485 GLU C N 1
ATOM 12589 C CA . GLU C 3 451 ? -36.906 63.636 49.218 1.00 39.65 485 GLU C CA 1
ATOM 12590 C C . GLU C 3 451 ? -35.404 63.894 49.173 1.00 36.57 485 GLU C C 1
ATOM 12591 O O . GLU C 3 451 ? -34.970 65.049 49.106 1.00 36.87 485 GLU C O 1
ATOM 12603 N N . ILE C 3 452 ? -34.592 62.834 49.216 1.00 29.78 486 ILE C N 1
ATOM 12604 C CA . ILE C 3 452 ? -33.145 63.012 49.122 1.00 32.11 486 ILE C CA 1
ATOM 12605 C C . ILE C 3 452 ? -32.778 63.679 47.803 1.00 34.04 486 ILE C C 1
ATOM 12606 O O . ILE C 3 452 ? -31.932 64.580 47.760 1.00 33.40 486 ILE C O 1
ATOM 12622 N N . MET C 3 453 ? -33.404 63.247 46.706 1.00 30.98 487 MET C N 1
ATOM 12623 C CA . MET C 3 453 ? -33.026 63.757 45.392 1.00 34.71 487 MET C CA 1
ATOM 12624 C C . MET C 3 453 ? -33.456 65.208 45.214 1.00 37.47 487 MET C C 1
ATOM 12625 O O . MET C 3 453 ? -32.678 66.038 44.730 1.00 38.95 487 MET C O 1
ATOM 12639 N N . ILE C 3 454 ? -34.693 65.539 45.597 1.00 39.00 488 ILE C N 1
ATOM 12640 C CA . ILE C 3 454 ? -35.129 66.933 45.540 1.00 42.77 488 ILE C CA 1
ATOM 12641 C C . ILE C 3 454 ? -34.225 67.802 46.404 1.00 44.15 488 ILE C C 1
ATOM 12642 O O . ILE C 3 454 ? -33.859 68.920 46.021 1.00 43.67 488 ILE C O 1
ATOM 12658 N N . SER C 3 455 ? -33.851 67.302 47.584 1.00 46.93 489 SER C N 1
ATOM 12659 C CA . SER C 3 455 ? -33.008 68.075 48.492 1.00 49.70 489 SER C CA 1
ATOM 12660 C C . SER C 3 455 ? -31.626 68.311 47.893 1.00 49.41 489 SER C C 1
ATOM 12661 O O . SER C 3 455 ? -31.117 69.438 47.904 1.00 50.98 489 SER C O 1
ATOM 12669 N N . LYS C 3 456 ? -30.994 67.252 47.377 1.00 44.49 490 LYS C N 1
ATOM 12670 C CA . LYS C 3 456 ? -29.709 67.414 46.702 1.00 43.86 490 LYS C CA 1
ATOM 12671 C C . LYS C 3 456 ? -29.804 68.465 45.605 1.00 49.03 490 LYS C C 1
ATOM 12672 O O . LYS C 3 456 ? -28.851 69.216 45.363 1.00 48.98 490 LYS C O 1
ATOM 12691 N N . LEU C 3 457 ? -30.953 68.531 44.931 1.00 50.04 491 LEU C N 1
ATOM 12692 C CA . LEU C 3 457 ? -31.113 69.457 43.818 1.00 53.98 491 LEU C CA 1
ATOM 12693 C C . LEU C 3 457 ? -31.206 70.897 44.305 1.00 59.33 491 LEU C C 1
ATOM 12694 O O . LEU C 3 457 ? -30.692 71.813 43.651 1.00 59.89 491 LEU C O 1
ATOM 12710 N N . ALA C 3 458 ? -31.859 71.120 45.447 1.00 60.38 492 ALA C N 1
ATOM 12711 C CA . ALA C 3 458 ? -31.935 72.467 46.004 1.00 63.02 492 ALA C CA 1
ATOM 12712 C C . ALA C 3 458 ? -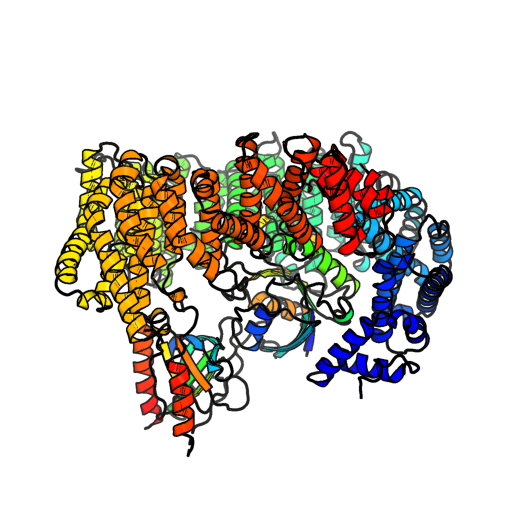30.545 73.020 46.292 1.00 64.37 492 ALA C C 1
ATOM 12713 O O . ALA C 3 458 ? -30.280 74.206 46.064 1.00 67.46 492 ALA C O 1
ATOM 12720 N N . ARG C 3 459 ? -29.642 72.175 46.793 1.00 64.76 493 ARG C N 1
ATOM 12721 C CA . ARG C 3 459 ? -28.279 72.609 47.071 1.00 67.79 493 ARG C CA 1
ATOM 12722 C C . ARG C 3 459 ? -27.450 72.794 45.808 1.00 68.08 493 ARG C C 1
ATOM 12723 O O . ARG C 3 459 ? -26.331 73.314 45.894 1.00 69.14 493 ARG C O 1
ATOM 12744 N N . GLN C 3 460 ? -27.958 72.378 44.647 1.00 63.29 494 GLN C N 1
ATOM 12745 C CA . GLN C 3 460 ? -27.344 72.779 43.386 1.00 61.56 494 GLN C CA 1
ATOM 12746 C C . GLN C 3 460 ? -27.758 74.195 43.012 1.00 65.72 494 GLN C C 1
ATOM 12747 O O . GLN C 3 460 ? -26.938 74.980 42.523 1.00 67.84 494 GLN C O 1
ATOM 12761 N N . ILE C 3 461 ? -29.023 74.535 43.253 1.00 66.03 495 ILE C N 1
ATOM 12762 C CA . ILE C 3 461 ? -29.531 75.853 42.895 1.00 70.04 495 ILE C CA 1
ATOM 12763 C C . ILE C 3 461 ? -28.956 76.921 43.818 1.00 73.85 495 ILE C C 1
ATOM 12764 O O . ILE C 3 461 ? -28.661 78.040 43.382 1.00 75.43 495 ILE C O 1
ATOM 12780 N N . ASP C 3 462 ? -28.784 76.603 45.101 1.00 74.55 496 ASP C N 1
ATOM 12781 C CA . ASP C 3 462 ? -28.292 77.576 46.069 1.00 76.38 496 ASP C CA 1
ATOM 12782 C C . ASP C 3 462 ? -26.767 77.630 46.128 1.00 75.55 496 ASP C C 1
ATOM 12783 O O . ASP C 3 462 ? -26.218 78.313 46.999 1.00 78.27 496 ASP C O 1
ATOM 12792 N N . GLY C 3 463 ? -26.075 76.921 45.236 1.00 69.24 497 GLY C N 1
ATOM 12793 C CA . GLY C 3 463 ? -24.634 77.007 45.123 1.00 67.35 497 GLY C CA 1
ATOM 12794 C C . GLY C 3 463 ? -23.838 76.341 46.225 1.00 67.90 497 GLY C C 1
ATOM 12795 O O . GLY C 3 463 ? -22.606 76.286 46.121 1.00 64.77 497 GLY C O 1
ATOM 12799 N N . SER C 3 464 ? -24.485 75.829 47.275 1.00 68.55 498 SER C N 1
ATOM 12800 C CA . SER C 3 464 ? -23.737 75.239 48.381 1.00 69.77 498 SER C CA 1
ATOM 12801 C C . SER C 3 464 ? -23.031 73.954 47.968 1.00 70.17 498 SER C C 1
ATOM 12802 O O . SER C 3 464 ? -21.997 73.605 48.548 1.00 69.18 498 SER C O 1
ATOM 12810 N N . GLU C 3 465 ? -23.572 73.235 46.980 1.00 70.99 499 GLU C N 1
ATOM 12811 C CA . GLU C 3 465 ? -22.947 72.018 46.472 1.00 68.34 499 GLU C CA 1
ATOM 12812 C C . GLU C 3 465 ? -22.820 72.039 44.952 1.00 67.02 499 GLU C C 1
ATOM 12813 O O . GLU C 3 465 ? -22.604 70.988 44.340 1.00 67.39 499 GLU C O 1
ATOM 12825 N N . TRP C 3 466 ? -22.941 73.209 44.328 1.00 66.64 500 TRP C N 1
ATOM 12826 C CA . TRP C 3 466 ? -22.844 73.285 42.877 1.00 65.32 500 TRP C CA 1
ATOM 12827 C C . TRP C 3 466 ? -21.440 72.926 42.410 1.00 63.74 500 TRP C C 1
ATOM 12828 O O . TRP C 3 466 ? -20.445 73.408 42.959 1.00 64.18 500 TRP C O 1
ATOM 12849 N N . SER C 3 467 ? -21.370 72.085 41.384 1.00 62.41 501 SER C N 1
ATOM 12850 C CA . SER C 3 467 ? -20.139 71.818 40.655 1.00 62.02 501 SER C CA 1
ATOM 12851 C C . SER C 3 467 ? -20.498 70.934 39.472 1.00 59.11 501 SER C C 1
ATOM 12852 O O . SER C 3 467 ? -21.535 70.266 39.473 1.00 57.13 501 SER C O 1
ATOM 12860 N N . TRP C 3 468 ? -19.634 70.949 38.456 1.00 60.06 502 TRP C N 1
ATOM 12861 C CA . TRP C 3 468 ? -19.877 70.130 37.273 1.00 59.42 502 TRP C CA 1
ATOM 12862 C C . TRP C 3 468 ? -20.056 68.665 37.653 1.00 58.53 502 TRP C C 1
ATOM 12863 O O . TRP C 3 468 ? -21.004 68.006 37.210 1.00 53.46 502 TRP C O 1
ATOM 12884 N N . HIS C 3 469 ? -19.152 68.138 38.480 1.00 62.83 503 HIS C N 1
ATOM 12885 C CA . HIS C 3 469 ? -19.260 66.749 38.912 1.00 66.29 503 HIS C CA 1
ATOM 12886 C C . HIS C 3 469 ? -20.553 66.511 39.684 1.00 63.82 503 HIS C C 1
ATOM 12887 O O . HIS C 3 469 ? -21.264 65.529 39.438 1.00 66.74 503 HIS C O 1
ATOM 12901 N N . ASN C 3 470 ? -20.876 67.402 40.624 1.00 57.77 504 ASN C N 1
ATOM 12902 C CA . ASN C 3 470 ? -21.969 67.131 41.552 1.00 49.31 504 ASN C CA 1
ATOM 12903 C C . ASN C 3 470 ? -23.333 67.205 40.878 1.00 45.19 504 ASN C C 1
ATOM 12904 O O . ASN C 3 470 ? -24.268 66.522 41.311 1.00 45.21 504 ASN C O 1
ATOM 12915 N N . ILE C 3 471 ? -23.480 68.022 39.834 1.00 45.05 505 ILE C N 1
ATOM 12916 C CA . ILE C 3 471 ? -24.756 68.050 39.124 1.00 44.05 505 ILE C CA 1
ATOM 12917 C C . ILE C 3 471 ? -24.847 66.884 38.148 1.00 43.60 505 ILE C C 1
ATOM 12918 O O . ILE C 3 471 ? -25.939 66.363 37.900 1.00 40.86 505 ILE C O 1
ATOM 12934 N N . ASN C 3 472 ? -23.717 66.455 37.581 1.00 47.48 506 ASN C N 1
ATOM 12935 C CA . ASN C 3 472 ? -23.711 65.250 36.758 1.00 47.18 506 ASN C CA 1
ATOM 12936 C C . ASN C 3 472 ? -24.095 64.031 37.586 1.00 42.82 506 ASN C C 1
ATOM 12937 O O . ASN C 3 472 ? -24.995 63.268 37.216 1.00 43.18 506 ASN C O 1
ATOM 12948 N N . THR C 3 473 ? -23.416 63.834 38.716 1.00 42.56 507 THR C N 1
ATOM 12949 C CA . THR C 3 473 ? -23.696 62.693 39.581 1.00 41.80 507 THR C CA 1
ATOM 12950 C C . THR C 3 473 ? -25.175 62.624 39.945 1.00 42.73 507 THR C C 1
ATOM 12951 O O . THR C 3 473 ? -25.794 61.556 39.888 1.00 39.59 507 THR C O 1
ATOM 12962 N N . LEU C 3 474 ? -25.760 63.761 40.327 1.00 40.00 508 LEU C N 1
ATOM 12963 C CA . LEU C 3 474 ? -27.156 63.763 40.752 1.00 36.28 508 LEU C CA 1
ATOM 12964 C C . LEU C 3 474 ? -28.086 63.447 39.588 1.00 33.49 508 LEU C C 1
ATOM 12965 O O . LEU C 3 474 ? -29.078 62.726 39.755 1.00 32.83 508 LEU C O 1
ATOM 12981 N N . SER C 3 475 ? -27.785 63.975 38.400 1.00 33.94 509 SER C N 1
ATOM 12982 C CA . SER C 3 475 ? -28.627 63.708 37.239 1.00 34.49 509 SER C CA 1
ATOM 12983 C C . SER C 3 475 ? -28.557 62.241 36.840 1.00 34.18 509 SER C C 1
ATOM 12984 O O . SER C 3 475 ? -29.564 61.654 36.424 1.00 30.35 509 SER C O 1
ATOM 12992 N N . TRP C 3 476 ? -27.374 61.635 36.951 1.00 33.30 510 TRP C N 1
ATOM 12993 C CA . TRP C 3 476 ? -27.244 60.207 36.689 1.00 31.96 510 TRP C CA 1
ATOM 12994 C C . TRP C 3 476 ? -28.067 59.395 37.678 1.00 28.67 510 TRP C C 1
ATOM 12995 O O . TRP C 3 476 ? -28.765 58.451 37.288 1.00 27.34 510 TRP C O 1
ATOM 13016 N N . ALA C 3 477 ? -28.007 59.755 38.962 1.00 28.40 511 ALA C N 1
ATOM 13017 C CA . ALA C 3 477 ? -28.824 59.083 39.965 1.00 24.16 511 ALA C CA 1
ATOM 13018 C C . ALA C 3 477 ? -30.306 59.213 39.639 1.00 23.31 511 ALA C C 1
ATOM 13019 O O . ALA C 3 477 ? -31.038 58.218 39.618 1.00 25.22 511 ALA C O 1
ATOM 13026 N N . ILE C 3 478 ? -30.769 60.441 39.390 1.00 24.78 512 ILE C N 1
ATOM 13027 C CA . ILE C 3 478 ? -32.174 60.656 39.046 1.00 28.65 512 ILE C CA 1
ATOM 13028 C C . ILE C 3 478 ? -32.558 59.820 37.833 1.00 25.80 512 ILE C C 1
ATOM 13029 O O . ILE C 3 478 ? -33.638 59.219 37.791 1.00 26.15 512 ILE C O 1
ATOM 13045 N N . GLY C 3 479 ? -31.687 59.771 36.826 1.00 27.92 513 GLY C N 1
ATOM 13046 C CA . GLY C 3 479 ? -31.986 58.987 35.643 1.00 27.28 513 GLY C CA 1
ATOM 13047 C C . GLY C 3 479 ? -32.011 57.496 35.906 1.00 28.66 513 GLY C C 1
ATOM 13048 O O . GLY C 3 479 ? -32.714 56.753 35.215 1.00 31.07 513 GLY C O 1
ATOM 13052 N N . SER C 3 480 ? -31.263 57.037 36.912 1.00 25.50 514 SER C N 1
ATOM 13053 C CA . SER C 3 480 ? -31.090 55.605 37.124 1.00 26.24 514 SER C CA 1
ATOM 13054 C C . SER C 3 480 ? -32.325 54.932 37.715 1.00 25.62 514 SER C C 1
ATOM 13055 O O . SER C 3 480 ? -32.480 53.717 37.557 1.00 25.67 514 SER C O 1
ATOM 13063 N N . ILE C 3 481 ? -33.203 55.675 38.392 1.00 26.02 515 ILE C N 1
ATOM 13064 C CA . ILE C 3 481 ? -34.362 55.077 39.048 1.00 26.43 515 ILE C CA 1
ATOM 13065 C C . ILE C 3 481 ? -35.607 55.131 38.169 1.00 32.97 515 ILE C C 1
ATOM 13066 O O . ILE C 3 481 ? -36.713 54.878 38.654 1.00 32.59 515 ILE C O 1
ATOM 13082 N N . SER C 3 482 ? -35.453 55.455 36.887 1.00 35.87 516 SER C N 1
ATOM 13083 C CA . SER C 3 482 ? -36.583 55.451 35.969 1.00 36.61 516 SER C CA 1
ATOM 13084 C C . SER C 3 482 ? -37.282 54.097 35.987 1.00 36.81 516 SER C C 1
ATOM 13085 O O . SER C 3 482 ? -36.637 53.047 35.913 1.00 32.38 516 SER C O 1
ATOM 13093 N N . GLY C 3 483 ? -38.608 54.127 36.090 1.00 38.53 517 GLY C N 1
ATOM 13094 C CA . GLY C 3 483 ? -39.400 52.915 36.095 1.00 39.15 517 GLY C CA 1
ATOM 13095 C C . GLY C 3 483 ? -39.717 52.355 37.463 1.00 43.68 517 GLY C C 1
ATOM 13096 O O . GLY C 3 483 ? -40.288 51.261 37.546 1.00 45.86 517 GLY C O 1
ATOM 13100 N N . THR C 3 484 ? -39.369 53.061 38.537 1.00 43.57 518 THR C N 1
ATOM 13101 C CA . THR C 3 484 ? -39.634 52.595 39.893 1.00 44.36 518 THR C CA 1
ATOM 13102 C C . THR C 3 484 ? -40.822 53.298 40.537 1.00 47.15 518 THR C C 1
ATOM 13103 O O . THR C 3 484 ? -41.632 52.647 41.203 1.00 52.23 518 THR C O 1
ATOM 13114 N N . MET C 3 485 ? -40.943 54.610 40.354 1.00 44.00 519 MET C N 1
ATOM 13115 C CA . MET C 3 485 ? -42.064 55.348 40.906 1.00 40.09 519 MET C CA 1
ATOM 13116 C C . MET C 3 485 ? -43.340 55.050 40.123 1.00 43.15 519 MET C C 1
ATOM 13117 O O . MET C 3 485 ? -43.330 54.386 39.083 1.00 45.35 519 MET C O 1
ATOM 13131 N N . SER C 3 486 ? -44.453 55.561 40.642 1.00 44.55 520 SER C N 1
ATOM 13132 C CA . SER C 3 486 ? -45.701 55.548 39.900 1.00 49.95 520 SER C CA 1
ATOM 13133 C C . SER C 3 486 ? -45.667 56.607 38.803 1.00 50.34 520 SER C C 1
ATOM 13134 O O . SER C 3 486 ? -44.921 57.588 38.870 1.00 45.02 520 SER C O 1
ATOM 13142 N N . GLU C 3 487 ? -46.494 56.396 37.776 1.00 56.02 521 GLU C N 1
ATOM 13143 C CA . GLU C 3 487 ? -46.541 57.338 36.663 1.00 57.00 521 GLU C CA 1
ATOM 13144 C C . GLU C 3 487 ? -46.890 58.741 37.147 1.00 58.14 521 GLU C C 1
ATOM 13145 O O . GLU C 3 487 ? -46.343 59.733 36.650 1.00 56.47 521 GLU C O 1
ATOM 13157 N N . ASP C 3 488 ? -47.792 58.843 38.127 1.00 56.74 522 ASP C N 1
ATOM 13158 C CA . ASP C 3 488 ? -48.178 60.150 38.648 1.00 59.25 522 ASP C CA 1
ATOM 13159 C C . ASP C 3 488 ? -47.050 60.773 39.462 1.00 54.11 522 ASP C C 1
ATOM 13160 O O . ASP C 3 488 ? -46.729 61.956 39.292 1.00 53.78 522 ASP C O 1
ATOM 13169 N N . THR C 3 489 ? -46.434 59.996 40.357 1.00 51.39 523 THR C N 1
ATOM 13170 C CA . THR C 3 489 ? -45.283 60.511 41.094 1.00 52.78 523 THR C CA 1
ATOM 13171 C C . THR C 3 489 ? -44.113 60.770 40.156 1.00 47.32 523 THR C C 1
ATOM 13172 O O . THR C 3 489 ? -43.423 61.790 40.281 1.00 45.49 523 THR C O 1
ATOM 13183 N N . GLU C 3 490 ? -43.869 59.855 39.215 1.00 48.51 524 GLU C N 1
ATOM 13184 C CA . GLU C 3 490 ? -42.884 60.110 38.171 1.00 43.43 524 GLU C CA 1
ATOM 13185 C C . GLU C 3 490 ? -43.157 61.448 37.496 1.00 48.16 524 GLU C C 1
ATOM 13186 O O . GLU C 3 490 ? -42.272 62.305 37.406 1.00 46.57 524 GLU C O 1
ATOM 13198 N N . LYS C 3 491 ? -44.395 61.652 37.041 1.00 50.83 525 LYS C N 1
ATOM 13199 C CA . LYS C 3 491 ? -44.768 62.906 36.397 1.00 52.77 525 LYS C CA 1
ATOM 13200 C C . LYS C 3 491 ? -44.405 64.101 37.272 1.00 54.40 525 LYS C C 1
ATOM 13201 O O . LYS C 3 491 ? -43.628 64.973 36.869 1.00 51.84 525 LYS C O 1
ATOM 13220 N N . ARG C 3 492 ? -44.958 64.151 38.487 1.00 56.08 526 ARG C N 1
ATOM 13221 C CA . ARG C 3 492 ? -44.640 65.246 39.400 1.00 57.12 526 ARG C CA 1
ATOM 13222 C C . ARG C 3 492 ? -43.144 65.315 39.670 1.00 51.34 526 ARG C C 1
ATOM 13223 O O . ARG C 3 492 ? -42.558 66.405 39.700 1.00 50.74 526 ARG C O 1
ATOM 13244 N N . PHE C 3 493 ? -42.508 64.161 39.868 1.00 48.35 527 PHE C N 1
ATOM 13245 C CA . PHE C 3 493 ? -41.069 64.128 40.098 1.00 45.06 527 PHE C CA 1
ATOM 13246 C C . PHE C 3 493 ? -40.313 64.682 38.894 1.00 45.86 527 PHE C C 1
ATOM 13247 O O . PHE C 3 493 ? -39.528 65.628 39.017 1.00 43.81 527 PHE C O 1
ATOM 13264 N N . VAL C 3 494 ? -40.554 64.111 37.712 1.00 45.16 528 VAL C N 1
ATOM 13265 C CA . VAL C 3 494 ? -39.825 64.532 36.517 1.00 45.32 528 VAL C CA 1
ATOM 13266 C C . VAL C 3 494 ? -39.991 66.031 36.295 1.00 50.19 528 VAL C C 1
ATOM 13267 O O . VAL C 3 494 ? -39.011 66.756 36.086 1.00 46.73 528 VAL C O 1
ATOM 13280 N N . VAL C 3 495 ? -41.234 66.521 36.346 1.00 55.47 529 VAL C N 1
ATOM 13281 C CA . VAL C 3 495 ? -41.483 67.947 36.131 1.00 59.09 529 VAL C CA 1
ATOM 13282 C C . VAL C 3 495 ? -40.628 68.781 37.076 1.00 58.00 529 VAL C C 1
ATOM 13283 O O . VAL C 3 495 ? -39.908 69.693 36.652 1.00 59.27 529 VAL C O 1
ATOM 13296 N N . THR C 3 496 ? -40.705 68.483 38.376 1.00 53.95 530 THR C N 1
ATOM 13297 C CA . THR C 3 496 ? -39.939 69.247 39.357 1.00 54.82 530 THR C CA 1
ATOM 13298 C C . THR C 3 496 ? -38.458 69.271 39.002 1.00 53.53 530 THR C C 1
ATOM 13299 O O . THR C 3 496 ? -37.809 70.323 39.071 1.00 53.55 530 THR C O 1
ATOM 13310 N N . VAL C 3 497 ? -37.906 68.120 38.616 1.00 51.67 531 VAL C N 1
ATOM 13311 C CA . VAL C 3 497 ? -36.488 68.047 38.274 1.00 49.74 531 VAL C CA 1
ATOM 13312 C C . VAL C 3 497 ? -36.182 68.949 37.086 1.00 51.82 531 VAL C C 1
ATOM 13313 O O . VAL C 3 497 ? -35.252 69.764 37.126 1.00 53.07 531 VAL C O 1
ATOM 13326 N N . ILE C 3 498 ? -36.957 68.814 36.007 1.00 53.72 532 ILE C N 1
ATOM 13327 C CA . ILE C 3 498 ? -36.697 69.604 34.805 1.00 57.73 532 ILE C CA 1
ATOM 13328 C C . ILE C 3 498 ? -36.804 71.091 35.120 1.00 63.19 532 ILE C C 1
ATOM 13329 O O . ILE C 3 498 ? -35.913 71.881 34.786 1.00 64.93 532 ILE C O 1
ATOM 13345 N N . LYS C 3 499 ? -37.898 71.495 35.768 1.00 65.53 533 LYS C N 1
ATOM 13346 C CA . LYS C 3 499 ? -38.029 72.871 36.237 1.00 68.93 533 LYS C CA 1
ATOM 13347 C C . LYS C 3 499 ? -36.778 73.314 36.985 1.00 66.79 533 LYS C C 1
ATOM 13348 O O . LYS C 3 499 ? -36.102 74.270 36.591 1.00 67.93 533 LYS C O 1
ATOM 13367 N N . ASP C 3 500 ? -36.465 72.623 38.082 1.00 64.54 534 ASP C N 1
ATOM 13368 C CA . ASP C 3 500 ? -35.301 72.985 38.883 1.00 64.46 534 ASP C CA 1
ATOM 13369 C C . ASP C 3 500 ? -34.029 72.974 38.045 1.00 64.84 534 ASP C C 1
ATOM 13370 O O . ASP C 3 500 ? -33.134 73.802 38.252 1.00 64.66 534 ASP C O 1
ATOM 13379 N N . LEU C 3 501 ? -33.929 72.041 37.096 1.00 64.26 535 LEU C N 1
ATOM 13380 C CA . LEU C 3 501 ? -32.760 72.001 36.224 1.00 63.48 535 LEU C CA 1
ATOM 13381 C C . LEU C 3 501 ? -32.762 73.169 35.246 1.00 67.47 535 LEU C C 1
ATOM 13382 O O . LEU C 3 501 ? -31.703 73.729 34.937 1.00 70.04 535 LEU C O 1
ATOM 13398 N N . LEU C 3 502 ? -33.938 73.547 34.743 1.00 67.12 536 LEU C N 1
ATOM 13399 C CA . LEU C 3 502 ? -34.030 74.680 33.828 1.00 68.01 536 LEU C CA 1
ATOM 13400 C C . LEU C 3 502 ? -33.615 75.972 34.523 1.00 68.69 536 LEU C C 1
ATOM 13401 O O . LEU C 3 502 ? -32.727 76.691 34.052 1.00 69.00 536 LEU C O 1
ATOM 13417 N N . GLY C 3 503 ? -34.256 76.285 35.651 1.00 68.66 537 GLY C N 1
ATOM 13418 C CA . GLY C 3 503 ? -33.852 77.450 36.418 1.00 69.60 537 GLY C CA 1
ATOM 13419 C C . GLY C 3 503 ? -32.381 77.422 36.777 1.00 68.87 537 GLY C C 1
ATOM 13420 O O . GLY C 3 503 ? -31.717 78.461 36.812 1.00 70.41 537 GLY C O 1
ATOM 13424 N N . LEU C 3 504 ? -31.848 76.229 37.049 1.00 68.35 538 LEU C N 1
ATOM 13425 C CA . LEU C 3 504 ? -30.418 76.096 37.298 1.00 68.26 538 LEU C CA 1
ATOM 13426 C C . LEU C 3 504 ? -29.604 76.471 36.066 1.00 72.97 538 LEU C C 1
ATOM 13427 O O . LEU C 3 504 ? -28.475 76.958 36.193 1.00 73.23 538 LEU C O 1
ATOM 13443 N N . CYS C 3 505 ? -30.158 76.256 34.871 1.00 78.39 539 CYS C N 1
ATOM 13444 C CA . CYS C 3 505 ? -29.450 76.605 33.644 1.00 83.64 539 CYS C CA 1
ATOM 13445 C C . CYS C 3 505 ? -29.472 78.111 33.407 1.00 88.21 539 CYS C C 1
ATOM 13446 O O . CYS C 3 505 ? -28.434 78.716 33.115 1.00 90.17 539 CYS C O 1
ATOM 13454 N N . GLU C 3 506 ? -30.649 78.731 33.523 1.00 88.07 540 GLU C N 1
ATOM 13455 C CA . GLU C 3 506 ? -30.739 80.186 33.445 1.00 90.52 540 GLU C CA 1
ATOM 13456 C C . GLU C 3 506 ? -29.779 80.834 34.433 1.00 89.79 540 GLU C C 1
ATOM 13457 O O . GLU C 3 506 ? -29.060 81.782 34.099 1.00 92.53 540 GLU C O 1
ATOM 13469 N N . GLN C 3 507 ? -29.754 80.314 35.661 1.00 100.79 541 GLN C N 1
ATOM 13470 C CA . GLN C 3 507 ? -28.951 80.879 36.738 1.00 102.42 541 GLN C CA 1
ATOM 13471 C C . GLN C 3 507 ? -27.474 81.002 36.379 1.00 105.30 541 GLN C C 1
ATOM 13472 O O . GLN C 3 507 ? -26.753 81.768 37.029 1.00 107.54 541 GLN C O 1
ATOM 13486 N N . LYS C 3 508 ? -27.006 80.281 35.365 1.00 105.97 542 LYS C N 1
ATOM 13487 C CA . LYS C 3 508 ? -25.597 80.272 34.997 1.00 109.64 542 LYS C CA 1
ATOM 13488 C C . LYS C 3 508 ? -25.338 81.225 33.837 1.00 115.84 542 LYS C C 1
ATOM 13489 O O . LYS C 3 508 ? -26.109 81.273 32.873 1.00 117.14 542 LYS C O 1
ATOM 13508 N N . ARG C 3 509 ? -24.245 81.980 33.937 1.00 120.02 543 ARG C N 1
ATOM 13509 C CA . ARG C 3 509 ? -23.842 82.929 32.907 1.00 123.84 543 ARG C CA 1
ATOM 13510 C C . ARG C 3 509 ? -22.671 82.434 32.067 1.00 120.53 543 ARG C C 1
ATOM 13511 O O . ARG C 3 509 ? -22.276 83.120 31.119 1.00 121.61 543 ARG C O 1
ATOM 13532 N N . GLY C 3 510 ? -22.109 81.269 32.384 1.00 115.80 544 GLY C N 1
ATOM 13533 C CA . GLY C 3 510 ? -20.914 80.798 31.720 1.00 112.58 544 GLY C CA 1
ATOM 13534 C C . GLY C 3 510 ? -21.197 80.097 30.405 1.00 107.22 544 GLY C C 1
ATOM 13535 O O . GLY C 3 510 ? -22.333 79.976 29.949 1.00 105.75 544 GLY C O 1
ATOM 13539 N N . LYS C 3 511 ? -20.114 79.629 29.782 1.00 104.28 545 LYS C N 1
ATOM 13540 C CA . LYS C 3 511 ? -20.208 78.818 28.561 1.00 100.92 545 LYS C CA 1
ATOM 13541 C C . LYS C 3 511 ? -20.337 77.344 28.935 1.00 94.30 545 LYS C C 1
ATOM 13542 O O . LYS C 3 511 ? -21.416 76.755 28.820 1.00 90.40 545 LYS C O 1
ATOM 13561 N N . ASP C 3 512 ? -19.234 76.740 29.382 1.00 93.48 546 ASP C N 1
ATOM 13562 C CA . ASP C 3 512 ? -19.271 75.343 29.800 1.00 92.88 546 ASP C CA 1
ATOM 13563 C C . ASP C 3 512 ? -20.291 75.130 30.911 1.00 91.97 546 ASP C C 1
ATOM 13564 O O . ASP C 3 512 ? -20.967 74.095 30.952 1.00 90.18 546 ASP C O 1
ATOM 13573 N N . ASN C 3 513 ? -20.414 76.095 31.826 1.00 94.58 547 ASN C N 1
ATOM 13574 C CA . ASN C 3 513 ? -21.454 76.024 32.849 1.00 95.61 547 ASN C CA 1
ATOM 13575 C C . ASN C 3 513 ? -22.819 75.781 32.219 1.00 93.23 547 ASN C C 1
ATOM 13576 O O . ASN C 3 513 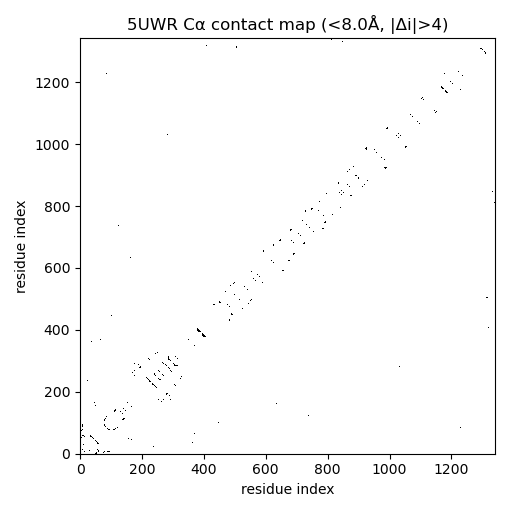? -23.538 74.849 32.598 1.00 89.85 547 ASN C O 1
ATOM 13587 N N . LYS C 3 514 ? -23.191 76.616 31.246 1.00 94.82 548 LYS C N 1
ATOM 13588 C CA . LYS C 3 514 ? -24.485 76.463 30.590 1.00 94.45 548 LYS C CA 1
ATOM 13589 C C . LYS C 3 514 ? -24.572 75.147 29.828 1.00 86.25 548 LYS C C 1
ATOM 13590 O O . LYS C 3 514 ? -25.664 74.589 29.675 1.00 84.78 548 LYS C O 1
ATOM 13609 N N . ALA C 3 515 ? -23.437 74.637 29.344 1.00 80.65 549 ALA C N 1
ATOM 13610 C CA . ALA C 3 515 ? -23.442 73.389 28.588 1.00 73.88 549 ALA C CA 1
ATOM 13611 C C . ALA C 3 515 ? -23.729 72.198 29.494 1.00 70.80 549 ALA C C 1
ATOM 13612 O O . ALA C 3 515 ? -24.542 71.330 29.157 1.00 67.72 549 ALA C O 1
ATOM 13619 N N . VAL C 3 516 ? -23.067 72.142 30.652 1.00 71.60 550 VAL C N 1
ATOM 13620 C CA . VAL C 3 516 ? -23.220 71.004 31.556 1.00 68.21 550 VAL C CA 1
ATOM 13621 C C . VAL C 3 516 ? -24.687 70.802 31.914 1.00 63.28 550 VAL C C 1
ATOM 13622 O O . VAL C 3 516 ? -25.238 69.705 31.760 1.00 60.88 550 VAL C O 1
ATOM 13635 N N . VAL C 3 517 ? -25.340 71.856 32.409 1.00 62.11 551 VAL C N 1
ATOM 13636 C CA . VAL C 3 517 ? -26.721 71.722 32.859 1.00 62.15 551 VAL C CA 1
ATOM 13637 C C . VAL C 3 517 ? -27.619 71.301 31.707 1.00 63.94 551 VAL C C 1
ATOM 13638 O O . VAL C 3 517 ? -28.592 70.564 31.907 1.00 59.10 551 VAL C O 1
ATOM 13651 N N . ALA C 3 518 ? -27.312 71.749 30.489 1.00 73.87 552 ALA C N 1
ATOM 13652 C CA . ALA C 3 518 ? -28.122 71.367 29.337 1.00 77.07 552 ALA C CA 1
ATOM 13653 C C . ALA C 3 518 ? -27.997 69.875 29.055 1.00 72.74 552 ALA C C 1
ATOM 13654 O O . ALA C 3 518 ? -29.000 69.191 28.826 1.00 74.27 552 ALA C O 1
ATOM 13661 N N . SER C 3 519 ? -26.769 69.352 29.070 1.00 65.64 553 SER C N 1
ATOM 13662 C CA . SER C 3 519 ? -26.569 67.919 28.877 1.00 58.36 553 SER C CA 1
ATOM 13663 C C . SER C 3 519 ? -27.355 67.117 29.906 1.00 57.85 553 SER C C 1
ATOM 13664 O O . SER C 3 519 ? -28.112 66.205 29.555 1.00 54.72 553 SER C O 1
ATOM 13672 N N . ASP C 3 520 ? -27.183 67.445 31.190 1.00 59.05 554 ASP C N 1
ATOM 13673 C CA . ASP C 3 520 ? -27.886 66.720 32.244 1.00 55.66 554 ASP C CA 1
ATOM 13674 C C . ASP C 3 520 ? -29.392 66.735 32.018 1.00 53.67 554 ASP C C 1
ATOM 13675 O O . ASP C 3 520 ? -30.065 65.717 32.217 1.00 49.15 554 ASP C O 1
ATOM 13684 N N . ILE C 3 521 ? -29.941 67.880 31.60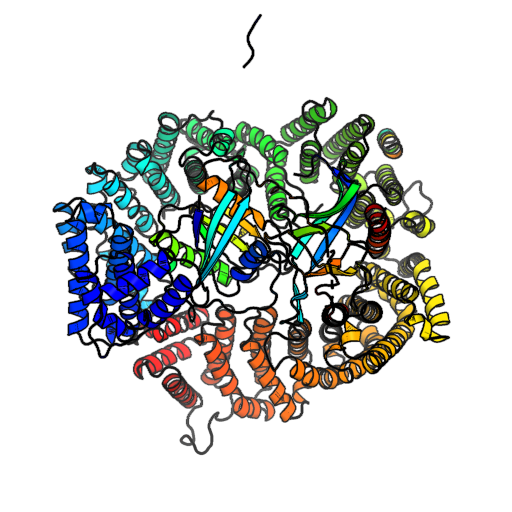9 1.00 55.18 555 ILE C N 1
ATOM 13685 C CA . ILE C 3 521 ? -31.373 67.953 31.334 1.00 56.84 555 ILE C CA 1
ATOM 13686 C C . ILE C 3 521 ? -31.754 66.928 30.275 1.00 57.11 555 ILE C C 1
ATOM 13687 O O . ILE C 3 521 ? -32.696 66.147 30.452 1.00 56.68 555 ILE C O 1
ATOM 13703 N N . MET C 3 522 ? -31.032 66.915 29.153 1.00 56.78 556 MET C N 1
ATOM 13704 C CA . MET C 3 522 ? -31.399 65.997 28.084 1.00 56.98 556 MET C CA 1
ATOM 13705 C C . MET C 3 522 ? -31.131 64.552 28.476 1.00 50.69 556 MET C C 1
ATOM 13706 O O . MET C 3 522 ? -31.807 63.643 27.981 1.00 50.42 556 MET C O 1
ATOM 13720 N N . TYR C 3 523 ? -30.160 64.310 29.355 1.00 48.36 557 TYR C N 1
ATOM 13721 C CA . TYR C 3 523 ? -29.948 62.948 29.829 1.00 43.45 557 TYR C CA 1
ATOM 13722 C C . TYR C 3 523 ? -31.137 62.469 30.655 1.00 46.68 557 TYR C C 1
ATOM 13723 O O . TYR C 3 523 ? -31.631 61.352 30.462 1.00 45.23 557 TYR C O 1
ATOM 13741 N N . VAL C 3 524 ? -31.602 63.299 31.591 1.00 45.44 558 VAL C N 1
ATOM 13742 C CA . VAL C 3 524 ? -32.707 62.900 32.458 1.00 44.62 558 VAL C CA 1
ATOM 13743 C C . VAL C 3 524 ? -33.942 62.576 31.626 1.00 40.23 558 VAL C C 1
ATOM 13744 O O . VAL C 3 524 ? -34.584 61.537 31.817 1.00 38.93 558 VAL C O 1
ATOM 13757 N N . VAL C 3 525 ? -34.292 63.459 30.687 1.00 44.15 559 VAL C N 1
ATOM 13758 C CA . VAL C 3 525 ? -35.490 63.236 29.880 1.00 45.12 559 VAL C CA 1
ATOM 13759 C C . VAL C 3 525 ? -35.329 61.991 29.023 1.00 42.77 559 VAL C C 1
ATOM 13760 O O . VAL C 3 525 ? -36.303 61.270 28.772 1.00 43.26 559 VAL C O 1
ATOM 13773 N N . GLY C 3 526 ? -34.110 61.718 28.556 1.00 41.57 560 GLY C N 1
ATOM 13774 C CA . GLY C 3 526 ? -33.865 60.516 27.782 1.00 40.73 560 GLY C CA 1
ATOM 13775 C C . GLY C 3 526 ? -34.056 59.236 28.565 1.00 39.94 560 GLY C C 1
ATOM 13776 O O . GLY C 3 526 ? -34.287 58.182 27.964 1.00 39.42 560 GLY C O 1
ATOM 13780 N N . GLN C 3 527 ? -33.966 59.301 29.891 1.00 38.30 561 GLN C N 1
ATOM 13781 C CA . GLN C 3 527 ? -34.135 58.130 30.740 1.00 40.09 561 GLN C CA 1
ATOM 13782 C C . GLN C 3 527 ? -35.583 57.884 31.138 1.00 38.19 561 GLN C C 1
ATOM 13783 O O . GLN C 3 527 ? -35.870 56.857 31.761 1.00 32.92 561 GLN C O 1
ATOM 13797 N N . TYR C 3 528 ? -36.502 58.783 30.789 1.00 38.62 562 TYR C N 1
ATOM 13798 C CA . TYR C 3 528 ? -37.907 58.676 31.180 1.00 37.76 562 TYR C CA 1
ATOM 13799 C C . TYR C 3 528 ? -38.803 58.627 29.947 1.00 35.06 562 TYR C C 1
ATOM 13800 O O . TYR C 3 528 ? -39.635 59.515 29.729 1.00 37.90 562 TYR C O 1
ATOM 13818 N N . PRO C 3 529 ? -38.662 57.587 29.121 1.00 35.53 563 PRO C N 1
ATOM 13819 C CA . PRO C 3 529 ? -39.521 57.491 27.929 1.00 38.96 563 PRO C CA 1
ATOM 13820 C C . PRO C 3 529 ? -40.996 57.371 28.266 1.00 42.41 563 PRO C C 1
ATOM 13821 O O . PRO C 3 529 ? -41.833 57.954 27.567 1.00 45.56 563 PRO C O 1
ATOM 13832 N N . ARG C 3 530 ? -41.340 56.626 29.319 1.00 43.70 564 ARG C N 1
ATOM 13833 C CA . ARG C 3 530 ? -42.739 56.500 29.716 1.00 46.96 564 ARG C CA 1
ATOM 13834 C C . ARG C 3 530 ? -43.388 57.869 29.870 1.00 46.67 564 ARG C C 1
ATOM 13835 O O . ARG C 3 530 ? -44.530 58.080 29.445 1.00 48.39 564 ARG C O 1
ATOM 13856 N N . PHE C 3 531 ? -42.668 58.817 30.470 1.00 46.19 565 PHE C N 1
ATOM 13857 C CA . PHE C 3 531 ? -43.185 60.174 30.604 1.00 44.12 565 PHE C CA 1
ATOM 13858 C C . PHE C 3 531 ? -43.342 60.837 29.241 1.00 47.79 565 PHE C C 1
ATOM 13859 O O . PHE C 3 531 ? -44.382 61.440 28.949 1.00 47.07 565 PHE C O 1
ATOM 13876 N N . LEU C 3 532 ? -42.317 60.735 28.390 1.00 45.04 566 LEU C N 1
ATOM 13877 C CA . LEU C 3 532 ? -42.377 61.359 27.072 1.00 47.36 566 LEU C CA 1
ATOM 13878 C C . LEU C 3 532 ? -43.522 60.793 26.240 1.00 48.37 566 LEU C C 1
ATOM 13879 O O . LEU C 3 532 ? -44.175 61.527 25.489 1.00 46.39 566 LEU C O 1
ATOM 13895 N N . LYS C 3 533 ? -43.779 59.488 26.358 1.00 46.48 567 LYS C N 1
ATOM 13896 C CA . LYS C 3 533 ? -44.815 58.862 25.542 1.00 48.34 567 LYS C CA 1
ATOM 13897 C C . LYS C 3 533 ? -46.191 59.430 25.862 1.00 50.56 567 LYS C C 1
ATOM 13898 O O . LYS C 3 533 ? -47.033 59.575 24.969 1.00 54.21 567 LYS C O 1
ATOM 13917 N N . ALA C 3 534 ? -46.441 59.753 27.129 1.00 50.67 568 ALA C N 1
ATOM 13918 C CA . ALA C 3 534 ? -47.747 60.226 27.568 1.00 47.93 568 ALA C CA 1
ATOM 13919 C C . ALA C 3 534 ? -47.906 61.736 27.458 1.00 49.30 568 ALA C C 1
ATOM 13920 O O . ALA C 3 534 ? -48.973 62.257 27.799 1.00 50.78 568 ALA C O 1
ATOM 13927 N N . HIS C 3 535 ? -46.873 62.454 26.994 1.00 51.22 569 HIS C N 1
ATOM 13928 C CA . HIS C 3 535 ? -46.885 63.912 26.930 1.00 55.87 569 HIS C CA 1
ATOM 13929 C C . HIS C 3 535 ? -46.296 64.334 25.581 1.00 55.60 569 HIS C C 1
ATOM 13930 O O . HIS C 3 535 ? -45.169 64.817 25.485 1.00 54.40 569 HIS C O 1
ATOM 13944 N N . TRP C 3 536 ? -47.082 64.153 24.517 1.00 56.43 570 TRP C N 1
ATOM 13945 C CA . TRP C 3 536 ? -46.578 64.414 23.172 1.00 57.66 570 TRP C CA 1
ATOM 13946 C C . TRP C 3 536 ? -46.053 65.837 23.041 1.00 59.29 570 TRP C C 1
ATOM 13947 O O . TRP C 3 536 ? -44.926 66.054 22.580 1.00 60.38 570 TRP C O 1
ATOM 13968 N N . ASN C 3 537 ? -46.873 66.825 23.412 1.00 60.18 571 ASN C N 1
ATOM 13969 C CA . ASN C 3 537 ? -46.443 68.217 23.332 1.00 62.91 571 ASN C CA 1
ATOM 13970 C C . ASN C 3 537 ? -45.039 68.389 23.890 1.00 59.72 571 ASN C C 1
ATOM 13971 O O . ASN C 3 537 ? -44.202 69.080 23.296 1.00 57.88 571 ASN C O 1
ATOM 13982 N N . PHE C 3 538 ? -44.758 67.752 25.026 1.00 54.75 572 PHE C N 1
ATOM 13983 C CA . PHE C 3 538 ? -43.437 67.856 25.633 1.00 55.21 572 PHE C CA 1
ATOM 13984 C C . PHE C 3 538 ? -42.395 67.106 24.812 1.00 52.71 572 PHE C C 1
ATOM 13985 O O . PHE C 3 538 ? -41.307 67.630 24.544 1.00 49.36 572 PHE C O 1
ATOM 14002 N N . LEU C 3 539 ? -42.709 65.874 24.405 1.00 49.76 573 LEU C N 1
ATOM 14003 C CA . LEU C 3 539 ? -41.789 65.107 23.572 1.00 50.68 573 LEU C CA 1
ATOM 14004 C C . LEU C 3 539 ? -41.383 65.900 22.335 1.00 51.22 573 LEU C C 1
ATOM 14005 O O . LEU C 3 539 ? -40.193 66.042 22.035 1.00 49.20 573 LEU C O 1
ATOM 14021 N N . ARG C 3 540 ? -42.369 66.432 21.609 1.00 53.42 574 ARG C N 1
ATOM 14022 C CA . ARG C 3 540 ? -42.081 67.244 20.431 1.00 54.45 574 ARG C CA 1
ATOM 14023 C C . ARG C 3 540 ? -41.135 68.390 20.773 1.00 53.85 574 ARG C C 1
ATOM 14024 O O . ARG C 3 540 ? -40.153 68.636 20.063 1.00 50.55 574 ARG C O 1
ATOM 14045 N N . THR C 3 541 ? -41.414 69.100 21.869 1.00 55.24 575 THR C N 1
ATOM 14046 C CA . THR C 3 541 ? -40.574 70.230 22.254 1.00 56.95 575 THR C CA 1
ATOM 14047 C C . THR C 3 541 ? -39.159 69.772 22.590 1.00 55.75 575 THR C C 1
ATOM 14048 O O . THR C 3 541 ? -38.182 70.458 22.267 1.00 52.69 575 THR C O 1
ATOM 14059 N N . VAL C 3 542 ? -39.032 68.615 23.245 1.00 53.99 576 VAL C N 1
ATOM 14060 C CA . VAL C 3 542 ? -37.714 68.046 23.516 1.00 53.60 576 VAL C CA 1
ATOM 14061 C C . VAL C 3 542 ? -36.941 67.865 22.215 1.00 54.61 576 VAL C C 1
ATOM 14062 O O . VAL C 3 542 ? -35.813 68.351 22.065 1.00 52.78 576 VAL C O 1
ATOM 14075 N N . ILE C 3 543 ? -37.541 67.158 21.256 1.00 52.86 577 ILE C N 1
ATOM 14076 C CA . ILE C 3 543 ? -36.860 66.874 19.995 1.00 50.87 577 ILE C CA 1
ATOM 14077 C C . ILE C 3 543 ? -36.440 68.172 19.317 1.00 52.94 577 ILE C C 1
ATOM 14078 O O . ILE C 3 543 ? -35.289 68.329 18.892 1.00 51.46 577 ILE C O 1
ATOM 14094 N N . LEU C 3 544 ? -37.371 69.122 19.202 1.00 53.04 578 LEU C N 1
ATOM 14095 C CA . LEU C 3 544 ? -37.061 70.378 18.528 1.00 56.15 578 LEU C CA 1
ATOM 14096 C C . LEU C 3 544 ? -35.910 71.109 19.204 1.00 57.41 578 LEU C C 1
ATOM 14097 O O . LEU C 3 544 ? -35.124 71.783 18.529 1.00 59.74 578 LEU C O 1
ATOM 14113 N N . LYS C 3 545 ? -35.788 70.996 20.528 1.00 60.84 579 LYS C N 1
ATOM 14114 C CA . LYS C 3 545 ? -34.659 71.628 21.199 1.00 66.73 579 LYS C CA 1
ATOM 14115 C C . LYS C 3 545 ? -33.367 70.870 20.932 1.00 63.36 579 LYS C C 1
ATOM 14116 O O . LYS C 3 545 ? -32.290 71.476 20.895 1.00 64.26 579 LYS C O 1
ATOM 14135 N N . LEU C 3 546 ? -33.451 69.551 20.745 1.00 61.64 580 LEU C N 1
ATOM 14136 C CA . LEU C 3 546 ? -32.285 68.796 20.301 1.00 56.22 580 LEU C CA 1
ATOM 14137 C C . LEU C 3 546 ? -31.838 69.254 18.919 1.00 56.28 580 LEU C C 1
ATOM 14138 O O . LEU C 3 546 ? -30.640 69.434 18.673 1.00 58.06 580 LEU C O 1
ATOM 14154 N N . PHE C 3 547 ? -32.788 69.449 18.002 1.00 53.66 581 PHE C N 1
ATOM 14155 C CA . PHE C 3 547 ? -32.442 69.957 16.678 1.00 58.00 581 PHE C CA 1
ATOM 14156 C C . PHE C 3 547 ? -31.754 71.312 16.782 1.00 63.06 581 PHE C C 1
ATOM 14157 O O . PHE C 3 547 ? -30.736 71.557 16.125 1.00 62.09 581 PHE C O 1
ATOM 14174 N N . GLU C 3 548 ? -32.303 72.211 17.604 1.00 67.17 582 GLU C N 1
ATOM 14175 C CA . GLU C 3 548 ? -31.638 73.485 17.863 1.00 71.66 582 GLU C CA 1
ATOM 14176 C C . GLU C 3 548 ? -30.187 73.265 18.273 1.00 69.19 582 GLU C C 1
ATOM 14177 O O . GLU C 3 548 ? -29.276 73.935 17.774 1.00 69.99 582 GLU C O 1
ATOM 14189 N N . PHE C 3 549 ? -29.956 72.325 19.192 1.00 65.09 583 PHE C N 1
ATOM 14190 C CA . PHE C 3 549 ? -28.605 72.060 19.671 1.00 66.31 583 PHE C CA 1
ATOM 14191 C C . PHE C 3 549 ? -27.702 71.488 18.588 1.00 66.89 583 PHE C C 1
ATOM 14192 O O . PHE C 3 549 ? -26.478 71.623 18.689 1.00 66.79 583 PHE C O 1
ATOM 14209 N N . MET C 3 550 ? -28.267 70.854 17.560 1.00 64.73 584 MET C N 1
ATOM 14210 C CA . MET C 3 550 ? -27.449 70.310 16.482 1.00 63.90 584 MET C CA 1
ATOM 14211 C C . MET C 3 550 ? -26.773 71.393 15.654 1.00 67.06 584 MET C C 1
ATOM 14212 O O . MET C 3 550 ? -25.977 71.063 14.766 1.00 66.32 584 MET C O 1
ATOM 14226 N N . HIS C 3 551 ? -27.065 72.666 15.917 1.00 69.82 585 HIS C N 1
ATOM 14227 C CA . HIS C 3 551 ? -26.372 73.781 15.292 1.00 71.04 585 HIS C CA 1
ATOM 14228 C C . HIS C 3 551 ? -25.388 74.457 16.238 1.00 72.44 585 HIS C C 1
ATOM 14229 O O . HIS C 3 551 ? -24.752 75.442 15.849 1.00 75.77 585 HIS C O 1
ATOM 14243 N N . GLU C 3 552 ? -25.248 73.959 17.463 1.00 72.82 586 GLU C N 1
ATOM 14244 C CA . GLU C 3 552 ? -24.387 74.594 18.451 1.00 77.48 586 GLU C CA 1
ATOM 14245 C C . GLU C 3 552 ? -22.951 74.121 18.263 1.00 76.99 586 GLU C C 1
ATOM 14246 O O . GLU C 3 552 ? -22.663 72.924 18.375 1.00 74.55 586 GLU C O 1
ATOM 14258 N N . THR C 3 553 ? -22.049 75.064 17.990 1.00 80.84 587 THR C N 1
ATOM 14259 C CA . THR C 3 553 ? -20.651 74.745 17.736 1.00 81.20 587 THR C CA 1
ATOM 14260 C C . THR C 3 553 ? -19.866 74.420 19.001 1.00 82.08 587 THR C C 1
ATOM 14261 O O . THR C 3 553 ? -18.747 73.907 18.894 1.00 80.92 587 THR C O 1
ATOM 14272 N N . HIS C 3 554 ? -20.409 74.703 20.183 1.00 86.55 588 HIS C N 1
ATOM 14273 C CA . HIS C 3 554 ? -19.686 74.413 21.413 1.00 89.91 588 HIS C CA 1
ATOM 14274 C C . HIS C 3 554 ? -19.359 72.927 21.486 1.00 87.05 588 HIS C C 1
ATOM 14275 O O . HIS C 3 554 ? -20.219 72.075 21.245 1.00 83.74 588 HIS C O 1
ATOM 14289 N N . GLU C 3 555 ? -18.106 72.625 21.812 1.00 88.62 589 GLU C N 1
ATOM 14290 C CA . GLU C 3 555 ? -17.621 71.252 21.849 1.00 88.20 589 GLU C CA 1
ATOM 14291 C C . GLU C 3 555 ? -18.551 70.357 22.656 1.00 85.20 589 GLU C C 1
ATOM 14292 O O . GLU C 3 555 ? -18.816 70.619 23.833 1.00 86.10 589 GLU C O 1
ATOM 14304 N N . GLY C 3 556 ? -19.046 69.297 22.015 1.00 80.63 590 GLY C N 1
ATOM 14305 C CA . GLY C 3 556 ? -19.751 68.231 22.690 1.00 75.12 590 GLY C CA 1
ATOM 14306 C C . GLY C 3 556 ? -21.262 68.345 22.677 1.00 71.56 590 GLY C C 1
ATOM 14307 O O . GLY C 3 556 ? -21.942 67.350 22.953 1.00 68.17 590 GLY C O 1
ATOM 14311 N N . VAL C 3 557 ? -21.808 69.521 22.368 1.00 71.22 591 VAL C N 1
ATOM 14312 C CA . VAL C 3 557 ? -23.259 69.683 22.375 1.00 69.60 591 VAL C CA 1
ATOM 14313 C C . VAL C 3 557 ? -23.885 68.895 21.230 1.00 64.14 591 VAL C C 1
ATOM 14314 O O . VAL C 3 557 ? -24.878 68.181 21.414 1.00 61.98 591 VAL C O 1
ATOM 14327 N N . GLN C 3 558 ? -23.316 69.017 20.029 1.00 61.26 592 GLN C N 1
ATOM 14328 C CA . GLN C 3 558 ? -23.857 68.307 18.874 1.00 56.32 592 GLN C CA 1
ATOM 14329 C C . GLN C 3 558 ? -23.881 66.803 19.117 1.00 52.43 592 GLN C C 1
ATOM 14330 O O . GLN C 3 558 ? -24.893 66.138 18.868 1.00 48.83 592 GLN C O 1
ATOM 14344 N N . ASP C 3 559 ? -22.769 66.245 19.603 1.00 54.09 593 ASP C N 1
ATOM 14345 C CA . ASP C 3 559 ? -22.741 64.821 19.919 1.00 53.04 593 ASP C CA 1
ATOM 14346 C C . ASP C 3 559 ? -23.800 64.470 20.957 1.00 53.73 593 ASP C C 1
ATOM 14347 O O . ASP C 3 559 ? -24.408 63.395 20.895 1.00 53.01 593 ASP C O 1
ATOM 14356 N N . MET C 3 560 ? -24.037 65.365 21.917 1.00 53.60 594 MET C N 1
ATOM 14357 C CA . MET C 3 560 ? -25.063 65.117 22.925 1.00 52.85 594 MET C CA 1
ATOM 14358 C C . MET C 3 560 ? -26.451 65.110 22.297 1.00 48.26 594 MET C C 1
ATOM 14359 O O . MET C 3 560 ? -27.266 64.223 22.574 1.00 47.55 594 MET C O 1
ATOM 14373 N N . ALA C 3 561 ? -26.737 66.097 21.445 1.00 51.56 595 ALA C N 1
ATOM 14374 C CA . ALA C 3 561 ? -28.054 66.182 20.824 1.00 48.53 595 ALA C CA 1
ATOM 14375 C C . ALA C 3 561 ? -28.375 64.924 20.026 1.00 48.20 595 ALA C C 1
ATOM 14376 O O . ALA C 3 561 ? -29.492 64.398 20.102 1.00 47.82 595 ALA C O 1
ATOM 14383 N N . CYS C 3 562 ? -27.406 64.419 19.258 1.00 47.44 596 CYS C N 1
ATOM 14384 C CA . CYS C 3 562 ? -27.673 63.280 18.386 1.00 44.24 596 CYS C CA 1
ATOM 14385 C C . CYS C 3 562 ? -27.858 61.997 19.186 1.00 41.79 596 CYS C C 1
ATOM 14386 O O . CYS C 3 562 ? -28.764 61.206 18.898 1.00 38.06 596 CYS C O 1
ATOM 14394 N N . ASP C 3 563 ? -27.009 61.770 20.192 1.00 44.99 597 ASP C N 1
ATOM 14395 C CA . ASP C 3 563 ? -27.145 60.573 21.016 1.00 41.05 597 ASP C CA 1
ATOM 14396 C C . ASP C 3 563 ? -28.490 60.549 21.731 1.00 40.29 597 ASP C C 1
ATOM 14397 O O . ASP C 3 563 ? -29.138 59.500 21.818 1.00 38.84 597 ASP C O 1
ATOM 14406 N N . THR C 3 564 ? -28.924 61.699 22.251 1.00 42.12 598 THR C N 1
ATOM 14407 C CA . THR C 3 564 ? -30.228 61.774 22.901 1.00 43.03 598 THR C CA 1
ATOM 14408 C C . THR C 3 564 ? -31.348 61.516 21.903 1.00 39.28 598 THR C C 1
ATOM 14409 O O . THR C 3 564 ? -32.321 60.818 22.213 1.00 38.47 598 THR C O 1
ATOM 14420 N N . PHE C 3 565 ? -31.223 62.070 20.696 1.00 38.24 599 PHE C N 1
ATOM 14421 C CA . PHE C 3 565 ? -32.270 61.926 19.690 1.00 36.52 599 PHE C CA 1
ATOM 14422 C C . PHE C 3 565 ? -32.548 60.456 19.391 1.00 34.16 599 PHE C C 1
ATOM 14423 O O . PHE C 3 565 ? -33.695 60.003 19.466 1.00 32.24 599 PHE C O 1
ATOM 14440 N N . ILE C 3 566 ? -31.506 59.688 19.065 1.00 36.59 600 ILE C N 1
ATOM 14441 C CA . ILE C 3 566 ? -31.723 58.286 18.720 1.00 35.29 600 ILE C CA 1
ATOM 14442 C C . ILE C 3 566 ? -32.125 57.485 19.952 1.00 37.90 600 ILE C C 1
ATOM 14443 O O . ILE C 3 566 ? -32.902 56.527 19.851 1.00 35.11 600 ILE C O 1
ATOM 14459 N N . LYS C 3 567 ? -31.619 57.861 21.129 1.00 40.79 601 LYS C N 1
ATOM 14460 C CA . LYS C 3 567 ? -32.006 57.186 22.365 1.00 35.56 601 LYS C CA 1
ATOM 14461 C C . LYS C 3 567 ? -33.509 57.299 22.597 1.00 35.94 601 LYS C C 1
ATOM 14462 O O . LYS C 3 567 ? -34.186 56.302 22.873 1.00 33.60 601 LYS C O 1
ATOM 14481 N N . ILE C 3 568 ? -34.048 58.514 22.483 1.00 32.39 602 ILE C N 1
ATOM 14482 C CA . ILE C 3 568 ? -35.484 58.718 22.643 1.00 35.09 602 ILE C CA 1
ATOM 14483 C C . ILE C 3 568 ? -36.250 57.968 21.560 1.00 35.05 602 ILE C C 1
ATOM 14484 O O . ILE C 3 568 ? -37.310 57.385 21.818 1.00 35.54 602 ILE C O 1
ATOM 14500 N N . VAL C 3 569 ? -35.723 57.969 20.335 1.00 37.78 603 VAL C N 1
ATOM 14501 C CA . VAL C 3 569 ? -36.431 57.367 19.208 1.00 36.57 603 VAL C CA 1
ATOM 14502 C C . VAL C 3 569 ? -36.584 55.864 19.412 1.00 31.12 603 VAL C C 1
ATOM 14503 O O . VAL C 3 569 ? -37.660 55.297 19.189 1.00 32.49 603 VAL C O 1
ATOM 14516 N N . GLN C 3 570 ? -35.503 55.192 19.818 1.00 31.76 604 GLN C N 1
ATOM 14517 C CA . GLN C 3 570 ? -35.576 53.753 20.054 1.00 36.44 604 GLN C CA 1
ATOM 14518 C C . GLN C 3 570 ? -36.707 53.400 21.010 1.00 37.32 604 GLN C C 1
ATOM 14519 O O . GLN C 3 570 ? -37.320 52.334 20.885 1.00 38.41 604 GLN C O 1
ATOM 14533 N N . LYS C 3 571 ? -37.000 54.284 21.961 1.00 36.54 605 LYS C N 1
ATOM 14534 C CA . LYS C 3 571 ? -37.992 54.015 22.994 1.00 39.17 605 LYS C CA 1
ATOM 14535 C C . LYS C 3 571 ? -39.379 54.538 22.643 1.00 38.67 605 LYS C C 1
ATOM 14536 O O . LYS C 3 571 ? -40.377 53.950 23.073 1.00 44.31 605 LYS C O 1
ATOM 14555 N N . CYS C 3 572 ? -39.468 55.622 21.871 1.00 36.47 606 CYS C N 1
ATOM 14556 C CA . CYS C 3 572 ? -40.734 56.307 21.626 1.00 39.97 606 CYS C CA 1
ATOM 14557 C C . CYS C 3 572 ? -41.107 56.350 20.150 1.00 42.02 606 CYS C C 1
ATOM 14558 O O . CYS C 3 572 ? -41.996 57.122 19.769 1.00 42.39 606 CYS C O 1
ATOM 14566 N N . LYS C 3 573 ? -40.461 55.531 19.317 1.00 42.01 607 LYS C N 1
ATOM 14567 C CA . LYS C 3 573 ? -40.643 55.606 17.868 1.00 42.26 607 LYS C CA 1
ATOM 14568 C C . LYS C 3 573 ? -42.114 55.636 17.461 1.00 46.18 607 LYS C C 1
ATOM 14569 O O . LYS C 3 573 ? -42.497 56.394 16.563 1.00 44.21 607 LYS C O 1
ATOM 14588 N N . TYR C 3 574 ? -42.953 54.815 18.099 1.00 48.51 608 TYR C N 1
ATOM 14589 C CA . TYR C 3 574 ? -44.352 54.721 17.686 1.00 50.25 608 TYR C CA 1
ATOM 14590 C C . TYR C 3 574 ? -45.035 56.083 17.662 1.00 50.23 608 TYR C C 1
ATOM 14591 O O . TYR C 3 574 ? -45.938 56.310 16.849 1.00 51.39 608 TYR C O 1
ATOM 14609 N N . HIS C 3 575 ? -44.626 57.000 18.538 1.00 48.90 609 HIS C N 1
ATOM 14610 C CA . HIS C 3 575 ? -45.251 58.314 18.597 1.00 48.36 609 HIS C CA 1
ATOM 14611 C C . HIS C 3 575 ? -44.782 59.250 17.491 1.00 47.94 609 HIS C C 1
ATOM 14612 O O . HIS C 3 575 ? -45.335 60.348 17.356 1.00 43.66 609 HIS C O 1
ATOM 14626 N N . PHE C 3 576 ? -43.787 58.845 16.700 1.00 45.83 610 PHE C N 1
ATOM 14627 C CA . PHE C 3 576 ? -43.366 59.602 15.530 1.00 47.97 610 PHE C CA 1
ATOM 14628 C C . PHE C 3 576 ? -44.001 59.101 14.240 1.00 48.37 610 PHE C C 1
ATOM 14629 O O . PHE C 3 576 ? -43.984 59.825 13.238 1.00 49.00 610 PHE C O 1
ATOM 14646 N N . VAL C 3 577 ? -44.557 57.889 14.243 1.00 46.71 611 VAL C N 1
ATOM 14647 C CA . VAL C 3 577 ? -45.051 57.266 13.021 1.00 47.42 611 VAL C CA 1
ATOM 14648 C C . VAL C 3 577 ? -46.564 57.385 12.870 1.00 52.71 611 VAL C C 1
ATOM 14649 O O . VAL C 3 577 ? -47.078 57.195 11.757 1.00 54.57 611 VAL C O 1
ATOM 14662 N N . ILE C 3 578 ? -47.287 57.680 13.945 1.00 54.86 612 ILE C N 1
ATOM 14663 C CA . ILE C 3 578 ? -48.722 57.905 13.883 1.00 58.01 612 ILE C CA 1
ATOM 14664 C C . ILE C 3 578 ? -48.969 59.403 13.800 1.00 59.23 612 ILE C C 1
ATOM 14665 O O . ILE C 3 578 ? -48.148 60.223 14.223 1.00 58.42 612 ILE C O 1
ATOM 14681 N N . GLN C 3 579 ? -50.118 59.772 13.240 1.00 60.33 613 GLN C N 1
ATOM 14682 C CA . GLN C 3 579 ? -50.546 61.163 13.253 1.00 63.10 613 GLN C CA 1
ATOM 14683 C C . GLN C 3 579 ? -51.069 61.495 14.643 1.00 63.42 613 GLN C C 1
ATOM 14684 O O . GLN C 3 579 ? -52.033 60.881 15.115 1.00 62.91 613 GLN C O 1
ATOM 14698 N N . GLN C 3 580 ? -50.425 62.449 15.300 1.00 65.16 614 GLN C N 1
ATOM 14699 C CA . GLN C 3 580 ? -50.799 62.783 16.664 1.00 68.01 614 GLN C CA 1
ATOM 14700 C C . GLN C 3 580 ? -51.929 63.811 16.660 1.00 75.24 614 GLN C C 1
ATOM 14701 O O . GLN C 3 580 ? -51.909 64.746 15.855 1.00 76.59 614 GLN C O 1
ATOM 14715 N N . PRO C 3 581 ? -52.931 63.676 17.532 1.00 76.62 615 PRO C N 1
ATOM 14716 C CA . PRO C 3 581 ? -53.985 64.694 17.590 1.00 77.12 615 PRO C CA 1
ATOM 14717 C C . PRO C 3 581 ? -53.376 66.079 17.746 1.00 77.70 615 PRO C C 1
ATOM 14718 O O . PRO C 3 581 ? -52.411 66.271 18.488 1.00 76.22 615 PRO C O 1
ATOM 14729 N N . ARG C 3 582 ? -53.940 67.046 17.025 1.00 79.63 616 ARG C N 1
ATOM 14730 C CA . ARG C 3 582 ? -53.483 68.433 16.963 1.00 82.35 616 ARG C CA 1
ATOM 14731 C C . ARG C 3 582 ? -52.406 68.591 15.895 1.00 80.58 616 ARG C C 1
ATOM 14732 O O . ARG C 3 582 ? -51.892 69.702 15.719 1.00 81.74 616 ARG C O 1
ATOM 14753 N N . GLU C 3 583 ? -52.048 67.525 15.182 1.00 76.71 617 GLU C N 1
ATOM 14754 C CA . GLU C 3 583 ? -51.041 67.565 14.133 1.00 74.72 617 GLU C CA 1
ATOM 14755 C C . GLU C 3 583 ? -51.673 67.145 12.813 1.00 73.35 617 GLU C C 1
ATOM 14756 O O . GLU C 3 583 ? -52.621 66.354 12.784 1.00 73.24 617 GLU C O 1
ATOM 14768 N N . SER C 3 584 ? -51.138 67.679 11.717 1.00 72.77 618 SER C N 1
ATOM 14769 C CA . SER C 3 584 ? -51.641 67.363 10.386 1.00 75.11 618 SER C CA 1
ATOM 14770 C C . SER C 3 584 ? -50.875 66.236 9.705 1.00 71.30 618 SER C C 1
ATOM 14771 O O . SER C 3 584 ? -51.282 65.802 8.622 1.00 69.19 618 SER C O 1
ATOM 14779 N N . GLU C 3 585 ? -49.790 65.748 10.304 1.00 66.98 619 GLU C N 1
ATOM 14780 C CA . GLU C 3 585 ? -48.982 64.709 9.681 1.00 63.94 619 GLU C CA 1
ATOM 14781 C C . GLU C 3 585 ? -48.184 63.998 10.762 1.00 61.18 619 GLU C C 1
ATOM 14782 O O . GLU C 3 585 ? -47.837 64.617 11.774 1.00 55.73 619 GLU C O 1
ATOM 14794 N N . PRO C 3 586 ? -47.876 62.712 10.584 1.00 59.80 620 PRO C N 1
ATOM 14795 C CA . PRO C 3 586 ? -46.926 62.060 11.491 1.00 57.64 620 PRO C CA 1
ATOM 14796 C C . PRO C 3 586 ? -45.643 62.872 11.577 1.00 55.09 620 PRO C C 1
ATOM 14797 O O . PRO C 3 586 ? -45.155 63.405 10.578 1.00 52.93 620 PRO C O 1
ATOM 14808 N N . PHE C 3 587 ? -45.097 62.976 12.790 1.00 46.89 621 PHE C N 1
ATOM 14809 C CA . PHE C 3 587 ? -43.954 63.855 12.999 1.00 47.94 621 PHE C CA 1
ATOM 14810 C C . PHE C 3 587 ? -42.731 63.419 12.202 1.00 45.21 621 PHE C C 1
ATOM 14811 O O . PHE C 3 587 ? -41.835 64.238 11.968 1.00 42.11 621 PHE C O 1
ATOM 14828 N N . ILE C 3 588 ? -42.667 62.154 11.778 1.00 43.06 622 ILE C N 1
ATOM 14829 C CA . ILE C 3 588 ? -41.532 61.711 10.974 1.00 43.13 622 ILE C CA 1
ATOM 14830 C C . ILE C 3 588 ? -41.456 62.502 9.678 1.00 45.78 622 ILE C C 1
ATOM 14831 O O . ILE C 3 588 ? -40.362 62.761 9.163 1.00 42.12 622 ILE C O 1
ATOM 14847 N N . GLN C 3 589 ? -42.606 62.894 9.126 1.00 51.59 623 GLN C N 1
ATOM 14848 C CA . GLN C 3 589 ? -42.598 63.697 7.909 1.00 54.80 623 GLN C CA 1
ATOM 14849 C C . GLN C 3 589 ? -41.991 65.069 8.169 1.00 51.82 623 GLN C C 1
ATOM 14850 O O . GLN C 3 589 ? -41.239 65.589 7.337 1.00 53.00 623 GLN C O 1
ATOM 14864 N N . THR C 3 590 ? -42.285 65.660 9.327 1.00 50.70 624 THR C N 1
ATOM 14865 C CA . THR C 3 590 ? -41.729 66.971 9.650 1.00 54.97 624 THR C CA 1
ATOM 14866 C C . THR C 3 590 ? -40.213 66.904 9.798 1.00 53.22 624 THR C C 1
ATOM 14867 O O . THR C 3 590 ? -39.497 67.791 9.319 1.00 52.91 624 THR C O 1
ATOM 14878 N N . ILE C 3 591 ? -39.707 65.864 10.464 1.00 51.60 625 ILE C N 1
ATOM 14879 C CA . ILE C 3 591 ? -38.263 65.675 10.574 1.00 49.05 625 ILE C CA 1
ATOM 14880 C C . ILE C 3 591 ? -37.641 65.567 9.189 1.00 49.35 625 ILE C C 1
ATOM 14881 O O . ILE C 3 591 ? -36.615 66.192 8.896 1.00 49.68 625 ILE C O 1
ATOM 14897 N N . ILE C 3 592 ? -38.254 64.766 8.316 1.00 47.02 626 ILE C N 1
ATOM 14898 C CA . ILE C 3 592 ? -37.672 64.509 7.003 1.00 49.25 626 ILE C CA 1
ATOM 14899 C C . ILE C 3 592 ? -37.670 65.778 6.157 1.00 50.97 626 ILE C C 1
ATOM 14900 O O . ILE C 3 592 ? -36.700 66.057 5.442 1.00 48.54 626 ILE C O 1
ATOM 14916 N N . ARG C 3 593 ? -38.748 66.565 6.220 1.00 52.86 627 ARG C N 1
ATOM 14917 C CA . ARG C 3 593 ? -38.840 67.761 5.388 1.00 57.72 627 ARG C CA 1
ATOM 14918 C C . ARG C 3 593 ? -37.673 68.709 5.645 1.00 58.44 627 ARG C C 1
ATOM 14919 O O . ARG C 3 593 ? -37.096 69.265 4.703 1.00 58.80 627 ARG C O 1
ATOM 14940 N N . ASP C 3 594 ? -37.309 68.906 6.913 1.00 60.53 628 ASP C N 1
ATOM 14941 C CA . ASP C 3 594 ? -36.285 69.868 7.300 1.00 64.22 628 ASP C CA 1
ATOM 14942 C C . ASP C 3 594 ? -34.938 69.213 7.582 1.00 56.53 628 ASP C C 1
ATOM 14943 O O . ASP C 3 594 ? -34.084 69.823 8.234 1.00 56.92 628 ASP C O 1
ATOM 14952 N N . ILE C 3 595 ? -34.719 67.993 7.088 1.00 52.44 629 ILE C N 1
ATOM 14953 C CA . ILE C 3 595 ? -33.534 67.237 7.485 1.00 47.26 629 ILE C CA 1
ATOM 14954 C C . ILE C 3 595 ? -32.262 67.937 7.022 1.00 50.82 629 ILE C C 1
ATOM 14955 O O . ILE C 3 595 ? -31.235 67.906 7.712 1.00 47.99 629 ILE C O 1
ATOM 14971 N N . GLN C 3 596 ? -32.301 68.574 5.849 1.00 52.81 630 GLN C N 1
ATOM 14972 C CA . GLN C 3 596 ? -31.116 69.263 5.347 1.00 54.08 630 GLN C CA 1
ATOM 14973 C C . GLN C 3 596 ? -30.723 70.404 6.275 1.00 56.52 630 GLN C C 1
ATOM 14974 O O . GLN C 3 596 ? -29.553 70.545 6.648 1.00 55.19 630 GLN C O 1
ATOM 14988 N N . LYS C 3 597 ? -31.697 71.229 6.663 1.00 59.87 631 LYS C N 1
ATOM 14989 C CA . LYS C 3 597 ? -31.429 72.296 7.619 1.00 64.07 631 LYS C CA 1
ATOM 14990 C C . LYS C 3 597 ? -30.991 71.721 8.960 1.00 59.53 631 LYS C C 1
ATOM 14991 O O . LYS C 3 597 ? -29.964 72.123 9.517 1.00 58.15 631 LYS C O 1
ATOM 15010 N N . THR C 3 598 ? -31.751 70.753 9.478 1.00 57.62 632 THR C N 1
ATOM 15011 C CA . THR C 3 598 ? -31.481 70.200 10.803 1.00 53.59 632 THR C CA 1
ATOM 15012 C C . THR C 3 598 ? -30.045 69.699 10.927 1.00 54.57 632 THR C C 1
ATOM 15013 O O . THR C 3 598 ? -29.419 69.842 11.983 1.00 53.15 632 THR C O 1
ATOM 15024 N N . THR C 3 599 ? -29.508 69.107 9.861 1.00 52.35 633 THR C N 1
ATOM 15025 C CA . THR C 3 599 ? -28.217 68.436 9.911 1.00 52.89 633 THR C CA 1
ATOM 15026 C C . THR C 3 599 ? -27.097 69.240 9.259 1.00 53.51 633 THR C C 1
ATOM 15027 O O . THR C 3 599 ? -25.982 68.728 9.127 1.00 50.89 633 THR C O 1
ATOM 15038 N N . ALA C 3 600 ? -27.362 70.487 8.864 1.00 56.45 634 ALA C N 1
ATOM 15039 C CA . ALA C 3 600 ? -26.399 71.237 8.062 1.00 58.60 634 ALA C CA 1
ATOM 15040 C C . ALA C 3 600 ? -25.053 71.387 8.764 1.00 59.18 634 ALA C C 1
ATOM 15041 O O . ALA C 3 600 ? -24.009 71.390 8.102 1.00 59.79 634 ALA C O 1
ATOM 15048 N N . ASP C 3 601 ? -25.050 71.511 10.090 1.00 58.88 635 ASP C N 1
ATOM 15049 C CA . ASP C 3 601 ? -23.839 71.809 10.843 1.00 59.93 635 ASP C CA 1
ATOM 15050 C C . ASP C 3 601 ? -23.214 70.574 11.483 1.00 56.38 635 ASP C C 1
ATOM 15051 O O . ASP C 3 601 ? -22.263 70.707 12.259 1.00 55.16 635 ASP C O 1
ATOM 15060 N N . LEU C 3 602 ? -23.715 69.383 11.173 1.00 53.01 636 LEU C N 1
ATOM 15061 C CA . LEU C 3 602 ? -23.246 68.164 11.812 1.00 50.19 636 LEU C CA 1
ATOM 15062 C C . LEU C 3 602 ? -22.091 67.542 11.036 1.00 53.37 636 LEU C C 1
ATOM 15063 O O . LEU C 3 602 ? -21.973 67.703 9.818 1.00 52.20 636 LEU C O 1
ATOM 15079 N N . GLN C 3 603 ? -21.234 66.827 11.763 1.00 54.58 637 GLN C N 1
ATOM 15080 C CA . GLN C 3 603 ? -20.201 66.026 11.135 1.00 55.93 637 GLN C CA 1
ATOM 15081 C C . GLN C 3 603 ? -20.826 64.781 10.505 1.00 50.85 637 GLN C C 1
ATOM 15082 O O . GLN C 3 603 ? -21.926 64.371 10.882 1.00 51.15 637 GLN C O 1
ATOM 15096 N N . PRO C 3 604 ? -20.144 64.164 9.535 1.00 46.19 638 PRO C N 1
ATOM 15097 C CA . PRO C 3 604 ? -20.712 62.961 8.898 1.00 46.03 638 PRO C CA 1
ATOM 15098 C C . PRO C 3 604 ? -21.168 61.878 9.868 1.00 42.48 638 PRO C C 1
ATOM 15099 O O . PRO C 3 604 ? -22.282 61.361 9.719 1.00 38.57 638 PRO C O 1
ATOM 15110 N N . GLN C 3 605 ? -20.338 61.504 10.848 1.00 43.84 639 GLN C N 1
ATOM 15111 C CA . GLN C 3 605 ? -20.759 60.500 11.823 1.00 43.28 639 GLN C CA 1
ATOM 15112 C C . GLN C 3 605 ? -22.108 60.857 12.433 1.00 40.52 639 GLN C C 1
ATOM 15113 O O . GLN C 3 605 ? -22.980 59.994 12.593 1.00 37.50 639 GLN C O 1
ATOM 15127 N N . GLN C 3 606 ? -22.298 62.132 12.775 1.00 37.68 640 GLN C N 1
ATOM 15128 C CA . GLN C 3 606 ? -23.531 62.550 13.431 1.00 38.67 640 GLN C CA 1
ATOM 15129 C C . GLN C 3 606 ? -24.701 62.593 12.456 1.00 35.81 640 GLN C C 1
ATOM 15130 O O . GLN C 3 606 ? -25.852 62.408 12.866 1.00 30.73 640 GLN C O 1
ATOM 15144 N N . VAL C 3 607 ? -24.433 62.838 11.170 1.00 34.25 641 VAL C N 1
ATOM 15145 C CA . VAL C 3 607 ? -25.492 62.772 10.166 1.00 34.70 641 VAL C CA 1
ATOM 15146 C C . VAL C 3 607 ? -26.023 61.351 10.060 1.00 35.15 641 VAL C C 1
ATOM 15147 O O . VAL C 3 607 ? -27.238 61.127 9.976 1.00 36.56 641 VAL C O 1
ATOM 15160 N N . HIS C 3 608 ? -25.121 60.368 10.061 1.00 32.47 642 HIS C N 1
ATOM 15161 C CA . HIS C 3 608 ? -25.527 58.979 9.884 1.00 32.82 642 HIS C CA 1
ATOM 15162 C C . HIS C 3 608 ? -26.332 58.485 11.079 1.00 30.15 642 HIS C C 1
ATOM 15163 O O . HIS C 3 608 ? -27.302 57.736 10.912 1.00 28.76 642 HIS C O 1
ATOM 15177 N N . THR C 3 609 ? -25.950 58.897 12.292 1.00 32.06 643 THR C N 1
ATOM 15178 C CA . THR C 3 609 ? -26.770 58.608 13.465 1.00 30.53 643 THR C CA 1
ATOM 15179 C C . THR C 3 609 ? -28.176 59.167 13.295 1.00 27.65 643 THR C C 1
ATOM 15180 O O . THR C 3 609 ? -29.164 58.506 13.638 1.00 31.39 643 THR C O 1
ATOM 15191 N N . PHE C 3 610 ? -28.285 60.385 12.764 1.00 31.58 644 PHE C N 1
ATOM 15192 C CA . PHE C 3 610 ? -29.592 61.001 12.557 1.00 32.68 644 PHE C CA 1
ATOM 15193 C C . PHE C 3 610 ? -30.427 60.190 11.572 1.00 32.96 644 PHE C C 1
ATOM 15194 O O . PHE C 3 610 ? -31.594 59.877 11.837 1.00 31.49 644 PHE C O 1
ATOM 15211 N N . TYR C 3 611 ? -29.843 59.846 10.422 1.00 31.16 645 TYR C N 1
ATOM 15212 C CA . TYR C 3 611 ? -30.552 59.022 9.448 1.00 31.69 645 TYR C CA 1
ATOM 15213 C C . TYR C 3 611 ? -30.919 57.667 10.035 1.00 28.98 645 TYR C C 1
ATOM 15214 O O . TYR C 3 611 ? -32.019 57.155 9.794 1.00 27.92 645 TYR C O 1
ATOM 15232 N N . LYS C 3 612 ? -30.010 57.065 10.806 1.00 28.70 646 LYS C N 1
ATOM 15233 C CA . LYS C 3 612 ? -30.322 55.801 11.466 1.00 28.30 646 LYS C CA 1
ATOM 15234 C C . LYS C 3 612 ? -31.541 55.950 12.366 1.00 28.26 646 LYS C C 1
ATOM 15235 O O . LYS C 3 612 ? -32.449 55.111 12.350 1.00 29.50 646 LYS C O 1
ATOM 15254 N N . ALA C 3 613 ? -31.580 57.023 13.160 1.00 27.30 647 ALA C N 1
ATOM 15255 C CA . ALA C 3 613 ? -32.735 57.265 14.018 1.00 34.36 647 ALA C CA 1
ATOM 15256 C C . ALA C 3 613 ? -34.016 57.367 13.198 1.00 31.01 647 ALA C C 1
ATOM 15257 O O . ALA C 3 613 ? -35.066 56.857 13.608 1.00 31.44 647 ALA C O 1
ATOM 15264 N N . CYS C 3 614 ? -33.952 58.028 12.040 1.00 29.31 648 CYS C N 1
ATOM 15265 C CA . CYS C 3 614 ? -35.121 58.106 11.170 1.00 32.73 648 CYS C CA 1
ATOM 15266 C C . CYS C 3 614 ? -35.516 56.727 10.659 1.00 32.28 648 CYS C C 1
ATOM 15267 O O . CYS C 3 614 ? -36.708 56.426 10.513 1.00 30.23 648 CYS C O 1
ATOM 15275 N N . GLY C 3 615 ? -34.528 55.873 10.383 1.00 28.25 649 GLY C N 1
ATOM 15276 C CA . GLY C 3 615 ? -34.831 54.524 9.936 1.00 28.13 649 GLY C CA 1
ATOM 15277 C C . GLY C 3 615 ? -35.584 53.716 10.976 1.00 27.36 649 GLY C C 1
ATOM 15278 O O . GLY C 3 615 ? -36.456 52.913 10.639 1.00 27.63 649 GLY C O 1
ATOM 15282 N N . ILE C 3 616 ? -35.250 53.906 12.254 1.00 27.98 650 ILE C N 1
ATOM 15283 C CA . ILE C 3 616 ? -35.977 53.215 13.318 1.00 28.18 650 ILE C CA 1
ATOM 15284 C C . ILE C 3 616 ? -37.453 53.591 13.271 1.00 35.37 650 ILE C C 1
ATOM 15285 O O . ILE C 3 616 ? -38.337 52.731 13.359 1.00 38.03 650 ILE C O 1
ATOM 15301 N N . ILE C 3 617 ? -37.739 54.887 13.137 1.00 34.70 651 ILE C N 1
ATOM 15302 C CA . ILE C 3 617 ? -39.124 55.347 13.068 1.00 35.10 651 ILE C CA 1
ATOM 15303 C C . ILE C 3 617 ? -39.825 54.730 11.865 1.00 36.13 651 ILE C C 1
ATOM 15304 O O . ILE C 3 617 ? -40.914 54.156 11.981 1.00 37.53 651 ILE C O 1
ATOM 15320 N N . ILE C 3 618 ? -39.205 54.840 10.689 1.00 35.78 652 ILE C N 1
ATOM 15321 C CA . ILE C 3 618 ? -39.858 54.422 9.453 1.00 35.84 652 ILE C CA 1
ATOM 15322 C C . ILE C 3 618 ? -40.235 52.949 9.515 1.00 34.91 652 ILE C C 1
ATOM 15323 O O . ILE C 3 618 ? -41.271 52.537 8.980 1.00 35.56 652 ILE C O 1
ATOM 15339 N N . SER C 3 619 ? -39.405 52.128 10.162 1.00 35.17 653 SER C N 1
ATOM 15340 C CA . SER C 3 619 ? -39.691 50.699 10.236 1.00 35.88 653 SER C CA 1
ATOM 15341 C C . SER C 3 619 ? -40.899 50.383 11.107 1.00 39.14 653 SER C C 1
ATOM 15342 O O . SER C 3 619 ? -41.383 49.247 11.070 1.00 43.42 653 SER C O 1
ATOM 15350 N N . GLU C 3 620 ? -41.393 51.347 11.884 1.00 43.82 654 GLU C N 1
ATOM 15351 C CA . GLU C 3 620 ? -42.634 51.156 12.622 1.00 47.72 654 GLU C CA 1
ATOM 15352 C C . GLU C 3 620 ? -43.863 51.267 11.730 1.00 46.94 654 GLU C C 1
ATOM 15353 O O . GLU C 3 620 ? -44.914 50.715 12.074 1.00 45.80 654 GLU C O 1
ATOM 15365 N N . GLU C 3 621 ? -43.757 51.969 10.603 1.00 43.01 655 GLU C N 1
ATOM 15366 C CA . GLU C 3 621 ? -44.866 52.083 9.662 1.00 45.25 655 GLU C CA 1
ATOM 15367 C C . GLU C 3 621 ? -45.072 50.742 8.972 1.00 47.09 655 GLU C C 1
ATOM 15368 O O . GLU C 3 621 ? -44.250 50.326 8.150 1.00 46.44 655 GLU C O 1
ATOM 15380 N N . ARG C 3 622 ? -46.167 50.062 9.303 1.00 52.23 656 ARG C N 1
ATOM 15381 C CA . ARG C 3 622 ? -46.406 48.712 8.813 1.00 58.63 656 ARG C CA 1
ATOM 15382 C C . ARG C 3 622 ? -47.098 48.677 7.458 1.00 60.85 656 ARG C C 1
ATOM 15383 O O . ARG C 3 622 ? -47.106 47.622 6.813 1.00 62.80 656 ARG C O 1
ATOM 15404 N N . SER C 3 623 ? -47.671 49.791 7.009 1.00 56.74 657 SER C N 1
ATOM 15405 C CA . SER C 3 623 ? -48.176 49.876 5.644 1.00 55.62 657 SER C CA 1
ATOM 15406 C C . SER C 3 623 ? -46.999 49.970 4.680 1.00 51.09 657 SER C C 1
ATOM 15407 O O . SER C 3 623 ? -46.179 50.889 4.777 1.00 50.32 657 SER C O 1
ATOM 15415 N N . VAL C 3 624 ? -46.917 49.019 3.748 1.00 51.81 658 VAL C N 1
ATOM 15416 C CA . VAL C 3 624 ? -45.732 48.902 2.900 1.00 51.83 658 VAL C CA 1
ATOM 15417 C C . VAL C 3 624 ? -45.546 50.152 2.047 1.00 54.18 658 VAL C C 1
ATOM 15418 O O . VAL C 3 624 ? -44.428 50.665 1.910 1.00 56.53 658 VAL C O 1
ATOM 15431 N N . ALA C 3 625 ? -46.628 50.658 1.451 1.00 50.23 659 ALA C N 1
ATOM 15432 C CA . ALA C 3 625 ? -46.490 51.765 0.510 1.00 51.60 659 ALA C CA 1
ATOM 15433 C C . ALA C 3 625 ? -46.087 53.050 1.221 1.00 49.77 659 ALA C C 1
ATOM 15434 O O . ALA C 3 625 ? -45.320 53.853 0.676 1.00 47.45 659 ALA C O 1
ATOM 15441 N N . GLU C 3 626 ? -46.599 53.269 2.434 1.00 48.82 660 GLU C N 1
ATOM 15442 C CA . GLU C 3 626 ? -46.207 54.453 3.190 1.00 50.03 660 GLU C CA 1
ATOM 15443 C C . GLU C 3 626 ? -44.780 54.322 3.707 1.00 45.74 660 GLU C C 1
ATOM 15444 O O . GLU C 3 626 ? -44.021 55.298 3.707 1.00 42.64 660 GLU C O 1
ATOM 15456 N N . ARG C 3 627 ? -44.394 53.122 4.145 1.00 42.18 661 ARG C N 1
ATOM 15457 C CA . ARG C 3 627 ? -43.026 52.907 4.606 1.00 42.18 661 ARG C CA 1
ATOM 15458 C C . ARG C 3 627 ? -42.026 53.191 3.493 1.00 38.15 661 ARG C C 1
ATOM 15459 O O . ARG C 3 627 ? -41.019 53.877 3.706 1.00 35.36 661 ARG C O 1
ATOM 15480 N N . ASN C 3 628 ? -42.293 52.676 2.290 1.00 41.97 662 ASN C N 1
ATOM 15481 C CA . ASN C 3 628 ? -41.369 52.874 1.178 1.00 42.52 662 ASN C CA 1
ATOM 15482 C C . ASN C 3 628 ? -41.312 54.337 0.755 1.00 42.08 662 ASN C C 1
ATOM 15483 O O . ASN C 3 628 ? -40.250 54.831 0.356 1.00 42.17 662 ASN C O 1
ATOM 15494 N N . ARG C 3 629 ? -42.439 55.048 0.827 1.00 42.20 663 ARG C N 1
ATOM 15495 C CA . ARG C 3 629 ? -42.430 56.470 0.502 1.00 44.35 663 ARG C CA 1
ATOM 15496 C C . ARG C 3 629 ? -41.565 57.241 1.490 1.00 41.77 663 ARG C C 1
ATOM 15497 O O . ARG C 3 629 ? -40.705 58.036 1.092 1.00 39.90 663 ARG C O 1
ATOM 15518 N N . LEU C 3 630 ? -41.780 57.015 2.790 1.00 39.08 664 LEU C N 1
ATOM 15519 C CA . LEU C 3 630 ? -40.914 57.612 3.803 1.00 41.51 664 LEU C CA 1
ATOM 15520 C C . LEU C 3 630 ? -39.453 57.278 3.537 1.00 37.80 664 LEU C C 1
ATOM 15521 O O . LEU C 3 630 ? -38.577 58.147 3.638 1.00 36.21 664 LEU C O 1
ATOM 15537 N N . LEU C 3 631 ? -39.172 56.021 3.188 1.00 35.24 665 LEU C N 1
ATOM 15538 C CA . LEU C 3 631 ? -37.798 55.607 2.928 1.00 36.94 665 LEU C CA 1
ATOM 15539 C C . LEU C 3 631 ? -37.175 56.438 1.811 1.00 39.25 665 LEU C C 1
ATOM 15540 O O . LEU C 3 631 ? -36.079 56.988 1.970 1.00 36.27 665 LEU C O 1
ATOM 15556 N N . SER C 3 632 ? -37.865 56.552 0.672 1.00 38.93 666 SER C N 1
ATOM 15557 C CA . SER C 3 632 ? -37.299 57.293 -0.451 1.00 41.03 666 SER C CA 1
ATOM 15558 C C . SER C 3 632 ? -37.244 58.789 -0.167 1.00 40.22 666 SER C C 1
ATOM 15559 O O . SER C 3 632 ? -36.358 59.481 -0.679 1.00 40.23 666 SER C O 1
ATOM 15567 N N . ASP C 3 633 ? -38.173 59.308 0.640 1.00 38.83 667 ASP C N 1
ATOM 15568 C CA . ASP C 3 633 ? -38.074 60.697 1.077 1.00 40.55 667 ASP C CA 1
ATOM 15569 C C . ASP C 3 633 ? -36.835 60.902 1.941 1.00 42.85 667 ASP C C 1
ATOM 15570 O O . ASP C 3 633 ? -36.045 61.824 1.708 1.00 41.77 667 ASP C O 1
ATOM 15579 N N . LEU C 3 634 ? -36.653 60.044 2.949 1.00 40.66 668 LEU C N 1
ATOM 15580 C CA . LEU C 3 634 ? -35.484 60.146 3.818 1.00 36.70 668 LEU C CA 1
ATOM 15581 C C . LEU C 3 634 ? -34.193 60.123 3.013 1.00 38.62 668 LEU C C 1
ATOM 15582 O O . LEU C 3 634 ? -33.254 60.872 3.308 1.00 39.93 668 LEU C O 1
ATOM 15598 N N . MET C 3 635 ? -34.128 59.274 1.991 1.00 37.99 669 MET C N 1
ATOM 15599 C CA . MET C 3 635 ? -32.915 59.073 1.212 1.00 34.74 669 MET C CA 1
ATOM 15600 C C . MET C 3 635 ? -32.780 60.048 0.049 1.00 39.14 669 MET C C 1
ATOM 15601 O O . MET C 3 635 ? -31.880 59.879 -0.779 1.00 38.43 669 MET C O 1
ATOM 15615 N N . GLN C 3 636 ? -33.639 61.067 -0.028 1.00 41.10 670 GLN C N 1
ATOM 15616 C CA . GLN C 3 636 ? -33.662 61.929 -1.207 1.00 43.71 670 GLN C CA 1
ATOM 15617 C C . GLN C 3 636 ? -32.318 62.616 -1.416 1.00 40.85 670 GLN C C 1
ATOM 15618 O O . GLN C 3 636 ? -31.785 62.633 -2.532 1.00 40.35 670 GLN C O 1
ATOM 15632 N N . LEU C 3 637 ? -31.751 63.194 -0.354 1.00 43.08 671 LEU C N 1
ATOM 15633 C CA . LEU C 3 637 ? -30.472 63.889 -0.490 1.00 46.26 671 LEU C CA 1
ATOM 15634 C C . LEU C 3 637 ? -29.349 62.942 -0.891 1.00 43.21 671 LEU C C 1
ATOM 15635 O O . LEU C 3 637 ? -28.700 63.181 -1.925 1.00 44.04 671 LEU C O 1
ATOM 15651 N N . PRO C 3 638 ? -29.063 61.868 -0.149 1.00 38.53 672 PRO C N 1
ATOM 15652 C CA . PRO C 3 638 ? -28.015 60.938 -0.602 1.00 35.12 672 PRO C CA 1
ATOM 15653 C C . PRO C 3 638 ? -28.294 60.323 -1.963 1.00 36.23 672 PRO C C 1
ATOM 15654 O O . PRO C 3 638 ? -27.348 60.060 -2.717 1.00 34.31 672 PRO C O 1
ATOM 15665 N N . ASN C 3 639 ? -29.561 60.082 -2.308 1.00 37.69 673 ASN C N 1
ATOM 15666 C CA . ASN C 3 639 ? -29.859 59.488 -3.607 1.00 39.56 673 ASN C CA 1
ATOM 15667 C C . ASN C 3 639 ? -29.590 60.460 -4.749 1.00 43.43 673 ASN C C 1
ATOM 15668 O O . ASN C 3 639 ? -29.184 60.034 -5.835 1.00 42.71 673 ASN C O 1
ATOM 15679 N N . MET C 3 640 ? -29.807 61.757 -4.533 1.00 46.72 674 MET C N 1
ATOM 15680 C CA . MET C 3 640 ? -29.506 62.731 -5.577 1.00 51.63 674 MET C CA 1
ATOM 15681 C C . MET C 3 640 ? -28.001 62.922 -5.722 1.00 50.10 674 MET C C 1
ATOM 15682 O O . MET C 3 640 ? -27.470 62.915 -6.839 1.00 51.96 674 MET C O 1
ATOM 15696 N N . ALA C 3 641 ? -27.293 63.090 -4.601 1.00 46.11 675 ALA C N 1
ATOM 15697 C CA . ALA C 3 641 ? -25.835 63.122 -4.648 1.00 45.16 675 ALA C CA 1
ATOM 15698 C C . ALA C 3 641 ? -25.293 61.872 -5.324 1.00 44.02 675 ALA C C 1
ATOM 15699 O O . ALA C 3 641 ? -24.351 61.941 -6.123 1.00 44.81 675 ALA C O 1
ATOM 15706 N N . TRP C 3 642 ? -25.886 60.718 -5.017 1.00 42.28 676 TRP C N 1
ATOM 15707 C CA . TRP C 3 642 ? -25.490 59.467 -5.653 1.00 39.87 676 TRP C CA 1
ATOM 15708 C C . TRP C 3 642 ? -25.679 59.539 -7.164 1.00 45.18 676 TRP C C 1
ATOM 15709 O O . TRP C 3 642 ? -24.733 59.336 -7.934 1.00 45.23 676 TRP C O 1
ATOM 15730 N N . ASP C 3 643 ? -26.906 59.825 -7.607 1.00 48.09 677 ASP C N 1
ATOM 15731 C CA . ASP C 3 643 ? -27.184 59.907 -9.038 1.00 50.48 677 ASP C CA 1
ATOM 15732 C C . ASP C 3 643 ? -26.213 60.851 -9.735 1.00 52.11 677 ASP C C 1
ATOM 15733 O O . ASP C 3 643 ? -25.689 60.538 -10.809 1.00 52.18 677 ASP C O 1
ATOM 15742 N N . THR C 3 644 ? -25.957 62.014 -9.132 1.00 55.92 678 THR C N 1
ATOM 15743 C CA . THR C 3 644 ? -25.028 62.968 -9.726 1.00 58.89 678 THR C CA 1
ATOM 15744 C C . THR C 3 644 ? -23.639 62.360 -9.884 1.00 57.81 678 THR C C 1
ATOM 15745 O O . THR C 3 644 ? -22.995 62.528 -10.925 1.00 60.59 678 THR C O 1
ATOM 15756 N N . ILE C 3 645 ? -23.163 61.646 -8.863 1.00 57.33 679 ILE C N 1
ATOM 15757 C CA . ILE C 3 645 ? -21.805 61.114 -8.901 1.00 55.79 679 ILE C CA 1
ATOM 15758 C C . ILE C 3 645 ? -21.700 59.971 -9.901 1.00 55.61 679 ILE C C 1
ATOM 15759 O O . ILE C 3 645 ? -20.724 59.879 -10.654 1.00 60.51 679 ILE C O 1
ATOM 15775 N N . VAL C 3 646 ? -22.690 59.075 -9.924 1.00 52.53 680 VAL C N 1
ATOM 15776 C CA . VAL C 3 646 ? -22.638 57.960 -10.861 1.00 50.26 680 VAL C CA 1
ATOM 15777 C C . VAL C 3 646 ? -22.638 58.461 -12.298 1.00 57.31 680 VAL C C 1
ATOM 15778 O O . VAL C 3 646 ? -22.168 57.757 -13.198 1.00 56.94 680 VAL C O 1
ATOM 15791 N N . GLU C 3 647 ? -23.156 59.667 -12.538 1.00 61.12 681 GLU C N 1
ATOM 15792 C CA . GLU C 3 647 ? -23.103 60.254 -13.871 1.00 67.42 681 GLU C CA 1
ATOM 15793 C C . GLU C 3 647 ? -21.750 60.904 -14.137 1.00 69.18 681 GLU C C 1
ATOM 15794 O O . GLU C 3 647 ? -21.089 60.593 -15.133 1.00 70.47 681 GLU C O 1
ATOM 15806 N N . GLN C 3 648 ? -21.320 61.808 -13.257 1.00 70.63 682 GLN C N 1
ATOM 15807 C CA . GLN C 3 648 ? -20.090 62.554 -13.488 1.00 72.97 682 GLN C CA 1
ATOM 15808 C C . GLN C 3 648 ? -18.839 61.791 -13.069 1.00 70.37 682 GLN C C 1
ATOM 15809 O O . GLN C 3 648 ? -17.734 62.318 -13.235 1.00 73.32 682 GLN C O 1
ATOM 15823 N N . SER C 3 649 ? -18.976 60.577 -12.535 1.00 64.18 683 SER C N 1
ATOM 15824 C CA . SER C 3 649 ? -17.826 59.728 -12.247 1.00 60.43 683 SER C CA 1
ATOM 15825 C C . SER C 3 649 ? -17.674 58.580 -13.231 1.00 62.41 683 SER C C 1
ATOM 15826 O O . SER C 3 649 ? -16.554 58.109 -13.441 1.00 60.43 683 SER C O 1
ATOM 15834 N N . THR C 3 650 ? -18.770 58.112 -13.833 1.00 65.17 684 THR C N 1
ATOM 15835 C CA . THR C 3 650 ? -18.651 57.200 -14.964 1.00 65.93 684 THR C CA 1
ATOM 15836 C C . THR C 3 650 ? -18.169 57.938 -16.205 1.00 70.32 684 THR C C 1
ATOM 15837 O O . THR C 3 650 ? -17.456 57.361 -17.033 1.00 70.63 684 THR C O 1
ATOM 15848 N N . ALA C 3 651 ? -18.545 59.209 -16.344 1.00 71.88 685 ALA C N 1
ATOM 15849 C CA . ALA C 3 651 ? -18.073 60.043 -17.440 1.00 73.03 685 ALA C CA 1
ATOM 15850 C C . ALA C 3 651 ? -16.554 60.120 -17.421 1.00 73.33 685 ALA C C 1
ATOM 15851 O O . ALA C 3 651 ? -15.885 59.580 -18.308 1.00 72.77 685 ALA C O 1
ATOM 15858 N N . ASN C 3 652 ? -16.000 60.787 -16.406 1.00 73.97 686 ASN C N 1
ATOM 15859 C CA . ASN C 3 652 ? -14.556 60.920 -16.238 1.00 74.54 686 ASN C CA 1
ATOM 15860 C C . ASN C 3 652 ? -14.121 60.128 -15.012 1.00 68.92 686 ASN C C 1
ATOM 15861 O O . ASN C 3 652 ? -14.114 60.660 -13.891 1.00 68.46 686 ASN C O 1
ATOM 15872 N N . PRO C 3 653 ? -13.757 58.851 -15.165 1.00 65.87 687 PRO C N 1
ATOM 15873 C CA . PRO C 3 653 ? -13.255 58.075 -14.022 1.00 64.07 687 PRO C CA 1
ATOM 15874 C C . PRO C 3 653 ? -12.143 58.752 -13.232 1.00 64.41 687 PRO C C 1
ATOM 15875 O O . PRO C 3 653 ? -11.845 58.329 -12.111 1.00 62.91 687 PRO C O 1
ATOM 15886 N N . THR C 3 654 ? -11.519 59.796 -13.784 1.00 66.56 688 THR C N 1
ATOM 15887 C CA . THR C 3 654 ? -10.478 60.501 -13.042 1.00 67.56 688 THR C CA 1
ATOM 15888 C C . THR C 3 654 ? -11.019 61.160 -11.779 1.00 66.34 688 THR C C 1
ATOM 15889 O O . THR C 3 654 ? -10.243 61.429 -10.855 1.00 66.16 688 THR C O 1
ATOM 15900 N N . LEU C 3 655 ? -12.328 61.430 -11.720 1.00 66.32 689 LEU C N 1
ATOM 15901 C CA . LEU C 3 655 ? -12.914 62.026 -10.522 1.00 67.73 689 LEU C CA 1
ATOM 15902 C C . LEU C 3 655 ? -12.556 61.234 -9.271 1.00 61.11 689 LEU C C 1
ATOM 15903 O O . LEU C 3 655 ? -12.222 61.814 -8.232 1.00 62.07 689 LEU C O 1
ATOM 15919 N N . LEU C 3 656 ? -12.618 59.904 -9.353 1.00 58.05 690 LEU C N 1
ATOM 15920 C CA . LEU C 3 656 ? -12.386 59.062 -8.184 1.00 55.79 690 LEU C CA 1
ATOM 15921 C C . LEU C 3 656 ? -11.004 59.262 -7.576 1.00 57.16 690 LEU C C 1
ATOM 15922 O O . LEU C 3 656 ? -10.749 58.748 -6.482 1.00 57.76 690 LEU C O 1
ATOM 15938 N N . LEU C 3 657 ? -10.102 59.964 -8.257 1.00 62.91 691 LEU C N 1
ATOM 15939 C CA . LEU C 3 657 ? -8.849 60.383 -7.647 1.00 65.59 691 LEU C CA 1
ATOM 15940 C C . LEU C 3 657 ? -8.982 61.711 -6.917 1.00 64.72 691 LEU C C 1
ATOM 15941 O O . LEU C 3 657 ? -8.092 62.066 -6.138 1.00 64.98 691 LEU C O 1
ATOM 15957 N N . ASP C 3 658 ? -10.069 62.445 -7.151 1.00 62.33 692 ASP C N 1
ATOM 15958 C CA . ASP C 3 658 ? -10.399 63.617 -6.349 1.00 57.68 692 ASP C CA 1
ATOM 15959 C C . ASP C 3 658 ? -10.813 63.155 -4.958 1.00 56.00 692 ASP C C 1
ATOM 15960 O O . ASP C 3 658 ? -11.855 62.513 -4.793 1.00 52.05 692 ASP C O 1
ATOM 15969 N N . SER C 3 659 ? -9.991 63.472 -3.955 1.00 58.74 693 SER C N 1
ATOM 15970 C CA . SER C 3 659 ? -10.273 63.028 -2.595 1.00 59.37 693 SER C CA 1
ATOM 15971 C C . SER C 3 659 ? -11.642 63.497 -2.118 1.00 58.49 693 SER C C 1
ATOM 15972 O O . SER C 3 659 ? -12.278 62.821 -1.301 1.00 56.70 693 SER C O 1
ATOM 15980 N N . GLU C 3 660 ? -12.114 64.644 -2.611 1.00 56.30 694 GLU C N 1
ATOM 15981 C CA . GLU C 3 660 ? -13.401 65.161 -2.160 1.00 54.73 694 GLU C CA 1
ATOM 15982 C C . GLU C 3 660 ? -14.553 64.301 -2.665 1.00 50.87 694 GLU C C 1
ATOM 15983 O O . GLU C 3 660 ? -15.480 63.990 -1.908 1.00 48.65 694 GLU C O 1
ATOM 15995 N N . THR C 3 661 ? -14.521 63.913 -3.942 1.00 50.27 695 THR C N 1
ATOM 15996 C CA . THR C 3 661 ? -15.553 63.024 -4.467 1.00 47.54 695 THR C CA 1
ATOM 15997 C C . THR C 3 661 ? -15.510 61.672 -3.767 1.00 44.41 695 THR C C 1
ATOM 15998 O O . THR C 3 661 ? -16.556 61.082 -3.471 1.00 43.76 695 THR C O 1
ATOM 16009 N N . VAL C 3 662 ? -14.307 61.166 -3.491 1.00 42.69 696 VAL C N 1
ATOM 16010 C CA . VAL C 3 662 ? -14.170 59.891 -2.790 1.00 39.85 696 VAL C CA 1
ATOM 16011 C C . VAL C 3 662 ? -14.809 59.974 -1.409 1.00 39.57 696 VAL C C 1
ATOM 16012 O O . VAL C 3 662 ? -15.537 59.067 -0.986 1.00 37.92 696 VAL C O 1
ATOM 16025 N N . LYS C 3 663 ? -14.542 61.062 -0.682 1.00 42.99 697 LYS C N 1
ATOM 16026 C CA . LYS C 3 663 ? -15.152 61.236 0.633 1.00 45.30 697 LYS C CA 1
ATOM 16027 C C . LYS C 3 663 ? -16.668 61.318 0.528 1.00 42.39 697 LYS C C 1
ATOM 16028 O O . LYS C 3 663 ? -17.388 60.702 1.321 1.00 42.33 697 LYS C O 1
ATOM 16047 N N . ILE C 3 664 ? -17.170 62.087 -0.438 1.00 40.10 698 ILE C N 1
ATOM 16048 C CA . ILE C 3 664 ? -18.611 62.178 -0.650 1.00 36.94 698 ILE C CA 1
ATOM 16049 C C . ILE C 3 664 ? -19.199 60.792 -0.885 1.00 33.65 698 ILE C C 1
ATOM 16050 O O . ILE C 3 664 ? -20.211 60.416 -0.283 1.00 31.60 698 ILE C O 1
ATOM 16066 N N . ILE C 3 665 ? -18.573 60.013 -1.769 1.00 32.46 699 ILE C N 1
ATOM 16067 C CA . ILE C 3 665 ? -19.085 58.682 -2.083 1.00 33.66 699 ILE C CA 1
ATOM 16068 C C . ILE C 3 665 ? -19.158 57.832 -0.821 1.00 34.90 699 ILE C C 1
ATOM 16069 O O . ILE C 3 665 ? -20.175 57.184 -0.544 1.00 33.31 699 ILE C O 1
ATOM 16085 N N . ALA C 3 666 ? -18.079 57.823 -0.035 1.00 31.88 700 ALA C N 1
ATOM 16086 C CA . ALA C 3 666 ? -18.061 57.015 1.179 1.00 29.72 700 ALA C CA 1
ATOM 16087 C C . ALA C 3 666 ? -19.183 57.418 2.126 1.00 29.28 700 ALA C C 1
ATOM 16088 O O . ALA C 3 666 ? -19.819 56.559 2.747 1.00 28.72 700 ALA C O 1
ATOM 16095 N N . ASN C 3 667 ? -19.447 58.721 2.247 1.00 30.22 701 ASN C N 1
ATOM 16096 C CA . ASN C 3 667 ? -20.480 59.180 3.168 1.00 33.02 701 ASN C CA 1
ATOM 16097 C C . ASN C 3 667 ? -21.878 58.829 2.674 1.00 31.02 701 ASN C C 1
ATOM 16098 O O . ASN C 3 667 ? -22.776 58.586 3.489 1.00 30.22 701 ASN C O 1
ATOM 16109 N N . ILE C 3 668 ? -22.088 58.796 1.356 1.00 29.13 702 ILE C N 1
ATOM 16110 C CA . ILE C 3 668 ? -23.365 58.324 0.826 1.00 32.59 702 ILE C CA 1
ATOM 16111 C C . ILE C 3 668 ? -23.586 56.871 1.223 1.00 30.71 702 ILE C C 1
ATOM 16112 O O . ILE C 3 668 ? -24.649 56.500 1.733 1.00 29.21 702 ILE C O 1
ATOM 16128 N N A ILE C 3 669 ? -22.580 56.027 0.995 0.51 27.36 703 ILE C N 1
ATOM 16129 N N B ILE C 3 669 ? -22.586 56.021 0.981 0.49 27.40 703 ILE C N 1
ATOM 16130 C CA A ILE C 3 669 ? -22.711 54.609 1.310 0.51 27.97 703 ILE C CA 1
ATOM 16131 C CA B ILE C 3 669 ? -22.720 54.606 1.315 0.49 27.96 703 ILE C CA 1
ATOM 16132 C C A ILE C 3 669 ? -22.865 54.416 2.812 0.51 25.68 703 ILE C C 1
ATOM 16133 C C B ILE C 3 669 ? -22.886 54.434 2.817 0.49 25.76 703 ILE C C 1
ATOM 16134 O O A ILE C 3 669 ? -23.679 53.604 3.268 0.51 26.00 703 ILE C O 1
ATOM 16135 O O B ILE C 3 669 ? -23.722 53.647 3.278 0.49 26.02 703 ILE C O 1
ATOM 16166 N N . LYS C 3 670 ? -22.098 55.168 3.607 1.00 26.68 704 LYS C N 1
ATOM 16167 C CA . LYS C 3 670 ? -22.230 55.085 5.058 1.00 27.26 704 LYS C CA 1
ATOM 16168 C C . LYS C 3 670 ? -23.636 55.461 5.505 1.00 25.81 704 LYS C C 1
ATOM 16169 O O . LYS C 3 670 ? -24.164 54.888 6.464 1.00 26.40 704 LYS C O 1
ATOM 16189 N N . THR C 3 671 ? -24.260 56.426 4.824 1.00 28.45 705 THR C N 1
ATOM 16190 C CA . THR C 3 671 ? -25.636 56.783 5.154 1.00 30.24 705 THR C CA 1
ATOM 16191 C C . THR C 3 671 ? -26.581 55.622 4.869 1.00 29.52 705 THR C C 1
ATOM 16192 O O . THR C 3 671 ? -27.492 55.345 5.657 1.00 26.68 705 THR C O 1
ATOM 16203 N N . ASN C 3 672 ? -26.378 54.928 3.746 1.00 28.19 706 ASN C N 1
ATOM 16204 C CA . ASN C 3 672 ? -27.196 53.758 3.444 1.00 30.56 706 ASN C CA 1
ATOM 16205 C C . ASN C 3 672 ? -26.969 52.649 4.465 1.00 29.52 706 ASN C C 1
ATOM 16206 O O . ASN C 3 672 ? -27.918 51.969 4.874 1.00 30.12 706 ASN C O 1
ATOM 16217 N N . VAL C 3 673 ? -25.720 52.453 4.893 1.00 26.85 707 VAL C N 1
ATOM 16218 C CA . VAL C 3 673 ? -25.437 51.463 5.931 1.00 24.26 707 VAL C CA 1
ATOM 16219 C C . VAL C 3 673 ? -26.206 51.801 7.201 1.00 24.79 707 VAL C C 1
ATOM 16220 O O . VAL C 3 673 ? -26.830 50.933 7.822 1.00 27.00 707 VAL C O 1
ATOM 16233 N N . ALA C 3 674 ? -26.167 53.071 7.608 1.00 27.13 708 ALA C N 1
ATOM 16234 C CA . ALA C 3 674 ? -26.824 53.473 8.848 1.00 26.10 708 ALA C CA 1
ATOM 16235 C C . ALA C 3 674 ? -28.323 53.199 8.790 1.00 30.51 708 ALA C C 1
ATOM 16236 O O . ALA C 3 674 ? -28.899 52.631 9.724 1.00 29.51 708 ALA C O 1
ATOM 16243 N N . VAL C 3 675 ? -28.972 53.597 7.694 1.00 28.26 709 VAL C N 1
ATOM 16244 C CA . VAL C 3 675 ? -30.408 53.376 7.562 1.00 27.69 709 VAL C CA 1
ATOM 16245 C C . VAL C 3 675 ? -30.710 51.888 7.429 1.00 26.02 709 VAL C C 1
ATOM 16246 O O . VAL C 3 675 ? -31.686 51.385 7.999 1.00 27.18 709 VAL C O 1
ATOM 16259 N N . CYS C 3 676 ? -29.889 51.159 6.670 1.00 25.54 710 CYS C N 1
ATOM 16260 C CA . CYS C 3 676 ? -30.096 49.720 6.547 1.00 26.73 710 CYS C CA 1
ATOM 16261 C C . CYS C 3 676 ? -29.934 49.017 7.890 1.00 28.34 710 CYS C C 1
ATOM 16262 O O . CYS C 3 676 ? -30.555 47.973 8.124 1.00 24.42 710 CYS C O 1
ATOM 16270 N N . THR C 3 677 ? -29.107 49.567 8.782 1.00 25.37 711 THR C N 1
ATOM 16271 C CA . THR C 3 677 ? -28.941 48.964 10.101 1.00 27.02 711 THR C CA 1
ATOM 16272 C C . THR C 3 677 ? -30.243 49.012 10.894 1.00 29.75 711 THR C C 1
ATOM 16273 O O . THR C 3 677 ? -30.588 48.052 11.592 1.00 29.46 711 THR C O 1
ATOM 16284 N N . SER C 3 678 ? -30.975 50.126 10.801 1.00 27.71 712 SER C N 1
ATOM 16285 C CA . SER C 3 678 ? -32.234 50.267 11.527 1.00 30.82 712 SER C CA 1
ATOM 16286 C C . SER C 3 678 ? -33.362 49.476 10.886 1.00 28.54 712 SER C C 1
ATOM 16287 O O . SER C 3 678 ? -34.242 48.975 11.594 1.00 30.12 712 SER C O 1
ATOM 16295 N N . MET C 3 679 ? -33.362 49.367 9.560 1.00 26.95 713 MET C N 1
ATOM 16296 C CA . MET C 3 679 ? -34.528 48.896 8.831 1.00 28.76 713 MET C CA 1
ATOM 16297 C C . MET C 3 679 ? -34.416 47.455 8.362 1.00 30.10 713 MET C C 1
ATOM 16298 O O . MET C 3 679 ? -35.450 46.824 8.117 1.00 34.27 713 MET C O 1
ATOM 16312 N N . GLY C 3 680 ? -33.203 46.927 8.222 1.00 31.24 714 GLY C N 1
ATOM 16313 C CA . GLY C 3 680 ? -33.014 45.542 7.835 1.00 30.21 714 GLY C CA 1
ATOM 16314 C C . GLY C 3 680 ? -33.794 45.140 6.600 1.00 30.46 714 GLY C C 1
ATOM 16315 O O . GLY C 3 680 ? -33.579 45.685 5.514 1.00 32.63 714 GLY C O 1
ATOM 16319 N N . ALA C 3 681 ? -34.709 44.180 6.764 1.00 28.13 715 ALA C N 1
ATOM 16320 C CA . ALA C 3 681 ? -35.478 43.673 5.632 1.00 30.44 715 ALA C CA 1
ATOM 16321 C C . ALA C 3 681 ? -36.176 44.795 4.873 1.00 30.80 715 ALA C C 1
ATOM 16322 O O . ALA C 3 681 ? -36.263 44.760 3.640 1.00 29.57 715 ALA C O 1
ATOM 16329 N N . ASP C 3 682 ? -36.683 45.799 5.592 1.00 30.84 716 ASP C N 1
ATOM 16330 C CA . ASP C 3 682 ? -37.429 46.880 4.958 1.00 31.52 716 ASP C CA 1
ATOM 16331 C C . ASP C 3 682 ? -36.558 47.775 4.085 1.00 29.64 716 ASP C C 1
ATOM 16332 O O . ASP C 3 682 ? -37.100 48.570 3.311 1.00 32.47 716 ASP C O 1
ATOM 16341 N N . PHE C 3 683 ? -35.233 47.678 4.191 1.00 30.90 717 PHE C N 1
ATOM 16342 C CA . PHE C 3 683 ? -34.351 48.527 3.400 1.00 32.44 717 PHE C CA 1
ATOM 16343 C C . PHE C 3 683 ? -34.281 48.106 1.938 1.00 31.45 717 PHE C C 1
ATOM 16344 O O . PHE C 3 683 ? -33.789 48.884 1.113 1.00 33.85 717 PHE C O 1
ATOM 16361 N N . TYR C 3 684 ? -34.776 46.917 1.599 1.00 29.32 718 TYR C N 1
ATOM 16362 C CA . TYR C 3 684 ? -34.605 46.376 0.252 1.00 32.77 718 TYR C CA 1
ATOM 16363 C C . TYR C 3 684 ? -34.953 47.353 -0.866 1.00 31.90 718 TYR C C 1
ATOM 16364 O O . TYR C 3 684 ? -34.190 47.420 -1.844 1.00 28.88 718 TYR C O 1
ATOM 16382 N N . PRO C 3 685 ? -36.053 48.111 -0.810 1.00 38.46 719 PRO C N 1
ATOM 16383 C CA . PRO C 3 685 ? -36.346 49.027 -1.928 1.00 36.25 719 PRO C CA 1
ATOM 16384 C C . PRO C 3 685 ? -35.245 50.043 -2.176 1.00 34.78 719 PRO C C 1
ATOM 16385 O O . PRO C 3 685 ? -34.923 50.333 -3.335 1.00 37.07 719 PRO C O 1
ATOM 16396 N N . GLN C 3 686 ? -34.658 50.601 -1.114 1.00 35.10 720 GLN C N 1
ATOM 16397 C CA . GLN C 3 686 ? -33.559 51.544 -1.289 1.00 32.13 720 GLN C CA 1
ATOM 16398 C C . GLN C 3 686 ? -32.319 50.848 -1.832 1.00 30.70 720 GLN C C 1
ATOM 16399 O O . GLN C 3 686 ? -31.596 51.413 -2.659 1.00 29.19 720 GLN C O 1
ATOM 16413 N N . LEU C 3 687 ? -32.045 49.627 -1.370 1.00 33.48 721 LEU C N 1
ATOM 16414 C CA . LEU C 3 687 ? -30.904 48.889 -1.896 1.00 30.94 721 LEU C CA 1
ATOM 16415 C C . LEU C 3 687 ? -31.042 48.678 -3.396 1.00 34.27 721 LEU C C 1
ATOM 16416 O O . LEU C 3 687 ? -30.059 48.788 -4.140 1.00 29.38 721 LEU C O 1
ATOM 16432 N N . GLY C 3 688 ? -32.258 48.387 -3.863 1.00 34.19 722 GLY C N 1
ATOM 16433 C CA . GLY C 3 688 ? -32.467 48.157 -5.281 1.00 37.44 722 GLY C CA 1
ATOM 16434 C C . GLY C 3 688 ? -32.259 49.399 -6.123 1.00 37.57 722 GLY C C 1
ATOM 16435 O O . GLY C 3 688 ? -31.943 49.299 -7.312 1.00 38.82 722 GLY C O 1
ATOM 16439 N N . HIS C 3 689 ? -32.430 50.580 -5.527 1.00 36.04 723 HIS C N 1
ATOM 16440 C CA . HIS C 3 689 ? -32.226 51.818 -6.270 1.00 37.90 723 HIS C CA 1
ATOM 16441 C C . HIS C 3 689 ? -30.758 52.035 -6.620 1.00 38.65 723 HIS C C 1
ATOM 16442 O O . HIS C 3 689 ? -30.455 52.629 -7.662 1.00 36.60 723 HIS C O 1
ATOM 16456 N N . ILE C 3 690 ? -29.838 51.565 -5.775 1.00 32.04 724 ILE C N 1
ATOM 16457 C CA . ILE C 3 690 ? -28.412 51.822 -5.956 1.00 33.46 724 ILE C CA 1
ATOM 16458 C C . ILE C 3 690 ? -27.617 50.572 -6.304 1.00 32.32 724 ILE C C 1
ATOM 16459 O O . ILE C 3 690 ? -26.455 50.699 -6.725 1.00 33.25 724 ILE C O 1
ATOM 16475 N N . TYR C 3 691 ? -28.201 49.378 -6.169 1.00 30.93 725 TYR C N 1
ATOM 16476 C CA . TYR C 3 691 ? -27.409 48.151 -6.136 1.00 32.44 725 TYR C CA 1
ATOM 16477 C C . TYR C 3 691 ? -26.530 48.009 -7.374 1.00 32.23 725 TYR C C 1
ATOM 16478 O O . TYR C 3 691 ? -25.305 47.875 -7.270 1.00 31.30 725 TYR C O 1
ATOM 16496 N N . TYR C 3 692 ? -27.140 48.015 -8.561 1.00 34.50 726 TYR C N 1
ATOM 16497 C CA . TYR C 3 692 ? -26.388 47.696 -9.771 1.00 39.30 726 TYR C CA 1
ATOM 16498 C C . TYR C 3 692 ? -25.284 48.715 -10.025 1.00 35.19 726 TYR C C 1
ATOM 16499 O O . TYR C 3 692 ? -24.156 48.344 -10.370 1.00 33.91 726 TYR C O 1
ATOM 16517 N N . ASN C 3 693 ? -25.581 50.003 -9.852 1.00 32.83 727 ASN C N 1
ATOM 16518 C CA . ASN C 3 693 ? -24.547 51.017 -10.032 1.00 34.98 727 ASN C CA 1
ATOM 16519 C C . ASN C 3 693 ? -23.519 50.974 -8.909 1.00 34.70 727 ASN C C 1
ATOM 16520 O O . ASN C 3 693 ? -22.349 51.308 -9.129 1.00 33.08 727 ASN C O 1
ATOM 16531 N N . MET C 3 694 ? -23.929 50.565 -7.708 1.00 30.48 728 MET C N 1
ATOM 16532 C CA . MET C 3 694 ? -22.976 50.440 -6.612 1.00 28.40 728 MET C CA 1
ATOM 16533 C C . MET C 3 694 ? -21.922 49.385 -6.922 1.00 30.35 728 MET C C 1
ATOM 16534 O O . MET C 3 694 ? -20.732 49.588 -6.652 1.00 26.87 728 MET C O 1
ATOM 16548 N N . LEU C 3 695 ? -22.336 48.251 -7.492 1.00 30.49 729 LEU C N 1
ATOM 16549 C CA . LEU C 3 695 ? -21.374 47.204 -7.818 1.00 30.50 729 LEU C CA 1
ATOM 16550 C C . LEU C 3 695 ? -20.492 47.606 -8.991 1.00 28.90 729 LEU C C 1
ATOM 16551 O O . LEU C 3 695 ? -19.337 47.176 -9.068 1.00 31.97 729 LEU C O 1
ATOM 16567 N N . GLN C 3 696 ? -21.008 48.428 -9.908 1.00 33.84 730 GLN C N 1
ATOM 16568 C CA . GLN C 3 696 ? -20.154 48.987 -10.950 1.00 36.24 730 GLN C CA 1
ATOM 16569 C C . GLN C 3 696 ? -19.130 49.946 -10.359 1.00 36.29 730 GLN C C 1
ATOM 16570 O O . GLN C 3 696 ? -17.963 49.949 -10.768 1.00 39.00 730 GLN C O 1
ATOM 16584 N N . LEU C 3 697 ? -19.550 50.774 -9.400 1.00 34.29 731 LEU C N 1
ATOM 16585 C CA . LEU C 3 697 ? -18.603 51.625 -8.687 1.00 31.74 731 LEU C CA 1
ATOM 16586 C C . LEU C 3 697 ? -17.550 50.785 -7.975 1.00 29.07 731 LEU C C 1
ATOM 16587 O O . LEU C 3 697 ? -16.363 51.133 -7.972 1.00 29.89 731 LEU C O 1
ATOM 16603 N N . TYR C 3 698 ? -17.969 49.675 -7.362 1.00 27.92 732 TYR C N 1
ATOM 16604 C CA . TYR C 3 698 ? -17.021 48.757 -6.741 1.00 27.28 732 TYR C CA 1
ATOM 16605 C C . TYR C 3 698 ? -15.955 48.316 -7.736 1.00 29.09 732 TYR C C 1
ATOM 16606 O O . TYR C 3 698 ? -14.765 48.268 -7.405 1.00 29.67 732 TYR C O 1
ATOM 16624 N N . ARG C 3 699 ? -16.364 47.998 -8.968 1.00 29.38 733 ARG C N 1
ATOM 16625 C CA . ARG C 3 699 ? -15.410 47.572 -9.988 1.00 34.15 733 ARG C CA 1
ATOM 16626 C C . ARG C 3 699 ? -14.481 48.709 -10.394 1.00 29.86 733 ARG C C 1
ATOM 16627 O O . ARG C 3 699 ? -13.271 48.505 -10.544 1.00 31.24 733 ARG C O 1
ATOM 16648 N N . ALA C 3 700 ? -15.028 49.908 -10.601 1.00 31.19 734 ALA C N 1
ATOM 16649 C CA . ALA C 3 700 ? -14.203 51.037 -11.019 1.00 33.39 734 ALA C CA 1
ATOM 16650 C C . ALA C 3 700 ? -13.176 51.384 -9.949 1.00 33.84 734 ALA C C 1
ATOM 16651 O O . ALA C 3 700 ? -11.985 51.539 -10.242 1.00 39.57 734 ALA C O 1
ATOM 16658 N N . VAL C 3 701 ? -13.622 51.514 -8.699 1.00 32.62 735 VAL C N 1
ATOM 16659 C CA . VAL C 3 701 ? -12.696 51.778 -7.602 1.00 32.47 735 VAL C CA 1
ATOM 16660 C C . VAL C 3 701 ? -11.621 50.701 -7.546 1.00 29.36 735 VAL C C 1
ATOM 16661 O O . VAL C 3 701 ? -10.440 50.992 -7.319 1.00 30.52 735 VAL C O 1
ATOM 16674 N N . SER C 3 702 ? -12.010 49.441 -7.754 1.00 32.10 736 SER C N 1
ATOM 16675 C CA . SER C 3 702 ? -11.039 48.353 -7.733 1.00 32.61 736 SER C CA 1
ATOM 16676 C C . SER C 3 702 ? -9.967 48.550 -8.797 1.00 33.66 736 SER C C 1
ATOM 16677 O O . SER C 3 702 ? -8.781 48.303 -8.547 1.00 31.45 736 SER C O 1
ATOM 16685 N N . SER C 3 703 ? -10.364 48.993 -9.993 1.00 34.75 737 SER C N 1
ATOM 16686 C CA . SER C 3 703 ? -9.391 49.223 -11.056 1.00 35.57 737 SER C CA 1
ATOM 16687 C C . SER C 3 703 ? -8.400 50.314 -10.672 1.00 36.66 737 SER C C 1
ATOM 16688 O O . SER C 3 703 ? -7.206 50.214 -10.980 1.00 36.81 737 SER C O 1
ATOM 16696 N N . MET C 3 704 ? -8.873 51.364 -9.999 1.00 36.18 738 MET C N 1
ATOM 16697 C CA . MET C 3 704 ? -7.984 52.452 -9.602 1.00 36.82 738 MET C CA 1
ATOM 16698 C C . MET C 3 704 ? -6.969 51.985 -8.570 1.00 33.15 738 MET C C 1
ATOM 16699 O O . MET C 3 704 ? -5.770 52.256 -8.699 1.00 35.80 738 MET C O 1
ATOM 16713 N N . ILE C 3 705 ? -7.433 51.294 -7.528 1.00 34.38 739 ILE C N 1
ATOM 16714 C CA . ILE C 3 705 ? -6.516 50.750 -6.529 1.00 33.16 739 ILE C CA 1
ATOM 16715 C C . ILE C 3 705 ? -5.435 49.923 -7.212 1.00 34.21 739 ILE C C 1
ATOM 16716 O O . ILE C 3 705 ? -4.237 50.104 -6.965 1.00 35.44 739 ILE C O 1
ATOM 16732 N N . SER C 3 706 ? -5.846 49.008 -8.093 1.00 32.95 740 SER C N 1
ATOM 16733 C CA . SER C 3 706 ? -4.883 48.178 -8.811 1.00 36.33 740 SER C CA 1
ATOM 16734 C C . SER C 3 706 ? -3.951 49.033 -9.661 1.00 35.68 740 SER C C 1
ATOM 16735 O O . SER C 3 706 ? -2.728 48.861 -9.626 1.00 39.35 740 SER C O 1
ATOM 16743 N N . ALA C 3 707 ? -4.515 49.961 -10.438 1.00 35.73 741 ALA C N 1
ATOM 16744 C CA . ALA C 3 707 ? -3.686 50.822 -11.274 1.00 38.79 741 ALA C CA 1
ATOM 16745 C C . ALA C 3 707 ? -2.750 51.679 -10.435 1.00 38.87 741 ALA C C 1
ATOM 16746 O O . ALA C 3 707 ? -1.650 52.019 -10.884 1.00 40.60 741 ALA C O 1
ATOM 16753 N N . GLN C 3 708 ? -3.165 52.038 -9.220 1.00 39.24 742 GLN C N 1
ATOM 16754 C CA . GLN C 3 708 ? -2.316 52.850 -8.357 1.00 40.21 742 GLN C CA 1
ATOM 16755 C C . GLN C 3 708 ? -1.179 52.026 -7.763 1.00 39.18 742 GLN C C 1
ATOM 16756 O O . GLN C 3 708 ? -0.052 52.517 -7.638 1.00 35.19 742 GLN C O 1
ATOM 16770 N N . VAL C 3 709 ? -1.457 50.775 -7.393 1.00 39.06 743 VAL C N 1
ATOM 16771 C CA . VAL C 3 709 ? -0.413 49.909 -6.856 1.00 40.35 743 VAL C CA 1
ATOM 16772 C C . VAL C 3 709 ? 0.595 49.559 -7.942 1.00 38.81 743 VAL C C 1
ATOM 16773 O O . VAL C 3 709 ? 1.801 49.471 -7.684 1.00 40.17 743 VAL C O 1
ATOM 16786 N N . ALA C 3 710 ? 0.121 49.355 -9.174 1.00 39.35 744 ALA C N 1
ATOM 16787 C CA . ALA C 3 710 ? 1.029 49.057 -10.276 1.00 42.31 744 ALA C CA 1
ATOM 16788 C C . ALA C 3 710 ? 1.966 50.226 -10.548 1.00 39.89 744 ALA C C 1
ATOM 16789 O O . ALA C 3 710 ? 3.146 50.026 -10.862 1.00 42.99 744 ALA C O 1
ATOM 16796 N N . ALA C 3 711 ? 1.465 51.455 -10.420 1.00 39.17 745 ALA C N 1
ATOM 16797 C CA . ALA C 3 711 ? 2.228 52.642 -10.781 1.00 41.85 745 ALA C CA 1
ATOM 16798 C C . ALA C 3 711 ? 3.074 53.198 -9.643 1.00 41.80 745 ALA C C 1
ATOM 16799 O O . ALA C 3 711 ? 4.014 53.955 -9.907 1.00 41.57 745 ALA C O 1
ATOM 16806 N N . GLU C 3 712 ? 2.767 52.856 -8.390 1.00 45.27 746 GLU C N 1
ATOM 16807 C CA . GLU C 3 712 ? 3.511 53.368 -7.247 1.00 48.70 746 GLU C CA 1
ATOM 16808 C C . GLU C 3 712 ? 4.118 52.288 -6.366 1.00 47.04 746 GLU C C 1
ATOM 16809 O O . GLU C 3 712 ? 5.025 52.599 -5.586 1.00 50.14 746 GLU C O 1
ATOM 16821 N N . GLY C 3 713 ? 3.658 51.047 -6.463 1.00 43.05 747 GLY C N 1
ATOM 16822 C CA . GLY C 3 713 ? 4.123 49.985 -5.592 1.00 41.87 747 GLY C CA 1
ATOM 16823 C C . GLY C 3 713 ? 3.202 49.788 -4.403 1.00 40.49 747 GLY C C 1
ATOM 16824 O O . GLY C 3 713 ? 2.198 50.485 -4.218 1.00 37.14 747 GLY C O 1
ATOM 16828 N N . LEU C 3 714 ? 3.569 48.807 -3.576 1.00 44.42 748 LEU C N 1
ATOM 16829 C CA . LEU C 3 714 ? 2.727 48.442 -2.441 1.00 40.00 748 LEU C CA 1
ATOM 16830 C C . LEU C 3 714 ? 2.499 49.617 -1.501 1.00 40.88 748 LEU C C 1
ATOM 16831 O O . LEU C 3 714 ? 1.457 49.684 -0.837 1.00 38.98 748 LEU C O 1
ATOM 16847 N N . ILE C 3 715 ? 3.448 50.553 -1.430 1.00 38.57 749 ILE C N 1
ATOM 16848 C CA . ILE C 3 715 ? 3.285 51.711 -0.560 1.00 38.58 749 ILE C CA 1
ATOM 16849 C C . ILE C 3 715 ? 2.025 52.491 -0.906 1.00 36.88 749 ILE C C 1
ATOM 16850 O O . ILE C 3 715 ? 1.509 53.237 -0.067 1.00 37.54 749 ILE C O 1
ATOM 16866 N N . ALA C 3 716 ? 1.514 52.337 -2.131 1.00 37.27 750 ALA C N 1
ATOM 16867 C CA . ALA C 3 716 ? 0.283 53.018 -2.518 1.00 34.80 750 ALA C CA 1
ATOM 16868 C C . ALA C 3 716 ? -0.868 52.687 -1.579 1.00 34.19 750 ALA C C 1
ATOM 16869 O O . ALA C 3 716 ? -1.749 53.526 -1.358 1.00 33.06 750 ALA C O 1
ATOM 16876 N N . THR C 3 717 ? -0.885 51.477 -1.020 1.00 34.81 751 THR C N 1
ATOM 16877 C CA . THR C 3 717 ? -1.972 51.073 -0.137 1.00 36.18 751 THR C CA 1
ATOM 16878 C C . THR C 3 717 ? -1.984 51.850 1.172 1.00 36.30 751 THR C C 1
ATOM 16879 O O . THR C 3 717 ? -2.994 51.810 1.883 1.00 33.99 751 THR C O 1
ATOM 16890 N N . LYS C 3 718 ? -0.897 52.549 1.503 1.00 37.75 752 LYS C N 1
ATOM 16891 C CA . LYS C 3 718 ? -0.839 53.388 2.692 1.00 40.39 752 LYS C CA 1
ATOM 16892 C C . LYS C 3 718 ? -1.261 54.827 2.422 1.00 38.84 752 LYS C C 1
ATOM 16893 O O . LYS C 3 718 ? -1.494 55.577 3.377 1.00 37.53 752 LYS C O 1
ATOM 16912 N N . THR C 3 719 ? -1.361 55.228 1.157 1.00 37.33 753 THR C N 1
ATOM 16913 C CA . THR C 3 719 ? -1.639 56.618 0.834 1.00 39.80 753 THR C CA 1
ATOM 16914 C C . THR C 3 719 ? -3.092 56.968 1.163 1.00 38.85 753 THR C C 1
ATOM 16915 O O . THR C 3 719 ? -3.965 56.096 1.163 1.00 38.66 753 THR C O 1
ATOM 16926 N N . PRO C 3 720 ? -3.377 58.243 1.452 1.00 39.10 754 PRO C N 1
ATOM 16927 C CA . PRO C 3 720 ? -4.777 58.625 1.708 1.00 36.43 754 PRO C CA 1
ATOM 16928 C C . PRO C 3 720 ? -5.702 58.362 0.533 1.00 38.20 754 PRO C C 1
ATOM 16929 O O . PRO C 3 720 ? -6.870 58.010 0.738 1.00 33.20 754 PRO C O 1
ATOM 16940 N N . LYS C 3 721 ? -5.214 58.530 -0.699 1.00 42.18 755 LYS C N 1
ATOM 16941 C CA . LYS C 3 721 ? -6.060 58.310 -1.868 1.00 45.68 755 LYS C CA 1
ATOM 16942 C C . LYS C 3 721 ? -6.541 56.865 -1.933 1.00 40.29 755 LYS C C 1
ATOM 16943 O O . LYS C 3 721 ? -7.740 56.605 -2.090 1.00 37.01 755 LYS C O 1
ATOM 16962 N N . VAL C 3 722 ? -5.619 55.909 -1.814 1.00 34.76 756 VAL C N 1
ATOM 16963 C CA . VAL C 3 722 ? -5.997 54.504 -1.933 1.00 33.91 756 VAL C CA 1
ATOM 16964 C C . VAL C 3 722 ? -6.790 54.058 -0.712 1.00 30.85 756 VAL C C 1
ATOM 16965 O O . VAL C 3 722 ? -7.755 53.293 -0.831 1.00 27.94 756 VAL C O 1
ATOM 16978 N N . ARG C 3 723 ? -6.402 54.516 0.482 1.00 32.67 757 ARG C N 1
ATOM 16979 C CA . ARG C 3 723 ? -7.187 54.195 1.669 1.00 33.41 757 ARG C CA 1
ATOM 16980 C C . ARG C 3 723 ? -8.610 54.719 1.529 1.00 31.56 757 ARG C C 1
ATOM 16981 O O . ARG C 3 723 ? -9.567 54.063 1.957 1.00 31.15 757 ARG C O 1
ATOM 17002 N N . GLY C 3 724 ? -8.771 55.892 0.914 1.00 31.59 758 GLY C N 1
ATOM 17003 C CA . GLY C 3 724 ? -10.106 56.406 0.662 1.00 33.18 758 GLY C CA 1
ATOM 17004 C C . GLY C 3 724 ? -10.870 55.566 -0.343 1.00 32.91 758 GLY C C 1
ATOM 17005 O O . GLY C 3 724 ? -12.082 55.375 -0.213 1.00 33.94 758 GLY C O 1
ATOM 17009 N N . LEU C 3 725 ? -10.175 55.052 -1.359 1.00 29.42 759 LEU C N 1
ATOM 17010 C CA . LEU C 3 725 ? -10.825 54.189 -2.338 1.00 30.83 759 LEU C CA 1
ATOM 17011 C C . LEU C 3 725 ? -11.234 52.858 -1.720 1.00 30.25 759 LEU C C 1
ATOM 17012 O O . LEU C 3 725 ? -12.316 52.337 -2.015 1.00 29.16 759 LEU C O 1
ATOM 17028 N N . ARG C 3 726 ? -10.380 52.286 -0.867 1.00 29.42 760 ARG C N 1
ATOM 17029 C CA . ARG C 3 726 ? -10.723 51.022 -0.225 1.00 32.46 760 ARG C CA 1
ATOM 17030 C C . ARG C 3 726 ? -11.845 51.198 0.790 1.00 30.83 760 ARG C C 1
ATOM 17031 O O . ARG C 3 726 ? -12.625 50.265 1.013 1.00 31.00 760 ARG C O 1
ATOM 17052 N N . THR C 3 727 ? -11.947 52.377 1.409 1.00 30.56 761 THR C N 1
ATOM 17053 C CA . THR C 3 727 ? -13.087 52.657 2.275 1.00 28.40 761 THR C CA 1
ATOM 17054 C C . THR C 3 727 ? -14.397 52.492 1.514 1.00 28.48 761 THR C C 1
ATOM 17055 O O . THR C 3 727 ? -15.352 51.900 2.030 1.00 27.03 761 THR C O 1
ATOM 17066 N N . ILE C 3 728 ? -14.457 53.004 0.281 1.00 28.25 762 ILE C N 1
ATOM 17067 C CA . ILE C 3 728 ? -15.646 52.820 -0.550 1.00 24.76 762 ILE C CA 1
ATOM 17068 C C . ILE C 3 728 ? -15.970 51.337 -0.680 1.00 26.13 762 ILE C C 1
ATOM 17069 O O . ILE C 3 728 ? -17.107 50.907 -0.454 1.00 24.12 762 ILE C O 1
ATOM 17085 N N . LYS C 3 729 ? -14.972 50.534 -1.053 1.00 23.88 763 LYS C N 1
ATOM 17086 C CA . LYS C 3 729 ? -15.193 49.100 -1.212 1.00 22.37 763 LYS C CA 1
ATOM 17087 C C . LYS C 3 729 ? -15.637 48.457 0.096 1.00 23.56 763 LYS C C 1
ATOM 17088 O O . LYS C 3 729 ? -16.529 47.600 0.104 1.00 22.59 763 LYS C O 1
ATOM 17107 N N . LYS C 3 730 ? -15.024 48.855 1.215 1.00 27.11 764 LYS C N 1
ATOM 17108 C CA . LYS C 3 730 ? -15.361 48.251 2.501 1.00 25.40 764 LYS C CA 1
ATOM 17109 C C . LYS C 3 730 ? -16.786 48.597 2.920 1.00 26.36 764 LYS C C 1
ATOM 17110 O O . LYS C 3 730 ? -17.506 47.743 3.450 1.00 23.38 764 LYS C O 1
ATOM 17129 N N . GLU C 3 731 ? -17.214 49.842 2.688 1.00 22.96 765 GLU C N 1
ATOM 17130 C CA . GLU C 3 731 ? -18.571 50.234 3.055 1.00 24.23 765 GLU C CA 1
ATOM 17131 C C . GLU C 3 731 ? -19.604 49.562 2.157 1.00 22.50 765 GLU C C 1
ATOM 17132 O O . GLU C 3 731 ? -20.693 49.204 2.620 1.00 21.47 765 GLU C O 1
ATOM 17144 N N . ILE C 3 732 ? -19.289 49.389 0.870 1.00 21.54 766 ILE C N 1
ATOM 17145 C CA . ILE C 3 732 ? -20.184 48.651 -0.020 1.00 23.60 766 ILE C CA 1
ATOM 17146 C C . ILE C 3 732 ? -20.379 47.231 0.492 1.00 24.49 766 ILE C C 1
ATOM 17147 O O . ILE C 3 732 ? -21.505 46.728 0.575 1.00 25.62 766 ILE C O 1
ATOM 17163 N N . LEU C 3 733 ? -19.278 46.556 0.829 1.00 23.85 767 LEU C N 1
ATOM 17164 C CA . LEU C 3 733 ? -19.377 45.206 1.371 1.00 23.57 767 LEU C CA 1
ATOM 17165 C C . LEU C 3 733 ? -20.174 45.196 2.667 1.00 22.66 767 LEU C C 1
ATOM 17166 O O . LEU C 3 733 ? -20.997 44.301 2.893 1.00 21.25 767 LEU C O 1
ATOM 17182 N N . LYS C 3 734 ? -19.948 46.192 3.527 1.00 25.25 768 LYS C N 1
ATOM 17183 C CA . LYS C 3 734 ? -20.659 46.259 4.799 1.00 21.26 768 LYS C CA 1
ATOM 17184 C C . LYS C 3 734 ? -22.154 46.472 4.584 1.00 27.25 768 LYS C C 1
ATOM 17185 O O . LYS C 3 734 ? -22.982 45.909 5.310 1.00 23.93 768 LYS C O 1
ATOM 17204 N N . LEU C 3 735 ? -22.519 47.287 3.592 1.00 22.69 769 LEU C N 1
ATOM 17205 C CA . LEU C 3 735 ? -23.931 47.504 3.295 1.00 21.32 769 LEU C CA 1
ATOM 17206 C C . LEU C 3 735 ? -24.600 46.211 2.846 1.00 22.98 769 LEU C C 1
ATOM 17207 O O . LEU C 3 735 ? -25.697 45.871 3.306 1.00 20.64 769 LEU C O 1
ATOM 17223 N N . VAL C 3 736 ? -23.958 45.484 1.928 1.00 21.48 770 VAL C N 1
ATOM 17224 C CA . VAL C 3 736 ? -24.510 44.217 1.454 1.00 23.71 770 VAL C CA 1
ATOM 17225 C C . VAL C 3 736 ? -24.618 43.231 2.608 1.00 26.54 770 VAL C C 1
ATOM 17226 O O . VAL C 3 736 ? -25.655 42.586 2.807 1.00 26.09 770 VAL C O 1
ATOM 17239 N N . GLU C 3 737 ? -23.540 43.096 3.380 1.00 27.12 771 GLU C N 1
ATOM 17240 C CA . GLU C 3 737 ? -23.556 42.235 4.555 1.00 23.68 771 GLU C CA 1
ATOM 17241 C C . GLU C 3 737 ? -24.709 42.600 5.481 1.00 27.02 771 GLU C C 1
ATOM 17242 O O . GLU C 3 737 ? -25.446 41.727 5.954 1.00 23.84 771 GLU C O 1
ATOM 17254 N N . THR C 3 738 ? -24.887 43.897 5.742 1.00 26.83 772 THR C N 1
ATOM 17255 C CA . THR C 3 738 ? -25.909 44.324 6.692 1.00 24.90 772 THR C CA 1
ATOM 17256 C C . THR C 3 738 ? -27.305 43.957 6.207 1.00 25.14 772 THR C C 1
ATOM 17257 O O . THR C 3 738 ? -28.140 43.504 6.997 1.00 26.09 772 THR C O 1
ATOM 17268 N N . TYR C 3 739 ? -27.586 44.142 4.915 1.00 27.16 773 TYR C N 1
ATOM 17269 C CA . TYR C 3 739 ? -28.909 43.774 4.423 1.00 26.37 773 TYR C CA 1
ATOM 17270 C C . TYR C 3 739 ? -29.104 42.263 4.441 1.00 29.53 773 TYR C C 1
ATOM 17271 O O . TYR C 3 739 ? -30.109 41.764 4.958 1.00 29.39 773 TYR C O 1
ATOM 17289 N N . ILE C 3 740 ? -28.161 41.517 3.859 1.00 26.97 774 ILE C N 1
ATOM 17290 C CA . ILE C 3 740 ? -28.361 40.081 3.693 1.00 27.06 774 ILE C CA 1
ATOM 17291 C C . ILE C 3 740 ? -28.522 39.396 5.043 1.00 27.86 774 ILE C C 1
ATOM 17292 O O . ILE C 3 740 ? -29.282 38.428 5.169 1.00 26.82 774 ILE C O 1
ATOM 17308 N N . SER C 3 741 ? -27.824 39.880 6.072 1.00 24.18 775 SER C N 1
ATOM 17309 C CA . SER C 3 741 ? -27.923 39.260 7.386 1.00 28.19 775 SER C CA 1
ATOM 17310 C C . SER C 3 741 ? -29.283 39.485 8.031 1.00 26.41 775 SER C C 1
ATOM 17311 O O . SER C 3 741 ? -29.620 38.787 8.992 1.00 22.29 775 SER C O 1
ATOM 17319 N N . LYS C 3 742 ? -30.063 40.443 7.533 1.00 28.68 776 LYS C N 1
ATOM 17320 C CA . LYS C 3 742 ? -31.376 40.746 8.080 1.00 28.53 776 LYS C CA 1
ATOM 17321 C C . LYS C 3 742 ? -32.498 40.491 7.085 1.00 29.56 776 LYS C C 1
ATOM 17322 O O . LYS C 3 742 ? -33.669 40.703 7.424 1.00 34.91 776 LYS C O 1
ATOM 17341 N N . ALA C 3 743 ? -32.179 40.027 5.880 1.00 28.90 777 ALA C N 1
ATOM 17342 C CA . ALA C 3 743 ? -33.194 39.807 4.860 1.00 31.37 777 ALA C CA 1
ATOM 17343 C C . ALA C 3 743 ? -34.175 38.722 5.288 1.00 36.17 777 ALA C C 1
ATOM 17344 O O . ALA C 3 743 ? -33.793 37.708 5.879 1.00 33.86 777 ALA C O 1
ATOM 17351 N N . ARG C 3 744 ? -35.452 38.943 4.977 1.00 37.94 778 ARG C N 1
ATOM 17352 C CA . ARG C 3 744 ? -36.486 37.933 5.160 1.00 40.80 778 ARG C CA 1
ATOM 17353 C C . ARG C 3 744 ? -36.886 37.260 3.856 1.00 41.26 778 ARG C C 1
ATOM 17354 O O . ARG C 3 744 ? -37.336 36.110 3.877 1.00 43.40 778 ARG C O 1
ATOM 17375 N N . ASN C 3 745 ? -36.725 37.945 2.724 1.00 37.30 779 ASN C N 1
ATOM 17376 C CA . ASN C 3 745 ? -37.012 37.378 1.408 1.00 40.80 779 ASN C CA 1
ATOM 17377 C C . ASN C 3 745 ? -35.692 36.890 0.824 1.00 41.27 779 ASN C C 1
ATOM 17378 O O . ASN C 3 745 ? -34.928 37.668 0.247 1.00 39.23 779 ASN C O 1
ATOM 17389 N N . LEU C 3 746 ? -35.428 35.594 0.974 1.00 40.80 780 LEU C N 1
ATOM 17390 C CA . LEU C 3 746 ? -34.174 35.015 0.521 1.00 34.56 780 LEU C CA 1
ATOM 17391 C C . LEU C 3 746 ? -34.196 34.617 -0.947 1.00 40.02 780 LEU C C 1
ATOM 17392 O O . LEU C 3 746 ? -33.126 34.479 -1.551 1.00 40.26 780 LEU C O 1
ATOM 17408 N N . ASP C 3 747 ? -35.378 34.429 -1.537 1.00 43.73 781 ASP C N 1
ATOM 17409 C CA . ASP C 3 747 ? -35.456 34.227 -2.979 1.00 44.76 781 ASP C CA 1
ATOM 17410 C C . ASP C 3 747 ? -34.852 35.413 -3.721 1.00 44.47 781 ASP C C 1
ATOM 17411 O O . ASP C 3 747 ? -34.078 35.239 -4.670 1.00 44.21 781 ASP C O 1
ATOM 17420 N N . ASP C 3 748 ? -35.191 36.632 -3.294 1.00 42.40 782 ASP C N 1
ATOM 17421 C CA . ASP C 3 748 ? -34.629 37.822 -3.925 1.00 38.94 782 ASP C CA 1
ATOM 17422 C C . ASP C 3 748 ? -33.129 37.925 -3.676 1.00 35.12 782 ASP C C 1
ATOM 17423 O O . ASP C 3 748 ? -32.372 38.306 -4.576 1.00 34.78 782 ASP C O 1
ATOM 17432 N N . VAL C 3 749 ? -32.676 37.595 -2.464 1.00 35.36 783 VAL C N 1
ATOM 17433 C CA . VAL C 3 749 ? -31.240 37.580 -2.191 1.00 32.52 783 VAL C CA 1
ATOM 17434 C C . VAL C 3 749 ? -30.531 36.687 -3.199 1.00 34.18 783 VAL C C 1
ATOM 17435 O O . VAL C 3 749 ? -29.550 37.087 -3.838 1.00 31.96 783 VAL C O 1
ATOM 17448 N N . VAL C 3 750 ? -31.031 35.462 -3.363 1.00 36.55 784 VAL C N 1
ATOM 17449 C CA . VAL C 3 750 ? -30.352 34.476 -4.196 1.00 38.13 784 VAL C CA 1
ATOM 17450 C C . VAL C 3 750 ? -30.451 34.853 -5.669 1.00 38.00 784 VAL C C 1
ATOM 17451 O O . VAL C 3 750 ? -29.478 34.728 -6.422 1.00 36.18 784 VAL C O 1
ATOM 17464 N N . LYS C 3 751 ? -31.615 35.330 -6.101 1.00 41.46 785 LYS C N 1
ATOM 17465 C CA . LYS C 3 751 ? -31.899 35.490 -7.519 1.00 45.73 785 LYS C CA 1
ATOM 17466 C C . LYS C 3 751 ? -31.640 36.898 -8.039 1.00 43.25 785 LYS C C 1
ATOM 17467 O O . LYS C 3 751 ? -31.620 37.092 -9.259 1.00 45.04 785 LYS C O 1
ATOM 17486 N N . VAL C 3 752 ? -31.427 37.879 -7.158 1.00 40.03 786 VAL C N 1
ATOM 17487 C CA . VAL C 3 752 ? -31.157 39.251 -7.563 1.00 38.33 786 VAL C CA 1
ATOM 17488 C C . VAL C 3 752 ? -29.796 39.734 -7.077 1.00 37.33 786 VAL C C 1
ATOM 17489 O O . VAL C 3 752 ? -29.049 40.359 -7.838 1.00 33.80 786 VAL C O 1
ATOM 17502 N N . LEU C 3 753 ? -29.448 39.454 -5.821 1.00 30.37 787 LEU C N 1
ATOM 17503 C CA . LEU C 3 753 ? -28.287 40.082 -5.198 1.00 30.68 787 LEU C CA 1
ATOM 17504 C C . LEU C 3 753 ? -27.001 39.277 -5.374 1.00 27.17 787 LEU C C 1
ATOM 17505 O O . LEU C 3 753 ? -25.958 39.841 -5.715 1.00 30.09 787 LEU C O 1
ATOM 17521 N N . VAL C 3 754 ? -27.056 37.964 -5.150 1.00 25.10 788 VAL C N 1
ATOM 17522 C CA . VAL C 3 754 ? -25.833 37.188 -4.954 1.00 30.08 788 VAL C CA 1
ATOM 17523 C C . VAL C 3 754 ? -24.978 37.179 -6.217 1.00 34.48 788 VAL C C 1
ATOM 17524 O O . VAL C 3 754 ? -23.762 37.399 -6.161 1.00 33.34 788 VAL C O 1
ATOM 17537 N N . GLU C 3 755 ? -25.583 36.907 -7.369 1.00 33.83 789 GLU C N 1
ATOM 17538 C CA . GLU C 3 755 ? -24.772 36.653 -8.555 1.00 42.14 789 GLU C CA 1
ATOM 17539 C C . GLU C 3 755 ? -24.060 37.919 -9.023 1.00 34.43 789 GLU C C 1
ATOM 17540 O O . GLU C 3 755 ? -22.871 37.861 -9.359 1.00 31.46 789 GLU C O 1
ATOM 17552 N N . PRO C 3 756 ? -24.730 39.073 -9.071 1.00 32.49 790 PRO C N 1
ATOM 17553 C CA . PRO C 3 756 ? -23.975 40.318 -9.293 1.00 33.11 790 PRO C CA 1
ATOM 17554 C C . PRO C 3 756 ? -22.876 40.523 -8.265 1.00 30.11 790 PRO C C 1
ATOM 17555 O O . PRO C 3 756 ? -21.769 40.954 -8.615 1.00 28.59 790 PRO C O 1
ATOM 17566 N N . LEU C 3 757 ? -23.154 40.215 -6.996 1.00 29.30 791 LEU C N 1
ATOM 17567 C CA . LEU C 3 757 ? -22.161 40.407 -5.945 1.00 29.82 791 LEU C CA 1
ATOM 17568 C C . LEU C 3 757 ? -20.924 39.552 -6.194 1.00 27.43 791 LEU C C 1
ATOM 17569 O O . LEU C 3 757 ? -19.797 40.062 -6.209 1.00 25.70 791 LEU C O 1
ATOM 17585 N N . LEU C 3 758 ? -21.114 38.242 -6.384 1.00 26.80 792 LEU C N 1
ATOM 17586 C CA . LEU C 3 758 ? -19.972 37.355 -6.585 1.00 28.25 792 LEU C CA 1
ATOM 17587 C C . LEU C 3 758 ? -19.172 37.762 -7.815 1.00 28.22 792 LEU C C 1
ATOM 17588 O O . LEU C 3 758 ? -17.936 37.780 -7.780 1.00 24.45 792 LEU C O 1
ATOM 17604 N N . ASN C 3 759 ? -19.858 38.093 -8.914 1.00 27.10 793 ASN C N 1
ATOM 17605 C CA . ASN C 3 759 ? -19.163 38.573 -10.104 1.00 33.52 793 ASN C CA 1
ATOM 17606 C C . ASN C 3 759 ? -18.303 39.790 -9.790 1.00 32.28 793 ASN C C 1
ATOM 17607 O O . ASN C 3 759 ? -17.236 39.970 -10.387 1.00 32.60 793 ASN C O 1
ATOM 17618 N N . ALA C 3 760 ? -18.741 40.627 -8.849 1.00 32.51 794 ALA C N 1
ATOM 17619 C CA . ALA C 3 760 ? -18.065 41.894 -8.605 1.00 29.56 794 ALA C CA 1
ATOM 17620 C C . ALA C 3 760 ? -16.869 41.763 -7.667 1.00 27.72 794 ALA C C 1
ATOM 17621 O O . ALA C 3 760 ? -15.901 42.518 -7.813 1.00 26.69 794 ALA C O 1
ATOM 17628 N N . VAL C 3 761 ? -16.899 40.828 -6.713 1.00 24.10 795 VAL C N 1
ATOM 17629 C CA . VAL C 3 761 ? -15.926 40.819 -5.630 1.00 25.74 795 VAL C CA 1
ATOM 17630 C C . VAL C 3 761 ? -14.935 39.658 -5.711 1.00 27.30 795 VAL C C 1
ATOM 17631 O O . VAL C 3 761 ? -13.789 39.815 -5.275 1.00 29.13 795 VAL C O 1
ATOM 17644 N N . LEU C 3 762 ? -15.333 38.496 -6.233 1.00 22.12 796 LEU C N 1
ATOM 17645 C CA . LEU C 3 762 ? -14.501 37.302 -6.080 1.00 23.63 796 LEU C CA 1
ATOM 17646 C C . LEU C 3 762 ? -13.246 37.377 -6.941 1.00 24.85 796 LEU C C 1
ATOM 17647 O O . LEU C 3 762 ? -12.125 37.242 -6.437 1.00 24.80 796 LEU C O 1
ATOM 17663 N N . GLU C 3 763 ? -13.411 37.574 -8.249 1.00 26.03 797 GLU C N 1
ATOM 17664 C CA . GLU C 3 763 ? -12.252 37.621 -9.133 1.00 26.77 797 GLU C CA 1
ATOM 17665 C C . GLU C 3 763 ? -11.329 38.776 -8.766 1.00 23.90 797 GLU C C 1
ATOM 17666 O O . GLU C 3 763 ? -10.101 38.648 -8.841 1.00 24.51 797 GLU C O 1
ATOM 17678 N N . ASP C 3 764 ? -11.902 39.912 -8.360 1.00 23.53 798 ASP C N 1
ATOM 17679 C CA . ASP C 3 764 ? -11.088 41.054 -7.956 1.00 28.65 798 ASP C CA 1
ATOM 17680 C C . ASP C 3 764 ? -10.233 40.720 -6.739 1.00 25.29 798 ASP C C 1
ATOM 17681 O O . ASP C 3 764 ? -9.082 41.159 -6.637 1.00 23.45 798 ASP C O 1
ATOM 17690 N N . TYR C 3 765 ? -10.789 39.957 -5.797 1.00 22.46 799 TYR C N 1
ATOM 17691 C CA . TYR C 3 765 ? -10.025 39.528 -4.631 1.00 23.83 799 TYR C CA 1
ATOM 17692 C C . TYR C 3 765 ? -8.940 38.537 -5.033 1.00 23.29 799 TYR C C 1
ATOM 17693 O O . TYR C 3 765 ? -7.776 38.675 -4.642 1.00 22.99 799 TYR C O 1
ATOM 17711 N N . MET C 3 766 ? -9.308 37.538 -5.837 1.00 22.96 800 MET C N 1
ATOM 17712 C CA . MET C 3 766 ? -8.358 36.508 -6.241 1.00 26.60 800 MET C CA 1
ATOM 17713 C C . MET C 3 766 ? -7.161 37.101 -6.975 1.00 24.25 800 MET C C 1
ATOM 17714 O O . MET C 3 766 ? -6.022 36.663 -6.773 1.00 24.71 800 MET C O 1
ATOM 17728 N N . ASN C 3 767 ? -7.392 38.102 -7.823 1.00 24.47 801 ASN C N 1
ATOM 17729 C CA . ASN C 3 767 ? -6.373 38.572 -8.755 1.00 27.63 801 ASN C CA 1
ATOM 17730 C C . ASN C 3 767 ? -5.677 39.848 -8.303 1.00 25.61 801 ASN C C 1
ATOM 17731 O O . ASN C 3 767 ? -4.837 40.372 -9.043 1.00 26.73 801 ASN C O 1
ATOM 17742 N N . ASN C 3 768 ? -5.992 40.356 -7.114 1.00 25.70 802 ASN C N 1
ATOM 17743 C CA . ASN C 3 768 ? -5.191 41.404 -6.500 1.00 27.16 802 ASN C CA 1
ATOM 17744 C C . ASN C 3 768 ? -4.010 40.794 -5.753 1.00 25.44 802 ASN C C 1
ATOM 17745 O O . ASN C 3 768 ? -4.057 39.646 -5.303 1.00 25.13 802 ASN C O 1
ATOM 17756 N N . VAL C 3 769 ? -2.942 41.573 -5.624 1.00 26.20 803 VAL C N 1
ATOM 17757 C CA . VAL C 3 769 ? -1.790 41.142 -4.836 1.00 27.35 803 VAL C CA 1
ATOM 17758 C C . VAL C 3 769 ? -2.230 41.045 -3.378 1.00 27.79 803 VAL C C 1
ATOM 17759 O O . VAL C 3 769 ? -3.208 41.698 -2.987 1.00 25.25 803 VAL C O 1
ATOM 17772 N N . PRO C 3 770 ? -1.550 40.250 -2.547 1.00 34.61 804 PRO C N 1
ATOM 17773 C CA . PRO C 3 770 ? -2.009 40.082 -1.153 1.00 33.58 804 PRO C CA 1
ATOM 17774 C C . PRO C 3 770 ? -2.312 41.380 -0.415 1.00 29.87 804 PRO C C 1
ATOM 17775 O O . PRO C 3 770 ? -3.372 41.492 0.215 1.00 26.92 804 PRO C O 1
ATOM 17786 N N . ASP C 3 771 ? -1.417 42.368 -0.470 1.00 27.35 805 ASP C N 1
ATOM 17787 C CA . ASP C 3 771 ? -1.609 43.601 0.287 1.00 30.54 805 ASP C CA 1
ATOM 17788 C C . ASP C 3 771 ? -2.807 44.418 -0.181 1.00 30.32 805 ASP C C 1
ATOM 17789 O O . ASP C 3 771 ? -3.193 45.361 0.517 1.00 31.08 805 ASP C O 1
ATOM 17798 N N . ALA C 3 772 ? -3.398 44.096 -1.332 1.00 27.32 806 ALA C N 1
ATOM 17799 C CA . ALA C 3 772 ? -4.555 44.826 -1.830 1.00 28.83 806 ALA C CA 1
ATOM 17800 C C . ALA C 3 772 ? -5.871 44.105 -1.577 1.00 24.58 806 ALA C C 1
ATOM 17801 O O . ALA C 3 772 ? -6.933 44.671 -1.857 1.00 26.72 806 ALA C O 1
ATOM 17808 N N . ARG C 3 773 ? -5.833 42.883 -1.055 1.00 26.14 807 ARG C N 1
ATOM 17809 C CA . ARG C 3 773 ? -7.051 42.124 -0.807 1.00 23.86 807 ARG C CA 1
ATOM 17810 C C . ARG C 3 773 ? -7.714 42.591 0.484 1.00 28.92 807 ARG C C 1
ATOM 17811 O O . ARG C 3 773 ? -7.052 42.738 1.517 1.00 27.23 807 ARG C O 1
ATOM 17832 N N . ASP C 3 774 ? -9.024 42.821 0.421 1.00 27.10 808 ASP C N 1
ATOM 17833 C CA . ASP C 3 774 ? -9.798 43.268 1.573 1.00 27.07 808 ASP C CA 1
ATOM 17834 C C . ASP C 3 774 ? -10.340 42.054 2.319 1.00 25.50 808 ASP C C 1
ATOM 17835 O O . ASP C 3 774 ? -11.072 41.241 1.744 1.00 20.10 808 ASP C O 1
ATOM 17844 N N . ALA C 3 775 ? -9.983 41.935 3.600 1.00 26.50 809 ALA C N 1
ATOM 17845 C CA . ALA C 3 775 ? -10.531 40.868 4.428 1.00 23.79 809 ALA C CA 1
ATOM 17846 C C . ALA C 3 775 ? -12.042 40.981 4.572 1.00 24.72 809 ALA C C 1
ATOM 17847 O O . ALA C 3 775 ? -12.705 39.978 4.857 1.00 23.63 809 ALA C O 1
ATOM 17854 N N . GLU C 3 776 ? -12.598 42.179 4.379 1.00 24.83 810 GLU C N 1
ATOM 17855 C CA . GLU C 3 776 ? -14.048 42.342 4.413 1.00 28.42 810 GLU C CA 1
ATOM 17856 C C . GLU C 3 776 ? -14.730 41.477 3.361 1.00 27.66 810 GLU C C 1
ATOM 17857 O O . GLU C 3 776 ? -15.896 41.102 3.530 1.00 22.77 810 GLU C O 1
ATOM 17869 N N . VAL C 3 777 ? -14.034 41.163 2.264 1.00 23.11 811 VAL C N 1
ATOM 17870 C CA . VAL C 3 777 ? -14.601 40.257 1.270 1.00 22.66 811 VAL C CA 1
ATOM 17871 C C . VAL C 3 777 ? -14.951 38.926 1.918 1.00 21.98 811 VAL C C 1
ATOM 17872 O O . VAL C 3 777 ? -16.029 38.368 1.683 1.00 21.69 811 VAL C O 1
ATOM 17885 N N . LEU C 3 778 ? -14.048 38.399 2.748 1.00 25.49 812 LEU C N 1
ATOM 17886 C CA . LEU C 3 778 ? -14.310 37.129 3.415 1.00 21.26 812 LEU C CA 1
ATOM 17887 C C . LEU C 3 778 ? -15.479 37.254 4.385 1.00 26.13 812 LEU C C 1
ATOM 17888 O O . LEU C 3 778 ? -16.359 36.385 4.420 1.00 21.09 812 LEU C O 1
ATOM 17904 N N . ASN C 3 779 ? -15.506 38.330 5.174 1.00 25.33 813 ASN C N 1
ATOM 17905 C CA . ASN C 3 779 ? -16.608 38.542 6.107 1.00 26.27 813 ASN C CA 1
ATOM 17906 C C . ASN C 3 779 ? -17.940 38.605 5.369 1.00 27.22 813 ASN C C 1
ATOM 17907 O O . ASN C 3 779 ? -18.919 37.970 5.776 1.00 26.85 813 ASN C O 1
ATOM 17918 N N . CYS C 3 780 ? -17.990 39.358 4.268 1.00 28.44 814 CYS C N 1
ATOM 17919 C CA . CYS C 3 780 ? -19.219 39.442 3.483 1.00 24.22 814 CYS C CA 1
ATOM 17920 C C . CYS C 3 780 ? -19.655 38.062 3.005 1.00 25.87 814 CYS C C 1
ATOM 17921 O O . CYS C 3 780 ? -20.828 37.692 3.125 1.00 22.89 814 CYS C O 1
ATOM 17929 N N . MET C 3 781 ? -18.716 37.280 2.463 1.00 24.40 815 MET C N 1
ATOM 17930 C CA . MET C 3 781 ? -19.051 35.942 1.982 1.00 25.25 815 MET C CA 1
ATOM 17931 C C . MET C 3 781 ? -19.519 35.035 3.113 1.00 21.68 815 MET C C 1
ATOM 17932 O O . MET C 3 781 ? -20.371 34.167 2.897 1.00 23.07 815 MET C O 1
ATOM 17946 N N . THR C 3 782 ? -18.972 35.205 4.317 1.00 24.76 816 THR C N 1
ATOM 17947 C CA . THR C 3 782 ? -19.440 34.406 5.446 1.00 28.53 816 THR C CA 1
ATOM 17948 C C . THR C 3 782 ? -20.923 34.641 5.695 1.00 27.98 816 THR C C 1
ATOM 17949 O O . THR C 3 782 ? -21.676 33.695 5.955 1.00 23.89 816 THR C O 1
ATOM 17960 N N . THR C 3 783 ? -21.364 35.897 5.612 1.00 28.38 817 THR C N 1
ATOM 17961 C CA . THR C 3 783 ? -22.778 36.196 5.805 1.00 28.95 817 THR C CA 1
ATOM 17962 C C . THR C 3 783 ? -23.616 35.638 4.663 1.00 30.07 817 THR C C 1
ATOM 17963 O O . THR C 3 783 ? -24.707 35.103 4.893 1.00 30.02 817 THR C O 1
ATOM 17974 N N . VAL C 3 784 ? -23.125 35.741 3.425 1.00 24.21 818 VAL C N 1
ATOM 17975 C CA . VAL C 3 784 ? -23.851 35.159 2.298 1.00 29.22 818 VAL C CA 1
ATOM 17976 C C . VAL C 3 784 ? -24.068 33.668 2.528 1.00 31.69 818 VAL C C 1
ATOM 17977 O O . VAL C 3 784 ? -25.187 33.159 2.397 1.00 32.07 818 VAL C O 1
ATOM 17990 N N . VAL C 3 785 ? -22.999 32.944 2.871 1.00 28.29 819 VAL C N 1
ATOM 17991 C CA . VAL C 3 785 ? -23.127 31.504 3.083 1.00 31.01 819 VAL C CA 1
ATOM 17992 C C . VAL C 3 785 ? -24.041 31.223 4.268 1.00 33.97 819 VAL C C 1
ATOM 17993 O O . VAL C 3 785 ? -24.871 30.307 4.227 1.00 32.27 819 VAL C O 1
ATOM 18006 N N . GLU C 3 786 ? -23.904 32.005 5.340 1.00 33.26 820 GLU C N 1
ATOM 18007 C CA . GLU C 3 786 ? -24.740 31.815 6.520 1.00 35.63 820 GLU C CA 1
ATOM 18008 C C . GLU C 3 786 ? -26.222 31.833 6.158 1.00 38.69 820 GLU C C 1
ATOM 18009 O O . GLU C 3 786 ? -26.977 30.934 6.542 1.00 37.50 820 GLU C O 1
ATOM 18021 N N . LYS C 3 787 ? -26.655 32.846 5.400 1.00 36.98 821 LYS C N 1
ATOM 18022 C CA . LYS C 3 787 ? -28.084 33.071 5.212 1.00 35.77 821 LYS C CA 1
ATOM 18023 C C . LYS C 3 787 ? -28.652 32.248 4.064 1.00 36.62 821 LYS C C 1
ATOM 18024 O O . LYS C 3 787 ? -29.759 31.711 4.178 1.00 41.62 821 LYS C O 1
ATOM 18043 N N . VAL C 3 788 ? -27.930 32.138 2.949 1.00 35.23 822 VAL C N 1
ATOM 18044 C CA . VAL C 3 788 ? -28.486 31.498 1.757 1.00 37.11 822 VAL C CA 1
ATOM 18045 C C . VAL C 3 788 ? -27.541 30.432 1.218 1.00 34.91 822 VAL C C 1
ATOM 18046 O O . VAL C 3 788 ? -27.702 29.966 0.085 1.00 38.21 822 VAL C O 1
ATOM 18059 N N . GLY C 3 789 ? -26.560 30.026 2.025 1.00 36.00 823 GLY C N 1
ATOM 18060 C CA . GLY C 3 789 ? -25.585 29.054 1.554 1.00 36.98 823 GLY C CA 1
ATOM 18061 C C . GLY C 3 789 ? -26.222 27.759 1.085 1.00 40.39 823 GLY C C 1
ATOM 18062 O O . GLY C 3 789 ? -25.771 27.151 0.110 1.00 40.49 823 GLY C O 1
ATOM 18066 N N . HIS C 3 790 ? -27.277 27.319 1.772 1.00 43.72 824 HIS C N 1
ATOM 18067 C CA . HIS C 3 790 ? -27.967 26.093 1.381 1.00 45.58 824 HIS C CA 1
ATOM 18068 C C . HIS C 3 790 ? -28.602 26.196 -0.001 1.00 47.19 824 HIS C C 1
ATOM 18069 O O . HIS C 3 790 ? -28.836 25.164 -0.639 1.00 47.94 824 HIS C O 1
ATOM 18083 N N . MET C 3 791 ? -28.868 27.407 -0.486 1.00 45.10 825 MET C N 1
ATOM 18084 C CA . MET C 3 791 ? -29.564 27.604 -1.750 1.00 43.04 825 MET C CA 1
ATOM 18085 C C . MET C 3 791 ? -28.635 27.880 -2.926 1.00 42.69 825 MET C C 1
ATOM 18086 O O . MET C 3 791 ? -29.118 27.984 -4.057 1.00 42.33 825 MET C O 1
ATOM 18100 N N . ILE C 3 792 ? -27.329 28.006 -2.702 1.00 43.31 826 ILE C N 1
ATOM 18101 C CA . ILE C 3 792 ? -26.412 28.363 -3.784 1.00 43.07 826 ILE C CA 1
ATOM 18102 C C . ILE C 3 792 ? -25.186 27.454 -3.776 1.00 39.98 826 ILE C C 1
ATOM 18103 O O . ILE C 3 792 ? -24.053 27.947 -3.686 1.00 37.68 826 ILE C O 1
ATOM 18119 N N . PRO C 3 793 ? -25.354 26.134 -3.900 1.00 41.40 827 PRO C N 1
ATOM 18120 C CA . PRO C 3 793 ? -24.176 25.247 -3.899 1.00 40.24 827 PRO C CA 1
ATOM 18121 C C . PRO C 3 793 ? -23.126 25.619 -4.934 1.00 39.97 827 PRO C C 1
ATOM 18122 O O . PRO C 3 793 ? -21.927 25.539 -4.640 1.00 40.82 827 PRO C O 1
ATOM 18133 N N . GLN C 3 794 ? -23.538 26.015 -6.142 1.00 38.29 828 GLN C N 1
ATOM 18134 C CA . GLN C 3 794 ? -22.569 26.452 -7.142 1.00 38.64 828 GLN C CA 1
ATOM 18135 C C . GLN C 3 794 ? -21.862 27.727 -6.702 1.00 34.36 828 GLN C C 1
ATOM 18136 O O . GLN C 3 794 ? -20.663 27.895 -6.948 1.00 33.09 828 GLN C O 1
ATOM 18150 N N . GLY C 3 795 ? -22.589 28.636 -6.051 1.00 31.65 829 GLY C N 1
ATOM 18151 C CA . GLY C 3 795 ? -21.969 29.864 -5.580 1.00 32.12 829 GLY C CA 1
ATOM 18152 C C . GLY C 3 795 ? -20.940 29.621 -4.493 1.00 30.38 829 GLY C C 1
ATOM 18153 O O . GLY C 3 795 ? -19.898 30.280 -4.455 1.00 30.63 829 GLY C O 1
ATOM 18157 N N . VAL C 3 796 ? -21.216 28.675 -3.593 1.00 28.60 830 VAL C N 1
ATOM 18158 C CA . VAL C 3 796 ? -20.259 28.360 -2.535 1.00 30.49 830 VAL C CA 1
ATOM 18159 C C . VAL C 3 796 ? -18.981 27.789 -3.135 1.00 27.67 830 VAL C C 1
ATOM 18160 O O . VAL C 3 796 ? -17.870 28.156 -2.736 1.00 26.57 830 VAL C O 1
ATOM 18173 N N . ILE C 3 797 ? -19.118 26.878 -4.101 1.00 27.81 831 ILE C N 1
ATOM 18174 C CA . ILE C 3 797 ? -17.951 26.340 -4.794 1.00 28.95 831 ILE C CA 1
ATOM 18175 C C . ILE C 3 797 ? -17.122 27.473 -5.383 1.00 29.75 831 ILE C C 1
ATOM 18176 O O . ILE C 3 797 ? -15.890 27.480 -5.282 1.00 28.80 831 ILE C O 1
ATOM 18192 N N . LEU C 3 798 ? -17.785 28.456 -5.998 1.00 29.50 832 LEU C N 1
ATOM 18193 C CA . LEU C 3 798 ? -17.057 29.563 -6.607 1.00 30.57 832 LEU C CA 1
ATOM 18194 C C . LEU C 3 798 ? -16.338 30.393 -5.551 1.00 27.57 832 LEU C C 1
ATOM 18195 O O . LEU C 3 798 ? -15.215 30.858 -5.778 1.00 25.95 832 LEU C O 1
ATOM 18211 N N . ILE C 3 799 ? -16.968 30.591 -4.390 1.00 25.72 833 ILE C N 1
ATOM 18212 C CA . ILE C 3 799 ? -16.316 31.311 -3.298 1.00 25.10 833 ILE C CA 1
ATOM 18213 C C . ILE C 3 799 ? -15.027 30.605 -2.901 1.00 24.06 833 ILE C C 1
ATOM 18214 O O . ILE C 3 799 ? -13.964 31.229 -2.800 1.00 24.76 833 ILE C O 1
ATOM 18230 N N . LEU C 3 800 ? -15.101 29.292 -2.666 1.00 27.64 834 LEU C N 1
ATOM 18231 C CA . LEU C 3 800 ? -13.909 28.537 -2.287 1.00 31.39 834 LEU C CA 1
ATOM 18232 C C . LEU C 3 800 ? -12.821 28.658 -3.346 1.00 31.74 834 LEU C C 1
ATOM 18233 O O . LEU C 3 800 ? -11.660 28.946 -3.032 1.00 32.68 834 LEU C O 1
ATOM 18249 N N . GLN C 3 801 ? -13.178 28.426 -4.612 1.00 28.13 835 GLN C N 1
ATOM 18250 C CA . GLN C 3 801 ? -12.192 28.497 -5.685 1.00 32.24 835 GLN C CA 1
ATOM 18251 C C . GLN C 3 801 ? -11.468 29.837 -5.685 1.00 31.14 835 GLN C C 1
ATOM 18252 O O . GLN C 3 801 ? -10.268 29.903 -5.971 1.00 36.16 835 GLN C O 1
ATOM 18266 N N . SER C 3 802 ? -12.178 30.915 -5.350 1.00 24.85 836 SER C N 1
ATOM 18267 C CA . SER C 3 802 ? -11.639 32.258 -5.515 1.00 25.72 836 SER C CA 1
ATOM 18268 C C . SER C 3 802 ? -10.889 32.775 -4.294 1.00 27.45 836 SER C C 1
ATOM 18269 O O . SER C 3 802 ? -10.037 33.658 -4.447 1.00 25.99 836 SER C O 1
ATOM 18277 N N . VAL C 3 803 ? -11.170 32.260 -3.097 1.00 25.65 837 VAL C N 1
ATOM 18278 C CA . VAL C 3 803 ? -10.538 32.770 -1.885 1.00 26.29 837 VAL C CA 1
ATOM 18279 C C . VAL C 3 803 ? -9.738 31.717 -1.128 1.00 27.84 837 VAL C C 1
ATOM 18280 O O . VAL C 3 803 ? -8.864 32.091 -0.329 1.00 28.15 837 VAL C O 1
ATOM 18293 N N . PHE C 3 804 ? -9.988 30.424 -1.327 1.00 22.57 838 PHE C N 1
ATOM 18294 C CA . PHE C 3 804 ? -9.416 29.420 -0.438 1.00 22.40 838 PHE C CA 1
ATOM 18295 C C . PHE C 3 804 ? -7.895 29.377 -0.521 1.00 24.29 838 PHE C C 1
ATOM 18296 O O . PHE C 3 804 ? -7.209 29.734 0.443 1.00 22.81 838 PHE C O 1
ATOM 18313 N N . GLU C 3 805 ? -7.354 28.941 -1.661 1.00 23.83 839 GLU C N 1
ATOM 18314 C CA . GLU C 3 805 ? -5.913 28.727 -1.755 1.00 27.04 839 GLU C CA 1
ATOM 18315 C C . GLU C 3 805 ? -5.139 30.036 -1.652 1.00 27.16 839 GLU C C 1
ATOM 18316 O O . GLU C 3 805 ? -4.094 30.090 -0.992 1.00 25.95 839 GLU C O 1
ATOM 18328 N N . CYS C 3 806 ? -5.622 31.102 -2.295 1.00 24.98 840 CYS C N 1
ATOM 18329 C CA . CYS C 3 806 ? -4.855 32.344 -2.296 1.00 27.49 840 CYS C CA 1
ATOM 18330 C C . CYS C 3 806 ? -4.843 33.001 -0.920 1.00 26.53 840 CYS C C 1
ATOM 18331 O O . CYS C 3 806 ? -3.855 33.649 -0.559 1.00 27.78 840 CYS C O 1
ATOM 18339 N N . THR C 3 807 ? -5.910 32.842 -0.134 1.00 24.81 841 THR C N 1
ATOM 18340 C CA . THR C 3 807 ? -5.880 33.346 1.236 1.00 26.01 841 THR C CA 1
ATOM 18341 C C . THR C 3 807 ? -5.023 32.456 2.126 1.00 28.44 841 THR C C 1
ATOM 18342 O O . THR C 3 807 ? -4.282 32.952 2.984 1.00 23.65 841 THR C O 1
ATOM 18353 N N . LEU C 3 808 ? -5.122 31.137 1.949 1.00 28.44 842 LEU C N 1
ATOM 18354 C CA . LEU C 3 808 ? -4.301 30.226 2.736 1.00 28.36 842 LEU C CA 1
ATOM 18355 C C . LEU C 3 808 ? -2.819 30.528 2.551 1.00 32.50 842 LEU C C 1
ATOM 18356 O O . LEU C 3 808 ? -2.043 30.493 3.514 1.00 28.66 842 LEU C O 1
ATOM 18372 N N . ASP C 3 809 ? -2.406 30.833 1.318 1.00 28.16 843 ASP C N 1
ATOM 18373 C CA . ASP C 3 809 ? -1.006 31.145 1.056 1.00 29.68 843 ASP C CA 1
ATOM 18374 C C . ASP C 3 809 ? -0.565 32.430 1.744 1.00 30.34 843 ASP C C 1
ATOM 18375 O O . ASP C 3 809 ? 0.637 32.632 1.940 1.00 31.92 843 ASP C O 1
ATOM 18384 N N . MET C 3 810 ? -1.508 33.299 2.119 1.00 31.11 844 MET C N 1
ATOM 18385 C CA . MET C 3 810 ? -1.163 34.523 2.832 1.00 29.28 844 MET C CA 1
ATOM 18386 C C . MET C 3 810 ? -0.853 34.267 4.302 1.00 27.92 844 MET C C 1
ATOM 18387 O O . MET C 3 810 ? -0.062 35.005 4.898 1.00 31.27 844 MET C O 1
ATOM 18401 N N . ILE C 3 811 ? -1.449 33.235 4.900 1.00 24.90 845 ILE C N 1
ATOM 18402 C CA . ILE C 3 811 ? -1.454 33.074 6.349 1.00 29.23 845 ILE C CA 1
ATOM 18403 C C . ILE C 3 811 ? -0.709 31.834 6.819 1.00 29.15 845 ILE C C 1
ATOM 18404 O O . ILE C 3 811 ? -0.662 31.583 8.028 1.00 28.27 845 ILE C O 1
ATOM 18420 N N . ASN C 3 812 ? -0.124 31.046 5.915 1.00 28.04 846 ASN C N 1
ATOM 18421 C CA . ASN C 3 812 ? 0.493 29.779 6.293 1.00 30.59 846 ASN C CA 1
ATOM 18422 C C . ASN C 3 812 ? 2.018 29.845 6.307 1.00 34.59 846 ASN C C 1
ATOM 18423 O O . ASN C 3 812 ? 2.680 28.807 6.210 1.00 33.91 846 ASN C O 1
ATOM 18434 N N . LYS C 3 813 ? 2.589 31.046 6.429 1.00 38.28 847 LYS C N 1
ATOM 18435 C CA . LYS C 3 813 ? 4.025 31.209 6.601 1.00 40.77 847 LYS C CA 1
ATOM 18436 C C . LYS C 3 813 ? 4.409 31.626 8.012 1.00 38.88 847 LYS C C 1
ATOM 18437 O O . LYS C 3 813 ? 5.552 31.395 8.420 1.00 42.16 847 LYS C O 1
ATOM 18456 N N . ASP C 3 814 ? 3.486 32.223 8.758 1.00 39.22 848 ASP C N 1
ATOM 18457 C CA . ASP C 3 814 ? 3.658 32.497 10.178 1.00 38.24 848 ASP C CA 1
ATOM 18458 C C . ASP C 3 814 ? 2.266 32.674 10.771 1.00 36.89 848 ASP C C 1
ATOM 18459 O O . ASP C 3 814 ? 1.255 32.500 10.086 1.00 33.28 848 ASP C O 1
ATOM 18468 N N . PHE C 3 815 ? 2.217 33.018 12.056 1.00 38.01 849 PHE C N 1
ATOM 18469 C CA . PHE C 3 815 ? 0.954 33.244 12.746 1.00 37.29 849 PHE C CA 1
ATOM 18470 C C . PHE C 3 815 ? 0.611 34.724 12.875 1.00 34.90 849 PHE C C 1
ATOM 18471 O O . PHE C 3 815 ? -0.382 35.061 13.528 1.00 38.28 849 PHE C O 1
ATOM 18488 N N . THR C 3 816 ? 1.392 35.609 12.260 1.00 35.68 850 THR C N 1
ATOM 18489 C CA . THR C 3 816 ? 1.305 37.041 12.530 1.00 39.34 850 THR C CA 1
ATOM 18490 C C . THR C 3 816 ? 0.794 37.866 11.359 1.00 35.44 850 THR C C 1
ATOM 18491 O O . THR C 3 816 ? -0.012 38.776 11.563 1.00 35.20 850 THR C O 1
ATOM 18502 N N . GLU C 3 817 ? 1.235 37.592 10.136 1.00 31.42 851 GLU C N 1
ATOM 18503 C CA . GLU C 3 817 ? 0.875 38.457 9.022 1.00 33.16 851 GLU C CA 1
ATOM 18504 C C . GLU C 3 817 ? -0.601 38.300 8.665 1.00 30.76 851 GLU C C 1
ATOM 18505 O O . GLU C 3 817 ? -1.208 37.245 8.866 1.00 26.13 851 GLU C O 1
ATOM 18517 N N . TYR C 3 818 ? -1.176 39.378 8.141 1.00 30.34 852 TYR C N 1
ATOM 18518 C CA . TYR C 3 818 ? -2.559 39.396 7.679 1.00 30.25 852 TYR C CA 1
ATOM 18519 C C . TYR C 3 818 ? -3.510 38.884 8.763 1.00 33.43 852 TYR C C 1
ATOM 18520 O O . TYR C 3 818 ? -4.223 37.895 8.557 1.00 30.49 852 TYR C O 1
ATOM 18538 N N . PRO C 3 819 ? -3.547 39.543 9.924 1.00 37.02 853 PRO C N 1
ATOM 18539 C CA . PRO C 3 819 ? -4.371 39.033 11.035 1.00 33.85 853 PRO C CA 1
ATOM 18540 C C . PRO C 3 819 ? -5.864 39.028 10.748 1.00 29.46 853 PRO C C 1
ATOM 18541 O O . PRO C 3 819 ? -6.559 38.097 11.171 1.00 29.51 853 PRO C O 1
ATOM 18552 N N . GLU C 3 820 ? -6.386 40.044 10.056 1.00 28.16 854 GLU C N 1
ATOM 18553 C CA . GLU C 3 820 ? -7.817 40.072 9.767 1.00 30.30 854 GLU C CA 1
ATOM 18554 C C . GLU C 3 820 ? -8.207 38.965 8.793 1.00 29.27 854 GLU C C 1
ATOM 18555 O O . GLU C 3 820 ? -9.223 38.290 8.989 1.00 30.72 854 GLU C O 1
ATOM 18567 N N . HIS C 3 821 ? -7.419 38.771 7.733 1.00 30.21 855 HIS C N 1
ATOM 18568 C CA . HIS C 3 821 ? -7.684 37.681 6.798 1.00 26.71 855 HIS C CA 1
ATOM 18569 C C . HIS C 3 821 ? -7.677 36.341 7.521 1.00 25.26 855 HIS C C 1
ATOM 18570 O O . HIS C 3 821 ? -8.549 35.492 7.303 1.00 21.70 855 HIS C O 1
ATOM 18584 N N . ARG C 3 822 ? -6.681 36.139 8.382 1.00 26.44 856 ARG C N 1
ATOM 18585 C CA . ARG C 3 822 ? -6.587 34.933 9.196 1.00 25.96 856 ARG C CA 1
ATOM 18586 C C . ARG C 3 822 ? -7.909 34.626 9.894 1.00 26.85 856 ARG C C 1
ATOM 18587 O O . ARG C 3 822 ? -8.445 33.517 9.785 1.00 20.67 856 ARG C O 1
ATOM 18608 N N . VAL C 3 823 ? -8.448 35.608 10.619 1.00 24.15 857 VAL C N 1
ATOM 18609 C CA . VAL C 3 823 ? -9.662 35.392 11.401 1.00 25.20 857 VAL C CA 1
ATOM 18610 C C . VAL C 3 823 ? -10.852 35.137 10.484 1.00 25.98 857 VAL C C 1
ATOM 18611 O O . VAL C 3 823 ? -11.603 34.173 10.669 1.00 23.94 857 VAL C O 1
ATOM 18624 N N . GLU C 3 824 ? -11.054 36.008 9.493 1.00 24.53 858 GLU C N 1
ATOM 18625 C CA . GLU C 3 824 ? -12.210 35.869 8.616 1.00 26.53 858 GLU C CA 1
ATOM 18626 C C . GLU C 3 824 ? -12.121 34.602 7.776 1.00 22.72 858 GLU C C 1
ATOM 18627 O O . GLU C 3 824 ? -13.150 33.987 7.472 1.00 22.82 858 GLU C O 1
ATOM 18639 N N . PHE C 3 825 ? -10.904 34.194 7.412 1.00 20.48 859 PHE C N 1
ATOM 18640 C CA . PHE C 3 825 ? -10.708 32.980 6.626 1.00 20.27 859 PHE C CA 1
ATOM 18641 C C . PHE C 3 825 ? -11.314 31.766 7.321 1.00 23.00 859 PHE C C 1
ATOM 18642 O O . PHE C 3 825 ? -12.023 30.968 6.699 1.00 19.72 859 PHE C O 1
ATOM 18659 N N . TYR C 3 826 ? -11.044 31.605 8.615 1.00 21.26 860 TYR C N 1
ATOM 18660 C CA . TYR C 3 826 ? -11.533 30.425 9.314 1.00 24.48 860 TYR C CA 1
ATOM 18661 C C . TYR C 3 826 ? -12.993 30.546 9.719 1.00 20.33 860 TYR C C 1
ATOM 18662 O O . TYR C 3 826 ? -13.657 29.520 9.893 1.00 20.85 860 TYR C O 1
ATOM 18680 N N . LYS C 3 827 ? -13.517 31.766 9.852 1.00 22.52 861 LYS C N 1
ATOM 18681 C CA . LYS C 3 827 ? -14.958 31.923 10.004 1.00 24.99 861 LYS C CA 1
ATOM 18682 C C . LYS C 3 827 ? -15.682 31.517 8.727 1.00 22.99 861 LYS C C 1
ATOM 18683 O O . LYS C 3 827 ? -16.773 30.938 8.781 1.00 21.75 861 LYS C O 1
ATOM 18702 N N . LEU C 3 828 ? -15.080 31.795 7.568 1.00 21.45 862 LEU C N 1
ATOM 18703 C CA . LEU C 3 828 ? -15.689 31.398 6.304 1.00 24.44 862 LEU C CA 1
ATOM 18704 C C . LEU C 3 828 ? -15.685 29.881 6.144 1.00 24.02 862 LEU C C 1
ATOM 18705 O O . LEU C 3 828 ? -16.705 29.282 5.785 1.00 20.45 862 LEU C O 1
ATOM 18721 N N . LEU C 3 829 ? -14.545 29.236 6.404 1.00 23.19 863 LEU C N 1
ATOM 18722 C CA . LEU C 3 829 ? -14.491 27.780 6.295 1.00 25.50 863 LEU C CA 1
ATOM 18723 C C . LEU C 3 829 ? -15.437 27.119 7.288 1.00 22.83 863 LEU C C 1
ATOM 18724 O O . LEU C 3 829 ? -16.049 26.089 6.983 1.00 22.34 863 LEU C O 1
ATOM 18740 N N . LYS C 3 830 ? -15.571 27.697 8.481 1.00 19.74 864 LYS C N 1
ATOM 18741 C CA . LYS C 3 830 ? -16.483 27.145 9.478 1.00 26.40 864 LYS C CA 1
ATOM 18742 C C . LYS C 3 830 ? -17.915 27.118 8.957 1.00 26.40 864 LYS C C 1
ATOM 18743 O O . LYS C 3 830 ? -18.603 26.096 9.057 1.00 25.86 864 LYS C O 1
ATOM 18762 N N . VAL C 3 831 ? -18.382 28.231 8.388 1.00 24.57 865 VAL C N 1
ATOM 18763 C CA . VAL C 3 831 ? -19.769 28.296 7.937 1.00 26.46 865 VAL C CA 1
ATOM 18764 C C . VAL C 3 831 ? -19.969 27.446 6.688 1.00 28.66 865 VAL C C 1
ATOM 18765 O O . VAL C 3 831 ? -21.010 26.797 6.528 1.00 30.77 865 VAL C O 1
ATOM 18778 N N . ILE C 3 832 ? -18.987 27.429 5.781 1.00 25.03 866 ILE C N 1
ATOM 18779 C CA . ILE C 3 832 ? -19.086 26.550 4.617 1.00 29.78 866 ILE C CA 1
ATOM 18780 C C . ILE C 3 832 ? -19.162 25.097 5.064 1.00 29.14 866 ILE C C 1
ATOM 18781 O O . ILE C 3 832 ? -19.956 24.307 4.537 1.00 26.10 866 ILE C O 1
ATOM 18797 N N . ASN C 3 833 ? -18.332 24.719 6.037 1.00 28.50 867 ASN C N 1
ATOM 18798 C CA . ASN C 3 833 ? -18.357 23.351 6.539 1.00 31.39 867 ASN C CA 1
ATOM 18799 C C . ASN C 3 833 ? -19.678 23.043 7.233 1.00 32.99 867 ASN C C 1
ATOM 18800 O O . ASN C 3 833 ? -20.118 21.888 7.242 1.00 33.22 867 ASN C O 1
ATOM 18811 N N . GLU C 3 834 ? -20.324 24.060 7.809 1.00 33.00 868 GLU C N 1
ATOM 18812 C CA . GLU C 3 834 ? -21.636 23.870 8.424 1.00 37.10 868 GLU C CA 1
ATOM 18813 C C . GLU C 3 834 ? -22.725 23.719 7.369 1.00 41.56 868 GLU C C 1
ATOM 18814 O O . GLU C 3 834 ? -23.487 22.745 7.381 1.00 43.71 868 GLU C O 1
ATOM 18826 N N . LYS C 3 835 ? -22.813 24.678 6.446 1.00 38.85 869 LYS C N 1
ATOM 18827 C CA . LYS C 3 835 ? -24.002 24.858 5.622 1.00 39.89 869 LYS C CA 1
ATOM 18828 C C . LYS C 3 835 ? -23.922 24.148 4.276 1.00 37.03 869 LYS C C 1
ATOM 18829 O O . LYS C 3 835 ? -24.930 23.612 3.804 1.00 41.19 869 LYS C O 1
ATOM 18848 N N A SER C 3 836 ? -22.737 24.110 3.668 0.53 35.33 870 SER C N 1
ATOM 18849 N N B SER C 3 836 ? -22.761 24.158 3.619 0.47 35.42 870 SER C N 1
ATOM 18850 C CA A SER C 3 836 ? -22.556 23.595 2.313 0.53 35.49 870 SER C CA 1
ATOM 18851 C CA B SER C 3 836 ? -22.609 23.538 2.302 0.47 35.70 870 SER C CA 1
ATOM 18852 C C A SER C 3 836 ? -21.340 22.669 2.270 0.53 33.13 870 SER C C 1
ATOM 18853 C C B SER C 3 836 ? -21.344 22.681 2.288 0.47 33.28 870 SER C C 1
ATOM 18854 O O A SER C 3 836 ? -20.400 22.872 1.503 0.53 34.14 870 SER C O 1
ATOM 18855 O O B SER C 3 836 ? -20.382 22.944 1.567 0.47 34.00 870 SER C O 1
ATOM 18870 N N . PHE C 3 837 ? -21.361 21.629 3.109 1.00 31.01 871 PHE C N 1
ATOM 18871 C CA . PHE C 3 837 ? -20.241 20.696 3.162 1.00 30.92 871 PHE C CA 1
ATOM 18872 C C . PHE C 3 837 ? -19.958 20.060 1.808 1.00 32.70 871 PHE C C 1
ATOM 18873 O O . PHE C 3 837 ? -18.823 19.638 1.557 1.00 29.83 871 PHE C O 1
ATOM 18891 N N . ALA C 3 838 ? -20.958 19.988 0.926 1.00 34.23 872 ALA C N 1
ATOM 18892 C CA . ALA C 3 838 ? -20.740 19.384 -0.383 1.00 35.55 872 ALA C CA 1
ATOM 18893 C C . ALA C 3 838 ? -19.656 20.115 -1.163 1.00 36.52 872 ALA C C 1
ATOM 18894 O O . ALA C 3 838 ? -18.971 19.502 -1.988 1.00 37.64 872 ALA C O 1
ATOM 18901 N N . ALA C 3 839 ? -19.478 21.416 -0.916 1.00 34.07 873 ALA C N 1
ATOM 18902 C CA . ALA C 3 839 ? -18.441 22.163 -1.622 1.00 33.19 873 ALA C CA 1
ATOM 18903 C C . ALA C 3 839 ? -17.056 21.597 -1.343 1.00 32.78 873 ALA C C 1
ATOM 18904 O O . ALA C 3 839 ? -16.185 21.630 -2.220 1.00 31.86 873 ALA C O 1
ATOM 18911 N N . PHE C 3 840 ? -16.827 21.080 -0.134 1.00 35.01 874 PHE C N 1
ATOM 18912 C CA . PHE C 3 840 ? -15.552 20.439 0.167 1.00 35.41 874 PHE C CA 1
ATOM 18913 C C . PHE C 3 840 ? -15.448 19.061 -0.474 1.00 35.99 874 PHE C C 1
ATOM 18914 O O . PHE C 3 840 ? -14.340 18.611 -0.786 1.00 36.38 874 PHE C O 1
ATOM 18931 N N . LEU C 3 841 ? -16.579 18.382 -0.679 1.00 35.25 875 LEU C N 1
ATOM 18932 C CA . LEU C 3 841 ? -16.558 17.111 -1.395 1.00 40.76 875 LEU C CA 1
ATOM 18933 C C . LEU C 3 841 ? -16.136 17.294 -2.847 1.00 43.16 875 LEU C C 1
ATOM 18934 O O . LEU C 3 841 ? -15.487 16.412 -3.420 1.00 44.61 875 LEU C O 1
ATOM 18950 N N . GLU C 3 842 ? -16.496 18.423 -3.460 1.00 45.79 876 GLU C N 1
ATOM 18951 C CA . GLU C 3 842 ? -16.139 18.686 -4.848 1.00 47.54 876 GLU C CA 1
ATOM 18952 C C . GLU C 3 842 ? -14.676 19.075 -5.017 1.00 45.12 876 GLU C C 1
ATOM 18953 O O . GLU C 3 842 ? -14.184 19.083 -6.150 1.00 47.91 876 GLU C O 1
ATOM 18965 N N . LEU C 3 843 ? -13.982 19.410 -3.935 1.00 44.07 877 LEU C N 1
ATOM 18966 C CA . LEU C 3 843 ? -12.593 19.823 -4.051 1.00 40.97 877 LEU C CA 1
ATOM 18967 C C . LEU C 3 843 ? -11.762 18.694 -4.655 1.00 42.65 877 LEU C C 1
ATOM 18968 O O . LEU C 3 843 ? -11.973 17.523 -4.319 1.00 42.87 877 LEU C O 1
ATOM 18984 N N . PRO C 3 844 ? -10.808 19.000 -5.533 1.00 46.58 878 PRO C N 1
ATOM 18985 C CA . PRO C 3 844 ? -9.863 17.972 -5.951 1.00 43.81 878 PRO C CA 1
ATOM 18986 C C . PRO C 3 844 ? -9.098 17.451 -4.758 1.00 41.95 878 PRO C C 1
ATOM 18987 O O . PRO C 3 844 ? -8.910 18.168 -3.755 1.00 40.93 878 PRO C O 1
ATOM 18998 N N . PRO C 3 845 ? -8.631 16.199 -4.805 1.00 43.23 879 PRO C N 1
ATOM 18999 C CA . PRO C 3 845 ? -7.944 15.634 -3.630 1.00 40.65 879 PRO C CA 1
ATOM 19000 C C . PRO C 3 845 ? -6.827 16.510 -3.083 1.00 39.24 879 PRO C C 1
ATOM 19001 O O . PRO C 3 845 ? -6.661 16.594 -1.860 1.00 36.90 879 PRO C O 1
ATOM 19012 N N . ALA C 3 846 ? -6.052 17.165 -3.950 1.00 33.89 880 ALA C N 1
ATOM 19013 C CA . ALA C 3 846 ? -4.981 18.028 -3.463 1.00 37.39 880 ALA C CA 1
ATOM 19014 C C . ALA C 3 846 ? -5.529 19.235 -2.713 1.00 33.42 880 ALA C C 1
ATOM 19015 O O . ALA C 3 846 ? -4.887 19.724 -1.777 1.00 33.20 880 ALA C O 1
ATOM 19022 N N . ALA C 3 847 ? -6.705 19.729 -3.104 1.00 31.47 881 ALA C N 1
ATOM 19023 C CA . ALA C 3 847 ? -7.287 20.882 -2.426 1.00 30.90 881 ALA C CA 1
ATOM 19024 C C . ALA C 3 847 ? -7.944 20.482 -1.111 1.00 27.86 881 ALA C C 1
ATOM 19025 O O . ALA C 3 847 ? -7.853 21.218 -0.122 1.00 26.86 881 ALA C O 1
ATOM 19032 N N . PHE C 3 848 ? -8.614 19.327 -1.078 1.00 31.97 882 PHE C N 1
ATOM 19033 C CA . PHE C 3 848 ? -9.155 18.831 0.182 1.00 33.33 882 PHE C CA 1
ATOM 19034 C C . PHE C 3 848 ? -8.041 18.556 1.182 1.00 31.95 882 PHE C C 1
ATOM 19035 O O . PHE C 3 848 ? -8.259 18.633 2.396 1.00 30.06 882 PHE C O 1
ATOM 19052 N N . LYS C 3 849 ? -6.842 18.239 0.690 1.00 30.11 883 LYS C N 1
ATOM 19053 C CA . LYS C 3 849 ? -5.707 18.021 1.577 1.00 32.48 883 LYS C CA 1
ATOM 19054 C C . LYS C 3 849 ? -5.199 19.342 2.144 1.00 31.23 883 LYS C C 1
ATOM 19055 O O . LYS C 3 849 ? -4.859 19.426 3.331 1.00 31.31 883 LYS C O 1
ATOM 19074 N N . LEU C 3 850 ? -5.144 20.389 1.316 1.00 29.94 884 LEU C N 1
ATOM 19075 C CA . LEU C 3 850 ? -4.879 21.725 1.841 1.00 31.80 884 LEU C CA 1
ATOM 19076 C C . LEU C 3 850 ? -5.909 22.118 2.889 1.00 25.38 884 LEU C C 1
ATOM 19077 O O . LEU C 3 850 ? -5.586 22.831 3.845 1.00 29.36 884 LEU C O 1
ATOM 19093 N N . PHE C 3 851 ? -7.154 21.668 2.723 1.00 28.08 885 PHE C N 1
ATOM 19094 C CA . PHE C 3 851 ? -8.199 21.982 3.691 1.00 27.01 885 PHE C CA 1
ATOM 19095 C C . PHE C 3 851 ? -7.889 21.362 5.049 1.00 26.11 885 PHE C C 1
ATOM 19096 O O . PHE C 3 851 ? -8.028 22.020 6.087 1.00 24.78 885 PHE C O 1
ATOM 19113 N N . VAL C 3 852 ? -7.453 20.101 5.063 1.00 28.60 886 VAL C N 1
ATOM 19114 C CA . VAL C 3 852 ? -7.047 19.469 6.317 1.00 25.34 886 VAL C CA 1
ATOM 19115 C C . VAL C 3 852 ? -5.839 20.191 6.901 1.00 25.80 886 VAL C C 1
ATOM 19116 O O . VAL C 3 852 ? -5.787 20.480 8.103 1.00 23.42 886 VAL C O 1
ATOM 19129 N N . ASP C 3 853 ? -4.846 20.488 6.059 1.00 26.30 887 ASP C N 1
ATOM 19130 C CA . ASP C 3 853 ? -3.681 21.234 6.523 1.00 24.08 887 ASP C CA 1
ATOM 19131 C C . ASP C 3 853 ? -4.091 22.559 7.148 1.00 28.39 887 ASP C C 1
ATOM 19132 O O . ASP C 3 853 ? -3.526 22.976 8.166 1.00 26.62 887 ASP C O 1
ATOM 19141 N N . ALA C 3 854 ? -5.072 23.240 6.550 1.00 24.20 888 ALA C N 1
ATOM 19142 C CA . ALA C 3 854 ? -5.494 24.539 7.065 1.00 23.54 888 ALA C CA 1
ATOM 19143 C C . ALA C 3 854 ? -6.136 24.409 8.440 1.00 23.00 888 ALA C C 1
ATOM 19144 O O . ALA C 3 854 ? -5.926 25.259 9.311 1.00 25.65 888 ALA C O 1
ATOM 19151 N N . ILE C 3 855 ? -6.927 23.356 8.652 1.00 23.61 889 ILE C N 1
ATOM 19152 C CA . ILE C 3 855 ? -7.549 23.144 9.957 1.00 27.03 889 ILE C CA 1
ATOM 19153 C C . ILE C 3 855 ? -6.479 22.930 11.020 1.00 25.23 889 ILE C C 1
ATOM 19154 O O . ILE C 3 855 ? -6.483 23.581 12.072 1.00 25.86 889 ILE C O 1
ATOM 19170 N N . CYS C 3 856 ? -5.552 22.004 10.767 1.00 24.04 890 CYS C N 1
ATOM 19171 C CA . CYS C 3 856 ? -4.485 21.747 11.730 1.00 30.37 890 CYS C CA 1
ATOM 19172 C C . CYS C 3 856 ? -3.651 22.998 11.963 1.00 27.52 890 CYS C C 1
ATOM 19173 O O . CYS C 3 856 ? -3.250 23.287 13.095 1.00 25.10 890 CYS C O 1
ATOM 19181 N N . TRP C 3 857 ? -3.378 23.750 10.897 1.00 30.09 891 TRP C N 1
ATOM 19182 C CA . TRP C 3 857 ? -2.709 25.037 11.038 1.00 28.24 891 TRP C CA 1
ATOM 19183 C C . TRP C 3 857 ? -3.425 25.919 12.055 1.00 23.71 891 TRP C C 1
ATOM 19184 O O . TRP C 3 857 ? -2.785 26.641 12.828 1.00 25.08 891 TRP C O 1
ATOM 19205 N N . ALA C 3 858 ? -4.758 25.864 12.076 1.00 20.58 892 ALA C N 1
ATOM 19206 C CA . ALA C 3 858 ? -5.513 26.657 13.039 1.00 24.77 892 ALA C CA 1
ATOM 19207 C C . ALA C 3 858 ? -5.297 26.158 14.464 1.00 27.68 892 ALA C C 1
ATOM 19208 O O . ALA C 3 858 ? -5.225 26.964 15.399 1.00 27.81 892 ALA C O 1
ATOM 19215 N N . PHE C 3 859 ? -5.197 24.836 14.655 1.00 30.50 893 PHE C N 1
ATOM 19216 C CA . PHE C 3 859 ? -4.900 24.294 15.981 1.00 32.90 893 PHE C CA 1
ATOM 19217 C C . PHE C 3 859 ? -3.735 25.027 16.627 1.00 31.70 893 PHE C C 1
ATOM 19218 O O . PHE C 3 859 ? -3.777 25.357 17.817 1.00 37.80 893 PHE C O 1
ATOM 19235 N N . LYS C 3 860 ? -2.678 25.269 15.857 1.00 31.18 894 LYS C N 1
ATOM 19236 C CA . LYS C 3 860 ? -1.407 25.733 16.391 1.00 33.52 894 LYS C CA 1
ATOM 19237 C C . LYS C 3 860 ? -1.373 27.229 16.666 1.00 33.52 894 LYS C C 1
ATOM 19238 O O . LYS C 3 860 ? -0.359 27.721 17.170 1.00 36.62 894 LYS C O 1
ATOM 19257 N N . HIS C 3 861 ? -2.433 27.962 16.346 1.00 34.82 895 HIS C N 1
ATOM 19258 C CA . HIS C 3 861 ? -2.487 29.370 16.706 1.00 34.60 895 HIS C CA 1
ATOM 19259 C C . HIS C 3 861 ? -2.714 29.525 18.203 1.00 37.35 895 HIS C C 1
ATOM 19260 O O . HIS C 3 861 ? -3.547 28.834 18.796 1.00 37.63 895 HIS C O 1
ATOM 19274 N N . ASN C 3 862 ? -1.953 30.431 18.820 1.00 43.90 896 ASN C N 1
ATOM 19275 C CA . ASN C 3 862 ? -2.313 30.891 20.156 1.00 48.31 896 ASN C CA 1
ATOM 19276 C C . ASN C 3 862 ? -3.500 31.837 20.082 1.00 46.22 896 ASN C C 1
ATOM 19277 O O . ASN C 3 862 ? -4.339 31.859 20.989 1.00 50.31 896 ASN C O 1
ATOM 19288 N N . ASN C 3 863 ? -3.574 32.620 19.006 1.00 44.66 897 ASN C N 1
ATOM 19289 C CA . ASN C 3 863 ? -4.716 33.469 18.698 1.00 40.08 897 ASN C CA 1
ATOM 19290 C C . ASN C 3 863 ? -6.023 32.726 18.946 1.00 40.21 897 ASN C C 1
ATOM 19291 O O . ASN C 3 863 ? -6.345 31.762 18.242 1.00 38.85 897 ASN C O 1
ATOM 19302 N N . ARG C 3 864 ? -6.782 33.172 19.947 1.00 40.92 898 ARG C N 1
ATOM 19303 C CA . ARG C 3 864 ? -8.015 32.485 20.311 1.00 39.54 898 ARG C CA 1
ATOM 19304 C C . ARG C 3 864 ? -9.060 32.572 19.205 1.00 39.75 898 ARG C C 1
ATOM 19305 O O . ARG C 3 864 ? -9.828 31.625 19.005 1.00 37.44 898 ARG C O 1
ATOM 19326 N N . ASP C 3 865 ? -9.111 33.693 18.480 1.00 40.64 899 ASP C N 1
ATOM 19327 C CA . ASP C 3 865 ? -10.103 33.840 17.420 1.00 44.25 899 ASP C CA 1
ATOM 19328 C C . ASP C 3 865 ? -9.916 32.793 16.330 1.00 41.29 899 ASP C C 1
ATOM 19329 O O . ASP C 3 865 ? -10.892 32.380 15.693 1.00 45.94 899 ASP C O 1
ATOM 19338 N N . VAL C 3 866 ? -8.682 32.350 16.106 1.00 30.67 900 VAL C N 1
ATOM 19339 C CA . VAL C 3 866 ? -8.405 31.328 15.101 1.00 27.76 900 VAL C CA 1
ATOM 19340 C C . VAL C 3 866 ? -8.486 29.929 15.695 1.00 26.70 900 VAL C C 1
ATOM 19341 O O . VAL C 3 866 ? -9.075 29.028 15.093 1.00 23.86 900 VAL C O 1
ATOM 19354 N N . GLU C 3 867 ? -7.892 29.736 16.874 1.00 27.62 901 GLU C N 1
ATOM 19355 C CA . GLU C 3 867 ? -7.772 28.402 17.451 1.00 30.67 901 GLU C CA 1
ATOM 19356 C C . GLU C 3 867 ? -9.140 27.767 17.672 1.00 32.21 901 GLU C C 1
ATOM 19357 O O . GLU C 3 867 ? -9.335 26.577 17.393 1.00 29.07 901 GLU C O 1
ATOM 19369 N N . VAL C 3 868 ? -10.098 28.543 18.179 1.00 27.35 902 VAL C N 1
ATOM 19370 C CA . VAL C 3 868 ? -11.393 27.981 18.540 1.00 27.44 902 VAL C CA 1
ATOM 19371 C C . VAL C 3 868 ? -12.138 27.513 17.297 1.00 28.46 902 VAL C C 1
ATOM 19372 O O . VAL C 3 868 ? -12.758 26.442 17.295 1.00 25.97 902 VAL C O 1
ATOM 19385 N N . ASN C 3 869 ? -12.093 28.302 16.221 1.00 28.00 903 ASN C N 1
ATOM 19386 C CA . ASN C 3 869 ? -12.737 27.883 14.981 1.00 27.89 903 ASN C CA 1
ATOM 19387 C C . ASN C 3 869 ? -12.028 26.682 14.368 1.00 25.54 903 ASN C C 1
ATOM 19388 O O . ASN C 3 869 ? -12.677 25.794 13.806 1.00 26.30 903 ASN C O 1
ATOM 19399 N N . GLY C 3 870 ? -10.698 26.632 14.470 1.00 25.93 904 GLY C N 1
ATOM 19400 C CA . GLY C 3 870 ? -9.973 25.479 13.958 1.00 24.79 904 GLY C CA 1
ATOM 19401 C C . GLY C 3 870 ? -10.442 24.180 14.582 1.00 27.17 904 GLY C C 1
ATOM 19402 O O . GLY C 3 870 ? -10.656 23.182 13.890 1.00 27.27 904 GLY C O 1
ATOM 19406 N N . LEU C 3 871 ? -10.613 24.178 15.907 1.00 27.32 905 LEU C N 1
ATOM 19407 C CA . LEU C 3 871 ? -11.073 22.977 16.597 1.00 28.76 905 LEU C CA 1
ATOM 19408 C C . LEU C 3 871 ? -12.532 22.672 16.284 1.00 24.86 905 LEU C C 1
ATOM 19409 O O . LEU C 3 871 ? -12.915 21.499 16.212 1.00 26.38 905 LEU C O 1
ATOM 19425 N N . GLN C 3 872 ? -13.355 23.704 16.092 1.00 23.33 906 GLN C N 1
ATOM 19426 C CA . GLN C 3 872 ? -14.761 23.481 15.766 1.00 25.97 906 GLN C CA 1
ATOM 19427 C C . GLN C 3 872 ? -14.919 22.940 14.351 1.00 26.13 906 GLN C C 1
ATOM 19428 O O . GLN C 3 872 ? -15.763 22.070 14.104 1.00 27.03 906 GLN C O 1
ATOM 19442 N N . ILE C 3 873 ? -14.129 23.450 13.406 1.00 25.38 907 ILE C N 1
ATOM 19443 C CA . ILE C 3 873 ? -14.148 22.905 12.051 1.00 24.51 907 ILE C CA 1
ATOM 19444 C C . ILE C 3 873 ? -13.759 21.435 12.080 1.00 24.91 907 ILE C C 1
ATOM 19445 O O . ILE C 3 873 ? -14.398 20.589 11.441 1.00 25.38 907 ILE C O 1
ATOM 19461 N N . ALA C 3 874 ? -12.698 21.109 12.822 1.00 26.34 908 ALA C N 1
ATOM 19462 C CA . ALA C 3 874 ? -12.281 19.718 12.950 1.00 27.13 908 ALA C CA 1
ATOM 19463 C C . ALA C 3 874 ? -13.425 18.858 13.467 1.00 25.65 908 ALA C C 1
ATOM 19464 O O . ALA C 3 874 ? -13.745 17.813 12.889 1.00 24.81 908 ALA C O 1
ATOM 19471 N N . LEU C 3 875 ? -14.063 19.294 14.555 1.00 27.60 909 LEU C N 1
ATOM 19472 C CA . LEU C 3 875 ? -15.184 18.549 15.117 1.00 30.35 909 LEU C CA 1
ATOM 19473 C C . LEU C 3 875 ? -16.318 18.421 14.106 1.00 29.16 909 LEU C C 1
ATOM 19474 O O . LEU C 3 875 ? -16.831 17.322 13.865 1.00 30.26 909 LEU C O 1
ATOM 19490 N N . ASP C 3 876 ? -16.728 19.542 13.506 1.00 28.78 910 ASP C N 1
ATOM 19491 C CA . ASP C 3 876 ? -17.820 19.513 12.537 1.00 29.54 910 ASP C CA 1
ATOM 19492 C C . ASP C 3 876 ? -17.470 18.647 11.335 1.00 32.07 910 ASP C C 1
ATOM 19493 O O . ASP C 3 876 ? -18.332 17.945 10.793 1.00 30.62 910 ASP C O 1
ATOM 19502 N N . LEU C 3 877 ? -16.211 18.694 10.894 1.00 28.47 911 LEU C N 1
ATOM 19503 C CA . LEU C 3 877 ? -15.796 17.884 9.755 1.00 29.27 911 LEU C CA 1
ATOM 19504 C C . LEU C 3 877 ? -15.943 16.399 10.059 1.00 30.88 911 LEU C C 1
ATOM 19505 O O . LEU C 3 877 ? -16.440 15.631 9.227 1.00 30.44 911 LEU C O 1
ATOM 19521 N N . VAL C 3 878 ? -15.513 15.975 11.249 1.00 31.83 912 VAL C N 1
ATOM 19522 C CA . VAL C 3 878 ? -15.641 14.573 11.635 1.00 32.86 912 VAL C CA 1
ATOM 19523 C C . VAL C 3 878 ? -17.105 14.158 11.646 1.00 35.57 912 VAL C C 1
ATOM 19524 O O . VAL C 3 878 ? -17.459 13.057 11.205 1.00 36.15 912 VAL C O 1
ATOM 19537 N N . LYS C 3 879 ? -17.979 15.027 12.155 1.00 34.12 913 LYS C N 1
ATOM 19538 C CA . LYS C 3 879 ? -19.405 14.717 12.160 1.00 38.86 913 LYS C CA 1
ATOM 19539 C C . LYS C 3 879 ? -19.969 14.703 10.745 1.00 37.22 913 LYS C C 1
ATOM 19540 O O . LYS C 3 879 ? -20.816 13.862 10.419 1.00 40.54 913 LYS C O 1
ATOM 19559 N N . ASN C 3 880 ? -19.505 15.612 9.883 1.00 37.18 914 ASN C N 1
ATOM 19560 C CA . ASN C 3 880 ? -19.915 15.579 8.481 1.00 36.32 914 ASN C CA 1
ATOM 19561 C C . ASN C 3 880 ? -19.522 14.257 7.833 1.00 35.32 914 ASN C C 1
ATOM 19562 O O . ASN C 3 880 ? -20.334 13.620 7.154 1.00 33.96 914 ASN C O 1
ATOM 19573 N N . ILE C 3 881 ? -18.273 13.830 8.032 1.00 36.53 915 ILE C N 1
ATOM 19574 C CA . ILE C 3 881 ? -17.811 12.566 7.462 1.00 37.35 915 ILE C CA 1
ATOM 19575 C C . ILE C 3 881 ? -18.626 11.407 8.022 1.00 40.05 915 ILE C C 1
ATOM 19576 O O . ILE C 3 881 ? -19.092 10.534 7.280 1.00 42.40 915 ILE C O 1
ATOM 19592 N N . GLU C 3 882 ? -18.802 11.378 9.344 1.00 43.27 916 GLU C N 1
ATOM 19593 C CA . GLU C 3 882 ? -19.552 10.296 9.973 1.00 45.05 916 GLU C CA 1
ATOM 19594 C C . GLU C 3 882 ? -20.940 10.153 9.361 1.00 48.19 916 GLU C C 1
ATOM 19595 O O . GLU C 3 882 ? -21.393 9.037 9.084 1.00 49.86 916 GLU C O 1
ATOM 19607 N N . ARG C 3 883 ? -21.629 11.274 9.139 1.00 47.47 917 ARG C N 1
ATOM 19608 C CA . ARG C 3 883 ? -22.984 11.220 8.605 1.00 50.74 917 ARG C CA 1
ATOM 19609 C C . ARG C 3 883 ? -23.037 10.614 7.209 1.00 52.86 917 ARG C C 1
ATOM 19610 O O . ARG C 3 883 ? -24.094 10.117 6.802 1.00 54.14 917 ARG C O 1
ATOM 19631 N N . MET C 3 884 ? -21.929 10.639 6.465 1.00 49.80 918 MET C N 1
ATOM 19632 C CA . MET C 3 884 ? -21.922 10.055 5.129 1.00 50.09 918 MET C CA 1
ATOM 19633 C C . MET C 3 884 ? -22.103 8.544 5.159 1.00 52.95 918 MET C C 1
ATOM 19634 O O . MET C 3 884 ? -22.454 7.955 4.130 1.00 54.60 918 MET C O 1
ATOM 19648 N N . GLY C 3 885 ? -21.869 7.908 6.302 1.00 54.43 919 GLY C N 1
ATOM 19649 C CA . GLY C 3 885 ? -22.003 6.471 6.398 1.00 56.17 919 GLY C CA 1
ATOM 19650 C C . GLY C 3 885 ? -20.802 5.746 5.817 1.00 56.17 919 GLY C C 1
ATOM 19651 O O . GLY C 3 885 ? -19.686 6.270 5.741 1.00 56.15 919 GLY C O 1
ATOM 19655 N N . ASN C 3 886 ? -21.051 4.505 5.395 1.00 59.69 920 ASN C N 1
ATOM 19656 C CA . ASN C 3 886 ? -20.005 3.642 4.848 1.00 60.50 920 ASN C CA 1
ATOM 19657 C C . ASN C 3 886 ? -19.957 3.830 3.334 1.00 59.91 920 ASN C C 1
ATOM 19658 O O . ASN C 3 886 ? -20.463 3.019 2.554 1.00 62.86 920 ASN C O 1
ATOM 19669 N N . VAL C 3 887 ? -19.331 4.926 2.915 1.00 55.74 921 VAL C N 1
ATOM 19670 C CA . VAL C 3 887 ? -19.148 5.206 1.492 1.00 54.31 921 VAL C CA 1
ATOM 19671 C C . VAL C 3 887 ? -17.667 5.445 1.219 1.00 52.66 921 VAL C C 1
ATOM 19672 O O . VAL C 3 887 ? -16.889 5.661 2.159 1.00 48.35 921 VAL C O 1
ATOM 19685 N N . PRO C 3 888 ? -17.236 5.418 -0.044 1.00 53.85 922 PRO C N 1
ATOM 19686 C CA . PRO C 3 888 ? -15.794 5.520 -0.327 1.00 50.97 922 PRO C CA 1
ATOM 19687 C C . PRO C 3 888 ? -15.152 6.814 0.146 1.00 49.44 922 PRO C C 1
ATOM 19688 O O . PRO C 3 888 ? -13.970 6.799 0.512 1.00 48.47 922 PRO C O 1
ATOM 19699 N N . PHE C 3 889 ? -15.873 7.938 0.145 1.00 47.50 923 PHE C N 1
ATOM 19700 C CA . PHE C 3 889 ? -15.241 9.189 0.554 1.00 47.63 923 PHE C CA 1
ATOM 19701 C C . PHE C 3 889 ? -14.919 9.180 2.044 1.00 43.95 923 PHE C C 1
ATOM 19702 O O . PHE C 3 889 ? -13.830 9.604 2.449 1.00 42.59 923 PHE C O 1
ATOM 19719 N N . ALA C 3 890 ? -15.852 8.708 2.874 1.00 41.48 924 ALA C N 1
ATOM 19720 C CA . ALA C 3 890 ? -15.591 8.621 4.307 1.00 41.84 924 ALA C CA 1
ATOM 19721 C C . ALA C 3 890 ? -14.502 7.599 4.608 1.00 42.85 924 ALA C C 1
ATOM 19722 O O . ALA C 3 890 ? -13.631 7.841 5.451 1.00 41.75 924 ALA C O 1
ATOM 19729 N N . ASN C 3 891 ? -14.535 6.449 3.929 1.00 44.57 925 ASN C N 1
ATOM 19730 C CA . ASN C 3 891 ? -13.525 5.423 4.166 1.00 49.16 925 ASN C CA 1
ATOM 19731 C C . ASN C 3 891 ? -12.140 5.912 3.762 1.00 47.50 925 ASN C C 1
ATOM 19732 O O . ASN C 3 891 ? -11.144 5.598 4.426 1.00 45.60 925 ASN C O 1
ATOM 19743 N N . GLU C 3 892 ? -12.053 6.680 2.673 1.00 46.43 926 GLU C N 1
ATOM 19744 C CA . GLU C 3 892 ? -10.776 7.276 2.292 1.00 46.11 926 GLU C CA 1
ATOM 19745 C C . GLU C 3 892 ? -10.362 8.364 3.276 1.00 43.37 926 GLU C C 1
ATOM 19746 O O . GLU C 3 892 ? -9.175 8.496 3.600 1.00 41.50 926 GLU C O 1
ATOM 19758 N N . PHE C 3 893 ? -11.324 9.155 3.757 1.00 38.32 927 PHE C N 1
ATOM 19759 C CA . PHE C 3 893 ? -11.007 10.201 4.725 1.00 35.74 927 PHE C CA 1
ATOM 19760 C C . PHE C 3 893 ? -10.332 9.614 5.958 1.00 33.56 927 PHE C C 1
ATOM 19761 O O . PHE C 3 893 ? -9.248 10.056 6.358 1.00 33.87 927 PHE C O 1
ATOM 19778 N N . HIS C 3 894 ? -10.962 8.614 6.577 1.00 34.34 928 HIS C N 1
ATOM 19779 C CA . HIS C 3 894 ? -10.386 8.002 7.770 1.00 38.13 928 HIS C CA 1
ATOM 19780 C C . HIS C 3 894 ? -9.013 7.412 7.480 1.00 39.71 928 HIS C C 1
ATOM 19781 O O . HIS C 3 894 ? -8.082 7.564 8.280 1.00 33.90 928 HIS C O 1
ATOM 19795 N N . LYS C 3 895 ? -8.864 6.739 6.337 1.00 44.21 929 LYS C N 1
ATOM 19796 C CA . LYS C 3 895 ? -7.573 6.156 5.991 1.00 45.27 929 LYS C CA 1
ATOM 19797 C C . LYS C 3 895 ? -6.512 7.233 5.805 1.00 40.37 929 LYS C C 1
ATOM 19798 O O . LYS C 3 895 ? -5.346 7.033 6.162 1.00 40.75 929 LYS C O 1
ATOM 19817 N N . ASN C 3 896 ? -6.896 8.384 5.257 1.00 39.36 930 ASN C N 1
ATOM 19818 C CA . ASN C 3 896 ? -5.927 9.428 4.947 1.00 36.21 930 ASN C CA 1
ATOM 19819 C C . ASN C 3 896 ? -5.677 10.388 6.102 1.00 35.34 930 ASN C C 1
ATOM 19820 O O . ASN C 3 896 ? -4.561 10.905 6.227 1.00 36.52 930 ASN C O 1
ATOM 19831 N N . TYR C 3 897 ? -6.672 10.640 6.956 1.00 33.26 931 TYR C N 1
ATOM 19832 C CA . TYR C 3 897 ? -6.595 11.765 7.880 1.00 34.21 931 TYR C CA 1
ATOM 19833 C C . TYR C 3 897 ? -6.978 11.466 9.323 1.00 29.85 931 TYR C C 1
ATOM 19834 O O . TYR C 3 897 ? -6.781 12.342 10.172 1.00 31.00 931 TYR C O 1
ATOM 19852 N N . PHE C 3 898 ? -7.504 10.283 9.642 1.00 34.11 932 PHE C N 1
ATOM 19853 C CA . PHE C 3 898 ? -7.885 10.013 11.026 1.00 30.96 932 PHE C CA 1
ATOM 19854 C C . PHE C 3 898 ? -6.701 10.197 11.968 1.00 29.26 932 PHE C C 1
ATOM 19855 O O . PHE C 3 898 ? -6.801 10.900 12.979 1.00 29.96 932 PHE C O 1
ATOM 19872 N N . PHE C 3 899 ? -5.567 9.565 11.655 1.00 29.20 933 PHE C N 1
ATOM 19873 C CA . PHE C 3 899 ? -4.419 9.623 12.552 1.00 32.11 933 PHE C CA 1
ATOM 19874 C C . PHE C 3 899 ? -3.714 10.970 12.508 1.00 31.31 933 PHE C C 1
ATOM 19875 O O . PHE C 3 899 ? -3.036 11.330 13.476 1.00 27.84 933 PHE C O 1
ATOM 19892 N N . ILE C 3 900 ? -3.854 11.722 11.416 1.00 31.43 934 ILE C N 1
ATOM 19893 C CA . ILE C 3 900 ? -3.345 13.090 11.400 1.00 28.94 934 ILE C CA 1
ATOM 19894 C C . ILE C 3 900 ? -4.097 13.941 12.415 1.00 26.77 934 ILE C C 1
ATOM 19895 O O . ILE C 3 900 ? -3.495 14.732 13.149 1.00 23.32 934 ILE C O 1
ATOM 19911 N N . PHE C 3 901 ? -5.423 13.792 12.482 1.00 27.22 935 PHE C N 1
ATOM 19912 C CA . PHE C 3 901 ? -6.196 14.581 13.435 1.00 27.74 935 PHE C CA 1
ATOM 19913 C C . PHE C 3 901 ? -5.944 14.126 14.868 1.00 25.67 935 PHE C C 1
ATOM 19914 O O . PHE C 3 901 ? -5.892 14.953 15.785 1.00 27.48 935 PHE C O 1
ATOM 19931 N N . VAL C 3 902 ? -5.783 12.819 15.083 1.00 27.30 936 VAL C N 1
ATOM 19932 C CA . VAL C 3 902 ? -5.492 12.320 16.426 1.00 30.58 936 VAL C CA 1
ATOM 19933 C C . VAL C 3 902 ? -4.169 12.889 16.927 1.00 26.48 936 VAL C C 1
ATOM 19934 O O . VAL C 3 902 ? -4.084 13.429 18.037 1.00 27.58 936 VAL C O 1
ATOM 19947 N N . SER C 3 903 ? -3.117 12.778 16.115 1.00 24.49 937 SER C N 1
ATOM 19948 C CA . SER C 3 903 ? -1.789 13.170 16.573 1.00 28.54 937 SER C CA 1
ATOM 19949 C C . SER C 3 903 ? -1.647 14.685 16.642 1.00 27.59 937 SER C C 1
ATOM 19950 O O . SER C 3 903 ? -0.969 15.208 17.534 1.00 29.39 937 SER C O 1
ATOM 19958 N N . GLU C 3 904 ? -2.275 15.409 15.713 1.00 25.61 938 GLU C N 1
ATOM 19959 C CA . GLU C 3 904 ? -2.234 16.868 15.774 1.00 27.03 938 GLU C CA 1
ATOM 19960 C C . GLU C 3 904 ? -2.979 17.381 16.999 1.00 24.88 938 GLU C C 1
ATOM 19961 O O . GLU C 3 904 ? -2.532 18.330 17.654 1.00 21.16 938 GLU C O 1
ATOM 19973 N N . THR C 3 905 ? -4.115 16.763 17.326 1.00 24.70 939 THR C N 1
ATOM 19974 C CA . THR C 3 905 ? -4.828 17.128 18.544 1.00 23.33 939 THR C CA 1
ATOM 19975 C C . THR C 3 905 ? -3.987 16.822 19.776 1.00 23.79 939 THR C C 1
ATOM 19976 O O . THR C 3 905 ? -3.905 17.640 20.699 1.00 25.01 939 THR C O 1
ATOM 19987 N N . PHE C 3 906 ? -3.352 15.648 19.808 1.00 21.67 940 PHE C N 1
ATOM 19988 C CA . PHE C 3 906 ? -2.483 15.315 20.932 1.00 29.30 940 PHE C CA 1
ATOM 19989 C C . PHE C 3 906 ? -1.351 16.323 21.071 1.00 23.80 940 PHE C C 1
ATOM 19990 O O . PHE C 3 906 ? -0.951 16.669 22.189 1.00 23.65 940 PHE C O 1
ATOM 20007 N N . PHE C 3 907 ? -0.826 16.811 19.946 1.00 26.38 941 PHE C N 1
ATOM 20008 C CA . PHE C 3 907 ? 0.314 17.720 19.997 1.00 31.78 941 PHE C CA 1
ATOM 20009 C C . PHE C 3 907 ? -0.039 19.009 20.730 1.00 28.70 941 PHE C C 1
ATOM 20010 O O . PHE C 3 907 ? 0.712 19.467 21.598 1.00 30.19 941 PHE C O 1
ATOM 20027 N N . VAL C 3 908 ? -1.179 19.616 20.389 1.00 26.68 942 VAL C N 1
ATOM 20028 C CA . VAL C 3 908 ? -1.565 20.864 21.044 1.00 29.10 942 VAL C CA 1
ATOM 20029 C C . VAL C 3 908 ? -2.030 20.605 22.471 1.00 28.85 942 VAL C C 1
ATOM 20030 O O . VAL C 3 908 ? -1.941 21.493 23.329 1.00 27.91 942 VAL C O 1
ATOM 20043 N N . LEU C 3 909 ? -2.531 19.400 22.757 1.00 24.07 943 LEU C N 1
ATOM 20044 C CA . LEU C 3 909 ? -2.902 19.069 24.130 1.00 27.01 943 LEU C CA 1
ATOM 20045 C C . LEU C 3 909 ? -1.689 19.034 25.054 1.00 23.50 943 LEU C C 1
ATOM 20046 O O . LEU C 3 909 ? -1.803 19.395 26.230 1.00 23.31 943 LEU C O 1
ATOM 20062 N N . THR C 3 910 ? -0.527 18.613 24.549 1.00 27.26 944 THR C N 1
ATOM 20063 C CA . THR C 3 910 ? 0.623 18.325 25.398 1.00 26.87 944 THR C CA 1
ATOM 20064 C C . THR C 3 910 ? 1.768 19.323 25.278 1.00 28.27 944 THR C C 1
ATOM 20065 O O . THR C 3 910 ? 2.727 19.220 26.050 1.00 31.21 944 THR C O 1
ATOM 20076 N N . ASP C 3 911 ? 1.714 20.274 24.348 1.00 31.46 945 ASP C N 1
ATOM 20077 C CA . ASP C 3 911 ? 2.884 21.104 24.083 1.00 37.86 945 ASP C CA 1
ATOM 20078 C C . ASP C 3 911 ? 2.995 22.315 25.004 1.00 37.56 945 ASP C C 1
ATOM 20079 O O . ASP C 3 911 ? 4.008 23.019 24.947 1.00 41.64 945 ASP C O 1
ATOM 20088 N N . SER C 3 912 ? 1.991 22.579 25.837 1.00 33.26 946 SER C N 1
ATOM 20089 C CA . SER C 3 912 ? 2.009 23.597 26.886 1.00 37.55 946 SER C CA 1
ATOM 20090 C C . SER C 3 912 ? 1.865 25.018 26.349 1.00 38.46 946 SER C C 1
ATOM 20091 O O . SER C 3 912 ? 1.930 25.961 27.148 1.00 35.68 946 SER C O 1
ATOM 20099 N N . ASP C 3 913 ? 1.669 25.214 25.046 1.00 37.48 947 ASP C N 1
ATOM 20100 C CA . ASP C 3 913 ? 1.464 26.543 24.482 1.00 35.17 947 ASP C CA 1
ATOM 20101 C C . ASP C 3 913 ? 0.053 26.737 23.938 1.00 34.20 947 ASP C C 1
ATOM 20102 O O . ASP C 3 913 ? -0.199 27.724 23.238 1.00 35.10 947 ASP C O 1
ATOM 20111 N N . HIS C 3 914 ? -0.875 25.832 24.248 1.00 28.69 948 HIS C N 1
ATOM 20112 C CA . HIS C 3 914 ? -2.251 25.927 23.766 1.00 32.00 948 HIS C CA 1
ATOM 20113 C C . HIS C 3 914 ? -3.227 25.544 24.872 1.00 33.64 948 HIS C C 1
ATOM 20114 O O . HIS C 3 914 ? -4.234 24.868 24.633 1.00 27.35 948 HIS C O 1
ATOM 20128 N N A LYS C 3 915 ? -2.950 25.983 26.101 0.49 33.35 949 LYS C N 1
ATOM 20129 N N B LYS C 3 915 ? -2.936 25.986 26.099 0.51 33.30 949 LYS C N 1
ATOM 20130 C CA A LYS C 3 915 ? -3.772 25.581 27.238 0.49 35.70 949 LYS C CA 1
ATOM 20131 C CA B LYS C 3 915 ? -3.761 25.624 27.246 0.51 35.82 949 LYS C CA 1
ATOM 20132 C C A LYS C 3 915 ? -5.180 26.161 27.183 0.49 35.39 949 LYS C C 1
ATOM 20133 C C B LYS C 3 915 ? -5.197 26.098 27.073 0.51 35.38 949 LYS C C 1
ATOM 20134 O O A LYS C 3 915 ? -6.091 25.596 27.798 0.49 34.91 949 LYS C O 1
ATOM 20135 O O B LYS C 3 915 ? -6.140 25.415 27.490 0.51 35.08 949 LYS C O 1
ATOM 20172 N N . SER C 3 916 ? -5.382 27.271 26.468 1.00 32.67 950 SER C N 1
ATOM 20173 C CA . SER C 3 916 ? -6.711 27.863 26.368 1.00 36.44 950 SER C CA 1
ATOM 20174 C C . SER C 3 916 ? -7.697 26.988 25.600 1.00 36.97 950 SER C C 1
ATOM 20175 O O . SER C 3 916 ? -8.911 27.137 25.785 1.00 36.66 950 SER C O 1
ATOM 20184 N N . GLY C 3 917 ? -7.217 26.085 24.748 1.00 30.15 951 GLY C N 1
ATOM 20185 C CA . GLY C 3 917 ? -8.103 25.234 23.977 1.00 26.91 951 GLY C CA 1
ATOM 20186 C C . GLY C 3 917 ? -8.254 23.835 24.536 1.00 28.09 951 GLY C C 1
ATOM 20187 O O . GLY C 3 917 ? -8.732 22.937 23.834 1.00 24.33 951 GLY C O 1
ATOM 20191 N N . PHE C 3 918 ? -7.870 23.630 25.799 1.00 24.24 952 PHE C N 1
ATOM 20192 C CA . PHE C 3 918 ? -7.850 22.281 26.357 1.00 28.56 952 PHE C CA 1
ATOM 20193 C C . PHE C 3 918 ? -9.208 21.600 26.221 1.00 27.52 952 PHE C C 1
ATOM 20194 O O . PHE C 3 918 ? -9.291 20.438 25.808 1.00 25.92 952 PHE C O 1
ATOM 20211 N N . SER C 3 919 ? -10.286 22.308 26.570 1.00 26.74 953 SER C N 1
ATOM 20212 C CA . SER C 3 919 ? -11.605 21.680 26.618 1.00 30.58 953 SER C CA 1
ATOM 20213 C C . SER C 3 919 ? -12.037 21.181 25.243 1.00 27.24 953 SER C C 1
ATOM 20214 O O . SER C 3 919 ? -12.521 20.052 25.106 1.00 28.99 953 SER C O 1
ATOM 20222 N N . LYS C 3 920 ? -11.884 22.012 24.211 1.00 24.71 954 LYS C N 1
ATOM 20223 C CA . LYS C 3 920 ? -12.305 21.604 22.877 1.00 28.72 954 LYS C CA 1
ATOM 20224 C C . LYS C 3 920 ? -11.337 20.608 22.254 1.00 26.74 954 LYS C C 1
ATOM 20225 O O . LYS C 3 920 ? -11.757 19.760 21.460 1.00 26.67 954 LYS C O 1
ATOM 20244 N N . GLN C 3 921 ? -10.048 20.693 22.592 1.00 26.06 955 GLN C N 1
ATOM 20245 C CA . GLN C 3 921 ? -9.115 19.646 22.190 1.00 23.64 955 GLN C CA 1
ATOM 20246 C C . GLN C 3 921 ? -9.541 18.299 22.757 1.00 20.40 955 GLN C C 1
ATOM 20247 O O . GLN C 3 921 ? -9.518 17.283 22.053 1.00 19.65 955 GLN C O 1
ATOM 20261 N N . ALA C 3 922 ? -9.941 18.275 24.032 1.00 19.95 956 ALA C N 1
ATOM 20262 C CA . ALA C 3 922 ? -10.370 17.028 24.655 1.00 25.92 956 ALA C CA 1
ATOM 20263 C C . ALA C 3 922 ? -11.635 16.495 23.998 1.00 28.50 956 ALA C C 1
ATOM 20264 O O . ALA C 3 922 ? -11.745 15.292 23.733 1.00 24.29 956 ALA C O 1
ATOM 20271 N N . LEU C 3 923 ? -12.604 17.375 23.739 1.00 22.89 957 LEU C N 1
ATOM 20272 C CA . LEU C 3 923 ? -13.820 16.965 23.049 1.00 26.03 957 LEU C CA 1
ATOM 20273 C C . LEU C 3 923 ? -13.490 16.352 21.693 1.00 28.15 957 LEU C C 1
ATOM 20274 O O . LEU C 3 923 ? -13.992 15.278 21.341 1.00 28.72 957 LEU C O 1
ATOM 20290 N N . LEU C 3 924 ? -12.632 17.020 20.921 1.00 22.82 958 LEU C N 1
ATOM 20291 C CA . LEU C 3 924 ? -12.231 16.489 19.624 1.00 24.21 958 LEU C CA 1
ATOM 20292 C C . LEU C 3 924 ? -11.559 15.129 19.771 1.00 27.88 958 LEU C C 1
ATOM 20293 O O . LEU C 3 924 ? -11.850 14.192 19.017 1.00 24.54 958 LEU C O 1
ATOM 20309 N N . LEU C 3 925 ? -10.649 15.000 20.737 1.00 22.73 959 LEU C N 1
ATOM 20310 C CA . LEU C 3 925 ? -9.941 13.736 20.904 1.00 26.09 959 LEU C CA 1
ATOM 20311 C C . LEU C 3 925 ? -10.888 12.633 21.357 1.00 24.63 959 LEU C C 1
ATOM 20312 O O . LEU C 3 925 ? -10.744 11.475 20.947 1.00 23.94 959 LEU C O 1
ATOM 20328 N N . MET C 3 926 ? -11.860 12.971 22.203 1.00 22.81 960 MET C N 1
ATOM 20329 C CA . MET C 3 926 ? -12.828 11.975 22.645 1.00 30.27 960 MET C CA 1
ATOM 20330 C C . MET C 3 926 ? -13.700 11.513 21.484 1.00 25.85 960 MET C C 1
ATOM 20331 O O . MET C 3 926 ? -14.009 10.322 21.366 1.00 26.42 960 MET C O 1
ATOM 20345 N N . LYS C 3 927 ? -14.100 12.441 20.612 1.00 24.76 961 LYS C N 1
ATOM 20346 C CA . LYS C 3 927 ? -14.899 12.073 19.449 1.00 29.22 961 LYS C CA 1
ATOM 20347 C C . LYS C 3 927 ? -14.123 11.148 18.521 1.00 30.33 961 LYS C C 1
ATOM 20348 O O . LYS C 3 927 ? -14.680 10.179 17.990 1.00 31.46 961 LYS C O 1
ATOM 20367 N N . LEU C 3 928 ? -12.833 11.424 18.317 1.00 28.40 962 LEU C N 1
ATOM 20368 C CA . LEU C 3 928 ? -12.031 10.591 17.427 1.00 28.33 962 LEU C CA 1
ATOM 20369 C C . LEU C 3 928 ? -11.849 9.187 17.992 1.00 30.20 962 LEU C C 1
ATOM 20370 O O . LEU C 3 928 ? -11.978 8.198 17.262 1.00 32.96 962 LEU C O 1
ATOM 20386 N N . ILE C 3 929 ? -11.551 9.077 19.288 1.00 31.01 963 ILE C N 1
ATOM 20387 C CA . ILE C 3 929 ? -11.355 7.763 19.894 1.00 31.05 963 ILE C CA 1
ATOM 20388 C C . ILE C 3 929 ? -12.668 6.990 19.942 1.00 31.04 963 ILE C C 1
ATOM 20389 O O . ILE C 3 929 ? -12.685 5.764 19.784 1.00 36.21 963 ILE C O 1
ATOM 20405 N N . SER C 3 930 ? -13.786 7.684 20.164 1.00 30.56 964 SER C N 1
ATOM 20406 C CA . SER C 3 930 ? -15.068 6.994 20.245 1.00 36.38 964 SER C CA 1
ATOM 20407 C C . SER C 3 930 ? -15.482 6.416 18.897 1.00 36.56 964 SER C C 1
ATOM 20408 O O . SER C 3 930 ? -16.179 5.396 18.853 1.00 39.99 964 SER C O 1
ATOM 20416 N N . LEU C 3 931 ? -15.071 7.047 17.793 1.00 35.44 965 LEU C N 1
ATOM 20417 C CA . LEU C 3 931 ? -15.351 6.484 16.476 1.00 33.50 965 LEU C CA 1
ATOM 20418 C C . LEU C 3 931 ? -14.848 5.053 16.371 1.00 36.44 965 LEU C C 1
ATOM 20419 O O . LEU C 3 931 ? -15.538 4.178 15.836 1.00 39.30 965 LEU C O 1
ATOM 20435 N N . VAL C 3 932 ? -13.643 4.795 16.876 1.00 35.44 966 VAL C N 1
ATOM 20436 C CA . VAL C 3 932 ? -13.050 3.468 16.749 1.00 39.57 966 VAL C CA 1
ATOM 20437 C C . VAL C 3 932 ? -13.692 2.489 17.724 1.00 44.37 966 VAL C C 1
ATOM 20438 O O . VAL C 3 932 ? -14.006 1.352 17.356 1.00 45.93 966 VAL C O 1
ATOM 20451 N N . TYR C 3 933 ? -13.901 2.904 18.972 1.00 46.70 967 TYR C N 1
ATOM 20452 C CA . TYR C 3 933 ? -14.454 2.002 19.974 1.00 52.17 967 TYR C CA 1
ATOM 20453 C C . TYR C 3 933 ? -15.969 1.882 19.893 1.00 54.32 967 TYR C C 1
ATOM 20454 O O . TYR C 3 933 ? -16.559 1.144 20.689 1.00 57.28 967 TYR C O 1
ATOM 20472 N N . ASP C 3 934 ? -16.605 2.581 18.954 1.00 52.03 968 ASP C N 1
ATOM 20473 C CA . ASP C 3 934 ? -17.979 2.303 18.559 1.00 52.56 968 ASP C CA 1
ATOM 20474 C C . ASP C 3 934 ? -18.046 1.602 17.207 1.00 56.35 968 ASP C C 1
ATOM 20475 O O . ASP C 3 934 ? -19.143 1.387 16.682 1.00 57.78 968 ASP C O 1
ATOM 20484 N N . ASN C 3 935 ? -16.897 1.237 16.637 1.00 58.52 969 ASN C N 1
ATOM 20485 C CA . ASN C 3 935 ? -16.829 0.614 15.317 1.00 62.27 969 ASN C CA 1
ATOM 20486 C C . ASN C 3 935 ? -17.649 1.405 14.300 1.00 62.06 969 ASN C C 1
ATOM 20487 O O . ASN C 3 935 ? -18.482 0.864 13.569 1.00 66.08 969 ASN C O 1
ATOM 20498 N N . LYS C 3 936 ? -17.402 2.713 14.260 1.00 57.05 970 LYS C N 1
ATOM 20499 C CA . LYS C 3 936 ? -18.025 3.595 13.284 1.00 54.75 970 LYS C CA 1
ATOM 20500 C C . LYS C 3 936 ? -17.103 3.906 12.113 1.00 50.96 970 LYS C C 1
ATOM 20501 O O . LYS C 3 936 ? -17.458 4.723 11.258 1.00 51.40 970 LYS C O 1
ATOM 20520 N N . ILE C 3 937 ? -15.933 3.276 12.059 1.00 48.26 971 ILE C N 1
ATOM 20521 C CA . ILE C 3 937 ? -15.042 3.339 10.906 1.00 46.87 971 ILE C CA 1
ATOM 20522 C C . ILE C 3 937 ? -15.053 1.961 10.261 1.00 51.15 971 ILE C C 1
ATOM 20523 O O . ILE C 3 937 ? -14.616 0.977 10.871 1.00 48.44 971 ILE C O 1
ATOM 20539 N N . SER C 3 938 ? -15.549 1.892 9.025 1.00 55.96 972 SER C N 1
ATOM 20540 C CA . SER C 3 938 ? -15.879 0.615 8.406 1.00 60.40 972 SER C CA 1
ATOM 20541 C C . SER C 3 938 ? -14.666 -0.129 7.863 1.00 59.69 972 SER C C 1
ATOM 20542 O O . SER C 3 938 ? -14.723 -1.356 7.733 1.00 64.68 972 SER C O 1
ATOM 20550 N N . VAL C 3 939 ? -13.579 0.569 7.549 1.00 53.04 973 VAL C N 1
ATOM 20551 C CA . VAL C 3 939 ? -12.412 -0.067 6.939 1.00 52.48 973 VAL C CA 1
ATOM 20552 C C . VAL C 3 939 ? -11.267 -0.134 7.943 1.00 53.78 973 VAL C C 1
ATOM 20553 O O . VAL C 3 939 ? -11.254 0.624 8.924 1.00 49.95 973 VAL C O 1
ATOM 20566 N N . PRO C 3 940 ? -10.291 -1.020 7.744 1.00 58.64 974 PRO C N 1
ATOM 20567 C CA . PRO C 3 940 ? -9.111 -1.017 8.616 1.00 58.15 974 PRO C CA 1
ATOM 20568 C C . PRO C 3 940 ? -8.315 0.270 8.464 1.00 55.72 974 PRO C C 1
ATOM 20569 O O . PRO C 3 940 ? -8.131 0.783 7.358 1.00 56.46 974 PRO C O 1
ATOM 20580 N N . LEU C 3 941 ? -7.845 0.792 9.595 1.00 51.61 975 LEU C N 1
ATOM 20581 C CA . LEU C 3 941 ? -7.024 1.995 9.600 1.00 50.69 975 LEU C CA 1
ATOM 20582 C C . LEU C 3 941 ? -5.564 1.717 9.281 1.00 49.91 975 LEU C C 1
ATOM 20583 O O . LEU C 3 941 ? -4.785 2.667 9.142 1.00 52.01 975 LEU C O 1
ATOM 20599 N N . TYR C 3 942 ? -5.178 0.453 9.162 1.00 48.91 976 TYR C N 1
ATOM 20600 C CA . TYR C 3 942 ? -3.802 0.061 8.904 1.00 53.00 976 TYR C CA 1
ATOM 20601 C C . TYR C 3 942 ? -3.660 -0.437 7.473 1.00 56.81 976 TYR C C 1
ATOM 20602 O O . TYR C 3 942 ? -4.642 -0.645 6.756 1.00 56.76 976 TYR C O 1
ATOM 20620 N N . GLN C 3 943 ? -2.408 -0.619 7.063 1.00 66.18 977 GLN C N 1
ATOM 20621 C CA . GLN C 3 943 ? -2.121 -1.227 5.775 1.00 74.83 977 GLN C CA 1
ATOM 20622 C C . GLN C 3 943 ? -2.382 -2.726 5.841 1.00 78.78 977 GLN C C 1
ATOM 20623 O O . GLN C 3 943 ? -2.247 -3.357 6.893 1.00 79.47 977 GLN C O 1
ATOM 20637 N N . GLU C 3 944 ? -2.752 -3.305 4.696 1.00 81.19 978 GLU C N 1
ATOM 20638 C CA . GLU C 3 944 ? -2.859 -4.757 4.615 1.00 84.04 978 GLU C CA 1
ATOM 20639 C C . GLU C 3 944 ? -1.571 -5.429 5.074 1.00 81.74 978 GLU C C 1
ATOM 20640 O O . GLU C 3 944 ? -1.591 -6.585 5.513 1.00 81.86 978 GLU C O 1
ATOM 20652 N N . ALA C 3 945 ? -0.448 -4.714 4.999 1.00 80.08 979 ALA C N 1
ATOM 20653 C CA . ALA C 3 945 ? 0.850 -5.278 5.351 1.00 80.69 979 ALA C CA 1
ATOM 20654 C C . ALA C 3 945 ? 1.107 -5.237 6.856 1.00 78.53 979 ALA C C 1
ATOM 20655 O O . ALA C 3 945 ? 1.382 -6.269 7.478 1.00 79.51 979 ALA C O 1
ATOM 20662 N N . GLU C 3 946 ? 1.011 -4.050 7.458 1.00 76.38 980 GLU C N 1
ATOM 20663 C CA . GLU C 3 946 ? 1.692 -3.785 8.723 1.00 74.74 980 GLU C CA 1
ATOM 20664 C C . GLU C 3 946 ? 1.075 -4.490 9.926 1.00 72.33 980 GLU C C 1
ATOM 20665 O O . GLU C 3 946 ? 1.676 -4.451 11.006 1.00 73.31 980 GLU C O 1
ATOM 20677 N N . VAL C 3 947 ? -0.082 -5.130 9.788 1.00 71.10 981 VAL C N 1
ATOM 20678 C CA . VAL C 3 947 ? -0.716 -5.789 10.931 1.00 67.92 981 VAL C CA 1
ATOM 20679 C C . VAL C 3 947 ? -1.466 -7.026 10.444 1.00 73.30 981 VAL C C 1
ATOM 20680 O O . VAL C 3 947 ? -1.988 -7.025 9.319 1.00 73.36 981 VAL C O 1
ATOM 20693 N N . PRO C 3 948 ? -1.538 -8.096 11.239 1.00 77.48 982 PRO C N 1
ATOM 20694 C CA . PRO C 3 948 ? -2.268 -9.293 10.801 1.00 78.98 982 PRO C CA 1
ATOM 20695 C C . PRO C 3 948 ? -3.660 -8.975 10.275 1.00 77.59 982 PRO C C 1
ATOM 20696 O O . PRO C 3 948 ? -4.349 -8.081 10.770 1.00 77.14 982 PRO C O 1
ATOM 20707 N N . GLN C 3 949 ? -4.066 -9.727 9.254 1.00 78.15 983 GLN C N 1
ATOM 20708 C CA . GLN C 3 949 ? -5.427 -9.656 8.743 1.00 74.61 983 GLN C CA 1
ATOM 20709 C C . GLN C 3 949 ? -6.425 -9.865 9.875 1.00 70.56 983 GLN C C 1
ATOM 20710 O O . GLN C 3 949 ? -6.279 -10.783 10.687 1.00 69.73 983 GLN C O 1
ATOM 20724 N N . GLY C 3 950 ? -7.434 -9.000 9.932 1.00 67.90 984 GLY C N 1
ATOM 20725 C CA . GLY C 3 950 ? -8.498 -9.137 10.904 1.00 66.14 984 GLY C CA 1
ATOM 20726 C C . GLY C 3 950 ? -8.283 -8.417 12.218 1.00 63.94 984 GLY C C 1
ATOM 20727 O O . GLY C 3 950 ? -9.188 -8.434 13.063 1.00 62.99 984 GLY C O 1
ATOM 20731 N N . THR C 3 951 ? -7.124 -7.794 12.427 1.00 61.82 985 THR C N 1
ATOM 20732 C CA . THR C 3 951 ? -6.916 -7.007 13.636 1.00 55.85 985 THR C CA 1
ATOM 20733 C C . THR C 3 951 ? -7.945 -5.887 13.707 1.00 55.20 985 THR C C 1
ATOM 20734 O O . THR C 3 951 ? -8.173 -5.171 12.728 1.00 53.56 985 THR C O 1
ATOM 20745 N N . SER C 3 952 ? -8.568 -5.737 14.871 1.00 53.16 986 SER C N 1
ATOM 20746 C CA . SER C 3 952 ? -9.554 -4.683 15.055 1.00 51.64 986 SER C CA 1
ATOM 20747 C C . SER C 3 952 ? -8.874 -3.320 15.074 1.00 49.27 986 SER C C 1
ATOM 20748 O O . SER C 3 952 ? -7.752 -3.173 15.568 1.00 48.06 986 SER C O 1
ATOM 20756 N N . ASN C 3 953 ? -9.558 -2.318 14.517 1.00 46.05 987 ASN C N 1
ATOM 20757 C CA . ASN C 3 953 ? -9.053 -0.951 14.577 1.00 42.78 987 ASN C CA 1
ATOM 20758 C C . ASN C 3 953 ? -8.750 -0.533 16.008 1.00 40.94 987 ASN C C 1
ATOM 20759 O O . ASN C 3 953 ? -7.835 0.264 16.244 1.00 39.15 987 ASN C O 1
ATOM 20770 N N . GLN C 3 954 ? -9.509 -1.054 16.973 1.00 40.63 988 GLN C N 1
ATOM 20771 C CA . GLN C 3 954 ? -9.277 -0.710 18.370 1.00 43.66 988 GLN C CA 1
ATOM 20772 C C . GLN C 3 954 ? -7.895 -1.162 18.822 1.00 42.61 988 GLN C C 1
ATOM 20773 O O . GLN C 3 954 ? -7.176 -0.413 19.494 1.00 40.96 988 GLN C O 1
ATOM 20787 N N . VAL C 3 955 ? -7.503 -2.385 18.461 1.00 41.36 989 VAL C N 1
ATOM 20788 C CA . VAL C 3 955 ? -6.173 -2.869 18.809 1.00 38.66 989 VAL C CA 1
ATOM 20789 C C . VAL C 3 955 ? -5.106 -2.065 18.079 1.00 38.35 989 VAL C C 1
ATOM 20790 O O . VAL C 3 955 ? -4.046 -1.762 18.640 1.00 36.67 989 VAL C O 1
ATOM 20803 N N . TYR C 3 956 ? -5.361 -1.704 16.820 1.00 40.46 990 TYR C N 1
ATOM 20804 C CA . TYR C 3 956 ? -4.360 -0.955 16.069 1.00 41.33 990 TYR C CA 1
ATOM 20805 C C . TYR C 3 956 ? -4.233 0.474 16.586 1.00 38.40 990 TYR C C 1
ATOM 20806 O O . TYR C 3 956 ? -3.128 1.027 16.630 1.00 35.97 990 TYR C O 1
ATOM 20824 N N . LEU C 3 957 ? -5.351 1.094 16.973 1.00 35.34 991 LEU C N 1
ATOM 20825 C CA . LEU C 3 957 ? -5.295 2.441 17.534 1.00 35.16 991 LEU C CA 1
ATOM 20826 C C . LEU C 3 957 ? -4.499 2.453 18.833 1.00 35.87 991 LEU C C 1
ATOM 20827 O O . LEU C 3 957 ? -3.610 3.292 19.023 1.00 32.71 991 LEU C O 1
ATOM 20843 N N . SER C 3 958 ? -4.812 1.527 19.745 1.00 38.41 992 SER C N 1
ATOM 20844 C CA . SER C 3 958 ? -4.042 1.400 20.977 1.00 41.00 992 SER C CA 1
ATOM 20845 C C . SER C 3 958 ? -2.561 1.210 20.687 1.00 38.97 992 SER C C 1
ATOM 20846 O O . SER C 3 958 ? -1.708 1.663 21.459 1.00 36.65 992 SER C O 1
ATOM 20854 N N . GLN C 3 959 ? -2.243 0.549 19.576 1.00 35.21 993 GLN C N 1
ATOM 20855 C CA . GLN C 3 959 ? -0.861 0.266 19.214 1.00 38.99 993 GLN C CA 1
ATOM 20856 C C . GLN C 3 959 ? -0.194 1.489 18.595 1.00 34.91 993 GLN C C 1
ATOM 20857 O O . GLN C 3 959 ? 0.929 1.850 18.966 1.00 32.91 993 GLN C O 1
ATOM 20871 N N . TYR C 3 960 ? -0.875 2.137 17.648 1.00 33.83 994 TYR C N 1
ATOM 20872 C CA . TYR C 3 960 ? -0.356 3.368 17.062 1.00 36.06 994 TYR C CA 1
ATOM 20873 C C . TYR C 3 960 ? -0.071 4.404 18.142 1.00 31.29 994 TYR C C 1
ATOM 20874 O O . TYR C 3 960 ? 0.996 5.028 18.157 1.00 31.64 994 TYR C O 1
ATOM 20892 N N . LEU C 3 961 ? -1.021 4.603 19.057 1.00 31.01 995 LEU C N 1
ATOM 20893 C CA . LEU C 3 961 ? -0.863 5.647 20.064 1.00 31.22 995 LEU C CA 1
ATOM 20894 C C . LEU C 3 961 ? 0.243 5.308 21.053 1.00 25.89 995 LEU C C 1
ATOM 20895 O O . LEU C 3 961 ? 1.020 6.186 21.445 1.00 27.87 995 LEU C O 1
ATOM 20911 N N . ALA C 3 962 ? 0.333 4.046 21.477 1.00 27.23 996 ALA C N 1
ATOM 20912 C CA . ALA C 3 962 ? 1.423 3.650 22.363 1.00 28.19 996 ALA C CA 1
ATOM 20913 C C . ALA C 3 962 ? 2.771 3.974 21.734 1.00 27.97 996 ALA C C 1
ATOM 20914 O O . ALA C 3 962 ? 3.660 4.529 22.388 1.00 28.03 996 ALA C O 1
ATOM 20921 N N . ASN C 3 963 ? 2.933 3.645 20.451 1.00 33.07 997 ASN C N 1
ATOM 20922 C CA . ASN C 3 963 ? 4.184 3.939 19.761 1.00 34.85 997 ASN C CA 1
ATOM 20923 C C . ASN C 3 963 ? 4.388 5.441 19.602 1.00 31.93 997 ASN C C 1
ATOM 20924 O O . ASN C 3 963 ? 5.500 5.946 19.799 1.00 27.29 997 ASN C O 1
ATOM 20935 N N . MET C 3 964 ? 3.327 6.170 19.245 1.00 27.43 998 MET C N 1
ATOM 20936 C CA . MET C 3 964 ? 3.426 7.619 19.092 1.00 25.78 998 MET C CA 1
ATOM 20937 C C . MET C 3 964 ? 3.903 8.272 20.384 1.00 27.36 998 MET C C 1
ATOM 20938 O O . MET C 3 964 ? 4.794 9.130 20.371 1.00 26.50 998 MET C O 1
ATOM 20952 N N . LEU C 3 965 ? 3.316 7.880 21.516 1.00 28.65 999 LEU C N 1
ATOM 20953 C CA . LEU C 3 965 ? 3.658 8.518 22.782 1.00 27.23 999 LEU C CA 1
ATOM 20954 C C . LEU C 3 965 ? 5.022 8.068 23.287 1.00 28.34 999 LEU C C 1
ATOM 20955 O O . LEU C 3 965 ? 5.710 8.833 23.971 1.00 24.90 999 LEU C O 1
ATOM 20971 N N . SER C 3 966 ? 5.430 6.840 22.962 1.00 29.32 1000 SER C N 1
ATOM 20972 C CA . SER C 3 966 ? 6.750 6.372 23.370 1.00 30.31 1000 SER C CA 1
ATOM 20973 C C . SER C 3 966 ? 7.851 7.209 22.731 1.00 31.59 1000 SER C C 1
ATOM 20974 O O . SER C 3 966 ? 8.864 7.509 23.373 1.00 32.37 1000 SER C O 1
ATOM 20982 N N . ASN C 3 967 ? 7.671 7.597 21.466 1.00 31.50 1001 ASN C N 1
ATOM 20983 C CA . ASN C 3 967 ? 8.694 8.376 20.777 1.00 30.91 1001 ASN C CA 1
ATOM 20984 C C . ASN C 3 967 ? 8.599 9.861 21.100 1.00 29.60 1001 ASN C C 1
ATOM 20985 O O . ASN C 3 967 ? 9.622 10.555 21.108 1.00 27.88 1001 ASN C O 1
ATOM 20996 N N . ALA C 3 968 ? 7.394 10.365 21.370 1.00 25.36 1002 ALA C N 1
ATOM 20997 C CA . ALA C 3 968 ? 7.241 11.778 21.687 1.00 27.86 1002 ALA C CA 1
ATOM 20998 C C . ALA C 3 968 ? 7.607 12.077 23.134 1.00 25.32 1002 ALA C C 1
ATOM 20999 O O . ALA C 3 968 ? 8.097 13.172 23.432 1.00 26.95 1002 ALA C O 1
ATOM 21006 N N . PHE C 3 969 ? 7.388 11.122 24.035 1.00 25.26 1003 PHE C N 1
ATOM 21007 C CA . PHE C 3 969 ? 7.686 11.276 25.458 1.00 27.66 1003 PHE C CA 1
ATOM 21008 C C . PHE C 3 969 ? 8.505 10.071 25.901 1.00 26.41 1003 PHE C C 1
ATOM 21009 O O . PHE C 3 969 ? 8.017 9.197 26.629 1.00 24.56 1003 PHE C O 1
ATOM 21026 N N . PRO C 3 970 ? 9.766 9.992 25.467 1.00 27.81 1004 PRO C N 1
ATOM 21027 C CA . PRO C 3 970 ? 10.559 8.774 25.714 1.00 31.68 1004 PRO C CA 1
ATOM 21028 C C . PRO C 3 970 ? 10.855 8.511 27.179 1.00 30.18 1004 PRO C C 1
ATOM 21029 O O . PRO C 3 970 ? 11.247 7.386 27.514 1.00 30.79 1004 PRO C O 1
ATOM 21040 N N . HIS C 3 971 ? 10.683 9.492 28.061 1.00 27.71 1005 HIS C N 1
ATOM 21041 C CA . HIS C 3 971 ? 10.965 9.287 29.477 1.00 28.41 1005 HIS C CA 1
ATOM 21042 C C . HIS C 3 971 ? 9.821 8.607 30.216 1.00 27.92 1005 HIS C C 1
ATOM 21043 O O . HIS C 3 971 ? 9.941 8.369 31.422 1.00 28.53 1005 HIS C O 1
ATOM 21057 N N . LEU C 3 972 ? 8.721 8.304 29.536 1.00 26.59 1006 LEU C N 1
ATOM 21058 C CA . LEU C 3 972 ? 7.622 7.566 30.136 1.00 26.53 1006 LEU C CA 1
ATOM 21059 C C . LEU C 3 972 ? 7.875 6.072 29.999 1.00 25.16 1006 LEU C C 1
ATOM 21060 O O . LEU C 3 972 ? 8.428 5.614 28.995 1.00 25.62 1006 LEU C O 1
ATOM 21076 N N . THR C 3 973 ? 7.468 5.315 31.011 1.00 26.42 1007 THR C N 1
ATOM 21077 C CA . THR C 3 973 ? 7.561 3.866 30.935 1.00 29.11 1007 THR C CA 1
ATOM 21078 C C . THR C 3 973 ? 6.446 3.320 30.055 1.00 28.88 1007 THR C C 1
ATOM 21079 O O . THR C 3 973 ? 5.372 3.917 29.932 1.00 27.09 1007 THR C O 1
ATOM 21090 N N . SER C 3 974 ? 6.713 2.169 29.433 1.00 26.71 1008 SER C N 1
ATOM 21091 C CA . SER C 3 974 ? 5.682 1.501 28.649 1.00 29.98 1008 SER C CA 1
ATOM 21092 C C . SER C 3 974 ? 4.414 1.303 29.464 1.00 26.69 1008 SER C C 1
ATOM 21093 O O . SER C 3 974 ? 3.305 1.352 28.917 1.00 26.58 1008 SER C O 1
ATOM 21101 N N . GLU C 3 975 ? 4.557 1.089 30.773 1.00 27.81 1009 GLU C N 1
ATOM 21102 C CA . GLU C 3 975 ? 3.397 0.863 31.629 1.00 33.70 1009 GLU C CA 1
ATOM 21103 C C . GLU C 3 975 ? 2.579 2.139 31.801 1.00 27.76 1009 GLU C C 1
ATOM 21104 O O . GLU C 3 975 ? 1.343 2.097 31.784 1.00 29.91 1009 GLU C O 1
ATOM 21116 N N . GLN C 3 976 ? 3.248 3.282 31.971 1.00 24.80 1010 GLN C N 1
ATOM 21117 C CA . GLN C 3 976 ? 2.535 4.555 32.047 1.00 27.34 1010 GLN C CA 1
ATOM 21118 C C . GLN C 3 976 ? 1.681 4.774 30.806 1.00 24.54 1010 GLN C C 1
ATOM 21119 O O . GLN C 3 976 ? 0.479 5.044 30.901 1.00 25.48 1010 GLN C O 1
ATOM 21133 N N . ILE C 3 977 ? 2.296 4.666 29.628 1.00 25.88 1011 ILE C N 1
ATOM 21134 C CA . ILE C 3 977 ? 1.577 4.881 28.375 1.00 26.64 1011 ILE C CA 1
ATOM 21135 C C . ILE C 3 977 ? 0.407 3.913 28.261 1.00 26.06 1011 ILE C C 1
ATOM 21136 O O . ILE C 3 977 ? -0.722 4.307 27.948 1.00 24.40 1011 ILE C O 1
ATOM 21152 N N . ALA C 3 978 ? 0.663 2.626 28.507 1.00 27.15 1012 ALA C N 1
ATOM 21153 C CA . ALA C 3 978 ? -0.386 1.621 28.360 1.00 26.96 1012 ALA C CA 1
ATOM 21154 C C . ALA C 3 978 ? -1.525 1.862 29.342 1.00 25.99 1012 ALA C C 1
ATOM 21155 O O . ALA C 3 978 ? -2.699 1.706 28.989 1.00 28.84 1012 ALA C O 1
ATOM 21162 N N . SER C 3 979 ? -1.200 2.240 30.581 1.00 27.61 1013 SER C N 1
ATOM 21163 C CA . SER C 3 979 ? -2.240 2.543 31.562 1.00 29.78 1013 SER C CA 1
ATOM 21164 C C . SER C 3 979 ? -3.024 3.789 31.171 1.00 26.88 1013 SER C C 1
ATOM 21165 O O . SER C 3 979 ? -4.252 3.828 31.310 1.00 26.75 1013 SER C O 1
ATOM 21173 N N . PHE C 3 980 ? -2.326 4.821 30.696 1.00 25.55 1014 PHE C N 1
ATOM 21174 C CA . PHE C 3 980 ? -2.991 6.057 30.295 1.00 23.30 1014 PHE C CA 1
ATOM 21175 C C . PHE C 3 980 ? -3.982 5.805 29.166 1.00 24.21 1014 PHE C C 1
ATOM 21176 O O . PHE C 3 980 ? -5.125 6.275 29.209 1.00 23.54 1014 PHE C O 1
ATOM 21193 N N . LEU C 3 981 ? -3.565 5.053 28.145 1.00 28.95 1015 LEU C N 1
ATOM 21194 C CA . LEU C 3 981 ? -4.445 4.814 27.008 1.00 30.73 1015 LEU C CA 1
ATOM 21195 C C . LEU C 3 981 ? -5.620 3.920 27.381 1.00 32.38 1015 LEU C C 1
ATOM 21196 O O . LEU C 3 981 ? -6.727 4.111 26.865 1.00 32.04 1015 LEU C O 1
ATOM 21212 N N . SER C 3 982 ? -5.413 2.951 28.274 1.00 32.72 1016 SER C N 1
ATOM 21213 C CA . SER C 3 982 ? -6.522 2.108 28.708 1.00 33.85 1016 SER C CA 1
ATOM 21214 C C . SER C 3 982 ? -7.600 2.941 29.390 1.00 35.60 1016 SER C C 1
ATOM 21215 O O . SER C 3 982 ? -8.790 2.815 29.079 1.00 38.42 1016 SER C O 1
ATOM 21223 N N . ALA C 3 983 ? -7.199 3.804 30.326 1.00 31.72 1017 ALA C N 1
ATOM 21224 C CA . ALA C 3 983 ? -8.156 4.696 30.972 1.00 29.84 1017 ALA C CA 1
ATOM 21225 C C . ALA C 3 983 ? -8.812 5.620 29.954 1.00 30.39 1017 ALA C C 1
ATOM 21226 O O . ALA C 3 983 ? -10.035 5.803 29.957 1.00 31.18 1017 ALA C O 1
ATOM 21233 N N . LEU C 3 984 ? -8.008 6.210 29.068 1.00 29.53 1018 LEU C N 1
ATOM 21234 C CA . LEU C 3 984 ? -8.533 7.177 28.110 1.00 26.05 1018 LEU C CA 1
ATOM 21235 C C . LEU C 3 984 ? -9.589 6.548 27.208 1.00 30.54 1018 LEU C C 1
ATOM 21236 O O . LEU C 3 984 ? -10.647 7.144 26.970 1.00 35.26 1018 LEU C O 1
ATOM 21252 N N . THR C 3 985 ? -9.324 5.343 26.699 1.00 29.76 1019 THR C N 1
ATOM 21253 C CA . THR C 3 985 ? -10.268 4.705 25.788 1.00 35.48 1019 THR C CA 1
ATOM 21254 C C . THR C 3 985 ? -11.516 4.228 26.525 1.00 34.43 1019 THR C C 1
ATOM 21255 O O . THR C 3 985 ? -12.622 4.286 25.977 1.00 36.02 1019 THR C O 1
ATOM 21266 N N . LYS C 3 986 ? -11.363 3.763 27.769 1.00 33.27 1020 LYS C N 1
ATOM 21267 C CA . LYS C 3 986 ? -12.529 3.403 28.572 1.00 34.25 1020 LYS C CA 1
ATOM 21268 C C . LYS C 3 986 ? -13.444 4.597 28.802 1.00 36.57 1020 LYS C C 1
ATOM 21269 O O . LYS C 3 986 ? -14.667 4.436 28.897 1.00 39.20 1020 LYS C O 1
ATOM 21288 N N . GLN C 3 987 ? -12.876 5.799 28.898 1.00 35.81 1021 GLN C N 1
ATOM 21289 C CA . GLN C 3 987 ? -13.598 6.977 29.357 1.00 32.48 1021 GLN C CA 1
ATOM 21290 C C . GLN C 3 987 ? -14.030 7.887 28.212 1.00 31.41 1021 GLN C C 1
ATOM 21291 O O . GLN C 3 987 ? -14.368 9.051 28.450 1.00 32.23 1021 GLN C O 1
ATOM 21305 N N . CYS C 3 988 ? -14.039 7.383 26.977 1.00 34.15 1022 CYS C N 1
ATOM 21306 C CA . CYS C 3 988 ? -14.338 8.230 25.829 1.00 33.92 1022 CYS C CA 1
ATOM 21307 C C . CYS C 3 988 ? -15.825 8.536 25.680 1.00 37.24 1022 CYS C C 1
ATOM 21308 O O . CYS C 3 988 ? -16.208 9.186 24.702 1.00 34.34 1022 CYS C O 1
ATOM 21316 N N . LYS C 3 989 ? -16.667 8.093 26.614 1.00 43.51 1023 LYS C N 1
ATOM 21317 C CA . LYS C 3 989 ? -18.066 8.500 26.668 1.00 47.49 1023 LYS C CA 1
ATOM 21318 C C . LYS C 3 989 ? -18.355 9.409 27.857 1.00 46.62 1023 LYS C C 1
ATOM 21319 O O . LYS C 3 989 ? -19.524 9.685 28.145 1.00 51.55 1023 LYS C O 1
ATOM 21338 N N . ASP C 3 990 ? -17.318 9.882 28.552 1.00 42.48 1024 ASP C N 1
ATOM 21339 C CA . ASP C 3 990 ? -17.470 10.637 29.800 1.00 41.21 1024 ASP C CA 1
ATOM 21340 C C . ASP C 3 990 ? -16.441 11.768 29.773 1.00 37.19 1024 ASP C C 1
ATOM 21341 O O . ASP C 3 990 ? -15.294 11.590 30.191 1.00 35.36 1024 ASP C O 1
ATOM 21350 N N . LEU C 3 991 ? -16.870 12.934 29.288 1.00 32.12 1025 LEU C N 1
ATOM 21351 C CA . LEU C 3 991 ? -15.937 14.011 28.969 1.00 31.24 1025 LEU C CA 1
ATOM 21352 C C . LEU C 3 991 ? -15.149 14.460 30.196 1.00 33.24 1025 LEU C C 1
ATOM 21353 O O . LEU C 3 991 ? -13.924 14.617 30.138 1.00 29.89 1025 LEU C O 1
ATOM 21369 N N . VAL C 3 992 ? -15.837 14.686 31.316 1.00 32.98 1026 VAL C N 1
ATOM 21370 C CA . VAL C 3 992 ? -15.176 15.252 32.490 1.00 32.41 1026 VAL C CA 1
ATOM 21371 C C . VAL C 3 992 ? -14.147 14.281 33.054 1.00 29.45 1026 VAL C C 1
ATOM 21372 O O . VAL C 3 992 ? -13.085 14.696 33.532 1.00 29.92 1026 VAL C O 1
ATOM 21385 N N . VAL C 3 993 ? -14.450 12.982 33.041 1.00 25.81 1027 VAL C N 1
ATOM 21386 C CA . VAL C 3 993 ? -13.471 11.992 33.479 1.00 28.54 1027 VAL C CA 1
ATOM 21387 C C . VAL C 3 993 ? -12.342 11.894 32.461 1.00 30.18 1027 VAL C C 1
ATOM 21388 O O . VAL C 3 993 ? -11.158 11.886 32.817 1.00 28.04 1027 VAL C O 1
ATOM 21401 N N . PHE C 3 994 ? -12.702 11.805 31.178 1.00 25.85 1028 PHE C N 1
ATOM 21402 C CA . PHE C 3 994 ? -11.731 11.873 30.093 1.00 23.29 1028 PHE C CA 1
ATOM 21403 C C . PHE C 3 994 ? -10.755 13.023 30.305 1.00 23.72 1028 PHE C C 1
ATOM 21404 O O . PHE C 3 994 ? -9.534 12.843 30.229 1.00 21.99 1028 PHE C O 1
ATOM 21421 N N . LYS C 3 995 ? -11.283 14.216 30.593 1.00 22.41 1029 LYS C N 1
ATOM 21422 C CA . LYS C 3 995 ? -10.437 15.390 30.771 1.00 26.02 1029 LYS C CA 1
ATOM 21423 C C . LYS C 3 995 ? -9.544 15.252 31.998 1.00 27.90 1029 LYS C C 1
ATOM 21424 O O . LYS C 3 995 ? -8.370 15.638 31.962 1.00 24.09 1029 LYS C O 1
ATOM 21443 N N . GLY C 3 996 ? -10.077 14.706 33.092 1.00 24.34 1030 GLY C N 1
ATOM 21444 C CA . GLY C 3 996 ? -9.242 14.466 34.257 1.00 28.04 1030 GLY C CA 1
ATOM 21445 C C . GLY C 3 996 ? -8.073 13.553 33.943 1.00 25.60 1030 GLY C C 1
ATOM 21446 O O . GLY C 3 996 ? -6.962 13.753 34.440 1.00 22.16 1030 GLY C O 1
ATOM 21450 N N . THR C 3 997 ? -8.306 12.543 33.105 1.00 25.21 1031 THR C N 1
ATOM 21451 C CA . THR C 3 997 ? -7.238 11.621 32.739 1.00 25.82 1031 THR C CA 1
ATOM 21452 C C . THR C 3 997 ? -6.206 12.305 31.851 1.00 25.24 1031 THR C C 1
ATOM 21453 O O . THR C 3 997 ? -5.007 12.020 31.954 1.00 21.37 1031 THR C O 1
ATOM 21464 N N . LEU C 3 998 ? -6.648 13.211 30.975 1.00 21.20 1032 LEU C N 1
ATOM 21465 C CA . LEU C 3 998 ? -5.699 13.984 30.182 1.00 22.25 1032 LEU C CA 1
ATOM 21466 C C . LEU C 3 998 ? -4.876 14.912 31.065 1.00 23.39 1032 LEU C C 1
ATOM 21467 O O . LEU C 3 998 ? -3.661 15.039 30.874 1.00 22.15 1032 LEU C O 1
ATOM 21483 N N A ARG C 3 999 ? -5.527 15.584 32.020 0.54 20.89 1033 ARG C N 1
ATOM 21484 N N B ARG C 3 999 ? -5.505 15.559 32.048 0.46 20.90 1033 ARG C N 1
ATOM 21485 C CA A ARG C 3 999 ? -4.803 16.431 32.963 0.54 25.12 1033 ARG C CA 1
ATOM 21486 C CA B ARG C 3 999 ? -4.745 16.445 32.925 0.46 24.97 1033 ARG C CA 1
ATOM 21487 C C A ARG C 3 999 ? -3.773 15.622 33.737 0.54 24.01 1033 ARG C C 1
ATOM 21488 C C B ARG C 3 999 ? -3.802 15.662 33.833 0.46 24.05 1033 ARG C C 1
ATOM 21489 O O A ARG C 3 999 ? -2.642 16.076 33.944 0.54 21.40 1033 ARG C O 1
ATOM 21490 O O B ARG C 3 999 ? -2.752 16.184 34.225 0.46 21.98 1033 ARG C O 1
ATOM 21531 N N . ASP C 3 1000 ? -4.151 14.420 34.179 1.00 21.42 1034 ASP C N 1
ATOM 21532 C CA . ASP C 3 1000 ? -3.205 13.553 34.875 1.00 23.25 1034 ASP C CA 1
ATOM 21533 C C . ASP C 3 1000 ? -1.993 13.279 33.995 1.00 25.63 1034 ASP C C 1
ATOM 21534 O O . ASP C 3 1000 ? -0.845 13.345 34.452 1.00 21.39 1034 ASP C O 1
ATOM 21544 N N . PHE C 3 1001 ? -2.238 12.974 32.719 1.00 21.05 1035 PHE C N 1
ATOM 21545 C CA . PHE C 3 1001 ? -1.149 12.746 31.777 1.00 21.70 1035 PHE C CA 1
ATOM 21546 C C . PHE C 3 1001 ? -0.251 13.973 31.662 1.00 21.23 1035 PHE C C 1
ATOM 21547 O O . PHE C 3 1001 ? 0.979 13.849 31.625 1.00 20.97 1035 PHE C O 1
ATOM 21564 N N . LEU C 3 1002 ? -0.844 15.169 31.613 1.00 20.93 1036 LEU C N 1
ATOM 21565 C CA . LEU C 3 1002 ? -0.038 16.381 31.486 1.00 23.44 1036 LEU C CA 1
ATOM 21566 C C . LEU C 3 1002 ? 0.862 16.581 32.697 1.00 21.14 1036 LEU C C 1
ATOM 21567 O O . LEU C 3 1002 ? 1.973 17.106 32.564 1.00 23.34 1036 LEU C O 1
ATOM 21583 N N . VAL C 3 1003 ? 0.407 16.172 33.881 1.00 21.95 1037 VAL C N 1
ATOM 21584 C CA . VAL C 3 1003 ? 1.268 16.211 35.058 1.00 21.79 1037 VAL C CA 1
ATOM 21585 C C . VAL C 3 1003 ? 2.406 15.209 34.915 1.00 22.60 1037 VAL C C 1
ATOM 21586 O O . VAL C 3 1003 ? 3.574 15.533 35.156 1.00 22.67 1037 VAL C O 1
ATOM 21599 N N . GLN C 3 1004 ? 2.085 13.976 34.519 1.00 23.60 1038 GLN C N 1
ATOM 21600 C CA . GLN C 3 1004 ? 3.088 12.917 34.532 1.00 27.20 1038 GLN C CA 1
ATOM 21601 C C . GLN C 3 1004 ? 4.198 13.176 33.518 1.00 23.76 1038 GLN C C 1
ATOM 21602 O O . GLN C 3 1004 ? 5.362 12.851 33.780 1.00 23.70 1038 GLN C O 1
ATOM 21616 N N . ILE C 3 1005 ? 3.872 13.758 32.360 1.00 21.73 1039 ILE C N 1
ATOM 21617 C CA . ILE C 3 1005 ? 4.902 14.012 31.356 1.00 25.00 1039 ILE C CA 1
ATOM 21618 C C . ILE C 3 1005 ? 5.873 15.102 31.779 1.00 23.67 1039 ILE C C 1
ATOM 21619 O O . ILE C 3 1005 ? 6.892 15.300 31.109 1.00 26.81 1039 ILE C O 1
ATOM 21635 N N . LYS C 3 1006 ? 5.585 15.817 32.864 1.00 27.64 1040 LYS C N 1
ATOM 21636 C CA . LYS C 3 1006 ? 6.480 16.844 33.378 1.00 32.72 1040 LYS C CA 1
ATOM 21637 C C . LYS C 3 1006 ? 7.533 16.293 34.331 1.00 30.82 1040 LYS C C 1
ATOM 21638 O O . LYS C 3 1006 ? 8.386 17.057 34.793 1.00 29.42 1040 LYS C O 1
ATOM 21657 N N . GLU C 3 1007 ? 7.496 14.998 34.639 1.00 27.56 1041 GLU C N 1
ATOM 21658 C CA . GLU C 3 1007 ? 8.395 14.411 35.621 1.00 28.23 1041 GLU C CA 1
ATOM 21659 C C . GLU C 3 1007 ? 8.775 13.005 35.177 1.00 25.56 1041 GLU C C 1
ATOM 21660 O O . GLU C 3 1007 ? 8.309 12.505 34.149 1.00 26.80 1041 GLU C O 1
ATOM 21672 N N . VAL C 3 1008 ? 9.627 12.365 35.973 1.00 24.90 1042 VAL C N 1
ATOM 21673 C CA . VAL C 3 1008 ? 10.054 10.990 35.749 1.00 27.64 1042 VAL C CA 1
ATOM 21674 C C . VAL C 3 1008 ? 9.427 10.105 36.818 1.00 29.43 1042 VAL C C 1
ATOM 21675 O O . VAL C 3 1008 ? 9.350 10.488 37.993 1.00 26.14 1042 VAL C O 1
ATOM 21688 N N . GLY C 3 1009 ? 8.972 8.924 36.407 1.00 24.69 1043 GLY C N 1
ATOM 21689 C CA . GLY C 3 1009 ? 8.539 7.920 37.357 1.00 24.78 1043 GLY C CA 1
ATOM 21690 C C . GLY C 3 1009 ? 7.114 8.049 37.839 1.00 23.97 1043 GLY C C 1
ATOM 21691 O O . GLY C 3 1009 ? 6.800 7.586 38.939 1.00 24.13 1043 GLY C O 1
ATOM 21695 N N . GLY C 3 1010 ? 6.235 8.660 37.050 1.00 25.53 1044 GLY C N 1
ATOM 21696 C CA . GLY C 3 1010 ? 4.840 8.742 37.444 1.00 29.84 1044 GLY C CA 1
ATOM 21697 C C . GLY C 3 1010 ? 4.230 7.368 37.648 1.00 26.50 1044 GLY C C 1
ATOM 21698 O O . GLY C 3 1010 ? 4.562 6.402 36.959 1.00 25.04 1044 GLY C O 1
ATOM 21702 N N . ASP C 3 1011 ? 3.321 7.288 38.611 1.00 30.77 1045 ASP C N 1
ATOM 21703 C CA . ASP C 3 1011 ? 2.697 6.020 38.965 1.00 28.41 1045 ASP C CA 1
ATOM 21704 C C . ASP C 3 1011 ? 1.621 5.665 37.941 1.00 24.51 1045 ASP C C 1
ATOM 21705 O O . ASP C 3 1011 ? 0.642 6.407 37.811 1.00 23.57 1045 ASP C O 1
ATOM 21714 N N . PRO C 3 1012 ? 1.753 4.557 37.202 1.00 25.09 1046 PRO C N 1
ATOM 21715 C CA . PRO C 3 1012 ? 0.711 4.213 36.217 1.00 24.24 1046 PRO C CA 1
ATOM 21716 C C . PRO C 3 1012 ? -0.635 3.873 36.829 1.00 27.20 1046 PRO C C 1
ATOM 21717 O O . PRO C 3 1012 ? -1.649 3.969 36.125 1.00 24.61 1046 PRO C O 1
ATOM 21728 N N . THR C 3 1013 ? -0.691 3.473 38.102 1.00 25.00 1047 THR C N 1
ATOM 21729 C CA . THR C 3 1013 ? -1.979 3.228 38.740 1.00 29.32 1047 THR C CA 1
ATOM 21730 C C . THR C 3 1013 ? -2.771 4.511 38.957 1.00 28.01 1047 THR C C 1
ATOM 21731 O O . THR C 3 1013 ? -3.956 4.435 39.296 1.00 27.18 1047 THR C O 1
ATOM 21742 N N . ASP C 3 1014 ? -2.149 5.680 38.767 1.00 25.97 1048 ASP C N 1
ATOM 21743 C CA . ASP C 3 1014 ? -2.882 6.938 38.862 1.00 25.90 1048 ASP C CA 1
ATOM 21744 C C . ASP C 3 1014 ? -4.055 6.978 37.894 1.00 25.91 1048 ASP C C 1
ATOM 21745 O O . ASP C 3 1014 ? -5.099 7.562 38.208 1.00 29.03 1048 ASP C O 1
ATOM 21754 N N . TYR C 3 1015 ? -3.907 6.369 36.716 1.00 24.26 1049 TYR C N 1
ATOM 21755 C CA . TYR C 3 1015 ? -4.962 6.413 35.708 1.00 25.17 1049 TYR C CA 1
ATOM 21756 C C . TYR C 3 1015 ? -6.139 5.505 36.041 1.00 28.68 1049 TYR C C 1
ATOM 21757 O O . TYR C 3 1015 ? -7.081 5.430 35.246 1.00 30.17 1049 TYR C O 1
ATOM 21775 N N . LEU C 3 1016 ? -6.112 4.824 37.185 1.00 29.78 1050 LEU C N 1
ATOM 21776 C CA . LEU C 3 1016 ? -7.267 4.098 37.696 1.00 31.44 1050 LEU C CA 1
ATOM 21777 C C . LEU C 3 1016 ? -8.104 4.936 38.654 1.00 29.76 1050 LEU C C 1
ATOM 21778 O O . LEU C 3 1016 ? -9.057 4.413 39.239 1.00 33.26 1050 LEU C O 1
ATOM 21794 N N . PHE C 3 1017 ? -7.772 6.219 38.827 1.00 34.05 1051 PHE C N 1
ATOM 21795 C CA . PHE C 3 1017 ? -8.451 7.046 39.820 1.00 34.97 1051 PHE C CA 1
ATOM 21796 C C . PHE C 3 1017 ? -9.967 6.953 39.681 1.00 36.71 1051 PHE C C 1
ATOM 21797 O O . PHE C 3 1017 ? -10.683 6.768 40.671 1.00 39.50 1051 PHE C O 1
ATOM 21814 N N . ALA C 3 1018 ? -10.473 7.082 38.459 1.00 40.83 1052 ALA C N 1
ATOM 21815 C CA . ALA C 3 1018 ? -11.911 6.998 38.217 1.00 42.91 1052 ALA C CA 1
ATOM 21816 C C . ALA C 3 1018 ? -12.334 5.555 37.955 1.00 47.76 1052 ALA C C 1
ATOM 21817 O O . ALA C 3 1018 ? -12.659 4.814 38.883 1.00 50.05 1052 ALA C O 1
ATOM 21824 N N . ASP D 4 6 ? -51.740 68.377 29.544 1.00 106.26 457 ASP D N 1
ATOM 21825 C CA . ASP D 4 6 ? -51.005 69.475 28.927 1.00 105.59 457 ASP D CA 1
ATOM 21826 C C . ASP D 4 6 ? -50.092 70.147 29.949 1.00 104.44 457 ASP D C 1
ATOM 21827 O O . ASP D 4 6 ? -50.524 70.499 31.048 1.00 105.80 457 ASP D O 1
ATOM 21835 N N . LEU D 4 7 ? -48.823 70.315 29.573 1.00 100.07 458 LEU D N 1
ATOM 21836 C CA . LEU D 4 7 ? -47.831 70.953 30.432 1.00 96.74 458 LEU D CA 1
ATOM 21837 C C . LEU D 4 7 ? -47.259 72.190 29.746 1.00 96.60 458 LEU D C 1
ATOM 21838 O O . LEU D 4 7 ? -46.040 72.306 29.584 1.00 93.46 458 LEU D O 1
ATOM 21854 N N . ARG D 4 8 ? -48.134 73.116 29.341 1.00 98.09 459 ARG D N 1
ATOM 21855 C CA . ARG D 4 8 ? -47.723 74.329 28.637 1.00 98.80 459 ARG D CA 1
ATOM 21856 C C . ARG D 4 8 ? -46.511 74.985 29.286 1.00 100.46 459 ARG D C 1
ATOM 21857 O O . ARG D 4 8 ? -45.587 75.421 28.591 1.00 99.21 459 ARG D O 1
ATOM 21878 N N . LYS D 4 9 ? -46.509 75.066 30.618 1.00 103.68 460 LYS D N 1
ATOM 21879 C CA . LYS D 4 9 ? -45.460 75.800 31.320 1.00 105.36 460 LYS D CA 1
ATOM 21880 C C . LYS D 4 9 ? -44.084 75.215 31.026 1.00 100.60 460 LYS D C 1
ATOM 21881 O O . LYS D 4 9 ? -43.141 75.948 30.703 1.00 101.67 460 LYS D O 1
ATOM 21900 N N . LEU D 4 10 ? -43.947 73.893 31.137 1.00 96.66 461 LEU D N 1
ATOM 21901 C CA . LEU D 4 10 ? -42.640 73.270 30.955 1.00 92.16 461 LEU D CA 1
ATOM 21902 C C . LEU D 4 10 ? -42.134 73.458 29.530 1.00 91.31 461 LEU D C 1
ATOM 21903 O O . LEU D 4 10 ? -40.968 73.808 29.313 1.00 89.77 461 LEU D O 1
ATOM 21919 N N . CYS D 4 11 ? -42.998 73.217 28.543 1.00 91.31 462 CYS D N 1
ATOM 21920 C CA . CYS D 4 11 ? -42.578 73.335 27.151 1.00 90.77 462 CYS D CA 1
ATOM 21921 C C . CYS D 4 11 ? -42.035 74.728 26.858 1.00 91.35 462 CYS D C 1
ATOM 21922 O O . CYS D 4 11 ? -41.053 74.877 26.122 1.00 90.37 462 CYS D O 1
ATOM 21930 N N . GLU D 4 12 ? -42.654 75.762 27.432 1.00 92.21 463 GLU D N 1
ATOM 21931 C CA . GLU D 4 12 ? -42.173 77.122 27.211 1.00 93.50 463 GLU D CA 1
ATOM 21932 C C . GLU D 4 12 ? -40.824 77.341 27.883 1.00 92.42 463 GLU D C 1
ATOM 21933 O O . GLU D 4 12 ? -39.900 77.897 27.277 1.00 92.75 463 GLU D O 1
ATOM 21945 N N . ARG D 4 13 ? -40.693 76.919 29.143 1.00 92.01 464 ARG D N 1
ATOM 21946 C CA . ARG D 4 13 ? -39.399 77.005 29.816 1.00 91.70 464 ARG D CA 1
ATOM 21947 C C . ARG D 4 13 ? -38.330 76.256 29.034 1.00 90.46 464 ARG D C 1
ATOM 21948 O O . ARG D 4 13 ? -37.167 76.674 29.010 1.00 90.21 464 ARG D O 1
ATOM 21969 N N . LEU D 4 14 ? -38.712 75.156 28.383 1.00 90.49 465 LEU D N 1
ATOM 21970 C CA . LEU D 4 14 ? -37.754 74.346 27.639 1.00 90.34 465 LEU D CA 1
ATOM 21971 C C . LEU D 4 14 ? -37.324 75.044 26.353 1.00 90.88 465 LEU D C 1
ATOM 21972 O O . LEU D 4 14 ? -36.133 75.076 26.021 1.00 89.82 465 LEU D O 1
ATOM 21988 N N . ARG D 4 15 ? -38.283 75.616 25.617 1.00 91.20 466 ARG D N 1
ATOM 21989 C CA . ARG D 4 15 ? -37.963 76.270 24.351 1.00 91.40 466 ARG D CA 1
ATOM 21990 C C . ARG D 4 15 ? -36.946 77.390 24.536 1.00 91.89 466 ARG D C 1
ATOM 21991 O O . ARG D 4 15 ? -36.086 77.605 23.674 1.00 92.19 466 ARG D O 1
ATOM 22012 N N . GLY D 4 16 ? -37.033 78.121 25.643 1.00 91.59 467 GLY D N 1
ATOM 22013 C CA . GLY D 4 16 ? -36.218 79.297 25.858 1.00 91.68 467 GLY D CA 1
ATOM 22014 C C . GLY D 4 16 ? -34.843 79.047 26.438 1.00 92.58 467 GLY D C 1
ATOM 22015 O O . GLY D 4 16 ? -34.140 80.011 26.759 1.00 92.53 467 GLY D O 1
ATOM 22019 N N . MET D 4 17 ? -34.428 77.791 26.579 1.00 94.07 468 MET D N 1
ATOM 22020 C CA . MET D 4 17 ? -33.141 77.474 27.187 1.00 95.04 468 MET D CA 1
ATOM 22021 C C . MET D 4 17 ? -31.990 78.091 26.394 1.00 95.90 468 MET D C 1
ATOM 22022 O O . MET D 4 17 ? -31.563 77.549 25.374 1.00 94.92 468 MET D O 1
#

Sequence (1343 aa):
VQFKLVLLVGDGGTGKTTFVKRHLTGEFEKKYVATLGVEVHPLVFHTNRGPIKFNVWDTAGQEKFGGLRDGYYIQAQCAIIMMFDVTSRVTYKNVPNWHRDLVRVCENIPIVLCGNKVDIKDRKVKAKSIVFHRKKNLQYYDISAKSNYNFEKPFLWLARKLIGDPNLEFVAMPALAPPEVALAAQYEHDLEVAQTTALPDEDDDLHFEPVMEEDEEVLYKVRAKLFRRFDADAKEWKERGTGDCKFLKNKKTNKVRILMRRDKTLKICANHIIAPEYTLKPNVGSDRSWVYACTADIAEGEAEAFTFAIRFGSKENADKFKEEFEKAQEINKKSMEGILDFSNDLDIALLDQVVSTFYQGSGVQQKQAQEILTKFQDNPDAWQKADQILQFSTNPQSKFIALSILDDKLITRKWKLLPNDHRIGIRNFVVGMIISMCQDDEVFKTQKNLINKSDLTLVQILKQEWPQNWPEFIPELIGSSSSSVNVCENNMIVLKLLSEEVFDFSAEQMTQAKALHLKNSMSKEFEQQIFKLCCFQVLEQGSSSSLIVATLEESLLRYLHWIPYRRYIYETNILELLSTKFMTSPDTRAITLKCLTEVSNLKIPQDNDLIKRQTVLFFQNTLQQIATSVMPVVTADLKATYANANGNDQSFLQDLAMFLTTYLARNRALLESDESLRELLLNAHQYLIQLSKIEERELFKTTLDYWHNLVADLFYEPLKKHIYEEICSQLRLVIIENMVRPEEKESDTIQLYKSEREVLVYLTHLNVIDTEEIMISKLARQIDGSEWSWHNINTLSWAIGSISGTMSEDTEKRFVVTVIKDLLGLCEQKRGKDNKAVVASDIMYVVGQYPRFLKAHWNFLRTVILKLFEFMHETHEGVQDMACDTFIKIVQKCKYHFVIQQPRESEPFIQTIIRDIQKTTADLQPQQVHTFYKACGIIISEERSVAERNRLLSDLMQLPNMAWDTIVEQSTANPTLLLDSETVKIIANIIIKTNVAVCTSMGADFYPQLGHIYYNMLQLYRAVSSMISAQVAAEGLIATKTPKVRGLRTIKKEILKLVETYISKARNLDDVVKVLVEPLLNAVLEDYMNNVPDARDAEVLNCMTTVVEKVGHMIPQGVILILQSVFECTLDMINKDFTEYPEHRVEFYKLLKVINEKSSFAAFLELPPAAFKLFVDAICWAFKHNNRDVEVNGLQIALDLVKNIERMGNVPFANEFHKNYFFIFVSETFFVLTDSDHKKSGFSKQALLLMKLISLVYDNKISVPLYQEAEVPQGTSNQVYLSQYLANMLSNAFPHLTSEQIASFLSALTKQCKDLVVFKGTLRRDFLVQIKEVGGDPTDYLFADLRKLCERLRGM

Secondary structure (DSSP, 8-state):
-EEEEEEEESTTSSHHHHHHHHHHS----S-----SEEEEEEEEEEBTEEEEEEEEEE--SGGG-TTGGGGGTT-SEEEEEEETT-HHHHHTHHHHHHHHHHH-SS--EEEEEE-TTSSS--S-GGG--HHHHHT-EEEE--TTT-TTTTHHHHHHHHHHHT-TT--B-PPP-PPPPP---HHHHHHHHHHHHTSPPS-TTS--/-------TTEEEEEEEEEEEEEEETTTTEEEEEEEEEEEEEEETTT--EEEEEE-TTT--EEEEEE--TT---EEETTEEEEEEEEES---TTSS---EEEEEE-SSHHHHHHHHHHHHHHHHHHH-/-GGGGG--SSPP-HHHHHHHHHHHHH--HHHHHHHHHHHHHHHTSTTGGGGHHHHHHH---HHHHHHHHHHHHHHHHHHGGGS-HHHHHHHHHHHHHHHHHHHHSHHHHHH-HHHHHHHHHHHHHHHHHHTTTT-TTHHHHHHHHHHT-HHHHHHHHHHHHHHHIIIIISHHHHS-HHHHHHHHHHHHHTHHHHHHHHHHHHHH---HHHHHHHHHHHHHHTTTS-THHHHSSSHHHIIIIIHHHSHHHHHHHHHHHHHHTTS---TT-HHHHHHHHHHHHHHHHHHHHHT--TT--HHHHHHHT-TTHHHHHHHHHHHHHHHHHHHTHHHHS-GGGHHHHHHHHHHHHHHTTSS-HHHHHHHHHHHHHHHHHHHHSTT-GGGGHHHHHHHHHHHHHT--------HHHHHHHHHHHHHHHHHHHH-HHHHHHHHHHHHHHHHTSSS--HHHHHHHHHHHHHTTTSS-HHHHHHHHHHHHHHHHHHHHT--SSHHHHHHHHHHHHHHHT-HHHHHT-HHHHHHHHHHHHHHTT--STTHHHHHHHHHHHHHHHHTHHHHSPPTT-SS-HHHHHHHTHHHHTTT--HHHHHHHHHHHHHHHTT--SHHHHHHHHHHHTHHHHHHHHHHHHHHHH-GGGGGSHHHHHHHHHHHHHHHHHHHHHGGGGHHHHHHHHHHHHHHHHHHHHHHHHHHHHH-GGGGGSHHHHHHHHHHHHHHHHHHHHHTT-S-HHHIIIIIIHHHHHHHHHHHHHS-GGG--HHHHHHHHHHHHHHGGG-HHHHHHHHHHHHHHHHHHHSS-SSSSHHHHHHHHHHHHHHHHH-THHHHTS-HHHHHHHHHHHHHHHT---HHHHHHHHHHHHHHHHHHHHT-SSHHHHHHHHHHHHHHHHHHHHHHHSSS-GGGHHHHHHHHHHHHHHHHTT---S-SS-TTTS-TT--HHHHHHHHHHHHHHHHSTTS-HHHHHHHHHHHHHTTT-HHHHHHHHHHHHHHTTSSS--GGGGG--/--HHHHHHHHT-

Radius of gyration: 35.61 Å; Cα contacts (8 Å, |Δi|>4): 1911; chains: 4; bounding box: 91×100×93 Å

GO terms:
  GO:0003925 G protein activity (F, IDA)
  GO:0006611 protein export from nucleus (P, IDA)
  GO:0042307 positive regulation of protein import into nucleus (P, IMP)
  GO:0000055 ribosomal large subunit export from nucleus (P, IMP)
  GO:0000056 ribosomal small subunit export from nucleus (P, IMP)
  GO:0005515 protein binding (F, IPI)
  GO:0000287 magnesium ion binding (F, IDA)
  GO:0005525 GTP binding (F, IDA)
  GO:0005634 nucleus (C, IDA)
  GO:0003924 GTPase activity (F, IDA)
  GO:0046039 GTP metabolic process (P, IDA)
  GO:0006606 protein import into nucleus (P, IDA)
  GO:0042470 melanosome (C, EXP)
  GO:0005634 nucleus (C, EXP)
  GO:0005737 cytoplasm (C, EXP)
  GO:0006606 protein import into nucleus (P, IMP)
  GO:0061015 snRNA import into nucleus (P, IMP)
  GO:0000070 mitotic sister chromatid segregation (P, IMP)
  GO:0005737 cytoplasm (C, IDA)
  GO:0003924 GTPase activity (F, TAS)

InterPro domains:
  IPR001806 Small GTPase [PF00071] (12-168)
  IPR001806 Small GTPase [PS51421] (6-189)
  IPR001806 Small GTPase [SM00174] (13-171)
  IPR002041 Ran GTPase [PR00627] (24-38)
  IPR002041 Ran GTPase [PR00627] (71-89)
  IPR002041 Ran GTPase [PR00627] (91-112)
  IPR002041 Ran GTPase [PR00627] (127-145)
  IPR002041 Ran GTPase [PR00627] (165-187)
  IPR002041 Ran GTPase [PS51418] (4-168)
  IPR002041 Ran GTPase [PTHR24071] (7-215)
  IPR002041 Ran GTPase [cd00877] (11-176)
  IPR005225 Small GTP-binding domain [TIGR00231] (11-159)
  IPR027417 P-loop containing nucleoside triphosphate hydrolase [G3DSA:3.40.50.300] (1-216)
  IPR027417 P-loop containing nucleoside triphosphate hydrolase [SSF52540] (7-196)

Solvent-accessible surface area: 57902 Å² total; per-residue (Å²): 131,99,31,24,0,0,0,0,0,19,30,28,0,14,12,36,24,0,2,63,14,5,47,55,4,13,48,26,122,119,133,108,25,15,115,5,10,63,42,57,79,6,57,1,54,8,79,137,29,85,2,71,0,23,1,6,1,4,8,14,43,110,126,67,7,7,1,85,23,1,1,6,2,90,8,75,0,0,1,0,1,0,9,0,27,28,149,36,10,36,130,27,0,42,27,44,17,26,46,0,42,39,11,7,106,139,31,33,7,0,0,0,0,4,56,35,54,73,206,84,26,46,6,123,14,110,64,4,65,40,3,48,84,94,38,13,16,14,40,6,0,0,4,105,68,46,47,27,9,12,68,0,1,23,35,0,0,63,67,35,50,63,21,48,109,0,80,21,54,48,37,83,1,115,80,6,57,93,117,146,109,80,94,90,78,85,112,30,14,84,41,0,27,66,23,18,6,41,44,22,131,68,139,27,195,197,142,114,203,109,47,142,70,26,84,83,61,28,124,14,106,0,18,3,1,72,13,27,63,154,54,136,66,11,42,23,6,4,28,0,50,1,57,1,2,51,31,136,162,71,82,64,0,6,4,1,2,27,24,50,126,8,65,21,7,0,2,1,2,9,0,6,63,106,20,75,23,66,84,4,44,1,7,61,23,3,31,0,4,22,2,43,13,2,28,5,99,54,159,58,91,43,26,16,0,0,4,0,0,42,39,111,136,55,0,57,77,0,68,81,29,1,82,99,2,24,83,65,26,156,185,136,28,107,38,4,54,65,49,107,89,139,16,81,29,73,40,3,24,99,0,1,48,19,0,18,122,27,84,55,112,119,10,120,87,0,14,82,8,0,31,128,1,8,75,43,94,69,1,36,98,22,0,65,66,1,7,107,151,8,126,20,40,22,1,43,5,5,0,0,9,8,0,29,67,12,0,46,103,82,3,84,118,19,81,82,120,83,44,91,30,5,43,88,44,1,47,33,13,13,75,66,10,2,123,66,100,111,44,13,146,68,50,70,49,5,2,18,12,0,0,20,1,12,0,16,0,0,23,21,16,1,30,96,88,15,89,67,17,1,75,110,10,46,45,46,4,106,92,36,81,28,17,7,11,1,15,2,23,2,1,25,6,0,0,16,5,0,47,53,43,3,96,89,71,12,4,65,28,48,10,87,74,0,70,70,6,0,63,162,40,2,83,94,2,11,136,21,1,35,76,14,0,82,130,23,112,36,50,60,11,9,35,8,0,0,55,0,0,24,47,1,9,89,49,6,60,77,108,13,0,7,124,39,89,0,10,67,20,0,0,33,82,8,0,64,44,97,91,7,29,49,16,0,0,47,0,0,6,30,0,2,80,12,182,26,45,115,117,59,94,98,16,68,148,44,4,18,81,2,0,74,19,0,8,110,30,0,42,102,56,52,24,76,30,116,22,84,2,88,43,46,6,60,84,26,95,79,116,46,28,41,24,4,39,8,0,0,28,0,0,12,23,0,0,50,89,12,20,63,50,0,8,93,70,126,92,19,48,130,20,0,56,48,0,0,36,2,0,0,22,1,3,82,4,124,36,96,20,11,6,31,9,0,3,58,7,2,56,60,0,0,20,44,6,79,156,81,94,151,41,96,110,17,0,98,113,6,4,33,42,1,6,71,13,0,0,76,50,5,15,120,7,129,98,239,75,64,20,8,27,55,6,9,88,13,0,87,76,0,0,39,38,0,0,78,18,57,48,125,29,0,44,100,26,1,49,48,16,0,53,84,1,65,92,43,78,51,51,40,125,114,48,0,25,5,1,0,20,0,2,0,3,2,37,51,16,10,64,95,92,33,2,79,149,0,1,25,49,0,0,94,32,0,2,24,0,2,100,80,30,241,30,167,70,43,77,22,26,0,11,40,4,0,0,22,0,3,0,32,3,27,84,6,1,90,64,28,26,42,2,0,48,2,0,0,70,10,0,20,97,22,0,73,76,123,56,163,44,15,26,77,29,0,2,84,11,0,18,30,0,0,97,72,1,66,130,31,0,11,48,101,21,99,200,54,104,37,25,12,0,45,52,2,17,172,74,8,117,146,9,14,74,76,16,115,62,152,17,30,20,32,0,7,66,0,0,0,27,0,0,18,61,34,147,61,90,80,65,22,46,154,5,3,56,53,1,0,97,52,13,17,95,41,3,57,71,10,30,119,85,10,98,79,68,68,80,45,2,57,67,58,103,8,8,110,75,0,7,45,10,0,71,9,1,8,11,0,0,58,30,8,6,28,23,0,57,58,7,1,50,94,2,4,138,70,0,6,107,14,0,98,38,0,7,73,24,1,43,60,35,17,94,85,88,31,93,62,0,11,96,16,46,102,0,64,19,1,33,43,0,2,64,24,0,2,112,0,0,40,12,4,0,36,94,14,212,76,53,92,44,0,25,164,51,2,2,122,35,0,8,92,4,0,3,113,32,2,75,101,13,70,58,48,2,22,3,8,60,2,0,51,1,0,21,13,1,0,64,72,0,1,115,67,16,67,135,13,0,40,75,0,2,123,7,1,4,99,28,0,10,80,9,0,63,136,53,78,103,89,40,70,115,18,1,29,24,1,0,68,2,1,52,6,0,0,84,88,11,28,53,4,1,55,113,26,83,117,79,10,12,96,58,0,0,56,0,0,9,52,0,1,57,0,94,58,82,72,0,1,37,17,0,2,40,0,0,10,23,0,3,82,8,0,49,181,55,42,106,51,108,66,2,22,95,7,9,103,78,26,2,28,72,0,0,32,46,0,5,114,3,10,16,39,58,60,14,114,42,2,30,58,49,2,0,64,0,0,27,37,3,0,14,2,2,67,49,109,102,9,65,28,62,15,23,121,162,94,95,10,104,169,65,26,46,22,50,86,18,0,41,94,64,1,34,94,36,2,55,109,62,31,104,75,15,68,98,114,2,4,61,34,0,5,54,7,0,16,163,23,6,141,63,62,107,41,0,32,6,5,3,110,4,2,40,14,2,22,76,32,31,31,7,73,20,83,14,7,134,87,89,133,39,190,173,3,5,108,87,1,102,70,52